Protein AF-A0A7M7SXA9-F1 (afdb_monomer)

Foldseek 3Di:
DDDPVNVVVVVVPDDPDDDDPVVVVVVVVVVVVPDDDDCPPPPVVVVVVVVVVVVVVVVVVPPDPDPDDPPPPPPPLVVLVVVCVVCVVFKFWWFWAAAQVGWTWTHGPPPPDRDTAGAQDLQLAQPDAHRFGFIKTKDAPPPDPDDDDDPDDPPVNRIHIGTPDTNGDPDDQQVAKFKWFADLVDQQWTDGSRSSADIAGEPPWDADPQRWIKAWAWDFPPDPDDPDGDTDTDDIDTAFSVCRFAWIWIWGFDAADNPDSHGYIYTHDTAAFALDLVRVLVNLCSNLVADQDADPQLVVVLCVVAPPPRDDDPVNQVQFAEPAPVWAKAAEAFPLDQQAFWIKTWDQDPPQKIKIKIWGWLVCVRDPPPGSLLVQLLLLQFWFDFLDSDDTSFSHDPCCRNPATHQDAPDKGKTFMWIFIAHQLLDGDPVDDTDTTTYIYHHHYYHYLVRLLCLQPDVPPPDPSCVVCSVRSNSLLSNLLSLLCVQQPLCSLAWDLLPCSSPCLLRVSSVSSVVSVQQVVQQVLQVLLCVLPQQFGKFWAWAFQDPVLLVVLCVVQVLVLVLAPNSVCLSCVPPPPDDDDDDDPDDHGFWFWAWPQLLVLLVVLLPDPPNDLPSLSLSSLSRRDLLRTLSSVLSVVSSVVRTGDIFIDGRRPPQPQSNQHHSVRRHSTGDHQRRVRGGSRNSLSSQSSVCSVVVHDRPDDSVVSRVSRVSSRSSVVSSVLSRLSSVQQVVLSLLLAFKFKFKWFFNFADQFWTWTHQRSNPSADRVQRIDGVLLVPAPDRWDADPVRFKIKGKHFAAEAEQVVPDPPDDQPDPPLDAPTFIKGFDPVLSVQLSVQVVVCVVPVDSVSNSVSSVVRVVVIDRDPDQWDWDPDLRTIIMGMGGGSDIWIFIWHWDSGSSHTGIHTQWTPPTPQDTRGSCCSVPQCQLAADDQSGDQDDDPDPVVNCVNVVRVVSSVQSNVLSSVPPKHKYWQFFKAWDDDPPFTKIKGKAFPVSCVVSVPDFDDDPKDGFWKKKKKQKFDQADDPSVVVVCVVLPPVRNSSDGCSSVRVSRIGIKIFIKDWDILVPDPPSPPPPPDSIDMTMITTSDIRHDDHPPRNDGTGTMMMMIGGGDDPPD

Sequence (1114 aa):
MVTKDSVAVAVSAVDEEDLPYDEWLQELRFQVNEERGVPVHTEVTTLLQKLRMEQEECRYAFRLDYKYDVSLEETNVKELRRKADQTPDKYKICIFRQDMTGRAYAVPQDKKSADEIPIMSKKRRGHALNSDKVLVEVLENKDEQEVEESHDAEREIKISGRVVGIIEHNANPQIHKFVCYLDPRINNVMVPINRSFPKMIILGGGTSKNSAAVVTLFEKKKNKAQTRPERSPRREVEVKYAERHHKLFVVCYREWPPKTPYPLGAVVEELDHGDTEQNGLKILRLVHGIKDQCEPAAIEQMHQAFPEGWSIPDEAVQKREDFRTTKTIFTVDPPESTDLDDAISCVCLPGQRYEVGVHIADASYFIQQDSSMDKDAYERGTTFYHPFGGDAYHMLPKDVILRLLSLLPGQDRLALSVIFTLDHEGQIIIDQPIIYTRSVIKSCKRLTYADAEKLIVDSNSTSNAHMCVAEPIRYLDKLSRHRRLQRLGDIHMVYNTDDDDEGALSYPHAHVMIEELMLMTNNAVAKQVLSRFPECTPLHRQLAPSQEKVETWKRCHDKTLRNSIRLSGLADPNHNDAVLGGQEAGQGGADVLVAAEVWQKVRECCESKNASRSHMEDMANLILQDENHPQHALAQFDLYAIMESAEYVVSTSETTPEKQEHYSLQMRAYTQFTSPIRRYIDLVVHRMLVAGMENSKCPYTAEEMAEITHHYNNQHTKSKRFGIATKELKLALKLKEAPLQVTTFVEGITESSMKLLIPYRRYIQSRRREIPFSVLQPFEKPVVNKGFTDVQVTWKCSMYDYSRKCQAESPASTRVTNSDVPFTIPEDKWQEILQSIKSMYRDGNVEKVRTAIGTALIHAQPSDNPFTEEEGSRGNFQRSYKLGDPCRVQMHAQMMEGMLTPKVQLFNMTPHLDICADHRSQPIQCFSRIATNIPGREENIKEYKSKWLQILSMISCHNAVSNDDTIIIQNVPITWRKTSSEFTGHFQLEKNFLKVNHIQIWETRKVIKYYLCIHLANLDVETKALLQIKEYDNREHRHHVGPFNAKDWEKQTCVLHCSILKDEDCQDCRTFQNSKSLPVHFVVHQKSVPLPEGSNDHHVASTVEIISKPEPIR

Mean predicted aligned error: 13.88 Å

Structure (mmCIF, N/CA/C/O backbone):
data_AF-A0A7M7SXA9-F1
#
_entry.id   AF-A0A7M7SXA9-F1
#
loop_
_atom_site.group_PDB
_atom_site.id
_atom_site.type_symbol
_atom_site.label_atom_id
_atom_site.label_alt_id
_atom_site.label_comp_id
_atom_site.label_asym_id
_atom_site.label_entity_id
_atom_site.label_seq_id
_atom_site.pdbx_PDB_ins_code
_atom_site.Cartn_x
_atom_site.Cartn_y
_atom_site.Cartn_z
_atom_site.occupancy
_atom_site.B_iso_or_equiv
_atom_site.auth_seq_id
_atom_site.auth_comp_id
_atom_site.auth_asym_id
_atom_site.auth_atom_id
_atom_site.pdbx_PDB_model_num
ATOM 1 N N . MET A 1 1 ? 45.638 -18.250 -33.712 1.00 27.12 1 MET A N 1
ATOM 2 C CA . MET A 1 1 ? 46.921 -17.789 -33.142 1.00 27.12 1 MET A CA 1
ATOM 3 C C . MET A 1 1 ? 46.634 -16.460 -32.478 1.00 27.12 1 MET A C 1
ATOM 5 O O . MET A 1 1 ? 46.449 -15.483 -33.185 1.00 27.12 1 MET A O 1
ATOM 9 N N . VAL A 1 2 ? 46.460 -16.459 -31.158 1.00 27.47 2 VAL A N 1
ATOM 10 C CA . VAL A 1 2 ? 46.158 -15.247 -30.385 1.00 27.47 2 VAL A CA 1
ATOM 11 C C . VAL A 1 2 ? 47.496 -14.624 -29.994 1.00 27.47 2 VAL A C 1
ATOM 13 O O . VAL A 1 2 ? 48.349 -15.313 -29.438 1.00 27.47 2 VAL A O 1
ATOM 16 N N . THR A 1 3 ? 47.737 -13.371 -30.373 1.00 32.56 3 THR A N 1
ATOM 17 C CA . THR A 1 3 ? 48.970 -12.660 -30.015 1.00 32.56 3 THR A CA 1
ATOM 18 C C . THR A 1 3 ? 48.893 -12.155 -28.575 1.00 32.56 3 THR A C 1
ATOM 20 O O . THR A 1 3 ? 47.818 -11.886 -28.041 1.00 32.56 3 THR A O 1
ATOM 23 N N . LYS A 1 4 ? 50.064 -12.030 -27.942 1.00 27.89 4 LYS A N 1
ATOM 24 C CA . LYS A 1 4 ? 50.259 -11.657 -26.528 1.00 27.89 4 LYS A CA 1
ATOM 25 C C . LYS A 1 4 ? 49.559 -10.344 -26.131 1.00 27.89 4 LYS A C 1
ATOM 27 O O . LYS A 1 4 ? 49.140 -10.202 -24.987 1.00 27.89 4 LYS A O 1
ATOM 32 N N . ASP A 1 5 ? 49.357 -9.440 -27.087 1.00 30.55 5 ASP A N 1
ATOM 33 C CA . ASP A 1 5 ? 48.706 -8.144 -26.861 1.00 30.55 5 ASP A CA 1
ATOM 34 C C . ASP A 1 5 ? 47.173 -8.248 -26.751 1.00 30.55 5 ASP A C 1
ATOM 36 O O . ASP A 1 5 ? 46.546 -7.414 -26.106 1.00 30.55 5 ASP A O 1
ATOM 40 N N . SER A 1 6 ? 46.554 -9.307 -27.291 1.00 31.59 6 SER A N 1
ATOM 41 C CA . SER A 1 6 ? 45.115 -9.578 -27.120 1.00 31.59 6 SER A CA 1
ATOM 42 C C . SER A 1 6 ? 44.776 -10.087 -25.715 1.00 31.59 6 SER A C 1
ATOM 44 O O . SER A 1 6 ? 43.646 -9.943 -25.260 1.00 31.59 6 SER A O 1
ATOM 46 N N . VAL A 1 7 ? 45.760 -10.665 -25.021 1.00 32.28 7 VAL A N 1
ATOM 47 C CA . VAL A 1 7 ? 45.626 -11.151 -23.640 1.00 32.28 7 VAL A CA 1
ATOM 48 C C . VAL A 1 7 ? 45.806 -10.001 -22.644 1.00 32.28 7 VAL A C 1
ATOM 50 O O . VAL A 1 7 ? 45.131 -9.969 -21.623 1.00 32.28 7 VAL A O 1
ATOM 53 N N . ALA A 1 8 ? 46.634 -9.000 -22.963 1.00 27.61 8 ALA A N 1
ATOM 54 C CA . ALA A 1 8 ? 46.848 -7.841 -22.093 1.00 27.61 8 ALA A CA 1
ATOM 55 C C . ALA A 1 8 ? 45.595 -6.951 -21.941 1.00 27.61 8 ALA A C 1
ATOM 57 O O . ALA A 1 8 ? 45.370 -6.403 -20.867 1.00 27.61 8 ALA A O 1
ATOM 58 N N . VAL A 1 9 ? 44.743 -6.865 -22.972 1.00 29.69 9 VAL A N 1
ATOM 59 C CA . VAL A 1 9 ? 43.472 -6.110 -22.916 1.00 29.69 9 VAL A CA 1
ATOM 60 C C . VAL A 1 9 ? 42.375 -6.879 -22.162 1.00 29.69 9 VAL A C 1
ATOM 62 O O . VAL A 1 9 ? 41.527 -6.265 -21.524 1.00 29.69 9 VAL A O 1
ATOM 65 N N . ALA A 1 10 ? 42.418 -8.217 -22.159 1.00 30.77 10 ALA A N 1
ATOM 66 C CA . ALA A 1 10 ? 41.511 -9.040 -21.351 1.00 30.77 10 ALA A CA 1
ATOM 67 C C . ALA A 1 10 ? 41.823 -8.961 -19.843 1.00 30.77 10 ALA A C 1
ATOM 69 O O . ALA A 1 10 ? 40.935 -9.163 -19.022 1.00 30.77 10 ALA A O 1
ATOM 70 N N . VAL A 1 11 ? 43.069 -8.639 -19.480 1.00 29.03 11 VAL A N 1
ATOM 71 C CA . VAL A 1 11 ? 43.517 -8.519 -18.082 1.00 29.03 11 VAL A CA 1
ATOM 72 C C . VAL A 1 11 ? 43.236 -7.128 -17.494 1.00 29.03 11 VAL A C 1
ATOM 74 O O . VAL A 1 11 ? 43.119 -7.012 -16.282 1.00 29.03 11 VAL A O 1
ATOM 77 N N . SER A 1 12 ? 43.069 -6.076 -18.308 1.00 26.22 12 SER A N 1
ATOM 78 C CA . SER A 1 12 ? 42.812 -4.712 -17.804 1.00 26.22 12 SER A CA 1
ATOM 79 C C . SER A 1 12 ? 41.332 -4.303 -17.749 1.00 26.22 12 SER A C 1
ATOM 81 O O . SER A 1 12 ? 41.047 -3.163 -17.398 1.00 26.22 12 SER A O 1
ATOM 83 N N . ALA A 1 13 ? 40.401 -5.178 -18.147 1.00 27.33 13 ALA A N 1
ATOM 84 C CA . ALA A 1 13 ? 38.950 -4.921 -18.147 1.00 27.33 13 ALA A CA 1
ATOM 85 C C . ALA A 1 13 ? 38.192 -5.722 -17.068 1.00 27.33 13 ALA A C 1
ATOM 87 O O . ALA A 1 13 ? 36.965 -5.806 -17.094 1.00 27.33 13 ALA A O 1
ATOM 88 N N . VAL A 1 14 ? 38.929 -6.333 -16.143 1.00 29.23 14 VAL A N 1
ATOM 89 C CA . VAL A 1 14 ? 38.404 -7.050 -14.985 1.00 29.23 14 VAL A CA 1
ATOM 90 C C . VAL A 1 14 ? 38.719 -6.164 -13.787 1.00 29.23 14 VAL A C 1
ATOM 92 O O . VAL A 1 14 ? 39.867 -6.129 -13.348 1.00 29.23 14 VAL A O 1
ATOM 95 N N . ASP A 1 15 ? 37.731 -5.407 -13.310 1.00 26.16 15 ASP A N 1
ATOM 96 C CA . ASP A 1 15 ? 37.817 -4.828 -11.970 1.00 26.16 15 ASP A CA 1
ATOM 97 C C . ASP A 1 15 ? 38.054 -5.977 -10.979 1.00 26.16 15 ASP A C 1
ATOM 99 O O . ASP A 1 15 ? 37.426 -7.040 -11.059 1.00 26.16 15 ASP A O 1
ATOM 103 N N . GLU A 1 16 ? 39.036 -5.779 -10.104 1.00 32.28 16 GLU A N 1
ATOM 104 C CA . GLU A 1 16 ? 39.361 -6.660 -8.991 1.00 32.28 16 GLU A CA 1
ATOM 105 C C . GLU A 1 16 ? 38.133 -6.789 -8.085 1.00 32.28 16 GLU A C 1
ATOM 107 O O . GLU A 1 16 ? 37.876 -5.909 -7.283 1.00 32.28 16 GLU A O 1
ATOM 112 N N . GLU A 1 17 ? 37.347 -7.851 -8.267 1.00 35.94 17 GLU A N 1
ATOM 113 C CA . GLU A 1 17 ? 36.724 -8.678 -7.224 1.00 35.94 17 GLU A CA 1
ATOM 114 C C . GLU A 1 17 ? 35.781 -9.714 -7.882 1.00 35.94 17 GLU A C 1
ATOM 116 O O . GLU A 1 17 ? 34.888 -9.394 -8.664 1.00 35.94 17 GLU A O 1
ATOM 121 N N . ASP A 1 18 ? 35.992 -10.993 -7.551 1.00 41.31 18 ASP A N 1
ATOM 122 C CA . ASP A 1 18 ? 35.092 -12.132 -7.810 1.00 41.31 18 ASP A CA 1
ATOM 123 C C . ASP A 1 18 ? 34.874 -12.650 -9.258 1.00 41.31 18 ASP A C 1
ATOM 125 O O . ASP A 1 18 ? 33.746 -12.715 -9.761 1.00 41.31 18 ASP A O 1
ATOM 129 N N . LEU A 1 19 ? 35.919 -13.236 -9.869 1.00 31.56 19 LEU A N 1
ATOM 130 C CA . LEU A 1 19 ? 35.784 -14.248 -10.942 1.00 31.56 19 LEU A CA 1
ATOM 131 C C . LEU A 1 19 ? 36.006 -15.696 -10.429 1.00 31.56 19 LEU A C 1
ATOM 133 O O . LEU A 1 19 ? 36.757 -15.924 -9.478 1.00 31.56 19 LEU A O 1
ATOM 137 N N . PRO A 1 20 ? 35.347 -16.707 -11.038 1.00 36.88 20 PRO A N 1
ATOM 138 C CA . PRO A 1 20 ? 35.271 -18.079 -10.542 1.00 36.88 20 PRO A CA 1
ATOM 139 C C . PRO A 1 20 ? 36.577 -18.879 -10.697 1.00 36.88 20 PRO A C 1
ATOM 141 O O . PRO A 1 20 ? 37.146 -19.016 -11.778 1.00 36.88 20 PRO A O 1
ATOM 144 N N . TYR A 1 21 ? 36.956 -19.536 -9.598 1.00 37.09 21 TYR A N 1
ATOM 145 C CA . TYR A 1 21 ? 38.053 -20.503 -9.427 1.00 37.09 21 TYR A CA 1
ATOM 146 C C . TYR A 1 21 ? 38.187 -21.570 -10.544 1.00 37.09 21 TYR A C 1
ATOM 148 O O . TYR A 1 21 ? 39.290 -22.045 -10.822 1.00 37.09 21 TYR A O 1
ATOM 156 N N . ASP A 1 22 ? 37.089 -21.930 -11.220 1.00 35.31 22 ASP A N 1
ATOM 157 C CA . ASP A 1 22 ? 37.061 -22.970 -12.259 1.00 35.31 22 ASP A CA 1
ATOM 158 C C . ASP A 1 22 ? 37.555 -22.501 -13.644 1.00 35.31 22 ASP A C 1
ATOM 160 O O . ASP A 1 22 ? 38.076 -23.324 -14.401 1.00 35.31 22 ASP A O 1
ATOM 164 N N . GLU A 1 23 ? 37.456 -21.207 -13.979 1.00 40.19 23 GLU A N 1
ATOM 165 C CA . GLU A 1 23 ? 37.988 -20.664 -15.246 1.00 40.19 23 GLU A CA 1
ATOM 166 C C . GLU A 1 23 ? 39.512 -20.483 -15.174 1.00 40.19 23 GLU A C 1
ATOM 168 O O . GLU A 1 23 ? 40.228 -20.867 -16.100 1.00 40.19 23 GLU A O 1
ATOM 173 N N . TRP A 1 24 ? 40.031 -20.056 -14.017 1.00 38.06 24 TRP A N 1
ATOM 174 C CA . TRP A 1 24 ? 41.473 -19.988 -13.749 1.00 38.06 24 TRP A CA 1
ATOM 175 C C . TRP A 1 24 ? 42.138 -21.379 -13.775 1.00 38.06 24 TRP A C 1
ATOM 177 O O . TRP A 1 24 ? 43.231 -21.551 -14.317 1.00 38.06 24 TRP A O 1
ATOM 187 N N . LEU A 1 25 ? 41.450 -22.414 -13.269 1.00 34.50 25 LEU A N 1
ATOM 188 C CA . LEU A 1 25 ? 41.902 -23.813 -13.310 1.00 34.50 25 LEU A CA 1
ATOM 189 C C . LEU A 1 25 ? 41.919 -24.421 -14.720 1.00 34.50 25 LEU A C 1
ATOM 191 O O . LEU A 1 25 ? 42.725 -25.322 -14.979 1.00 34.50 25 LEU A O 1
ATOM 195 N N . GLN A 1 26 ? 41.034 -23.983 -15.621 1.00 40.28 26 GLN A N 1
ATOM 196 C CA . GLN A 1 26 ? 41.048 -24.432 -17.016 1.00 40.28 26 GLN A CA 1
ATOM 197 C C . GLN A 1 26 ? 42.186 -23.779 -17.802 1.00 40.28 26 GLN A C 1
ATOM 199 O O . GLN A 1 26 ? 42.874 -24.490 -18.535 1.00 40.28 26 GLN A O 1
ATOM 204 N N . GLU A 1 27 ? 42.459 -22.495 -17.564 1.00 38.78 27 GLU A N 1
ATOM 205 C CA . GLU A 1 27 ? 43.571 -21.771 -18.190 1.00 38.78 27 GLU A CA 1
ATOM 206 C C . GLU A 1 27 ? 44.937 -22.324 -17.734 1.00 38.78 27 GLU A C 1
ATOM 208 O O . GLU A 1 27 ? 45.812 -22.594 -18.557 1.00 38.78 27 GLU A O 1
ATOM 213 N N . LEU A 1 28 ? 45.097 -22.649 -16.444 1.00 34.97 28 LEU A N 1
ATOM 214 C CA . LEU A 1 28 ? 46.313 -23.296 -15.922 1.00 34.97 28 LEU A CA 1
ATOM 215 C C . LEU A 1 28 ? 46.517 -24.723 -16.454 1.00 34.97 28 LEU A C 1
ATOM 217 O O . LEU A 1 28 ? 47.645 -25.133 -16.724 1.00 34.97 28 LEU A O 1
ATOM 221 N N . ARG A 1 29 ? 45.439 -25.496 -16.645 1.00 37.34 29 ARG A N 1
ATOM 222 C CA . ARG A 1 29 ? 45.511 -26.828 -17.280 1.00 37.34 29 ARG A CA 1
ATOM 223 C C . ARG A 1 29 ? 45.828 -26.753 -18.771 1.00 37.34 29 ARG A C 1
ATOM 225 O O . ARG A 1 29 ? 46.386 -27.710 -19.311 1.00 37.34 29 ARG A O 1
ATOM 232 N N . PHE A 1 30 ? 45.450 -25.657 -19.425 1.00 37.72 30 PHE A N 1
ATOM 233 C CA . PHE A 1 30 ? 45.730 -25.420 -20.834 1.00 37.72 30 PHE A CA 1
ATOM 234 C C . PHE A 1 30 ? 47.187 -24.977 -21.037 1.00 37.72 30 PHE A C 1
ATOM 236 O O . PHE A 1 30 ? 47.894 -25.585 -21.837 1.00 37.72 30 PHE A O 1
ATOM 243 N N . GLN A 1 31 ? 47.687 -24.038 -20.223 1.00 36.59 31 GLN A N 1
ATOM 244 C CA . GLN A 1 31 ? 49.072 -23.552 -20.305 1.00 36.59 31 GLN A CA 1
ATOM 245 C C . GLN A 1 31 ? 50.122 -24.608 -19.910 1.00 36.59 31 GLN A C 1
ATOM 247 O O . GLN A 1 31 ? 51.178 -24.687 -20.533 1.00 36.59 31 GLN A O 1
ATOM 252 N N . VAL A 1 32 ? 49.826 -25.495 -18.950 1.00 36.97 32 VAL A N 1
ATOM 253 C CA . VAL A 1 32 ? 50.752 -26.577 -18.543 1.00 36.97 32 VAL A CA 1
ATOM 254 C C . VAL A 1 32 ? 50.890 -27.684 -19.606 1.00 36.97 32 VAL A C 1
ATOM 256 O O . VAL A 1 32 ? 51.864 -28.434 -19.587 1.00 36.97 32 VAL A O 1
ATOM 259 N N . ASN A 1 33 ? 49.960 -27.787 -20.563 1.00 38.41 33 ASN A N 1
ATOM 260 C CA . ASN A 1 33 ? 50.016 -28.801 -21.623 1.00 38.41 33 ASN A CA 1
ATOM 261 C C . ASN A 1 33 ? 50.733 -28.343 -22.908 1.00 38.41 33 ASN A C 1
ATOM 263 O O . ASN A 1 33 ? 51.046 -29.202 -23.736 1.00 38.41 33 ASN A O 1
ATOM 267 N N . GLU A 1 34 ? 51.019 -27.046 -23.088 1.00 39.06 34 GLU A N 1
ATOM 268 C CA . GLU A 1 34 ? 51.695 -26.545 -24.300 1.00 39.06 34 GLU A CA 1
ATOM 269 C C . GLU A 1 34 ? 53.209 -26.306 -24.154 1.00 39.06 34 GLU A C 1
ATOM 271 O O . GLU A 1 34 ? 53.917 -26.363 -25.162 1.00 39.06 34 GLU A O 1
ATOM 276 N N . GLU A 1 35 ? 53.762 -26.160 -22.945 1.00 35.06 35 GLU A N 1
ATOM 277 C CA . GLU A 1 35 ? 55.216 -26.014 -22.770 1.00 35.06 35 GLU A CA 1
ATOM 278 C C . GLU A 1 35 ? 55.895 -27.320 -22.330 1.00 35.06 35 GLU A C 1
ATOM 280 O O . GLU A 1 35 ? 55.788 -27.808 -21.206 1.00 35.06 35 GLU A O 1
ATOM 285 N N . ARG A 1 36 ? 56.641 -27.909 -23.268 1.00 39.75 36 ARG A N 1
ATOM 286 C CA . ARG A 1 36 ? 57.493 -29.079 -23.049 1.00 39.75 36 ARG A CA 1
ATOM 287 C C . ARG A 1 36 ? 58.536 -28.816 -21.949 1.00 39.75 36 ARG A C 1
ATOM 289 O O . ARG A 1 36 ? 59.469 -28.052 -22.160 1.00 39.75 36 ARG A O 1
ATOM 296 N N . GLY A 1 37 ? 58.483 -29.616 -20.881 1.00 40.41 37 GLY A N 1
ATOM 297 C CA . GLY A 1 37 ? 59.687 -30.177 -20.253 1.00 40.41 37 GLY A CA 1
ATOM 298 C C . GLY A 1 37 ? 60.297 -29.459 -19.045 1.00 40.41 37 GLY A C 1
ATOM 299 O O . GLY A 1 37 ? 61.507 -29.255 -19.039 1.00 40.41 37 GLY A O 1
ATOM 300 N N . VAL A 1 38 ? 59.529 -29.192 -17.980 1.00 33.78 38 VAL A N 1
ATOM 301 C CA . VAL A 1 38 ? 60.089 -28.937 -16.633 1.00 33.78 38 VAL A CA 1
ATOM 302 C C . VAL A 1 38 ? 59.273 -29.696 -15.571 1.00 33.78 38 VAL A C 1
ATOM 304 O O . VAL A 1 38 ? 58.045 -29.610 -15.580 1.00 33.78 38 VAL A O 1
ATOM 307 N N . PRO A 1 39 ? 59.893 -30.459 -14.647 1.00 36.69 39 PRO A N 1
ATOM 308 C CA . PRO A 1 39 ? 59.161 -31.220 -13.640 1.00 36.69 39 PRO A CA 1
ATOM 309 C C . PRO A 1 39 ? 58.766 -30.324 -12.455 1.00 36.69 39 PRO A C 1
ATOM 311 O O . PRO A 1 39 ? 59.466 -30.263 -11.449 1.00 36.69 39 PRO A O 1
ATOM 314 N N . VAL A 1 40 ? 57.609 -29.663 -12.534 1.00 38.41 40 VAL A N 1
ATOM 315 C CA . VAL A 1 40 ? 56.959 -29.007 -11.379 1.00 38.41 40 VAL A CA 1
ATOM 316 C C . VAL A 1 40 ? 56.062 -30.030 -10.673 1.00 38.41 40 VAL A C 1
ATOM 318 O O . VAL A 1 40 ? 54.840 -29.923 -10.665 1.00 38.41 40 VAL A O 1
ATOM 321 N N . HIS A 1 41 ? 56.653 -31.109 -10.154 1.00 41.72 41 HIS A N 1
ATOM 322 C CA . HIS A 1 41 ? 55.872 -32.268 -9.697 1.00 41.72 41 HIS A CA 1
ATOM 323 C C . HIS A 1 41 ? 55.607 -32.312 -8.181 1.00 41.72 41 HIS A C 1
ATOM 325 O O . HIS A 1 41 ? 54.879 -33.195 -7.720 1.00 41.72 41 HIS A O 1
ATOM 331 N N . THR A 1 42 ? 56.126 -31.360 -7.398 1.00 36.84 42 THR A N 1
ATOM 332 C CA . THR A 1 42 ? 56.028 -31.417 -5.925 1.00 36.84 42 THR A CA 1
ATOM 333 C C . THR A 1 42 ? 55.116 -30.340 -5.335 1.00 36.84 42 THR A C 1
ATOM 335 O O . THR A 1 42 ? 54.250 -30.671 -4.532 1.00 36.84 42 THR A O 1
ATOM 338 N N . GLU A 1 43 ? 55.205 -29.077 -5.759 1.00 38.03 43 GLU A N 1
ATOM 339 C CA . GLU A 1 43 ? 54.406 -27.992 -5.154 1.00 38.03 43 GLU A CA 1
ATOM 340 C C . GLU A 1 43 ? 52.956 -27.949 -5.653 1.00 38.03 43 GLU A C 1
ATOM 342 O O . GLU A 1 43 ? 52.040 -27.873 -4.837 1.00 38.03 43 GLU A O 1
ATOM 347 N N . VAL A 1 44 ? 52.715 -28.120 -6.958 1.00 39.00 44 VAL A N 1
ATOM 348 C CA . VAL A 1 44 ? 51.354 -28.156 -7.536 1.00 39.00 44 VAL A CA 1
ATOM 349 C C . VAL A 1 44 ? 50.580 -29.389 -7.061 1.00 39.00 44 VAL A C 1
ATOM 351 O O . VAL A 1 44 ? 49.393 -29.302 -6.760 1.00 39.00 44 VAL A O 1
ATOM 354 N N . THR A 1 45 ? 51.255 -30.529 -6.901 1.00 37.47 45 THR A N 1
ATOM 355 C CA . THR A 1 45 ? 50.653 -31.758 -6.360 1.00 37.47 45 THR A CA 1
ATOM 356 C C . THR A 1 45 ? 50.290 -31.607 -4.881 1.00 37.47 45 THR A C 1
ATOM 358 O O . THR A 1 45 ? 49.233 -32.073 -4.463 1.00 37.47 45 THR A O 1
ATOM 361 N N . THR A 1 46 ? 51.114 -30.891 -4.106 1.00 37.72 46 THR A N 1
ATOM 362 C CA . THR A 1 46 ? 50.847 -30.590 -2.688 1.00 37.72 46 THR A CA 1
ATOM 363 C C . THR A 1 46 ? 49.715 -29.568 -2.533 1.00 37.72 46 THR A C 1
ATOM 365 O O . THR A 1 46 ? 48.879 -29.708 -1.640 1.00 37.72 46 THR A O 1
ATOM 368 N N . LEU A 1 47 ? 49.623 -28.584 -3.436 1.00 36.53 47 LEU A N 1
ATOM 369 C CA . LEU A 1 47 ? 48.536 -27.603 -3.474 1.00 36.53 47 LEU A CA 1
ATOM 370 C C . LEU A 1 47 ? 47.206 -28.256 -3.887 1.00 36.53 47 LEU A C 1
ATOM 372 O O . LEU A 1 47 ? 46.194 -28.056 -3.226 1.00 36.53 47 LEU A O 1
ATOM 376 N N . LEU A 1 48 ? 47.216 -29.116 -4.912 1.00 35.66 48 LEU A N 1
ATOM 377 C CA . LEU A 1 48 ? 46.052 -29.901 -5.343 1.00 35.66 48 LEU A CA 1
ATOM 378 C C . LEU A 1 48 ? 45.611 -30.927 -4.290 1.00 35.66 48 LEU A C 1
ATOM 380 O O . LEU A 1 48 ? 44.421 -31.219 -4.201 1.00 35.66 48 LEU A O 1
ATOM 384 N N . GLN A 1 49 ? 46.533 -31.462 -3.479 1.00 36.62 49 GLN A N 1
ATOM 385 C CA . GLN A 1 49 ? 46.196 -32.294 -2.318 1.00 36.62 49 GLN A CA 1
ATOM 386 C C . GLN A 1 49 ? 45.587 -31.475 -1.177 1.00 36.62 49 GLN A C 1
ATOM 388 O O . GLN A 1 49 ? 44.583 -31.911 -0.626 1.00 36.62 49 GLN A O 1
ATOM 393 N N . LYS A 1 50 ? 46.112 -30.281 -0.867 1.00 34.72 50 LYS A N 1
ATOM 394 C CA . LYS A 1 50 ? 45.490 -29.357 0.101 1.00 34.72 50 LYS A CA 1
ATOM 395 C C . LYS A 1 50 ? 44.092 -28.906 -0.340 1.00 34.72 50 LYS A C 1
ATOM 397 O O . LYS A 1 50 ? 43.171 -28.946 0.461 1.00 34.72 50 LYS A O 1
ATOM 402 N N . LEU A 1 51 ? 43.908 -28.591 -1.621 1.00 34.88 51 LEU A N 1
ATOM 403 C CA . LEU A 1 51 ? 42.624 -28.166 -2.195 1.00 34.88 51 LEU A CA 1
ATOM 404 C C . LEU A 1 51 ? 41.624 -29.327 -2.342 1.00 34.88 51 LEU A C 1
ATOM 406 O O . LEU A 1 51 ? 40.421 -29.136 -2.173 1.00 34.88 51 LEU A O 1
ATOM 410 N N . ARG A 1 52 ? 42.103 -30.561 -2.579 1.00 32.88 52 ARG A N 1
ATOM 411 C CA . ARG A 1 52 ? 41.276 -31.770 -2.413 1.00 32.88 52 ARG A CA 1
ATOM 412 C C . ARG A 1 52 ? 40.868 -31.973 -0.966 1.00 32.88 52 ARG A C 1
ATOM 414 O O . ARG A 1 52 ? 39.730 -32.364 -0.756 1.00 32.88 52 ARG A O 1
ATOM 421 N N . MET A 1 53 ? 41.752 -31.703 -0.004 1.00 31.48 53 MET A N 1
ATOM 422 C CA . MET A 1 53 ? 41.396 -31.765 1.410 1.00 31.48 53 MET A CA 1
ATOM 423 C C . MET A 1 53 ? 40.388 -30.679 1.794 1.00 31.48 53 MET A C 1
ATOM 425 O O . MET A 1 53 ? 39.506 -30.990 2.569 1.00 31.48 53 MET A O 1
ATOM 429 N N . GLU A 1 54 ? 40.406 -29.479 1.205 1.00 33.38 54 GLU A N 1
ATOM 430 C CA . GLU A 1 54 ? 39.384 -28.438 1.448 1.00 33.38 54 GLU A CA 1
ATOM 431 C C . GLU A 1 54 ? 38.022 -28.767 0.794 1.00 33.38 54 GLU A C 1
ATOM 433 O O . GLU A 1 54 ? 36.970 -28.602 1.415 1.00 33.38 54 GLU A O 1
ATOM 438 N N . GLN A 1 55 ? 38.005 -29.336 -0.422 1.00 31.64 55 GLN A N 1
ATOM 439 C CA . GLN A 1 55 ? 36.777 -29.889 -1.025 1.00 31.64 55 GLN A CA 1
ATOM 440 C C . GLN A 1 55 ? 36.262 -31.135 -0.287 1.00 31.64 55 GLN A C 1
ATOM 442 O O . GLN A 1 55 ? 35.048 -31.355 -0.201 1.00 31.64 55 GLN A O 1
ATOM 447 N N . GLU A 1 56 ? 37.167 -31.964 0.237 1.00 33.84 56 GLU A N 1
ATOM 448 C CA . GLU A 1 56 ? 36.822 -33.081 1.107 1.00 33.84 56 GLU A CA 1
ATOM 449 C C . GLU A 1 56 ? 36.386 -32.594 2.484 1.00 33.84 56 GLU A C 1
ATOM 451 O O . GLU A 1 56 ? 35.443 -33.181 2.977 1.00 33.84 56 GLU A O 1
ATOM 456 N N . GLU A 1 57 ? 36.908 -31.501 3.049 1.00 33.03 57 GLU A N 1
ATOM 457 C CA . GLU A 1 57 ? 36.461 -30.873 4.306 1.00 33.03 57 GLU A CA 1
ATOM 458 C C . GLU A 1 57 ? 35.051 -30.277 4.176 1.00 33.03 57 GLU A C 1
ATOM 460 O O . GLU A 1 57 ? 34.210 -30.493 5.054 1.00 33.03 57 GLU A O 1
ATOM 465 N N . CYS A 1 58 ? 34.712 -29.668 3.032 1.00 32.94 58 CYS A N 1
ATOM 466 C CA . CYS A 1 58 ? 33.331 -29.276 2.716 1.00 32.94 58 CYS A CA 1
ATOM 467 C C . CYS A 1 58 ? 32.383 -30.479 2.529 1.00 32.94 58 CYS A C 1
ATOM 469 O O . CYS A 1 58 ? 31.180 -30.357 2.770 1.00 32.94 58 CYS A O 1
ATOM 471 N N . ARG A 1 59 ? 32.900 -31.656 2.145 1.00 31.41 59 ARG A N 1
ATOM 472 C CA . ARG A 1 59 ? 32.155 -32.934 2.141 1.00 31.41 59 ARG A CA 1
ATOM 473 C C . ARG A 1 59 ? 32.209 -33.678 3.489 1.00 31.41 59 ARG A C 1
ATOM 475 O O . ARG A 1 59 ? 31.306 -34.464 3.772 1.00 31.41 59 ARG A O 1
ATOM 482 N N . TYR A 1 60 ? 33.212 -33.425 4.328 1.00 32.69 60 TYR A N 1
ATOM 483 C CA . TYR A 1 60 ? 33.457 -34.067 5.626 1.00 32.69 60 TYR A CA 1
ATOM 484 C C . TYR A 1 60 ? 32.674 -33.407 6.757 1.00 32.69 60 TYR A C 1
ATOM 486 O O . TYR A 1 60 ? 32.400 -34.066 7.760 1.00 32.69 60 TYR A O 1
ATOM 494 N N . ALA A 1 61 ? 32.203 -32.172 6.563 1.00 32.22 61 ALA A N 1
ATOM 495 C CA . ALA A 1 61 ? 31.255 -31.523 7.467 1.00 32.22 61 ALA A CA 1
ATOM 496 C C . ALA A 1 61 ? 29.932 -32.310 7.650 1.00 32.22 61 ALA A C 1
ATOM 498 O O . ALA A 1 61 ? 29.166 -32.007 8.558 1.00 32.22 61 ALA A O 1
ATOM 499 N N . PHE A 1 62 ? 29.675 -33.342 6.832 1.00 32.66 62 PHE A N 1
ATOM 500 C CA . PHE A 1 62 ? 28.454 -34.158 6.845 1.00 32.66 62 PHE A CA 1
ATOM 501 C C . PHE A 1 62 ? 28.642 -35.640 7.239 1.00 32.66 62 PHE A C 1
ATOM 503 O O . PHE A 1 62 ? 27.745 -36.450 7.004 1.00 32.66 62 PHE A O 1
ATOM 510 N N . ARG A 1 63 ? 29.772 -36.036 7.848 1.00 29.94 63 ARG A N 1
ATOM 511 C CA . ARG A 1 63 ? 30.002 -37.436 8.289 1.00 29.94 63 ARG A CA 1
ATOM 512 C C . ARG A 1 63 ? 30.435 -37.610 9.744 1.00 29.94 63 ARG A C 1
ATOM 514 O O . ARG A 1 63 ? 31.147 -38.557 10.070 1.00 29.94 63 ARG A O 1
ATOM 521 N N . LEU A 1 64 ? 29.976 -36.745 10.637 1.00 28.05 64 LEU A N 1
ATOM 522 C CA . LEU A 1 64 ? 30.137 -36.979 12.067 1.00 28.05 64 LEU A CA 1
ATOM 523 C C . LEU A 1 64 ? 28.763 -37.048 12.734 1.00 28.05 64 LEU A C 1
ATOM 525 O O . LEU A 1 64 ? 28.128 -36.029 12.988 1.00 28.05 64 LEU A O 1
ATOM 529 N N . ASP A 1 65 ? 28.330 -38.279 13.016 1.00 31.59 65 ASP A N 1
ATOM 530 C CA . ASP A 1 65 ? 27.347 -38.585 14.057 1.00 31.59 65 ASP A CA 1
ATOM 531 C C . ASP A 1 65 ? 27.909 -38.082 15.397 1.00 31.59 65 ASP A C 1
ATOM 533 O O . ASP A 1 65 ? 28.588 -38.809 16.123 1.00 31.59 65 ASP A O 1
ATOM 537 N N . TYR A 1 66 ? 27.659 -36.818 15.735 1.00 28.47 66 TYR A N 1
ATOM 538 C CA . TYR A 1 66 ? 27.853 -36.326 17.093 1.00 28.47 66 TYR A CA 1
ATOM 539 C C . TYR A 1 66 ? 26.509 -36.324 17.811 1.00 28.47 66 TYR A C 1
ATOM 541 O O . TYR A 1 66 ? 25.636 -35.497 17.557 1.00 28.47 66 TYR A O 1
ATOM 549 N N . LYS A 1 67 ? 26.366 -37.249 18.766 1.00 26.94 67 LYS A N 1
ATOM 550 C CA . LYS A 1 67 ? 25.448 -37.063 19.892 1.00 26.94 67 LYS A CA 1
ATOM 551 C C . LYS A 1 67 ? 25.842 -35.761 20.587 1.00 26.94 67 LYS A C 1
ATOM 553 O O . LYS A 1 67 ? 26.898 -35.701 21.211 1.00 26.94 67 LYS A O 1
ATOM 558 N N . TYR A 1 68 ? 25.014 -34.736 20.436 1.00 28.55 68 TYR A N 1
ATOM 559 C CA . TYR A 1 68 ? 25.184 -33.459 21.112 1.00 28.55 68 TYR A CA 1
ATOM 560 C C . TYR A 1 68 ? 24.454 -33.487 22.456 1.00 28.55 68 TYR A C 1
ATOM 562 O O . TYR A 1 68 ? 23.299 -33.912 22.536 1.00 28.55 68 TYR A O 1
ATOM 570 N N . ASP A 1 69 ? 25.165 -33.064 23.496 1.00 24.88 69 ASP A N 1
ATOM 571 C CA . ASP A 1 69 ? 24.664 -32.894 24.854 1.00 24.88 69 ASP A CA 1
ATOM 572 C C . ASP A 1 69 ? 23.975 -31.522 24.963 1.00 24.88 69 ASP A C 1
ATOM 574 O O . ASP A 1 69 ? 24.505 -30.508 24.513 1.00 24.88 69 ASP A O 1
ATOM 578 N N . VAL A 1 70 ? 22.761 -31.495 25.508 1.00 28.72 70 VAL A N 1
ATOM 579 C CA . VAL A 1 70 ? 21.797 -30.373 25.434 1.00 28.72 70 VAL A CA 1
ATOM 580 C C . VAL A 1 70 ? 22.057 -29.320 26.535 1.00 28.72 70 VAL A C 1
ATOM 582 O O . VAL A 1 70 ? 21.210 -28.498 26.855 1.00 28.72 70 VAL A O 1
ATOM 585 N N . SER A 1 71 ? 23.239 -29.320 27.150 1.00 28.70 71 SER A N 1
ATOM 586 C CA . SER A 1 71 ? 23.477 -28.683 28.454 1.00 28.70 71 SER A CA 1
ATOM 587 C C . SER A 1 71 ? 24.088 -27.268 28.430 1.00 28.70 71 SER A C 1
ATOM 589 O O . SER A 1 71 ? 24.469 -26.767 29.486 1.00 28.70 71 SER A O 1
ATOM 591 N N . LEU A 1 72 ? 24.174 -26.587 27.277 1.00 33.25 72 LEU A N 1
ATOM 592 C CA . LEU A 1 72 ? 24.922 -25.316 27.150 1.00 33.25 72 LEU A CA 1
ATOM 593 C C . LEU A 1 72 ? 24.103 -24.027 26.921 1.00 33.25 72 LEU A C 1
ATOM 595 O O . LEU A 1 72 ? 24.708 -22.958 26.874 1.00 33.25 72 LEU A O 1
ATOM 599 N N . GLU A 1 73 ? 22.769 -24.064 26.832 1.00 43.94 73 GLU A N 1
ATOM 600 C CA . GLU A 1 73 ? 21.973 -22.838 26.582 1.00 43.94 73 GLU A CA 1
ATOM 601 C C . GLU A 1 73 ? 21.372 -22.178 27.841 1.00 43.94 73 GLU A C 1
ATOM 603 O O . GLU A 1 73 ? 21.182 -20.963 27.857 1.00 43.94 73 GLU A O 1
ATOM 608 N N . GLU A 1 74 ? 21.164 -22.897 28.949 1.00 39.44 74 GLU A N 1
ATOM 609 C CA . GLU A 1 74 ? 20.502 -22.317 30.137 1.00 39.44 74 GLU A CA 1
ATOM 610 C C . GLU A 1 74 ? 21.446 -21.553 31.092 1.00 39.44 74 GLU A C 1
ATOM 612 O O . GLU A 1 74 ? 20.997 -20.756 31.920 1.00 39.44 74 GLU A O 1
ATOM 617 N N . THR A 1 75 ? 22.767 -21.712 30.964 1.00 42.25 75 THR A N 1
ATOM 618 C CA . THR A 1 75 ? 23.758 -21.126 31.889 1.00 42.25 75 THR A CA 1
ATOM 619 C C . THR A 1 75 ? 24.211 -19.698 31.542 1.00 42.25 75 THR A C 1
ATOM 621 O O . THR A 1 75 ? 24.910 -19.086 32.346 1.00 42.25 75 THR A O 1
ATOM 624 N N . ASN A 1 76 ? 23.803 -19.116 30.404 1.00 67.12 76 ASN A N 1
ATOM 625 C CA . ASN A 1 76 ? 24.411 -17.881 29.868 1.00 67.12 76 ASN A CA 1
ATOM 626 C C . ASN A 1 76 ? 23.551 -16.602 30.039 1.00 67.12 76 ASN A C 1
ATOM 628 O O . ASN A 1 76 ? 24.085 -15.503 30.171 1.00 67.12 76 ASN A O 1
ATOM 632 N N . VAL A 1 77 ? 22.216 -16.695 30.127 1.00 78.12 77 VAL A N 1
ATOM 633 C CA . VAL A 1 77 ? 21.333 -15.500 30.126 1.00 78.12 77 VAL A CA 1
ATOM 634 C C . VAL A 1 77 ? 21.535 -14.597 31.352 1.00 78.12 77 VAL A C 1
ATOM 636 O O . VAL A 1 77 ? 21.551 -13.370 31.229 1.00 78.12 77 VAL A O 1
ATOM 639 N N . LYS A 1 78 ? 21.733 -15.183 32.542 1.00 78.00 78 LYS A N 1
ATOM 640 C CA . LYS A 1 78 ? 22.026 -14.416 33.769 1.00 78.00 78 LYS A CA 1
ATOM 641 C C . LYS A 1 78 ? 23.375 -13.700 33.686 1.00 78.00 78 LYS A C 1
ATOM 643 O O . LYS A 1 78 ? 23.496 -12.582 34.177 1.00 78.00 78 LYS A O 1
ATOM 648 N N . GLU A 1 79 ? 24.373 -14.311 33.047 1.00 82.62 79 GLU A N 1
ATOM 649 C CA . GLU A 1 79 ? 25.679 -13.685 32.838 1.00 82.62 79 GLU A CA 1
ATOM 650 C C . GLU A 1 79 ? 25.600 -12.543 31.818 1.00 82.62 79 GLU A C 1
ATOM 652 O O . GLU A 1 79 ? 26.185 -11.487 32.052 1.00 82.62 79 GLU A O 1
ATOM 657 N N . LEU A 1 80 ? 24.835 -12.715 30.734 1.00 84.19 80 LEU A N 1
ATOM 658 C CA . LEU A 1 80 ? 24.585 -11.660 29.748 1.00 84.19 80 LEU A CA 1
ATOM 659 C C . LEU A 1 80 ? 23.911 -10.438 30.388 1.00 84.19 80 LEU A C 1
ATOM 661 O O . LEU A 1 80 ? 24.367 -9.315 30.187 1.00 84.19 80 LEU A O 1
ATOM 665 N N . ARG A 1 81 ? 22.876 -10.652 31.213 1.00 82.88 81 ARG A N 1
ATOM 666 C CA . ARG A 1 81 ? 22.219 -9.566 31.964 1.00 82.88 81 ARG A CA 1
ATOM 667 C C . ARG A 1 81 ? 23.185 -8.893 32.939 1.00 82.88 81 ARG A C 1
ATOM 669 O O . ARG A 1 81 ? 23.309 -7.677 32.920 1.00 82.88 81 ARG A O 1
ATOM 676 N N . ARG A 1 82 ? 23.980 -9.675 33.680 1.00 84.81 82 ARG A N 1
ATOM 677 C CA . ARG A 1 82 ? 25.023 -9.142 34.571 1.00 84.81 82 ARG A CA 1
ATOM 678 C C . ARG A 1 82 ? 26.057 -8.288 33.824 1.00 84.81 82 ARG A C 1
ATOM 680 O O . ARG A 1 82 ? 26.493 -7.279 34.364 1.00 84.81 82 ARG A O 1
ATOM 687 N N . LYS A 1 83 ? 26.469 -8.668 32.607 1.00 84.00 83 LYS A N 1
ATOM 688 C CA . LYS A 1 83 ? 27.405 -7.874 31.782 1.00 84.00 83 LYS A CA 1
ATOM 689 C C . LYS A 1 83 ? 26.809 -6.530 31.360 1.00 84.00 83 LYS A C 1
ATOM 691 O O . LYS A 1 83 ? 27.532 -5.534 31.378 1.00 84.00 83 LYS A O 1
ATOM 696 N N . ALA A 1 84 ? 25.516 -6.509 31.026 1.00 83.62 84 ALA A N 1
ATOM 697 C CA . ALA A 1 84 ? 24.787 -5.271 30.756 1.00 83.62 84 ALA A CA 1
ATOM 698 C C . ALA A 1 84 ? 24.758 -4.366 31.998 1.00 83.62 84 ALA A C 1
ATOM 700 O O . ALA A 1 84 ? 25.123 -3.199 31.912 1.00 83.62 84 ALA A O 1
ATOM 701 N N . ASP A 1 85 ? 24.424 -4.927 33.164 1.00 83.38 85 ASP A N 1
ATOM 702 C CA . ASP A 1 85 ? 24.317 -4.165 34.415 1.00 83.38 85 ASP A CA 1
ATOM 703 C C . ASP A 1 85 ? 25.677 -3.623 34.898 1.00 83.38 85 ASP A C 1
ATOM 70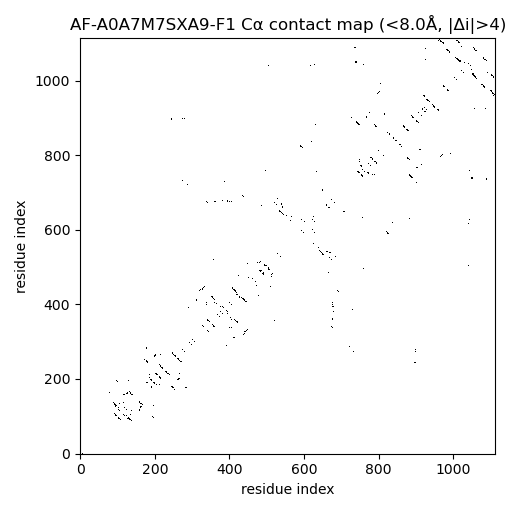5 O O . ASP A 1 85 ? 25.756 -2.538 35.468 1.00 83.38 85 ASP A O 1
ATOM 709 N N . GLN A 1 86 ? 26.764 -4.374 34.682 1.00 86.69 86 GLN A N 1
ATOM 710 C CA . GLN A 1 86 ? 28.114 -3.993 35.121 1.00 86.69 86 GLN A CA 1
ATOM 711 C C . GLN A 1 86 ? 28.783 -2.945 34.226 1.00 86.69 86 GLN A C 1
ATOM 713 O O . GLN A 1 86 ? 29.630 -2.192 34.704 1.00 86.69 86 GLN A O 1
ATOM 718 N N . THR A 1 87 ? 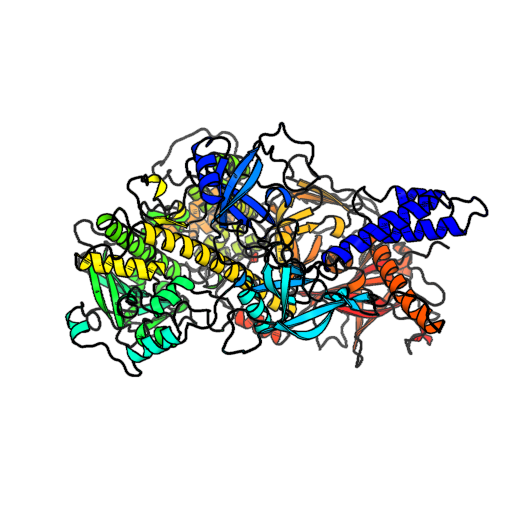28.446 -2.920 32.937 1.00 84.62 87 THR A N 1
ATOM 719 C CA . THR A 1 87 ? 29.111 -2.081 31.926 1.00 84.62 87 THR A CA 1
ATOM 720 C C . THR A 1 87 ? 28.093 -1.562 30.901 1.00 84.62 87 THR A C 1
ATOM 722 O O . THR A 1 87 ? 28.167 -1.935 29.728 1.00 84.62 87 THR A O 1
ATOM 725 N N . PRO A 1 88 ? 27.145 -0.702 31.324 1.00 79.81 88 PRO A N 1
ATOM 726 C CA . PRO A 1 88 ? 26.017 -0.269 30.491 1.00 79.81 88 PRO A CA 1
ATOM 727 C C . PRO A 1 88 ? 26.430 0.579 29.278 1.00 79.81 88 PRO A C 1
ATOM 729 O O . PRO A 1 88 ? 25.755 0.552 28.251 1.00 79.81 88 PRO A O 1
ATOM 732 N N . ASP A 1 89 ? 27.565 1.283 29.353 1.00 78.31 89 ASP A N 1
ATOM 733 C CA . ASP A 1 89 ? 28.078 2.085 28.232 1.00 78.31 89 ASP A CA 1
ATOM 734 C C . ASP A 1 89 ? 28.625 1.210 27.092 1.00 78.31 89 ASP A C 1
ATOM 736 O O . ASP A 1 89 ? 28.541 1.579 25.923 1.00 78.31 89 ASP A O 1
ATOM 740 N N . LYS A 1 90 ? 29.153 0.023 27.427 1.00 84.38 90 LYS A N 1
ATOM 741 C CA . LYS A 1 90 ? 29.762 -0.908 26.468 1.00 84.38 90 LYS A CA 1
ATOM 742 C C . LYS A 1 90 ? 28.803 -2.007 26.012 1.00 84.38 90 LYS A C 1
ATOM 744 O O . LYS A 1 90 ? 28.850 -2.411 24.852 1.00 84.38 90 LYS A O 1
ATOM 749 N N . TYR A 1 91 ? 27.963 -2.521 26.907 1.00 88.38 91 TYR A N 1
ATOM 750 C CA . TYR A 1 91 ? 27.027 -3.601 26.610 1.00 88.38 91 TYR A CA 1
ATOM 751 C C . TYR A 1 91 ? 25.596 -3.137 26.816 1.00 88.38 91 TYR A C 1
ATOM 753 O O . TYR A 1 91 ? 25.182 -2.843 27.935 1.00 88.38 91 TYR A O 1
ATOM 761 N N . LYS A 1 92 ? 24.820 -3.152 25.734 1.00 87.25 92 LYS A N 1
ATOM 762 C CA . LYS A 1 92 ? 23.417 -2.750 25.746 1.00 87.25 92 LYS A CA 1
ATOM 763 C C . LYS A 1 92 ? 22.516 -3.939 25.462 1.00 87.25 92 LYS A C 1
ATOM 765 O O . LYS A 1 92 ? 22.802 -4.767 24.595 1.00 87.25 92 LYS A O 1
ATOM 770 N N . ILE A 1 93 ? 21.416 -4.028 26.204 1.00 86.88 93 ILE A N 1
ATOM 771 C CA . ILE A 1 93 ? 20.329 -4.946 25.868 1.00 86.88 93 ILE A CA 1
ATOM 772 C C . ILE A 1 93 ? 19.525 -4.289 24.759 1.00 86.88 93 ILE A C 1
ATOM 774 O O . ILE A 1 93 ? 18.976 -3.201 24.934 1.00 86.88 93 ILE A O 1
ATOM 778 N N . CYS A 1 94 ? 19.456 -4.964 23.623 1.00 86.00 94 CYS A N 1
ATOM 779 C CA . CYS A 1 94 ? 18.832 -4.444 22.426 1.00 86.00 94 CYS A CA 1
ATOM 780 C C . CYS A 1 94 ? 17.815 -5.433 21.863 1.00 86.00 94 CYS A C 1
ATOM 782 O O . CYS A 1 94 ? 17.887 -6.641 22.095 1.00 86.00 94 CYS A O 1
ATOM 784 N N . ILE A 1 95 ? 16.899 -4.916 21.055 1.00 83.88 95 ILE A N 1
ATOM 785 C CA . ILE A 1 95 ? 16.124 -5.725 20.119 1.00 83.88 95 ILE A CA 1
ATOM 786 C C . ILE A 1 95 ? 16.876 -5.737 18.792 1.00 83.88 95 ILE A C 1
ATOM 788 O O . ILE A 1 95 ? 17.117 -4.680 18.203 1.00 83.88 95 ILE A O 1
ATOM 792 N N . PHE A 1 96 ? 17.259 -6.924 18.324 1.00 86.75 96 PHE A N 1
ATOM 793 C CA . PHE A 1 96 ? 17.879 -7.081 17.015 1.00 86.75 96 PHE A CA 1
ATOM 794 C C . PHE A 1 96 ? 16.829 -6.864 15.926 1.00 86.75 96 PHE A C 1
ATOM 796 O O . PHE A 1 96 ? 15.740 -7.434 15.968 1.00 86.75 96 PHE A O 1
ATOM 803 N N . ARG A 1 97 ? 17.142 -6.050 14.926 1.00 82.38 97 ARG A N 1
ATOM 804 C CA . ARG A 1 97 ? 16.276 -5.776 13.784 1.00 82.38 97 ARG A CA 1
ATOM 805 C C . ARG A 1 97 ? 17.035 -6.092 12.507 1.00 82.38 97 ARG A C 1
ATOM 807 O O . ARG A 1 97 ? 18.167 -5.660 12.309 1.00 82.38 97 ARG A O 1
ATOM 814 N N . GLN A 1 98 ? 16.386 -6.848 11.634 1.00 82.62 98 GLN A N 1
ATOM 815 C CA . GLN A 1 98 ? 16.842 -7.054 10.271 1.00 82.62 98 GLN A CA 1
ATOM 816 C C . GLN A 1 98 ? 15.677 -6.796 9.328 1.00 82.62 98 GLN A C 1
ATOM 818 O O . GLN A 1 98 ? 14.620 -7.426 9.438 1.00 82.62 98 GLN A O 1
ATOM 823 N N . ASP A 1 99 ? 15.858 -5.852 8.414 1.00 68.12 99 ASP A N 1
ATOM 824 C CA . ASP A 1 99 ? 14.840 -5.548 7.419 1.00 68.12 99 ASP A CA 1
ATOM 825 C C . ASP A 1 99 ? 14.929 -6.484 6.196 1.00 68.12 99 ASP A C 1
ATOM 827 O O . ASP A 1 99 ? 15.802 -7.347 6.087 1.00 68.12 99 ASP A O 1
ATOM 831 N N . MET A 1 100 ? 13.988 -6.334 5.259 1.00 65.94 100 MET A N 1
ATOM 832 C CA . MET A 1 100 ? 13.956 -7.136 4.026 1.00 65.94 100 MET A CA 1
ATOM 833 C C . MET A 1 100 ? 15.020 -6.708 3.004 1.00 65.94 100 MET A C 1
ATOM 835 O O . MET A 1 100 ? 15.257 -7.429 2.034 1.00 65.94 100 MET A O 1
ATOM 839 N N . THR A 1 101 ? 15.667 -5.554 3.193 1.00 62.22 101 THR A N 1
ATOM 840 C CA . THR A 1 101 ? 16.784 -5.123 2.339 1.00 62.22 101 THR A CA 1
ATOM 841 C C . THR A 1 101 ? 18.068 -5.865 2.702 1.00 62.22 101 THR A C 1
ATOM 843 O O . THR A 1 101 ? 18.916 -6.072 1.831 1.00 62.22 101 THR A O 1
ATOM 846 N N . GLY A 1 102 ? 18.143 -6.351 3.948 1.00 68.12 102 GLY A N 1
ATOM 847 C CA . GLY A 1 102 ? 19.269 -7.064 4.536 1.00 68.12 102 GLY A CA 1
ATOM 848 C C . GLY A 1 102 ? 19.989 -6.257 5.617 1.00 68.12 102 GLY A C 1
ATOM 849 O O . GLY A 1 102 ? 20.850 -6.827 6.290 1.00 68.12 102 GLY A O 1
ATOM 850 N N . ARG A 1 103 ? 19.619 -4.981 5.818 1.00 79.31 103 ARG A N 1
ATOM 851 C CA . ARG A 1 103 ? 20.204 -4.091 6.826 1.00 79.31 103 ARG A CA 1
ATOM 852 C C . ARG A 1 103 ? 19.922 -4.643 8.219 1.00 79.31 103 ARG A C 1
ATOM 854 O O . ARG A 1 103 ? 18.769 -4.879 8.585 1.00 79.31 103 ARG A O 1
ATOM 861 N N . ALA A 1 104 ? 20.988 -4.849 8.985 1.00 85.31 104 ALA A N 1
ATOM 862 C CA . ALA A 1 104 ? 20.945 -5.373 10.341 1.00 85.31 104 ALA A CA 1
ATOM 863 C C . ALA A 1 104 ? 21.395 -4.298 11.332 1.00 85.31 104 ALA A C 1
ATOM 865 O O . ALA A 1 104 ? 22.439 -3.670 11.160 1.00 85.31 104 ALA A O 1
ATOM 866 N N . TYR A 1 105 ? 20.606 -4.088 12.375 1.00 88.38 105 TYR A N 1
ATOM 867 C CA . TYR A 1 105 ? 20.876 -3.104 13.414 1.00 88.38 105 TYR A CA 1
ATOM 868 C C . TYR A 1 105 ? 20.253 -3.554 14.733 1.00 88.38 105 TYR A C 1
ATOM 870 O O . TYR A 1 105 ? 19.417 -4.456 14.777 1.00 88.38 105 TYR A O 1
ATOM 878 N N . ALA A 1 106 ? 20.680 -2.951 15.830 1.00 87.44 106 ALA A N 1
ATOM 879 C CA . ALA A 1 106 ? 20.167 -3.236 17.154 1.00 87.44 106 ALA A CA 1
ATOM 880 C C . ALA A 1 106 ? 19.642 -1.953 17.794 1.00 87.44 106 ALA A C 1
ATOM 882 O O . ALA A 1 106 ? 20.289 -0.911 17.722 1.00 87.44 106 ALA A O 1
ATOM 883 N N . VAL A 1 107 ? 18.464 -2.037 18.409 1.00 83.62 107 VAL A N 1
ATOM 884 C CA . VAL A 1 107 ? 17.812 -0.898 19.067 1.00 83.62 107 VAL A CA 1
ATOM 885 C C . VAL A 1 107 ? 17.894 -1.093 20.582 1.00 83.62 107 VAL A C 1
ATOM 887 O O . VAL A 1 107 ? 17.325 -2.077 21.068 1.00 83.62 107 VAL A O 1
ATOM 890 N N . PRO A 1 108 ? 18.597 -0.223 21.331 1.00 82.94 108 PRO A N 1
ATOM 891 C CA . PRO A 1 108 ? 18.675 -0.300 22.790 1.00 82.94 108 PRO A CA 1
ATOM 892 C C . PRO A 1 108 ? 17.298 -0.236 23.467 1.00 82.94 108 PRO A C 1
ATOM 894 O O . PRO A 1 108 ? 16.395 0.467 23.014 1.00 82.94 108 PRO A O 1
ATOM 897 N N . GLN A 1 109 ? 17.114 -1.001 24.546 1.00 72.31 109 GLN A N 1
ATOM 898 C CA . GLN A 1 109 ? 15.845 -1.053 25.284 1.00 72.31 109 GLN A CA 1
ATOM 899 C C . GLN A 1 109 ? 15.632 0.194 26.170 1.00 72.31 109 GLN A C 1
ATOM 901 O O . GLN A 1 109 ? 14.496 0.584 26.449 1.00 72.31 109 GLN A O 1
ATOM 906 N N . ASP A 1 110 ? 16.714 0.846 26.588 1.00 64.00 110 ASP A N 1
ATOM 907 C CA . ASP A 1 110 ? 16.748 2.104 27.326 1.00 64.00 110 ASP A CA 1
ATOM 908 C C . ASP A 1 110 ? 16.480 3.289 26.379 1.00 64.00 110 ASP A C 1
ATOM 910 O O . ASP A 1 110 ? 17.393 3.949 25.900 1.00 64.00 110 ASP A O 1
ATOM 914 N N . LYS A 1 111 ? 15.196 3.552 26.088 1.00 55.97 111 LYS A N 1
ATOM 915 C CA . LYS A 1 111 ? 14.665 4.593 25.172 1.00 55.97 111 LYS A CA 1
ATOM 916 C C . LYS A 1 111 ? 15.019 6.061 25.544 1.00 55.97 111 LYS A C 1
ATOM 918 O O . LYS A 1 111 ? 14.125 6.908 25.633 1.00 55.97 111 LYS A O 1
ATOM 923 N N . LYS A 1 112 ? 16.292 6.399 25.778 1.00 44.88 112 LYS A N 1
ATOM 924 C CA . LYS A 1 112 ? 16.779 7.783 25.947 1.00 44.88 112 LYS A CA 1
ATOM 925 C C . LYS A 1 112 ? 17.392 8.376 24.674 1.00 44.88 112 LYS A C 1
ATOM 927 O O . LYS A 1 112 ? 17.461 9.597 24.587 1.00 44.88 112 LYS A O 1
ATOM 932 N N . SER A 1 113 ? 17.731 7.566 23.672 1.00 42.12 113 SER A N 1
ATOM 933 C CA . SER A 1 113 ? 18.090 8.045 22.333 1.00 42.12 113 SER A CA 1
ATOM 934 C C . SER A 1 113 ? 17.535 7.126 21.242 1.00 42.12 113 SER A C 1
ATOM 936 O O . SER A 1 113 ? 17.291 5.941 21.471 1.00 42.12 113 SER A O 1
ATOM 938 N N . ALA A 1 114 ? 17.301 7.686 20.055 1.00 49.00 114 ALA A N 1
ATOM 939 C CA . ALA A 1 114 ? 16.885 6.965 18.851 1.00 49.00 114 ALA A CA 1
ATOM 940 C C . ALA A 1 114 ? 18.078 6.282 18.145 1.00 49.00 114 ALA A C 1
ATOM 942 O O . ALA A 1 114 ? 18.053 6.083 16.931 1.00 49.00 114 ALA A O 1
ATOM 943 N N . ASP A 1 115 ? 19.141 5.962 18.890 1.00 64.38 115 ASP A N 1
ATOM 944 C CA . ASP A 1 115 ? 20.409 5.537 18.310 1.00 64.38 115 ASP A CA 1
ATOM 945 C C . ASP A 1 115 ? 20.341 4.058 17.917 1.00 64.38 115 ASP A C 1
ATOM 947 O O . ASP A 1 115 ? 20.391 3.147 18.747 1.00 64.38 115 ASP A O 1
ATOM 951 N N . GLU A 1 116 ? 20.210 3.821 16.616 1.00 81.56 116 GLU A N 1
ATOM 952 C CA . GLU A 1 116 ? 20.373 2.507 16.009 1.00 81.56 116 GLU A CA 1
ATOM 953 C C . GLU A 1 116 ? 21.855 2.122 16.027 1.00 81.56 116 GLU A C 1
ATOM 955 O O . GLU A 1 116 ? 22.702 2.868 15.538 1.00 81.56 116 GLU A O 1
ATOM 960 N N . ILE A 1 117 ? 22.179 0.933 16.537 1.00 86.81 117 ILE A N 1
ATOM 961 C CA . ILE A 1 117 ? 23.543 0.399 16.492 1.00 86.81 117 ILE A CA 1
ATOM 962 C C . ILE A 1 117 ? 23.658 -0.514 15.262 1.00 86.81 117 ILE A C 1
ATOM 964 O O . ILE A 1 117 ? 23.096 -1.616 15.278 1.00 86.81 117 ILE A O 1
ATOM 968 N N . PRO A 1 118 ? 24.352 -0.110 14.185 1.00 87.44 118 PRO A N 1
ATOM 969 C CA . PRO A 1 118 ? 24.467 -0.921 12.979 1.00 87.44 118 PRO A CA 1
ATOM 970 C C . PRO A 1 118 ? 25.325 -2.172 13.217 1.00 87.44 118 PRO A C 1
ATOM 972 O O . PRO A 1 118 ? 26.384 -2.122 13.848 1.00 87.44 118 PRO A O 1
ATOM 975 N N . ILE A 1 119 ? 24.874 -3.311 12.685 1.00 86.75 119 ILE A N 1
ATOM 976 C CA . ILE A 1 119 ? 25.584 -4.594 12.737 1.00 86.75 119 ILE A CA 1
ATOM 977 C C . ILE A 1 119 ? 26.130 -4.899 11.339 1.00 86.75 119 ILE A C 1
ATOM 979 O O . ILE A 1 119 ? 25.418 -5.406 10.475 1.00 86.75 119 ILE A O 1
ATOM 983 N N . MET A 1 120 ? 27.412 -4.598 11.130 1.00 82.81 120 MET A N 1
ATOM 984 C CA . MET A 1 120 ? 28.012 -4.510 9.789 1.00 82.81 120 MET A CA 1
ATOM 985 C C . MET A 1 120 ? 28.276 -5.855 9.098 1.00 82.81 120 MET A C 1
ATOM 987 O O . MET A 1 120 ? 28.471 -5.891 7.890 1.00 82.81 120 MET A O 1
ATOM 991 N N . SER A 1 121 ? 28.303 -6.982 9.822 1.00 78.56 121 SER A N 1
ATOM 992 C CA . SER A 1 121 ? 28.641 -8.274 9.206 1.00 78.56 121 SER A CA 1
ATOM 993 C C . SER A 1 121 ? 27.875 -9.466 9.772 1.00 78.56 121 SER A C 1
ATOM 995 O O . SER A 1 121 ? 27.441 -9.485 10.927 1.00 78.56 121 SER A O 1
ATOM 997 N N . LYS A 1 122 ? 27.768 -10.530 8.960 1.00 76.44 122 LYS A N 1
ATOM 998 C CA . LYS A 1 122 ? 27.147 -11.813 9.348 1.00 76.44 122 LYS A CA 1
ATOM 999 C C . LYS A 1 122 ? 27.829 -12.438 10.570 1.00 76.44 122 LYS A C 1
ATOM 1001 O O . LYS A 1 122 ? 27.155 -13.034 11.405 1.00 76.44 122 LYS A O 1
ATOM 1006 N N . LYS A 1 123 ? 29.151 -12.261 10.691 1.00 78.12 123 LYS A N 1
ATOM 1007 C CA . LYS A 1 123 ? 29.960 -12.708 11.835 1.00 78.12 123 LYS A CA 1
ATOM 1008 C C . LYS A 1 123 ? 29.608 -11.921 13.101 1.00 78.12 123 LYS A C 1
ATOM 1010 O O . LYS A 1 123 ? 29.426 -12.530 14.148 1.00 78.12 123 LYS A O 1
ATOM 1015 N N . ARG A 1 124 ? 29.444 -10.593 12.998 1.00 84.69 124 ARG A N 1
ATOM 1016 C CA . ARG A 1 124 ? 29.040 -9.723 14.123 1.00 84.69 124 ARG A CA 1
ATOM 1017 C C . ARG A 1 124 ? 27.589 -9.942 14.559 1.00 84.69 124 ARG A C 1
ATOM 1019 O O . ARG A 1 124 ? 27.281 -9.749 15.729 1.00 84.69 124 ARG A O 1
ATOM 1026 N N . ARG A 1 125 ? 26.708 -10.370 13.651 1.00 84.25 125 ARG A N 1
ATOM 1027 C CA . ARG A 1 125 ? 25.329 -10.775 13.972 1.00 84.25 125 ARG A CA 1
ATOM 1028 C C . ARG A 1 125 ? 25.264 -12.077 14.779 1.00 84.25 125 ARG A C 1
ATOM 1030 O O . ARG A 1 125 ? 24.376 -12.239 15.612 1.00 84.25 125 ARG A O 1
ATOM 1037 N N . GLY A 1 126 ? 26.147 -13.032 14.488 1.00 83.06 126 GLY A N 1
ATOM 1038 C CA . GLY A 1 126 ? 26.043 -14.386 15.027 1.00 83.06 126 GLY A CA 1
ATOM 1039 C C . GLY A 1 126 ? 24.727 -15.064 14.617 1.00 83.06 126 GLY A C 1
ATOM 1040 O O . GLY A 1 126 ? 24.313 -14.986 13.454 1.00 83.06 126 GLY A O 1
ATOM 1041 N N . HIS A 1 127 ? 24.079 -15.722 15.581 1.00 85.31 127 HIS A N 1
ATOM 1042 C CA . HIS A 1 127 ? 22.834 -16.482 15.398 1.00 85.31 127 HIS A CA 1
ATOM 1043 C C . HIS A 1 127 ? 21.557 -15.675 15.686 1.00 85.31 127 HIS A C 1
ATOM 1045 O O . HIS A 1 127 ? 20.472 -16.249 15.726 1.00 85.31 127 HIS A O 1
ATOM 1051 N N . ALA A 1 128 ? 21.665 -14.359 15.899 1.00 85.06 128 ALA A N 1
ATOM 1052 C CA . ALA A 1 128 ? 20.501 -13.523 16.176 1.00 85.06 128 ALA A CA 1
ATOM 1053 C C . ALA A 1 128 ? 19.522 -13.511 14.996 1.00 85.06 128 ALA A C 1
ATOM 1055 O O . ALA A 1 128 ? 19.914 -13.318 13.837 1.00 85.06 128 ALA A O 1
ATOM 1056 N N . LEU A 1 129 ? 18.243 -13.689 15.310 1.00 84.31 129 LEU A N 1
ATOM 1057 C CA . LEU A 1 129 ? 17.131 -13.584 14.380 1.00 84.31 129 LEU A CA 1
ATOM 1058 C C . LEU A 1 129 ? 16.366 -12.285 14.604 1.00 84.31 129 LEU A C 1
ATOM 1060 O O . LEU A 1 129 ? 16.428 -11.662 15.663 1.00 84.31 129 LEU A O 1
ATOM 1064 N N . ASN A 1 130 ? 15.644 -11.851 13.572 1.00 83.31 130 ASN A N 1
ATOM 1065 C CA . ASN A 1 130 ? 14.892 -10.607 13.630 1.00 83.31 130 ASN A CA 1
ATOM 1066 C C . ASN A 1 130 ? 13.915 -10.585 14.820 1.00 83.31 130 ASN A C 1
ATOM 1068 O O . ASN A 1 130 ? 13.073 -11.468 14.966 1.00 83.31 130 ASN A O 1
ATOM 1072 N N . SER A 1 131 ? 13.965 -9.490 15.574 1.00 78.25 131 SER A N 1
ATOM 1073 C CA . SER A 1 131 ? 13.234 -9.211 16.815 1.00 78.25 131 SER A CA 1
ATOM 1074 C C . SER A 1 131 ? 13.703 -9.979 18.054 1.00 78.25 131 SER A C 1
ATOM 1076 O O . SER A 1 131 ? 13.108 -9.793 19.109 1.00 78.25 131 SER A O 1
ATOM 1078 N N . ASP A 1 132 ? 14.780 -10.766 17.979 1.00 83.38 132 ASP A N 1
ATOM 1079 C CA . ASP A 1 132 ? 15.373 -11.375 19.171 1.00 83.38 132 ASP A CA 1
ATOM 1080 C C . ASP A 1 132 ? 15.872 -10.310 20.151 1.00 83.38 132 ASP A C 1
ATOM 1082 O O . ASP A 1 132 ? 16.430 -9.274 19.766 1.00 83.38 132 ASP A O 1
ATOM 1086 N N . LYS A 1 133 ? 15.725 -10.606 21.440 1.00 85.50 133 LYS A N 1
ATOM 1087 C CA . LYS A 1 133 ? 16.344 -9.826 22.501 1.00 85.50 133 LYS A CA 1
ATOM 1088 C C . LYS A 1 133 ? 17.787 -10.272 22.640 1.00 85.50 133 LYS A C 1
ATOM 1090 O O . LYS A 1 133 ? 18.066 -11.425 22.973 1.00 85.50 133 LYS A O 1
ATOM 1095 N N . VAL A 1 134 ? 18.713 -9.357 22.406 1.00 88.94 134 VAL A N 1
ATOM 1096 C CA . VAL A 1 134 ? 20.144 -9.646 22.330 1.00 88.94 134 VAL A CA 1
ATOM 1097 C C . VAL A 1 134 ? 20.942 -8.723 23.236 1.00 88.94 134 VAL A C 1
ATOM 1099 O O . VAL A 1 134 ? 20.539 -7.596 23.518 1.00 88.94 134 VAL A O 1
ATOM 1102 N N . LEU A 1 135 ? 22.101 -9.197 23.680 1.00 90.69 135 LEU A N 1
ATOM 1103 C CA . LEU A 1 135 ? 23.130 -8.340 24.253 1.00 90.69 135 LEU A CA 1
ATOM 1104 C C . LEU A 1 135 ? 24.075 -7.900 23.134 1.00 90.69 135 LEU A C 1
ATOM 1106 O O . LEU A 1 135 ? 24.652 -8.752 22.452 1.00 90.69 135 LEU A O 1
ATOM 1110 N N . VAL A 1 136 ? 24.249 -6.594 22.958 1.00 89.62 136 VAL A N 1
ATOM 1111 C CA . VAL A 1 136 ? 25.132 -6.009 21.943 1.00 89.62 136 VAL A CA 1
ATOM 1112 C C . VAL A 1 136 ? 26.291 -5.297 22.617 1.00 89.62 136 VAL A C 1
ATOM 1114 O O . VAL A 1 136 ? 26.093 -4.494 23.523 1.00 89.62 136 VAL A O 1
ATOM 1117 N N . GLU A 1 137 ? 27.502 -5.600 22.167 1.00 90.50 137 GLU A N 1
ATOM 1118 C CA . GLU A 1 137 ? 28.707 -4.836 22.471 1.00 90.50 137 GLU A CA 1
ATOM 1119 C C . GLU A 1 137 ? 28.830 -3.680 21.479 1.00 90.50 137 GLU A C 1
ATOM 1121 O O . GLU A 1 137 ? 28.808 -3.903 20.265 1.00 90.50 137 GLU A O 1
ATOM 1126 N N . VAL A 1 138 ? 28.954 -2.467 22.004 1.00 88.44 138 VAL A N 1
ATOM 1127 C CA . VAL A 1 138 ? 29.175 -1.236 21.246 1.00 88.44 138 VAL A CA 1
ATOM 1128 C C . VAL A 1 138 ? 30.674 -1.089 20.965 1.00 88.44 138 VAL A C 1
ATOM 1130 O O . VAL A 1 138 ? 31.491 -1.190 21.880 1.00 88.44 138 VAL A O 1
ATOM 1133 N N . LEU A 1 139 ? 31.029 -0.888 19.697 1.00 85.88 139 LEU A N 1
ATOM 1134 C CA . LEU A 1 139 ? 32.394 -0.768 19.181 1.00 85.88 139 LEU A CA 1
ATOM 1135 C C . LEU A 1 139 ? 32.620 0.652 18.637 1.00 85.88 139 LEU A C 1
ATOM 1137 O O . LEU A 1 139 ? 31.757 1.192 17.940 1.00 85.88 139 LEU A O 1
ATOM 1141 N N . GLU A 1 140 ? 33.790 1.228 18.917 1.00 77.81 140 GLU A N 1
ATOM 1142 C CA . GLU A 1 140 ? 34.242 2.529 18.395 1.00 77.81 140 GLU A CA 1
ATOM 1143 C C . GLU A 1 140 ? 35.295 2.324 17.283 1.00 77.81 140 GLU A C 1
ATOM 1145 O O . GLU A 1 140 ? 36.061 1.362 17.336 1.00 77.81 140 GLU A O 1
ATOM 1150 N N . ASN A 1 141 ? 35.375 3.236 16.300 1.00 58.81 141 ASN A N 1
ATOM 1151 C CA . ASN A 1 141 ? 36.162 3.133 15.043 1.00 58.81 141 ASN A CA 1
ATOM 1152 C C . ASN A 1 141 ? 37.681 2.855 15.152 1.00 58.81 141 ASN A C 1
ATOM 1154 O O . ASN A 1 141 ? 38.372 2.827 14.139 1.00 58.81 141 ASN A O 1
ATOM 1158 N N . LYS A 1 142 ? 38.251 2.657 16.345 1.00 51.25 142 LYS A N 1
ATOM 1159 C CA . LYS A 1 142 ? 39.685 2.355 16.512 1.00 51.25 142 LYS A CA 1
ATOM 1160 C C . LYS A 1 142 ? 40.047 0.880 16.290 1.00 51.25 142 LYS A C 1
ATOM 1162 O O . LYS A 1 142 ? 41.233 0.580 16.192 1.00 51.25 142 LYS A O 1
ATOM 1167 N N . ASP A 1 143 ? 39.061 -0.009 16.180 1.00 50.38 143 ASP A N 1
ATOM 1168 C CA . ASP A 1 143 ? 39.260 -1.466 16.107 1.00 50.38 143 ASP A CA 1
ATOM 1169 C C . ASP A 1 143 ? 39.206 -2.051 14.668 1.00 50.38 143 ASP A C 1
ATOM 1171 O O . ASP A 1 143 ? 39.062 -3.264 14.498 1.00 50.38 143 ASP A O 1
ATOM 1175 N N . GLU A 1 144 ? 39.301 -1.235 13.609 1.00 47.88 144 GLU A N 1
ATOM 1176 C CA . GLU A 1 144 ? 39.030 -1.676 12.227 1.00 47.88 144 GLU A CA 1
ATOM 1177 C C . GLU A 1 144 ? 40.284 -2.075 11.416 1.00 47.88 144 GLU A C 1
ATOM 1179 O O . GLU A 1 144 ? 41.071 -1.236 10.983 1.00 47.88 144 GLU A O 1
ATOM 1184 N N . GLN A 1 145 ? 40.431 -3.384 11.161 1.00 42.31 145 GLN A N 1
ATOM 1185 C CA . GLN A 1 145 ? 41.250 -3.972 10.078 1.00 42.31 145 GLN A CA 1
ATOM 1186 C C . GLN A 1 145 ? 40.419 -4.819 9.088 1.00 42.31 145 GLN A C 1
ATOM 1188 O O . GLN A 1 145 ? 40.975 -5.400 8.164 1.00 42.31 145 GLN A O 1
ATOM 1193 N N . GLU A 1 146 ? 39.097 -4.910 9.256 1.00 45.12 146 GLU A N 1
ATOM 1194 C CA . GLU A 1 146 ? 38.226 -5.775 8.443 1.00 45.12 146 GLU A CA 1
ATOM 1195 C C . GLU A 1 146 ? 36.967 -5.001 8.008 1.00 45.12 146 GLU A C 1
ATOM 1197 O O . GLU A 1 146 ? 35.917 -5.113 8.650 1.00 45.12 146 GLU A O 1
ATOM 1202 N N . VAL A 1 147 ? 37.064 -4.209 6.937 1.00 40.88 147 VAL A N 1
ATOM 1203 C CA . VAL A 1 147 ? 35.901 -3.679 6.203 1.00 40.88 147 VAL A CA 1
ATOM 1204 C C . VAL A 1 147 ? 36.124 -3.972 4.717 1.00 40.88 147 VAL A C 1
ATOM 1206 O O . VAL A 1 147 ? 36.948 -3.328 4.082 1.00 40.88 147 VAL A O 1
ATOM 1209 N N . GLU A 1 148 ? 35.430 -4.989 4.200 1.00 37.97 148 GLU A N 1
ATOM 1210 C CA . GLU A 1 148 ? 35.215 -5.186 2.758 1.00 37.97 148 GLU A CA 1
ATOM 1211 C C . GLU A 1 148 ? 34.130 -4.209 2.283 1.00 37.97 148 GLU A C 1
ATOM 1213 O O . GLU A 1 148 ? 33.167 -3.929 3.010 1.00 37.97 148 GLU A O 1
ATOM 1218 N N . GLU A 1 149 ? 34.317 -3.683 1.076 1.00 36.03 149 GLU A N 1
ATOM 1219 C CA . GLU A 1 149 ? 33.527 -2.626 0.454 1.00 36.03 149 GLU A CA 1
ATOM 1220 C C . GLU A 1 149 ? 32.037 -3.001 0.348 1.00 36.03 149 GLU A C 1
ATOM 1222 O O . GLU A 1 149 ? 31.643 -4.024 -0.210 1.00 36.03 149 GLU A O 1
ATOM 1227 N N . SER A 1 150 ? 31.163 -2.147 0.890 1.00 32.62 150 SER A N 1
ATOM 1228 C CA . SER A 1 150 ? 29.725 -2.211 0.620 1.00 32.62 150 SER A CA 1
ATOM 1229 C C . SER A 1 150 ? 29.222 -0.824 0.226 1.00 32.62 150 SER A C 1
ATOM 1231 O O . SER A 1 150 ? 29.331 0.130 0.991 1.00 32.62 150 SER A O 1
ATOM 1233 N N . HIS A 1 151 ? 28.700 -0.729 -0.997 1.00 38.31 151 HIS A N 1
ATOM 1234 C CA . HIS A 1 151 ? 28.367 0.501 -1.728 1.00 38.31 151 HIS A CA 1
ATOM 1235 C C . HIS A 1 151 ? 27.083 1.230 -1.284 1.00 38.31 151 HIS A C 1
ATOM 1237 O O . HIS A 1 151 ? 26.412 1.836 -2.113 1.00 38.31 151 HIS A O 1
ATOM 1243 N N . ASP A 1 152 ? 26.723 1.227 -0.002 1.00 31.44 152 ASP A N 1
ATOM 1244 C CA . ASP A 1 152 ? 25.560 1.993 0.464 1.00 31.44 152 ASP A CA 1
ATOM 1245 C C . ASP A 1 152 ? 25.919 2.879 1.666 1.00 31.44 152 ASP A C 1
ATOM 1247 O O . ASP A 1 152 ? 25.980 2.432 2.808 1.00 31.44 152 ASP A O 1
ATOM 1251 N N . ALA A 1 153 ? 26.079 4.172 1.363 1.00 36.81 153 ALA A N 1
ATOM 1252 C CA . ALA A 1 153 ? 26.225 5.314 2.264 1.00 36.81 153 ALA A CA 1
ATOM 1253 C C . ALA A 1 153 ? 27.491 5.343 3.144 1.00 36.81 153 ALA A C 1
ATOM 1255 O O . ALA A 1 153 ? 27.516 4.822 4.259 1.00 36.81 153 ALA A O 1
ATOM 1256 N N . GLU A 1 154 ? 28.471 6.143 2.712 1.00 39.19 154 GLU A N 1
ATOM 1257 C CA . GLU A 1 154 ? 29.421 6.831 3.595 1.00 39.19 154 GLU A CA 1
ATOM 1258 C C . GLU A 1 154 ? 28.659 7.791 4.532 1.00 39.19 154 GLU A C 1
ATOM 1260 O O . GLU A 1 154 ? 28.667 9.013 4.401 1.00 39.19 154 GLU A O 1
ATOM 1265 N N . ARG A 1 155 ? 27.942 7.239 5.508 1.00 43.41 155 ARG A N 1
ATOM 1266 C CA . ARG A 1 155 ? 27.822 7.909 6.798 1.00 43.41 155 ARG A CA 1
ATOM 1267 C C . ARG A 1 155 ? 29.104 7.549 7.528 1.00 43.41 155 ARG A C 1
ATOM 1269 O O . ARG A 1 155 ? 29.435 6.371 7.596 1.00 43.41 155 ARG A O 1
ATOM 1276 N N . GLU A 1 156 ? 29.816 8.523 8.086 1.00 43.56 156 GLU A N 1
ATOM 1277 C CA . GLU A 1 156 ? 30.812 8.247 9.123 1.00 43.56 156 GLU A CA 1
ATOM 1278 C C . GLU A 1 156 ? 30.087 7.541 10.282 1.00 43.56 156 GLU A C 1
ATOM 1280 O O . GLU A 1 156 ? 29.558 8.177 11.198 1.00 43.56 156 GLU A O 1
ATOM 1285 N N . ILE A 1 157 ? 29.974 6.214 10.217 1.00 51.94 157 ILE A N 1
ATOM 1286 C CA . ILE A 1 157 ? 29.397 5.410 11.283 1.00 51.94 157 ILE A CA 1
ATOM 1287 C C . ILE A 1 157 ? 30.412 5.489 12.417 1.00 51.94 157 ILE A C 1
ATOM 1289 O O . ILE A 1 157 ? 31.426 4.807 12.401 1.00 51.94 157 ILE A O 1
ATOM 1293 N N . LYS A 1 158 ? 30.177 6.381 13.383 1.00 59.44 158 LYS A N 1
ATOM 1294 C CA . LYS A 1 158 ? 31.052 6.554 14.555 1.00 59.44 158 LYS A CA 1
ATOM 1295 C C . LYS A 1 158 ? 30.984 5.368 15.525 1.00 59.44 158 LYS A C 1
ATOM 1297 O O . LYS A 1 158 ? 31.860 5.235 16.375 1.00 59.44 158 LYS A O 1
ATOM 1302 N N . ILE A 1 159 ? 29.923 4.558 15.437 1.00 76.88 159 ILE A N 1
ATOM 1303 C CA . ILE A 1 159 ? 29.571 3.514 16.403 1.00 76.88 159 ILE A CA 1
ATOM 1304 C C . ILE A 1 159 ? 28.992 2.302 15.661 1.00 76.88 159 ILE A C 1
ATOM 1306 O O . ILE A 1 159 ? 28.005 2.437 14.941 1.00 76.88 159 ILE A O 1
ATOM 1310 N N . SER A 1 160 ? 29.558 1.110 15.868 1.00 86.12 160 SER A N 1
ATOM 1311 C CA . SER A 1 160 ? 29.029 -0.157 15.333 1.00 86.12 160 SER A CA 1
ATOM 1312 C C . SER A 1 160 ? 28.816 -1.189 16.442 1.00 86.12 160 SER A C 1
ATOM 1314 O O . SER A 1 160 ? 29.269 -1.002 17.566 1.00 86.12 160 SER A O 1
ATOM 1316 N N . GLY A 1 161 ? 28.085 -2.272 16.164 1.00 88.44 161 GLY A N 1
ATOM 1317 C CA . GLY A 1 161 ? 27.750 -3.278 17.175 1.00 88.44 161 GLY A CA 1
ATOM 1318 C C . GLY A 1 161 ? 28.152 -4.706 16.821 1.00 88.44 161 GLY A C 1
ATOM 1319 O O . GLY A 1 161 ? 28.250 -5.092 15.651 1.00 88.44 161 GLY A O 1
ATOM 1320 N N . ARG A 1 162 ? 28.313 -5.525 17.864 1.00 89.19 162 ARG A N 1
ATOM 1321 C CA . ARG A 1 162 ? 28.438 -6.986 17.782 1.00 89.19 162 ARG A CA 1
ATOM 1322 C C . ARG A 1 162 ? 27.474 -7.661 18.751 1.00 89.19 162 ARG A C 1
ATOM 1324 O O . ARG A 1 162 ? 27.464 -7.345 19.935 1.00 89.19 162 ARG A O 1
ATOM 1331 N N . VAL A 1 163 ? 26.707 -8.637 18.271 1.00 88.62 163 VAL A N 1
ATOM 1332 C CA . VAL A 1 163 ? 25.861 -9.470 19.131 1.00 88.62 163 VAL A CA 1
ATOM 1333 C C . VAL A 1 163 ? 26.742 -10.433 19.924 1.00 88.62 163 VAL A C 1
ATOM 1335 O O . VAL A 1 163 ? 27.474 -11.242 19.357 1.00 88.62 163 VAL A O 1
ATOM 1338 N N . VAL A 1 164 ? 26.656 -10.342 21.247 1.00 88.12 164 VAL A N 1
ATOM 1339 C CA . VAL A 1 164 ? 27.412 -11.166 22.201 1.00 88.12 164 VAL A CA 1
ATOM 1340 C C . VAL A 1 164 ? 26.648 -12.441 22.544 1.00 88.12 164 VAL A C 1
ATOM 1342 O O . VAL A 1 164 ? 27.244 -13.497 22.738 1.00 88.12 164 VAL A O 1
ATOM 1345 N N . GLY A 1 165 ? 25.322 -12.347 22.620 1.00 85.56 165 GLY A N 1
ATOM 1346 C CA . GLY A 1 165 ? 24.458 -13.470 22.949 1.00 85.56 165 GLY A CA 1
ATOM 1347 C C . GLY A 1 165 ? 22.983 -13.108 22.851 1.00 85.56 165 GLY A C 1
ATOM 1348 O O . GLY A 1 165 ? 22.612 -11.932 22.841 1.00 85.56 165 GLY A O 1
ATOM 1349 N N . ILE A 1 166 ? 22.150 -14.140 22.777 1.00 87.12 166 ILE A N 1
ATOM 1350 C CA . ILE A 1 166 ? 20.696 -14.023 22.694 1.00 87.12 166 ILE A CA 1
ATOM 1351 C C . ILE A 1 166 ? 20.147 -14.224 24.106 1.00 87.12 166 ILE A C 1
ATOM 1353 O O . ILE A 1 166 ? 20.445 -15.216 24.766 1.00 87.12 166 ILE A O 1
ATOM 1357 N N . ILE A 1 167 ? 19.406 -13.234 24.593 1.00 84.19 167 ILE A N 1
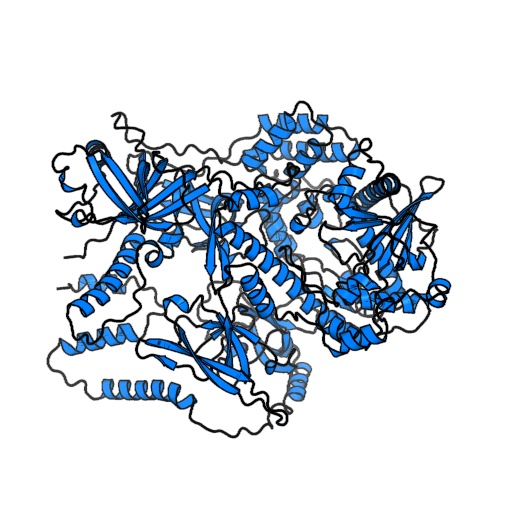ATOM 1358 C CA . ILE A 1 167 ? 18.745 -13.258 25.901 1.00 84.19 167 ILE A CA 1
ATOM 1359 C C . ILE A 1 167 ? 17.421 -14.007 25.786 1.00 84.19 167 ILE A C 1
ATOM 1361 O O . ILE A 1 167 ? 17.066 -14.763 26.685 1.00 84.19 167 ILE A O 1
ATOM 1365 N N . GLU A 1 168 ? 16.693 -13.762 24.698 1.00 81.88 168 GLU A N 1
ATOM 1366 C CA . GLU A 1 168 ? 15.365 -14.312 24.458 1.00 81.88 168 GLU A CA 1
ATOM 1367 C C . GLU A 1 168 ? 15.080 -14.321 22.953 1.00 81.88 168 GLU A C 1
ATOM 1369 O O . GLU A 1 168 ? 15.261 -13.307 22.273 1.00 81.88 168 GLU A O 1
ATOM 1374 N N . HIS A 1 169 ? 14.645 -15.469 22.433 1.00 78.56 169 HIS A N 1
ATOM 1375 C CA . HIS A 1 169 ? 14.163 -15.567 21.060 1.00 78.56 169 HIS A CA 1
ATOM 1376 C C . HIS A 1 169 ? 12.720 -15.079 20.972 1.00 78.56 169 HIS A C 1
ATOM 1378 O O . HIS A 1 169 ? 11.876 -15.513 21.750 1.00 78.56 169 HIS A O 1
ATOM 1384 N N . ASN A 1 170 ? 12.414 -14.244 19.979 1.00 67.06 170 ASN A N 1
ATOM 1385 C CA . ASN A 1 170 ? 11.061 -13.700 19.804 1.00 67.06 170 ASN A CA 1
ATOM 1386 C C . ASN A 1 170 ? 10.040 -14.752 19.335 1.00 67.06 170 ASN A C 1
ATOM 1388 O O . ASN A 1 170 ? 8.850 -14.652 19.614 1.00 67.06 170 ASN A O 1
ATOM 1392 N N . ALA A 1 171 ? 10.486 -15.760 18.588 1.00 62.28 171 ALA A N 1
ATOM 1393 C CA . ALA A 1 171 ? 9.633 -16.853 18.140 1.00 62.28 171 ALA A CA 1
ATOM 1394 C C . ALA A 1 171 ? 10.453 -18.129 17.962 1.00 62.28 171 ALA A C 1
ATOM 1396 O O . ALA A 1 171 ? 11.624 -18.066 17.591 1.00 62.28 171 ALA A O 1
ATOM 1397 N N . ASN A 1 172 ? 9.836 -19.295 18.184 1.00 64.75 172 ASN A N 1
ATOM 1398 C CA . ASN A 1 172 ? 10.502 -20.580 17.979 1.00 64.75 172 ASN A CA 1
ATOM 1399 C C . ASN A 1 172 ? 10.770 -20.811 16.474 1.00 64.75 172 ASN A C 1
ATOM 1401 O O . ASN A 1 172 ? 9.824 -21.104 15.729 1.00 64.75 172 ASN A O 1
ATOM 1405 N N . PRO A 1 173 ? 12.037 -20.775 16.012 1.00 62.94 173 PRO A N 1
ATOM 1406 C CA . PRO A 1 173 ? 12.374 -20.870 14.591 1.00 62.94 173 PRO A CA 1
ATOM 1407 C C . PRO A 1 173 ? 11.906 -22.185 13.954 1.00 62.94 173 PRO A C 1
ATOM 1409 O O . PRO A 1 173 ? 11.593 -22.221 12.767 1.00 62.94 173 PRO A O 1
ATOM 1412 N N . GLN A 1 174 ? 11.788 -23.262 14.740 1.00 60.00 174 GLN A N 1
ATOM 1413 C CA . GLN A 1 174 ? 11.405 -24.599 14.267 1.00 60.00 174 GLN A CA 1
ATOM 1414 C C . GLN A 1 174 ? 9.962 -24.691 13.754 1.00 60.00 174 GLN A C 1
ATOM 1416 O O . GLN A 1 174 ? 9.615 -25.639 13.043 1.00 60.00 174 GLN A O 1
ATOM 1421 N N . ILE A 1 175 ? 9.115 -23.725 14.111 1.00 61.69 175 ILE A N 1
ATOM 1422 C CA . ILE A 1 175 ? 7.714 -23.667 13.678 1.00 61.69 175 ILE A CA 1
ATOM 1423 C C . ILE A 1 175 ? 7.595 -22.920 12.337 1.00 61.69 175 ILE A C 1
ATOM 1425 O O . ILE A 1 175 ? 6.612 -23.091 11.611 1.00 61.69 175 ILE A O 1
ATOM 1429 N N . HIS A 1 176 ? 8.618 -22.152 11.950 1.00 71.00 176 HIS A N 1
ATOM 1430 C CA . HIS A 1 176 ? 8.567 -21.308 10.766 1.00 71.00 176 HIS A CA 1
ATOM 1431 C C . HIS A 1 176 ? 8.839 -22.068 9.463 1.00 71.00 176 HIS A C 1
ATOM 1433 O O . HIS A 1 176 ? 9.703 -22.944 9.347 1.00 71.00 176 HIS A O 1
ATOM 1439 N N . LYS A 1 177 ? 8.061 -21.683 8.453 1.00 86.00 177 LYS A N 1
ATOM 1440 C CA . LYS A 1 177 ? 8.228 -22.059 7.053 1.00 86.00 177 LYS A CA 1
ATOM 1441 C C . LYS A 1 177 ? 8.695 -20.825 6.295 1.00 86.00 177 LYS A C 1
ATOM 1443 O O . LYS A 1 177 ? 8.152 -19.744 6.497 1.00 86.00 177 LYS A O 1
ATOM 1448 N N . PHE A 1 178 ? 9.660 -21.007 5.410 1.00 90.38 178 PHE A N 1
ATOM 1449 C CA . PHE A 1 178 ? 10.235 -19.943 4.602 1.00 90.38 178 PHE A CA 1
ATOM 1450 C C . PHE A 1 178 ? 10.026 -20.271 3.135 1.00 90.38 178 PHE A C 1
ATOM 1452 O O . PHE A 1 178 ? 10.280 -21.399 2.721 1.00 90.38 178 PHE A O 1
ATOM 1459 N N . VAL A 1 179 ? 9.577 -19.295 2.351 1.00 93.88 179 VAL A N 1
ATOM 1460 C CA . VAL A 1 179 ? 9.595 -19.421 0.893 1.00 93.88 179 VAL A CA 1
ATOM 1461 C C . VAL A 1 179 ? 10.982 -19.034 0.405 1.00 93.88 179 VAL A C 1
ATOM 1463 O O . VAL A 1 179 ? 11.474 -17.949 0.728 1.00 93.88 179 VAL A O 1
ATOM 1466 N N . CYS A 1 180 ? 11.620 -19.927 -0.340 1.00 94.19 180 CYS A N 1
ATOM 1467 C CA . CYS A 1 180 ? 12.981 -19.771 -0.822 1.00 94.19 180 CYS A CA 1
ATOM 1468 C C . CYS A 1 180 ? 13.098 -20.142 -2.300 1.00 94.19 180 CYS A C 1
ATOM 1470 O O . CYS A 1 180 ? 12.349 -20.981 -2.794 1.00 94.19 180 CYS A O 1
ATOM 1472 N N . TYR A 1 181 ? 14.094 -19.572 -2.966 1.00 93.50 181 TYR A N 1
ATOM 1473 C CA . TYR A 1 181 ? 14.610 -20.056 -4.245 1.00 93.50 181 TYR A CA 1
ATOM 1474 C C . TYR A 1 181 ? 16.030 -20.601 -4.056 1.00 93.50 181 TYR A C 1
ATOM 1476 O O . TYR A 1 181 ? 16.637 -20.424 -2.994 1.00 93.50 181 TYR A O 1
ATOM 1484 N N . LEU A 1 182 ? 16.563 -21.292 -5.062 1.00 90.88 182 LEU A N 1
ATOM 1485 C CA . LEU A 1 182 ? 17.902 -21.867 -4.976 1.00 90.88 182 LEU A CA 1
ATOM 1486 C C . LEU A 1 182 ? 18.969 -20.806 -5.259 1.00 90.88 182 LEU A C 1
ATOM 1488 O O . LEU A 1 182 ? 18.836 -20.026 -6.200 1.00 90.88 182 LEU A O 1
ATOM 1492 N N . ASP A 1 183 ? 20.055 -20.805 -4.486 1.00 88.88 183 ASP A N 1
ATOM 1493 C CA . ASP A 1 183 ? 21.171 -19.903 -4.737 1.00 88.88 183 ASP A CA 1
ATOM 1494 C C . ASP A 1 183 ? 21.692 -20.073 -6.184 1.00 88.88 183 ASP A C 1
ATOM 1496 O O . ASP A 1 183 ? 21.893 -21.201 -6.659 1.00 88.88 183 ASP A O 1
ATOM 1500 N N . PRO A 1 184 ? 21.910 -18.967 -6.917 1.00 81.56 184 PRO A N 1
ATOM 1501 C CA . PRO A 1 184 ? 22.326 -19.024 -8.317 1.00 81.56 184 PRO A CA 1
ATOM 1502 C C . PRO A 1 184 ? 23.634 -19.782 -8.526 1.00 81.56 184 PRO A C 1
ATOM 1504 O O . PRO A 1 184 ? 23.804 -20.466 -9.537 1.00 81.56 184 PRO A O 1
ATOM 1507 N N . ARG A 1 185 ? 24.545 -19.680 -7.553 1.00 79.94 185 ARG A N 1
ATOM 1508 C CA . ARG A 1 185 ? 25.908 -20.204 -7.627 1.00 79.94 185 ARG A CA 1
ATOM 1509 C C . ARG A 1 185 ? 26.042 -21.531 -6.873 1.00 79.94 185 ARG A C 1
ATOM 1511 O O . ARG A 1 185 ? 26.805 -22.390 -7.302 1.00 79.94 185 ARG A O 1
ATOM 1518 N N . ILE A 1 186 ? 25.273 -21.745 -5.798 1.00 82.25 186 ILE A N 1
ATOM 1519 C CA . ILE A 1 186 ? 25.459 -22.885 -4.880 1.00 82.25 186 ILE A CA 1
ATOM 1520 C C . ILE A 1 186 ? 24.252 -23.847 -4.875 1.00 82.25 186 ILE A C 1
ATOM 1522 O O . ILE A 1 186 ? 23.130 -23.471 -4.554 1.00 82.25 186 ILE A O 1
ATOM 1526 N N . ASN A 1 187 ? 24.487 -25.137 -5.157 1.00 82.69 187 ASN A N 1
ATOM 1527 C CA . ASN A 1 187 ? 23.427 -26.140 -5.396 1.00 82.69 187 ASN A CA 1
ATOM 1528 C C . ASN A 1 187 ? 22.608 -26.566 -4.164 1.00 82.69 187 ASN A C 1
ATOM 1530 O O . ASN A 1 187 ? 21.544 -27.158 -4.326 1.00 82.69 187 ASN A O 1
ATOM 1534 N N . ASN A 1 188 ? 23.103 -26.341 -2.948 1.00 83.69 188 ASN A N 1
ATOM 1535 C CA . ASN A 1 188 ? 22.473 -26.787 -1.699 1.00 83.69 188 ASN A CA 1
ATOM 1536 C C . ASN A 1 188 ? 22.168 -25.630 -0.737 1.00 83.69 188 ASN A C 1
ATOM 1538 O O . ASN A 1 188 ? 21.929 -25.869 0.448 1.00 83.69 188 ASN A O 1
ATOM 1542 N N . VAL A 1 189 ? 22.181 -24.391 -1.232 1.00 89.56 189 VAL A N 1
ATOM 1543 C CA . VAL A 1 189 ? 21.840 -23.202 -0.451 1.00 89.56 189 VAL A CA 1
ATOM 1544 C C . VAL A 1 189 ? 20.525 -22.637 -0.966 1.00 89.56 189 VAL A C 1
ATOM 1546 O O . VAL A 1 189 ? 20.372 -22.366 -2.150 1.00 89.56 189 VAL A O 1
ATOM 1549 N N . MET A 1 190 ? 19.573 -22.459 -0.061 1.00 91.50 190 MET A N 1
ATOM 1550 C CA . MET A 1 190 ? 18.292 -21.813 -0.311 1.00 91.50 190 MET A CA 1
ATOM 1551 C C . MET A 1 190 ? 18.334 -20.372 0.185 1.00 91.50 190 MET A C 1
ATOM 1553 O O . MET A 1 190 ? 18.789 -20.093 1.299 1.00 91.50 190 MET A O 1
ATOM 1557 N N . VAL A 1 191 ? 17.831 -19.458 -0.637 1.00 92.06 191 VAL A N 1
ATOM 1558 C CA . VAL A 1 191 ? 17.743 -18.027 -0.351 1.00 92.06 191 VAL A CA 1
ATOM 1559 C C . VAL A 1 191 ? 16.283 -17.681 -0.056 1.00 92.06 191 VAL A C 1
ATOM 1561 O O . VAL A 1 191 ? 15.445 -17.806 -0.950 1.00 92.06 191 VAL A O 1
ATOM 1564 N N . PRO A 1 192 ? 15.937 -17.276 1.179 1.00 91.31 192 PRO A N 1
ATOM 1565 C CA . PRO A 1 192 ? 14.596 -16.798 1.494 1.00 91.31 192 PRO A CA 1
ATOM 1566 C C . PRO A 1 192 ? 14.213 -15.560 0.681 1.00 91.31 192 PRO A C 1
ATOM 1568 O O . PRO A 1 192 ? 15.019 -14.640 0.552 1.00 91.31 192 PRO A O 1
ATOM 1571 N N . ILE A 1 193 ? 12.961 -15.504 0.212 1.00 88.56 193 ILE A N 1
ATOM 1572 C CA . ILE A 1 193 ? 12.384 -14.278 -0.370 1.00 88.56 193 ILE A CA 1
ATOM 1573 C C . ILE A 1 193 ? 12.382 -13.169 0.692 1.00 88.56 193 ILE A C 1
ATOM 1575 O O . ILE A 1 193 ? 12.831 -12.051 0.448 1.00 88.56 193 ILE A O 1
ATOM 1579 N N . ASN A 1 194 ? 11.936 -13.493 1.911 1.00 83.44 194 ASN A N 1
ATOM 1580 C CA . ASN A 1 194 ? 12.063 -12.590 3.047 1.00 83.44 194 ASN A CA 1
ATOM 1581 C C . ASN A 1 194 ? 13.498 -12.626 3.601 1.00 83.44 194 ASN A C 1
ATOM 1583 O O . ASN A 1 194 ? 13.849 -13.503 4.393 1.00 83.44 194 ASN A O 1
ATOM 1587 N N . ARG A 1 195 ? 14.306 -11.631 3.221 1.00 82.38 195 ARG A N 1
ATOM 1588 C CA . ARG A 1 195 ? 15.717 -11.514 3.626 1.00 82.38 195 ARG A CA 1
ATOM 1589 C C . ARG A 1 195 ? 15.933 -11.120 5.093 1.00 82.38 195 ARG A C 1
ATOM 1591 O O . ARG A 1 195 ? 17.082 -11.042 5.520 1.00 82.38 195 ARG A O 1
ATOM 1598 N N . SER A 1 196 ? 14.867 -10.953 5.886 1.00 79.25 196 SER A N 1
ATOM 1599 C CA . SER A 1 196 ? 14.980 -10.848 7.350 1.00 79.25 196 SER A CA 1
ATOM 1600 C C . SER A 1 196 ? 15.438 -12.159 8.005 1.00 79.25 196 SER A C 1
ATOM 1602 O O . SER A 1 196 ? 15.642 -12.201 9.217 1.00 79.25 196 SER A O 1
ATOM 1604 N N . PHE A 1 197 ? 15.528 -13.247 7.233 1.00 84.50 197 PHE A N 1
ATOM 1605 C CA . PHE A 1 197 ? 16.075 -14.531 7.653 1.00 84.50 197 PHE A CA 1
ATOM 1606 C C . PHE A 1 197 ? 17.308 -14.885 6.800 1.00 84.50 197 PHE A C 1
ATOM 1608 O O . PHE A 1 197 ? 17.315 -14.617 5.595 1.00 84.50 197 PHE A O 1
ATOM 1615 N N . PRO A 1 198 ? 18.373 -15.475 7.381 1.00 85.56 198 PRO A N 1
ATOM 1616 C CA . PRO A 1 198 ? 19.561 -15.866 6.621 1.00 85.56 198 PRO A CA 1
ATOM 1617 C C . PRO A 1 198 ? 19.286 -16.950 5.570 1.00 85.56 198 PRO A C 1
ATOM 1619 O O . PRO A 1 198 ? 18.326 -17.713 5.669 1.00 85.56 198 PRO A O 1
ATOM 1622 N N . LYS A 1 199 ? 20.204 -17.074 4.600 1.00 90.19 199 LYS A N 1
ATOM 1623 C CA . LYS A 1 199 ? 20.260 -18.231 3.691 1.00 90.19 199 LYS A CA 1
ATOM 1624 C C . LYS A 1 199 ? 20.343 -19.536 4.493 1.00 90.19 199 LYS A C 1
ATOM 1626 O O . LYS A 1 199 ? 20.908 -19.544 5.583 1.00 90.19 199 LYS A O 1
ATOM 1631 N N . MET A 1 200 ? 19.815 -20.628 3.947 1.00 89.25 200 MET A N 1
ATOM 1632 C CA . MET A 1 200 ? 19.783 -21.945 4.595 1.00 89.25 200 MET A CA 1
ATOM 1633 C C . MET A 1 200 ? 20.500 -22.994 3.760 1.00 89.25 200 MET A C 1
ATOM 1635 O O . MET A 1 200 ? 20.329 -23.038 2.546 1.00 89.25 200 MET A O 1
ATOM 1639 N N . ILE A 1 201 ? 21.233 -23.892 4.411 1.00 89.38 201 ILE A N 1
ATOM 1640 C CA . ILE A 1 201 ? 21.754 -25.102 3.769 1.00 89.38 201 ILE A CA 1
ATOM 1641 C C . ILE A 1 201 ? 20.664 -26.172 3.831 1.00 89.38 201 ILE A C 1
ATOM 1643 O O . ILE A 1 201 ? 20.090 -26.398 4.895 1.00 89.38 201 ILE A O 1
ATOM 1647 N N . ILE A 1 202 ? 20.355 -26.834 2.716 1.00 86.81 202 ILE A N 1
ATOM 1648 C CA . ILE A 1 202 ? 19.297 -27.854 2.672 1.00 86.81 202 ILE A CA 1
ATOM 1649 C C . ILE A 1 202 ? 19.815 -29.284 2.828 1.00 86.81 202 ILE A C 1
ATOM 1651 O O . ILE A 1 202 ? 20.848 -29.667 2.277 1.00 86.81 202 ILE A O 1
ATOM 1655 N N . LEU A 1 203 ? 19.039 -30.101 3.542 1.00 82.19 203 LEU A N 1
ATOM 1656 C CA . LEU A 1 203 ? 19.243 -31.546 3.637 1.00 82.19 203 LEU A CA 1
ATOM 1657 C C . LEU A 1 203 ? 18.999 -32.248 2.293 1.00 82.19 203 LEU A C 1
ATOM 1659 O O . LEU A 1 203 ? 18.042 -31.936 1.588 1.00 82.19 203 LEU A O 1
ATOM 1663 N N . GLY A 1 204 ? 19.832 -33.244 1.970 1.00 69.00 204 GLY A N 1
ATOM 1664 C CA . GLY A 1 204 ? 19.653 -34.084 0.779 1.00 69.00 204 GLY A CA 1
ATOM 1665 C C . GLY A 1 204 ? 19.852 -33.351 -0.553 1.00 69.00 204 GLY A C 1
ATOM 1666 O O . GLY A 1 204 ? 19.315 -33.791 -1.565 1.00 69.00 204 GLY A O 1
ATOM 1667 N N . GLY A 1 205 ? 20.571 -32.224 -0.556 1.00 65.75 205 GLY A N 1
ATOM 1668 C CA . GLY A 1 205 ? 20.966 -31.531 -1.782 1.00 65.75 205 GLY A CA 1
ATOM 1669 C C . GLY A 1 205 ? 22.072 -32.281 -2.530 1.00 65.75 205 GLY A C 1
ATOM 1670 O O . GLY A 1 205 ? 22.993 -32.819 -1.912 1.00 65.75 205 GLY A O 1
ATOM 1671 N N . GLY A 1 206 ? 21.995 -32.304 -3.859 1.00 69.69 206 GLY A N 1
ATOM 1672 C CA . GLY A 1 206 ? 22.982 -32.964 -4.714 1.00 69.69 206 GLY A CA 1
ATOM 1673 C C . GLY A 1 206 ? 23.105 -32.320 -6.092 1.00 69.69 206 GLY A C 1
ATOM 1674 O O . GLY A 1 206 ? 22.469 -31.308 -6.389 1.00 69.69 206 GLY A O 1
ATOM 1675 N N . THR A 1 207 ? 23.922 -32.929 -6.946 1.00 70.31 207 THR A N 1
ATOM 1676 C CA . THR A 1 207 ? 24.081 -32.529 -8.348 1.00 70.31 207 THR A CA 1
ATOM 1677 C C . THR A 1 207 ? 23.740 -33.721 -9.236 1.00 70.31 207 THR A C 1
ATOM 1679 O O . THR A 1 207 ? 24.235 -34.825 -9.002 1.00 70.31 207 THR A O 1
ATOM 1682 N N . SER A 1 208 ? 22.883 -33.513 -10.237 1.00 70.31 208 SER A N 1
ATOM 1683 C CA . SER A 1 208 ? 22.496 -34.551 -11.195 1.00 70.31 208 SER A CA 1
ATOM 1684 C C . SER A 1 208 ? 23.633 -34.845 -12.183 1.00 70.31 208 SER A C 1
ATOM 1686 O O . SER A 1 208 ? 24.615 -34.104 -12.274 1.00 70.31 208 SER A O 1
ATOM 1688 N N . LYS A 1 209 ? 23.488 -35.912 -12.983 1.00 59.50 209 LYS A N 1
ATOM 1689 C CA . LYS A 1 209 ? 24.436 -36.241 -14.067 1.00 59.50 209 LYS A CA 1
ATOM 1690 C C . LYS A 1 209 ? 24.560 -35.130 -15.123 1.00 59.50 209 LYS A C 1
ATOM 1692 O O . LYS A 1 209 ? 25.568 -35.086 -15.817 1.00 59.50 209 LYS A O 1
ATOM 1697 N N . ASN A 1 210 ? 23.571 -34.237 -15.213 1.00 59.44 210 ASN A N 1
ATOM 1698 C CA . ASN A 1 210 ? 23.526 -33.116 -16.155 1.00 59.44 210 ASN A CA 1
ATOM 1699 C C . ASN A 1 210 ? 23.942 -31.780 -15.507 1.00 59.44 210 ASN A C 1
ATOM 1701 O O . ASN A 1 210 ? 23.585 -30.719 -16.013 1.00 59.44 210 ASN A O 1
ATOM 1705 N N . SER A 1 211 ? 24.644 -31.808 -14.368 1.00 65.88 211 SER A N 1
ATOM 1706 C CA . SER A 1 211 ? 25.059 -30.613 -13.610 1.00 65.88 211 SER A CA 1
ATOM 1707 C C . SER A 1 211 ? 23.907 -29.750 -13.065 1.00 65.88 211 SER A C 1
ATOM 1709 O O . SER A 1 211 ? 24.134 -28.635 -12.590 1.00 65.88 211 SER A O 1
ATOM 1711 N N . ALA A 1 212 ? 22.668 -30.250 -13.081 1.00 74.25 212 ALA A N 1
ATOM 1712 C CA . ALA A 1 212 ? 21.536 -29.576 -12.455 1.00 74.25 212 ALA A CA 1
ATOM 1713 C C . ALA A 1 212 ? 21.545 -29.798 -10.937 1.00 74.25 212 ALA A C 1
ATOM 1715 O O . ALA A 1 212 ? 22.046 -30.812 -10.444 1.00 74.25 212 ALA A O 1
ATOM 1716 N N . ALA A 1 213 ? 20.981 -28.855 -10.186 1.00 82.06 213 ALA A N 1
ATOM 1717 C CA . ALA A 1 213 ? 20.836 -29.029 -8.747 1.00 82.06 213 ALA A CA 1
ATOM 1718 C C . ALA A 1 213 ? 19.677 -29.988 -8.457 1.00 82.06 213 ALA A C 1
ATOM 1720 O O . ALA A 1 213 ? 18.634 -29.920 -9.105 1.00 82.06 213 ALA A O 1
ATOM 1721 N N . VAL A 1 214 ? 19.858 -30.875 -7.483 1.00 85.56 214 VAL A N 1
ATOM 1722 C CA . VAL A 1 214 ? 18.828 -31.814 -7.031 1.00 85.56 214 VAL A CA 1
ATOM 1723 C C . VAL A 1 214 ? 18.381 -31.410 -5.636 1.00 85.56 214 VAL A C 1
ATOM 1725 O O . VAL A 1 214 ? 19.194 -31.342 -4.713 1.00 85.56 214 VAL A O 1
ATOM 1728 N N . VAL A 1 215 ? 17.085 -31.144 -5.496 1.00 87.88 215 VAL A N 1
ATOM 1729 C CA . VAL A 1 215 ? 16.443 -30.737 -4.246 1.00 87.88 215 VAL A CA 1
ATOM 1730 C C . VAL A 1 215 ? 15.553 -31.873 -3.744 1.00 87.88 215 VAL A C 1
ATOM 1732 O O . VAL A 1 215 ? 14.619 -32.286 -4.429 1.00 87.88 215 VAL A O 1
ATOM 1735 N N . THR A 1 216 ? 15.820 -32.370 -2.536 1.00 86.88 216 THR A N 1
ATOM 1736 C CA . THR A 1 216 ? 15.032 -33.447 -1.914 1.00 86.88 216 THR A CA 1
ATOM 1737 C C . THR A 1 216 ? 13.868 -32.881 -1.101 1.00 86.88 216 THR A C 1
ATOM 1739 O O . THR A 1 216 ? 14.082 -32.121 -0.156 1.00 86.88 216 THR A O 1
ATOM 1742 N N . LEU A 1 217 ? 12.633 -33.283 -1.424 1.00 87.25 217 LEU A N 1
ATOM 1743 C CA . LEU A 1 217 ? 11.429 -32.912 -0.672 1.00 87.25 217 LEU A CA 1
ATOM 1744 C C . LEU A 1 217 ? 11.136 -33.933 0.435 1.00 87.25 217 LEU A C 1
ATOM 1746 O O . LEU A 1 217 ? 11.056 -35.139 0.188 1.00 87.25 217 LEU A O 1
ATOM 1750 N N . PHE A 1 218 ? 10.910 -33.436 1.649 1.00 82.88 218 PHE A N 1
ATOM 1751 C CA . PHE A 1 218 ? 10.663 -34.219 2.858 1.00 82.88 218 PHE A CA 1
ATOM 1752 C C . PHE A 1 218 ? 9.206 -34.112 3.324 1.00 82.88 218 PHE A C 1
ATOM 1754 O O . PHE A 1 218 ? 8.681 -33.013 3.495 1.00 82.88 218 PHE A O 1
ATOM 1761 N N . GLU A 1 219 ? 8.580 -35.243 3.654 1.00 75.44 219 GLU A N 1
ATOM 1762 C CA . GLU A 1 219 ? 7.227 -35.276 4.229 1.00 75.44 219 GLU A CA 1
ATOM 1763 C C . GLU A 1 219 ? 7.216 -35.493 5.741 1.00 75.44 219 GLU A C 1
ATOM 1765 O O . GLU A 1 219 ? 8.078 -36.164 6.305 1.00 75.44 219 GLU A O 1
ATOM 1770 N N . LYS A 1 220 ? 6.185 -34.974 6.416 1.00 61.25 220 LYS A N 1
ATOM 1771 C CA . LYS A 1 220 ? 5.883 -35.322 7.811 1.00 61.25 220 LYS A CA 1
ATOM 1772 C C . LYS A 1 220 ? 5.245 -36.720 7.836 1.00 61.25 220 LYS A C 1
ATOM 1774 O O . LYS A 1 220 ? 4.124 -36.874 7.354 1.00 61.25 220 LYS A O 1
ATOM 1779 N N . LYS A 1 221 ? 5.893 -37.726 8.442 1.00 54.03 221 LYS A N 1
ATOM 1780 C CA . LYS A 1 221 ? 5.205 -38.991 8.761 1.00 54.03 221 LYS A CA 1
ATOM 1781 C C . LYS A 1 221 ? 4.051 -38.696 9.729 1.00 54.03 221 LYS A C 1
ATOM 1783 O O . LYS A 1 221 ? 4.271 -38.127 10.799 1.00 54.03 221 LYS A O 1
ATOM 1788 N N . LYS A 1 222 ? 2.825 -39.109 9.393 1.00 42.38 222 LYS A N 1
ATOM 1789 C CA . LYS A 1 222 ? 1.688 -39.133 10.331 1.00 42.38 222 LYS A CA 1
ATOM 1790 C C . LYS A 1 222 ? 1.855 -40.302 11.320 1.00 42.38 222 LYS A C 1
ATOM 1792 O O . LYS A 1 222 ? 1.111 -41.270 11.238 1.00 42.38 222 LYS A O 1
ATOM 1797 N N . ASN A 1 223 ? 2.819 -40.244 12.240 1.00 41.34 223 ASN A N 1
ATOM 1798 C CA . ASN A 1 223 ? 2.921 -41.236 13.320 1.00 41.34 223 ASN A CA 1
ATOM 1799 C C . ASN A 1 223 ? 2.352 -40.677 14.629 1.00 41.34 223 ASN A C 1
ATOM 1801 O O . ASN A 1 223 ? 2.842 -39.688 15.162 1.00 41.34 223 ASN A O 1
ATOM 1805 N N . LYS A 1 224 ? 1.312 -41.342 15.148 1.00 40.41 224 LYS A N 1
ATOM 1806 C CA . LYS A 1 224 ? 0.513 -40.955 16.326 1.00 40.41 224 LYS A CA 1
ATOM 1807 C C . LYS A 1 224 ? 1.209 -41.118 17.696 1.00 40.41 224 LYS A C 1
ATOM 1809 O O . LYS A 1 224 ? 0.518 -41.032 18.702 1.00 40.41 224 LYS A O 1
ATOM 1814 N N . ALA A 1 225 ? 2.522 -41.359 17.791 1.00 42.03 225 ALA A N 1
ATOM 1815 C CA . ALA A 1 225 ? 3.114 -41.731 19.088 1.00 42.03 225 ALA A CA 1
ATOM 1816 C C . ALA A 1 225 ? 4.614 -41.431 19.310 1.00 42.03 225 ALA A C 1
ATOM 1818 O O . ALA A 1 225 ? 5.230 -42.102 20.131 1.00 42.03 225 ALA A O 1
ATOM 1819 N N . GLN A 1 226 ? 5.234 -40.450 18.640 1.00 37.03 226 GLN A N 1
ATOM 1820 C CA . GLN A 1 226 ? 6.620 -40.059 18.963 1.00 37.03 226 GLN A CA 1
ATOM 1821 C C . GLN A 1 226 ? 6.837 -38.542 18.925 1.00 37.03 226 GLN A C 1
ATOM 1823 O O . GLN A 1 226 ? 6.410 -37.851 18.005 1.00 37.03 226 GLN A O 1
ATOM 1828 N N . THR A 1 227 ? 7.558 -38.046 19.930 1.00 36.28 227 THR A N 1
ATOM 1829 C CA . THR A 1 227 ? 7.870 -36.637 20.228 1.00 36.28 227 THR A CA 1
ATOM 1830 C C . THR A 1 227 ? 8.905 -35.994 19.291 1.00 36.28 227 THR A C 1
ATOM 1832 O O . THR A 1 227 ? 9.335 -34.868 19.532 1.00 36.28 227 THR A O 1
ATOM 1835 N N . ARG A 1 228 ? 9.280 -36.647 18.180 1.00 39.31 228 ARG A N 1
ATOM 1836 C CA . ARG A 1 228 ? 10.080 -36.043 17.099 1.00 39.31 228 ARG A CA 1
ATOM 1837 C C . ARG A 1 228 ? 9.522 -36.436 15.722 1.00 39.31 228 ARG A C 1
ATOM 1839 O O . ARG A 1 228 ? 9.408 -37.627 15.442 1.00 39.31 228 ARG A O 1
ATOM 1846 N N . PRO A 1 229 ? 9.193 -35.475 14.835 1.00 42.88 229 PRO A N 1
ATOM 1847 C CA . PRO A 1 229 ? 8.723 -35.781 13.490 1.00 42.88 229 PRO A CA 1
ATOM 1848 C C . PRO A 1 229 ? 9.885 -36.292 12.627 1.00 42.88 229 PRO A C 1
ATOM 1850 O O . PRO A 1 229 ? 10.670 -35.514 12.079 1.00 42.88 229 PRO A O 1
ATOM 1853 N N . GLU A 1 230 ? 9.982 -37.611 12.496 1.00 43.41 230 GLU A N 1
ATOM 1854 C CA . GLU A 1 230 ? 10.825 -38.269 11.501 1.00 43.41 230 GLU A CA 1
ATOM 1855 C C . GLU A 1 230 ? 10.270 -37.951 10.098 1.00 43.41 230 GLU A C 1
ATOM 1857 O O . GLU A 1 230 ? 9.099 -38.221 9.809 1.00 43.41 230 GLU A O 1
ATOM 1862 N N . ARG A 1 231 ? 11.078 -37.321 9.234 1.00 55.22 231 ARG A N 1
ATOM 1863 C CA . ARG A 1 231 ? 10.680 -36.969 7.863 1.00 55.22 231 ARG A CA 1
ATOM 1864 C C . ARG A 1 231 ? 11.397 -37.877 6.868 1.00 55.22 231 ARG A C 1
ATOM 1866 O O . ARG A 1 231 ? 12.623 -37.910 6.875 1.00 55.22 231 ARG A O 1
ATOM 1873 N N . SER A 1 232 ? 10.657 -38.599 6.029 1.00 56.03 232 SER A N 1
ATOM 1874 C CA . SER A 1 232 ? 11.217 -39.427 4.949 1.00 56.03 232 SER A CA 1
ATOM 1875 C C . SER A 1 232 ? 11.269 -38.649 3.625 1.00 56.03 232 SER A C 1
ATOM 1877 O O . SER A 1 232 ? 10.381 -37.822 3.386 1.00 56.03 232 SER A O 1
ATOM 1879 N N . PRO A 1 233 ? 12.278 -38.887 2.765 1.00 61.16 233 PRO A N 1
ATOM 1880 C CA . PRO A 1 233 ? 12.337 -38.287 1.434 1.00 61.16 233 PRO A CA 1
ATOM 1881 C C . PRO A 1 233 ? 11.181 -38.812 0.570 1.00 61.16 233 PRO A C 1
ATOM 1883 O O . PRO A 1 233 ? 10.946 -40.018 0.510 1.00 61.16 233 PRO A O 1
ATOM 1886 N N . ARG A 1 234 ? 10.436 -37.901 -0.066 1.00 67.25 234 ARG A N 1
ATOM 1887 C CA . ARG A 1 234 ? 9.269 -38.212 -0.913 1.00 67.25 234 ARG A CA 1
ATOM 1888 C C . ARG A 1 234 ? 9.638 -38.246 -2.392 1.00 67.25 234 ARG A C 1
ATOM 1890 O O . ARG A 1 234 ? 9.198 -39.130 -3.120 1.00 67.25 234 ARG A O 1
ATOM 1897 N N . ARG A 1 235 ? 10.376 -37.231 -2.845 1.00 83.25 235 ARG A N 1
ATOM 1898 C CA . ARG A 1 235 ? 10.671 -36.979 -4.259 1.00 83.25 235 ARG A CA 1
ATOM 1899 C C . ARG A 1 235 ? 11.874 -36.050 -4.386 1.00 83.25 235 ARG A C 1
ATOM 1901 O O . ARG A 1 235 ? 12.025 -35.127 -3.589 1.00 83.25 235 ARG A O 1
ATOM 1908 N N . GLU A 1 236 ? 12.680 -36.276 -5.413 1.00 85.94 236 GLU A N 1
ATOM 1909 C CA . GLU A 1 236 ? 13.738 -35.365 -5.842 1.00 85.94 236 GLU A CA 1
ATOM 1910 C C . GLU A 1 236 ? 13.228 -34.470 -6.976 1.00 85.94 236 GLU A C 1
ATOM 1912 O O . GLU A 1 236 ? 12.521 -34.923 -7.882 1.00 85.94 236 GLU A O 1
ATOM 1917 N N . VAL A 1 237 ? 13.571 -33.187 -6.909 1.00 87.38 237 VAL A N 1
ATOM 1918 C CA . VAL A 1 237 ? 13.254 -32.187 -7.927 1.00 87.38 237 VAL A CA 1
ATOM 1919 C C . VAL A 1 237 ? 14.559 -31.701 -8.535 1.00 87.38 237 VAL A C 1
ATOM 1921 O O . VAL A 1 237 ? 15.420 -31.165 -7.839 1.00 87.38 237 VAL A O 1
ATOM 1924 N N . GLU A 1 238 ? 14.702 -31.890 -9.844 1.00 87.06 238 GLU A N 1
ATOM 1925 C CA . GLU A 1 238 ? 15.814 -31.333 -10.609 1.00 87.06 238 GLU A CA 1
ATOM 1926 C C . GLU A 1 238 ? 15.522 -29.857 -10.927 1.00 87.06 238 GLU A C 1
ATOM 1928 O O . GLU A 1 238 ? 14.414 -29.503 -11.345 1.00 87.06 238 GLU A O 1
ATOM 1933 N N . VAL A 1 239 ? 16.508 -28.994 -10.684 1.00 85.06 239 VAL A N 1
ATOM 1934 C CA . VAL A 1 239 ? 16.440 -27.546 -10.904 1.00 85.06 239 VAL A CA 1
ATOM 1935 C C . VAL A 1 239 ? 17.554 -27.151 -11.863 1.00 85.06 239 VAL A C 1
ATOM 1937 O O . VAL A 1 239 ? 18.747 -27.210 -11.531 1.00 85.06 239 VAL A O 1
ATOM 1940 N N . LYS A 1 240 ? 17.166 -26.749 -13.075 1.00 82.88 240 LYS A N 1
ATOM 1941 C CA . LYS A 1 240 ? 18.114 -26.286 -14.094 1.00 82.88 240 LYS A CA 1
ATOM 1942 C C . LYS A 1 240 ? 18.655 -24.909 -13.728 1.00 82.88 240 LYS A C 1
ATOM 1944 O O . LYS A 1 240 ? 18.022 -24.155 -12.997 1.00 82.88 240 LYS A O 1
ATOM 1949 N N . TYR A 1 241 ? 19.806 -24.543 -14.292 1.00 74.69 241 TYR A N 1
ATOM 1950 C CA . TYR A 1 241 ? 20.436 -23.243 -14.033 1.00 74.69 241 TYR A CA 1
ATOM 1951 C C . TYR A 1 241 ? 19.495 -22.052 -14.309 1.00 74.69 241 TYR A C 1
ATOM 1953 O O . TYR A 1 241 ? 19.361 -21.166 -13.469 1.00 74.69 241 TYR A O 1
ATOM 1961 N N . ALA A 1 242 ? 18.761 -22.088 -15.428 1.00 73.19 242 ALA A N 1
ATOM 1962 C CA . ALA A 1 242 ? 17.789 -21.054 -15.802 1.00 73.19 242 ALA A CA 1
ATOM 1963 C C . ALA A 1 242 ? 16.596 -20.929 -14.829 1.00 73.19 242 ALA A C 1
ATOM 1965 O O . ALA A 1 242 ? 15.948 -19.890 -14.781 1.00 73.19 242 ALA A O 1
ATOM 1966 N N . GLU A 1 243 ? 16.308 -21.971 -14.045 1.00 80.94 243 GLU A N 1
ATOM 1967 C CA . GLU A 1 243 ? 15.153 -22.028 -13.141 1.00 80.94 243 GLU A CA 1
ATOM 1968 C C . GLU A 1 243 ? 15.509 -21.597 -11.710 1.00 80.94 243 GLU A C 1
ATOM 1970 O O . GLU A 1 243 ? 14.611 -21.298 -10.928 1.00 80.94 243 GLU A O 1
ATOM 1975 N N . ARG A 1 244 ? 16.803 -21.531 -11.347 1.00 85.00 244 ARG A N 1
ATOM 1976 C CA . ARG A 1 244 ? 17.259 -21.331 -9.953 1.00 85.00 244 ARG A CA 1
ATOM 1977 C C . ARG A 1 244 ? 16.685 -20.085 -9.283 1.00 85.00 244 ARG A C 1
ATOM 1979 O O . ARG A 1 244 ? 16.347 -20.136 -8.108 1.00 85.00 244 ARG A O 1
ATOM 1986 N N . HIS A 1 245 ? 16.547 -19.000 -10.043 1.00 80.19 245 HIS A N 1
ATOM 1987 C CA . HIS A 1 245 ? 16.079 -17.701 -9.553 1.00 80.19 245 HIS A CA 1
ATOM 1988 C C . HIS A 1 245 ? 14.553 -17.570 -9.478 1.00 80.19 245 HIS A C 1
ATOM 1990 O O . HIS A 1 245 ? 14.060 -16.598 -8.910 1.00 80.19 245 HIS A O 1
ATOM 1996 N N . HIS A 1 246 ? 13.798 -18.492 -10.081 1.00 84.50 246 HIS A N 1
ATOM 1997 C CA . HIS A 1 246 ? 12.340 -18.365 -10.204 1.00 84.50 246 HIS A CA 1
ATOM 1998 C C . HIS A 1 246 ? 11.581 -19.548 -9.611 1.00 84.50 246 HIS A C 1
ATOM 2000 O O . HIS A 1 246 ? 10.429 -19.399 -9.217 1.00 84.50 246 HIS A O 1
ATOM 2006 N N . LYS A 1 247 ? 12.227 -20.708 -9.493 1.00 91.44 247 LYS A N 1
ATOM 2007 C CA . LYS A 1 247 ? 11.622 -21.896 -8.911 1.00 91.44 247 LYS A CA 1
ATOM 2008 C C . LYS A 1 247 ? 11.605 -21.798 -7.389 1.00 91.44 247 LYS A C 1
ATOM 2010 O O . LYS A 1 247 ? 12.651 -21.620 -6.762 1.00 91.44 247 LYS A O 1
ATOM 2015 N N . LEU A 1 248 ? 10.413 -21.922 -6.812 1.00 95.31 248 LEU A N 1
ATOM 2016 C CA . LEU A 1 248 ? 10.167 -21.668 -5.398 1.00 95.31 248 LEU A CA 1
ATOM 2017 C C . LEU A 1 248 ? 9.945 -22.947 -4.599 1.00 95.31 248 LEU A C 1
ATOM 2019 O O . LEU A 1 248 ? 9.357 -23.923 -5.063 1.00 95.31 248 LEU A O 1
ATOM 2023 N N . PHE A 1 249 ? 10.386 -22.902 -3.348 1.00 94.62 249 PHE A N 1
ATOM 2024 C CA . PHE A 1 249 ? 10.302 -23.995 -2.397 1.00 94.62 249 PHE A CA 1
ATOM 2025 C C . PHE A 1 249 ? 9.904 -23.481 -1.019 1.00 94.62 249 PHE A C 1
ATOM 2027 O O . PHE A 1 249 ? 10.301 -22.393 -0.607 1.00 94.62 249 PHE A O 1
ATOM 2034 N N . VAL A 1 250 ? 9.177 -24.297 -0.261 1.00 93.69 250 VAL A N 1
ATOM 2035 C CA . VAL A 1 250 ? 8.967 -24.071 1.170 1.00 93.69 250 VAL A CA 1
ATOM 2036 C C . VAL A 1 250 ? 10.020 -24.845 1.951 1.00 93.69 250 VAL A C 1
ATOM 2038 O O . VAL A 1 250 ? 10.121 -26.068 1.837 1.00 93.69 250 VAL A O 1
ATOM 2041 N N . VAL A 1 251 ? 10.780 -24.139 2.782 1.00 91.69 251 VAL A N 1
ATOM 2042 C CA . VAL A 1 251 ? 11.846 -24.682 3.626 1.00 91.69 251 VAL A CA 1
ATOM 2043 C C . VAL A 1 251 ? 11.445 -24.542 5.091 1.00 91.69 251 VAL A C 1
ATOM 2045 O O . VAL A 1 251 ? 11.094 -23.459 5.551 1.00 91.69 251 VAL A O 1
ATOM 2048 N N . CYS A 1 252 ? 11.484 -25.638 5.847 1.00 89.19 252 CYS A N 1
ATOM 2049 C CA . CYS A 1 252 ? 11.377 -25.581 7.304 1.00 89.19 252 CYS A CA 1
ATOM 2050 C C . CYS A 1 252 ? 12.767 -25.475 7.920 1.00 89.19 252 CYS A C 1
ATOM 2052 O O . CYS A 1 252 ? 13.634 -26.291 7.595 1.00 89.19 252 CYS A O 1
ATOM 2054 N N . TYR A 1 253 ? 12.936 -24.563 8.872 1.00 86.88 253 TYR A N 1
ATOM 2055 C CA . TYR A 1 253 ? 14.119 -24.534 9.726 1.00 86.88 253 TYR A CA 1
ATOM 2056 C C . TYR A 1 253 ? 14.237 -25.830 10.545 1.00 86.88 253 TYR A C 1
ATOM 2058 O O . TYR A 1 253 ? 13.232 -26.422 10.955 1.00 86.88 253 TYR A O 1
ATOM 2066 N N . ARG A 1 254 ? 15.473 -26.284 10.774 1.00 82.94 254 ARG A N 1
ATOM 2067 C CA . ARG A 1 254 ? 15.788 -27.436 11.627 1.00 82.94 254 ARG A CA 1
ATOM 2068 C C . ARG A 1 254 ? 16.595 -27.002 12.841 1.00 82.94 254 ARG A C 1
ATOM 2070 O O . ARG A 1 254 ? 16.103 -27.092 13.961 1.00 82.94 254 ARG A O 1
ATOM 2077 N N . GLU A 1 255 ? 17.806 -26.532 12.597 1.00 83.31 255 GLU A N 1
ATOM 2078 C CA . GLU A 1 255 ? 18.769 -26.138 13.620 1.00 83.31 255 GLU A CA 1
ATOM 2079 C C . GLU A 1 255 ? 19.792 -25.169 13.028 1.00 83.31 255 GLU A C 1
ATOM 2081 O O . GLU A 1 255 ? 19.952 -25.100 11.807 1.00 83.31 255 GLU A O 1
ATOM 2086 N N . TRP A 1 256 ? 20.504 -24.446 13.889 1.00 83.94 256 TRP A N 1
ATOM 2087 C CA . TRP A 1 256 ? 21.616 -23.595 13.490 1.00 83.94 256 TRP A CA 1
ATOM 2088 C C . TRP A 1 256 ? 22.878 -24.005 14.253 1.00 83.94 256 TRP A C 1
ATOM 2090 O O . TRP A 1 256 ? 23.073 -23.593 15.397 1.00 83.94 256 TRP A O 1
ATOM 2100 N N . PRO A 1 257 ? 23.743 -24.836 13.644 1.00 81.75 257 PRO A N 1
ATOM 2101 C CA . PRO A 1 257 ? 24.944 -25.320 14.312 1.00 81.75 257 PRO A CA 1
ATOM 2102 C C . PRO A 1 257 ? 25.912 -24.175 14.697 1.00 81.75 257 PRO A C 1
ATOM 2104 O O . PRO A 1 257 ? 26.182 -23.322 13.847 1.00 81.75 257 PRO A O 1
ATOM 2107 N N . PRO A 1 258 ? 26.515 -24.173 15.910 1.00 69.94 258 PRO A N 1
ATOM 2108 C CA . PRO A 1 258 ? 27.309 -23.060 16.480 1.00 69.94 258 PRO A CA 1
ATOM 2109 C C . PRO A 1 258 ? 28.489 -22.522 15.654 1.00 69.94 258 PRO A C 1
ATOM 2111 O O . PRO A 1 258 ? 29.000 -21.445 15.941 1.00 69.94 258 PRO A O 1
ATOM 2114 N N . LYS A 1 259 ? 28.972 -23.282 14.663 1.00 72.94 259 LYS A N 1
ATOM 2115 C CA . LYS A 1 259 ? 30.135 -22.932 13.824 1.00 72.94 259 LYS A CA 1
ATOM 2116 C C . LYS A 1 259 ? 29.778 -22.716 12.354 1.00 72.94 259 LYS A C 1
ATOM 2118 O O . LYS A 1 259 ? 30.669 -22.640 11.514 1.00 72.94 259 LYS A O 1
ATOM 2123 N N . THR A 1 260 ? 28.489 -22.665 12.028 1.00 72.00 260 THR A N 1
ATOM 2124 C CA . THR A 1 260 ? 28.028 -22.570 10.639 1.00 72.00 260 THR A CA 1
ATOM 2125 C C . THR A 1 260 ? 27.451 -21.187 10.344 1.00 72.00 260 THR A C 1
ATOM 2127 O O . THR A 1 260 ? 26.704 -20.642 11.156 1.00 72.00 260 THR A O 1
ATOM 2130 N N . PRO A 1 261 ? 27.755 -20.600 9.173 1.00 74.06 261 PRO A N 1
ATOM 2131 C CA . PRO A 1 261 ? 27.245 -19.276 8.817 1.00 74.06 261 PRO A CA 1
ATOM 2132 C C . PRO A 1 261 ? 25.742 -19.282 8.499 1.00 74.06 261 PRO A C 1
ATOM 2134 O O . PRO A 1 261 ? 25.101 -18.229 8.532 1.00 74.06 261 PRO A O 1
ATOM 2137 N N . TYR A 1 262 ? 25.186 -20.456 8.182 1.00 84.38 262 TYR A N 1
ATOM 2138 C CA . TYR A 1 262 ? 23.816 -20.634 7.721 1.00 84.38 262 TYR A CA 1
ATOM 2139 C C . TYR A 1 262 ? 23.124 -21.772 8.478 1.00 84.38 262 TYR A C 1
ATOM 2141 O O . TYR A 1 262 ? 23.731 -22.831 8.647 1.00 84.38 262 TYR A O 1
ATOM 2149 N N . PRO A 1 263 ? 21.855 -21.593 8.882 1.00 87.75 263 PRO A N 1
ATOM 2150 C CA . PRO A 1 263 ? 21.076 -22.663 9.479 1.00 87.75 263 PRO A CA 1
ATOM 2151 C C . PRO A 1 263 ? 20.763 -23.790 8.495 1.00 87.75 263 PRO A C 1
ATOM 2153 O O . PRO A 1 263 ? 20.740 -23.614 7.273 1.00 87.75 263 PRO A O 1
ATOM 2156 N N . LEU A 1 264 ? 20.468 -24.957 9.060 1.00 87.75 264 LEU A N 1
ATOM 2157 C CA . LEU A 1 264 ? 20.036 -26.138 8.337 1.00 87.75 264 LEU A CA 1
ATOM 2158 C C . LEU A 1 264 ? 18.520 -26.101 8.105 1.00 87.75 264 LEU A C 1
ATOM 2160 O O . LEU A 1 264 ? 17.727 -25.893 9.028 1.00 87.75 264 LEU A O 1
ATOM 2164 N N . GLY A 1 265 ? 18.116 -26.358 6.865 1.00 88.38 265 GLY A N 1
ATOM 2165 C CA . GLY A 1 265 ? 16.730 -26.400 6.421 1.00 88.38 265 GLY A CA 1
ATOM 2166 C C . GLY A 1 265 ? 16.344 -27.739 5.792 1.00 88.38 265 GLY A C 1
ATOM 2167 O O . GLY A 1 265 ? 17.172 -28.484 5.267 1.00 88.38 265 GLY A O 1
ATOM 2168 N N . ALA A 1 266 ? 15.050 -28.049 5.822 1.00 88.31 266 ALA A N 1
ATOM 2169 C CA . ALA A 1 266 ? 14.461 -29.175 5.104 1.00 88.31 266 ALA A CA 1
ATOM 2170 C C . ALA A 1 266 ? 13.360 -28.674 4.168 1.00 88.31 266 ALA A C 1
ATOM 2172 O O . ALA A 1 266 ? 12.388 -28.068 4.628 1.00 88.31 266 ALA A O 1
ATOM 2173 N N . VAL A 1 267 ? 13.500 -28.950 2.872 1.00 90.19 267 VAL A N 1
ATOM 2174 C CA . VAL A 1 267 ? 12.499 -28.591 1.860 1.00 90.19 267 VAL A CA 1
ATOM 2175 C C . VAL A 1 267 ? 11.277 -29.494 2.007 1.00 90.19 267 VAL A C 1
ATOM 2177 O O . VAL A 1 267 ? 11.424 -30.705 2.150 1.00 90.19 267 VAL A O 1
ATOM 2180 N N . VAL A 1 268 ? 10.074 -28.920 2.009 1.00 90.19 268 VAL A N 1
ATOM 2181 C CA . VAL A 1 268 ? 8.816 -29.664 2.227 1.00 90.19 268 VAL A CA 1
ATOM 2182 C C . VAL A 1 268 ? 7.826 -29.568 1.076 1.00 90.19 268 VAL A C 1
ATOM 2184 O O . VAL A 1 268 ? 6.985 -30.450 0.931 1.00 90.19 268 VAL A O 1
ATOM 2187 N N . GLU A 1 269 ? 7.908 -28.516 0.269 1.00 91.44 269 GLU A N 1
ATOM 2188 C CA . GLU A 1 269 ? 6.950 -28.239 -0.800 1.00 91.44 269 GLU A CA 1
ATOM 2189 C C . GLU A 1 269 ? 7.661 -27.498 -1.937 1.00 91.44 269 GLU A C 1
ATOM 2191 O O . GLU A 1 269 ? 8.519 -26.653 -1.683 1.00 91.44 269 GLU A O 1
ATOM 2196 N N . GLU A 1 270 ? 7.312 -27.834 -3.176 1.00 93.75 270 GLU A N 1
ATOM 2197 C CA . GLU A 1 270 ? 7.618 -27.065 -4.387 1.00 93.75 270 GLU A CA 1
ATOM 2198 C C . GLU A 1 270 ? 6.408 -26.170 -4.674 1.00 93.75 270 GLU A C 1
ATOM 2200 O O . GLU A 1 270 ? 5.268 -26.630 -4.575 1.00 93.75 270 GLU A O 1
ATOM 2205 N N . LEU A 1 271 ? 6.648 -24.897 -4.977 1.00 94.19 271 LEU A N 1
ATOM 2206 C CA . LEU A 1 271 ? 5.603 -23.924 -5.277 1.00 94.19 271 LEU A CA 1
ATOM 2207 C C . LEU A 1 271 ? 5.641 -23.550 -6.758 1.00 94.19 271 LEU A C 1
ATOM 2209 O O . LEU A 1 271 ? 6.714 -23.383 -7.339 1.00 94.19 271 LEU A O 1
ATOM 2213 N N . ASP A 1 272 ? 4.455 -23.367 -7.334 1.00 94.31 272 ASP A N 1
ATOM 2214 C CA . ASP A 1 272 ? 4.299 -22.752 -8.648 1.00 94.31 272 ASP A CA 1
ATOM 2215 C C . ASP A 1 272 ? 4.704 -21.274 -8.614 1.00 94.31 272 ASP A C 1
ATOM 2217 O O . ASP A 1 272 ? 4.784 -20.655 -7.551 1.00 94.31 272 ASP A O 1
ATOM 2221 N N . HIS A 1 273 ? 4.946 -20.697 -9.790 1.00 93.00 273 HIS A N 1
ATOM 2222 C CA . HIS A 1 273 ? 5.272 -19.282 -9.921 1.00 93.00 273 HIS A CA 1
ATOM 2223 C C . HIS A 1 273 ? 4.070 -18.399 -9.556 1.00 93.00 273 HIS A C 1
ATOM 2225 O O . HIS A 1 273 ? 2.915 -18.741 -9.816 1.00 93.00 273 HIS A O 1
ATOM 2231 N N . GLY A 1 274 ? 4.348 -17.223 -9.000 1.00 93.25 274 GLY A N 1
ATOM 2232 C CA . GLY A 1 274 ? 3.360 -16.186 -8.710 1.00 93.25 274 GLY A CA 1
ATOM 2233 C C . GLY A 1 274 ? 2.963 -15.394 -9.952 1.00 93.25 274 GLY A C 1
ATOM 2234 O O . GLY A 1 274 ? 3.091 -14.174 -9.957 1.00 93.25 274 GLY A O 1
ATOM 2235 N N . ASP A 1 275 ? 2.538 -16.077 -11.016 1.00 91.81 275 ASP A N 1
ATOM 2236 C CA . ASP A 1 275 ? 2.124 -15.488 -12.298 1.00 91.81 275 ASP A CA 1
ATOM 2237 C C . ASP A 1 275 ? 0.598 -15.446 -12.497 1.00 91.81 275 ASP A C 1
ATOM 2239 O O . ASP A 1 275 ? 0.117 -15.023 -13.555 1.00 91.81 275 ASP A O 1
ATOM 2243 N N . THR A 1 276 ? -0.142 -15.882 -11.476 1.00 93.56 276 THR A N 1
ATOM 2244 C CA . THR A 1 276 ? -1.599 -15.820 -11.343 1.00 93.56 276 THR A CA 1
ATOM 2245 C C . THR A 1 276 ? -1.968 -15.274 -9.964 1.00 93.56 276 THR A C 1
ATOM 2247 O O . THR A 1 276 ? -1.166 -15.335 -9.028 1.00 93.56 276 THR A O 1
ATOM 2250 N N . GLU A 1 277 ? -3.196 -14.773 -9.818 1.00 92.38 277 GLU A N 1
ATOM 2251 C CA . GLU A 1 277 ? -3.730 -14.291 -8.538 1.00 92.38 277 GLU A CA 1
ATOM 2252 C C . GLU A 1 277 ? -3.624 -15.352 -7.429 1.00 92.38 277 GLU A C 1
ATOM 2254 O O . GLU A 1 277 ? -3.060 -15.087 -6.369 1.00 92.38 277 GLU A O 1
ATOM 2259 N N . GLN A 1 278 ? -4.097 -16.576 -7.691 1.00 93.06 278 GLN A N 1
ATOM 2260 C CA . GLN A 1 278 ? -4.134 -17.657 -6.701 1.00 93.06 278 GLN A CA 1
ATOM 2261 C C . GLN A 1 278 ? -2.731 -18.060 -6.227 1.00 93.06 278 GLN A C 1
ATOM 2263 O O . GLN A 1 278 ? -2.484 -18.153 -5.021 1.00 93.06 278 GLN A O 1
ATOM 2268 N N . ASN A 1 279 ? -1.794 -18.266 -7.160 1.00 94.50 279 ASN A N 1
ATOM 2269 C CA . ASN A 1 279 ? -0.429 -18.660 -6.811 1.00 94.50 279 ASN A CA 1
ATOM 2270 C C . ASN A 1 279 ? 0.319 -17.522 -6.115 1.00 94.50 279 ASN A C 1
ATOM 2272 O O . ASN A 1 279 ? 0.967 -17.749 -5.092 1.00 94.50 279 ASN A O 1
ATOM 2276 N N . GLY A 1 280 ? 0.193 -16.292 -6.623 1.00 94.69 280 GLY A N 1
ATOM 2277 C CA . GLY A 1 280 ? 0.830 -15.123 -6.027 1.00 94.69 280 GLY A CA 1
ATOM 2278 C C . GLY A 1 280 ? 0.333 -14.857 -4.603 1.00 94.69 280 GLY A C 1
ATOM 2279 O O . GLY A 1 280 ? 1.148 -14.667 -3.700 1.00 94.69 280 GLY A O 1
ATOM 2280 N N . LEU A 1 281 ? -0.980 -14.950 -4.357 1.00 94.19 281 LEU A N 1
ATOM 2281 C CA . LEU A 1 281 ? -1.550 -14.849 -3.009 1.00 94.19 281 LEU A CA 1
ATOM 2282 C C . LEU A 1 281 ? -1.071 -15.976 -2.092 1.00 94.19 281 LEU A C 1
ATOM 2284 O O . LEU A 1 281 ? -0.702 -15.703 -0.950 1.00 94.19 281 LEU A O 1
ATOM 2288 N N . LYS A 1 282 ? -1.007 -17.224 -2.578 1.00 93.56 282 LYS A N 1
ATOM 2289 C CA . LYS A 1 282 ? -0.467 -18.356 -1.806 1.00 93.56 282 LYS A CA 1
ATOM 2290 C C . LYS A 1 282 ? 0.983 -18.101 -1.379 1.00 93.56 282 LYS A C 1
ATOM 2292 O O . LYS A 1 282 ? 1.318 -18.335 -0.216 1.00 93.56 282 LYS A O 1
ATOM 2297 N N . ILE A 1 283 ? 1.832 -17.619 -2.290 1.00 94.25 283 ILE A N 1
ATOM 2298 C CA . ILE A 1 283 ? 3.239 -17.310 -2.003 1.00 94.25 283 ILE A CA 1
ATOM 2299 C C . ILE A 1 283 ? 3.337 -16.180 -0.981 1.00 94.25 283 ILE A C 1
ATOM 2301 O O . ILE A 1 283 ? 3.986 -16.359 0.049 1.00 94.25 283 ILE A O 1
ATOM 2305 N N . LEU A 1 284 ? 2.662 -15.050 -1.212 1.00 93.50 284 LEU A N 1
ATOM 2306 C CA . LEU A 1 284 ? 2.695 -13.906 -0.297 1.00 93.50 284 LEU A CA 1
ATOM 2307 C C . LEU A 1 284 ? 2.173 -14.287 1.095 1.00 93.50 284 LEU A C 1
ATOM 2309 O O . LEU A 1 284 ? 2.794 -13.952 2.103 1.00 93.50 284 LEU A O 1
ATOM 2313 N N . ARG A 1 285 ? 1.104 -15.084 1.175 1.00 92.50 285 ARG A N 1
ATOM 2314 C CA . ARG A 1 285 ? 0.587 -15.627 2.438 1.00 92.50 285 ARG A CA 1
ATOM 2315 C C . ARG A 1 285 ? 1.656 -16.399 3.213 1.00 92.50 285 ARG A C 1
ATOM 2317 O O . ARG A 1 285 ? 1.810 -16.198 4.417 1.00 92.50 285 ARG A O 1
ATOM 2324 N N . LEU A 1 286 ? 2.418 -17.255 2.529 1.00 91.44 286 LEU A N 1
ATOM 2325 C CA . LEU A 1 286 ? 3.512 -18.022 3.130 1.00 91.44 286 LEU A CA 1
ATOM 2326 C C . LEU A 1 286 ? 4.706 -17.134 3.515 1.00 91.44 286 LEU A C 1
ATOM 2328 O O . LEU A 1 286 ? 5.251 -17.309 4.602 1.00 91.44 286 LEU A O 1
ATOM 2332 N N . VAL A 1 287 ? 5.086 -16.166 2.672 1.00 89.81 287 VAL A N 1
ATOM 2333 C CA . VAL A 1 287 ? 6.179 -15.205 2.931 1.00 89.81 287 VAL A CA 1
ATOM 2334 C C . VAL A 1 287 ? 5.905 -14.369 4.184 1.00 89.81 287 VAL A C 1
ATOM 2336 O O . VAL A 1 287 ? 6.813 -14.138 4.984 1.00 89.81 287 VAL A O 1
ATOM 2339 N N . HIS A 1 288 ? 4.653 -13.949 4.377 1.00 88.25 288 HIS A N 1
ATOM 2340 C CA . HIS A 1 288 ? 4.229 -13.142 5.523 1.00 88.25 288 HIS A CA 1
ATOM 2341 C C . HIS A 1 288 ? 3.782 -13.977 6.738 1.00 88.25 288 HIS A C 1
ATOM 2343 O O . HIS A 1 288 ? 3.537 -13.411 7.805 1.00 88.25 288 HIS A O 1
ATOM 2349 N N . GLY A 1 289 ? 3.724 -15.310 6.615 1.00 86.69 289 GLY A N 1
ATOM 2350 C CA . GLY A 1 289 ? 3.349 -16.220 7.702 1.00 86.69 289 GLY A CA 1
ATOM 2351 C C . GLY A 1 289 ? 1.886 -16.098 8.140 1.00 86.69 289 GLY A C 1
ATOM 2352 O O . GLY A 1 289 ? 1.593 -16.260 9.322 1.00 86.69 289 GLY A O 1
ATOM 2353 N N . ILE A 1 290 ? 0.984 -15.784 7.209 1.00 89.56 290 ILE A N 1
ATOM 2354 C CA . ILE A 1 290 ? -0.440 -15.551 7.479 1.00 89.56 290 ILE A CA 1
ATOM 2355 C C . ILE A 1 290 ? -1.164 -16.894 7.651 1.00 89.56 290 ILE A C 1
ATOM 2357 O O . ILE A 1 290 ? -1.047 -17.787 6.806 1.00 89.56 290 ILE A O 1
ATOM 2361 N N . LYS A 1 291 ? -1.936 -17.029 8.737 1.00 85.00 291 LYS A N 1
ATOM 2362 C CA . LYS A 1 291 ? -2.804 -18.187 8.992 1.00 85.00 291 LYS A CA 1
ATOM 2363 C C . LYS A 1 291 ? -4.135 -18.024 8.254 1.00 85.00 291 LYS A C 1
ATOM 2365 O O . LYS A 1 291 ? -4.831 -17.030 8.436 1.00 85.00 291 LYS A O 1
ATOM 2370 N N . ASP A 1 292 ? -4.523 -19.018 7.465 1.00 77.81 292 ASP A N 1
ATOM 2371 C CA . ASP A 1 292 ? -5.756 -19.001 6.667 1.00 77.81 292 ASP A CA 1
ATOM 2372 C C . ASP A 1 292 ? -6.989 -19.535 7.406 1.00 77.81 292 ASP A C 1
ATOM 2374 O O . ASP A 1 292 ? -8.097 -19.107 7.110 1.00 77.81 292 ASP A O 1
ATOM 2378 N N . GLN A 1 293 ? -6.815 -20.434 8.376 1.00 82.81 293 GLN A N 1
ATOM 2379 C CA . GLN A 1 293 ? -7.923 -21.082 9.090 1.00 82.81 293 GLN A CA 1
ATOM 2380 C C . GLN A 1 293 ? -7.806 -20.890 10.598 1.00 82.81 293 GLN A C 1
ATOM 2382 O O . GLN A 1 293 ? -6.715 -21.039 11.152 1.00 82.81 293 GLN A O 1
ATOM 2387 N N . CYS A 1 294 ? -8.908 -20.516 11.249 1.00 85.81 294 CYS A N 1
ATOM 2388 C CA . CYS A 1 294 ? -8.982 -20.451 12.708 1.00 85.81 294 CYS A CA 1
ATOM 2389 C C . CYS A 1 294 ? -8.825 -21.847 13.312 1.00 85.81 294 CYS A C 1
ATOM 2391 O O . CYS A 1 294 ? -9.195 -22.848 12.691 1.00 85.81 294 CYS A O 1
ATOM 2393 N N . GLU A 1 295 ? -8.304 -21.908 14.534 1.00 87.31 295 GLU A N 1
ATOM 2394 C CA . GLU A 1 295 ? -8.194 -23.167 15.264 1.00 87.31 295 GLU A CA 1
ATOM 2395 C C . GLU A 1 295 ? -9.570 -23.864 15.380 1.00 87.31 295 GLU A C 1
ATOM 2397 O O . GLU A 1 295 ? -10.544 -23.235 15.811 1.00 87.31 295 GLU A O 1
ATOM 2402 N N . PRO A 1 296 ? -9.692 -25.165 15.040 1.00 88.62 296 PRO A N 1
ATOM 2403 C CA . PRO A 1 296 ? -10.979 -25.867 15.062 1.00 88.62 296 PRO A CA 1
ATOM 2404 C C . PRO A 1 296 ? -11.699 -25.796 16.414 1.00 88.62 296 PRO A C 1
ATOM 2406 O O . PRO A 1 296 ? -12.919 -25.652 16.455 1.00 88.62 296 PRO A O 1
ATOM 2409 N N . ALA A 1 297 ? -10.941 -25.824 17.516 1.00 87.94 297 ALA A N 1
ATOM 2410 C CA . ALA A 1 297 ? -11.479 -25.688 18.868 1.00 87.94 297 ALA A CA 1
ATOM 2411 C C . ALA A 1 297 ? -12.143 -24.319 19.110 1.00 87.94 297 ALA A C 1
ATOM 2413 O O . ALA A 1 297 ? -13.147 -24.239 19.815 1.00 87.94 297 ALA A O 1
ATOM 2414 N N . ALA A 1 298 ? -11.619 -23.246 18.505 1.00 89.06 298 ALA A N 1
ATOM 2415 C CA . ALA A 1 298 ? -12.208 -21.914 18.599 1.00 89.06 298 ALA A CA 1
ATOM 2416 C C . ALA A 1 298 ? -13.551 -21.838 17.862 1.00 89.06 298 ALA A C 1
ATOM 2418 O O . ALA A 1 298 ? -14.515 -21.288 18.396 1.00 89.06 298 ALA A O 1
ATOM 2419 N N . ILE A 1 299 ? -13.635 -22.433 16.668 1.00 90.38 299 ILE A N 1
ATOM 2420 C CA . ILE A 1 299 ? -14.877 -22.498 15.883 1.00 90.38 299 ILE A CA 1
ATOM 2421 C C . ILE A 1 299 ? -15.930 -23.334 16.620 1.00 90.38 299 ILE A C 1
ATOM 2423 O O . ILE A 1 299 ? -17.071 -22.901 16.766 1.00 90.38 299 ILE A O 1
ATOM 2427 N N . GLU A 1 300 ? -15.546 -24.507 17.130 1.00 89.88 300 GLU A N 1
ATOM 2428 C CA . GLU A 1 300 ? -16.454 -25.394 17.861 1.00 89.88 300 GLU A CA 1
ATOM 2429 C C . GLU A 1 300 ? -17.010 -24.725 19.125 1.00 89.88 300 GLU A C 1
ATOM 2431 O O . GLU A 1 300 ? -18.223 -24.727 19.333 1.00 89.88 300 GLU A O 1
ATOM 2436 N N . GLN A 1 301 ? -16.153 -24.077 19.924 1.00 90.25 301 GLN A N 1
ATOM 2437 C CA . GLN A 1 301 ? -16.585 -23.326 21.105 1.00 90.25 301 GLN A CA 1
ATOM 2438 C C . GLN A 1 301 ? -17.573 -22.209 20.735 1.00 90.25 301 GLN A C 1
ATOM 2440 O O . GLN A 1 301 ? -18.571 -22.011 21.428 1.00 90.25 301 GLN A O 1
ATOM 2445 N N . MET A 1 302 ? -17.321 -21.497 19.633 1.00 90.25 302 MET A N 1
ATOM 2446 C CA . MET A 1 302 ? -18.197 -20.423 19.169 1.00 90.25 302 MET A CA 1
ATOM 2447 C C . MET A 1 302 ? -19.560 -20.954 18.706 1.00 90.25 302 MET A C 1
ATOM 2449 O O . MET A 1 302 ? -20.585 -20.371 19.045 1.00 90.25 302 MET A O 1
ATOM 2453 N N . HIS A 1 303 ? -19.599 -22.084 17.994 1.00 90.25 303 HIS A N 1
ATOM 2454 C CA . HIS A 1 303 ? -20.852 -22.726 17.581 1.00 90.25 303 HIS A CA 1
ATOM 2455 C C . HIS A 1 303 ? -21.647 -23.293 18.766 1.00 90.25 303 HIS A C 1
ATOM 2457 O O . HIS A 1 303 ? -22.875 -23.287 18.732 1.00 90.25 303 HIS A O 1
ATOM 2463 N N . GLN A 1 304 ? -20.971 -23.764 19.819 1.00 91.44 304 GLN A N 1
ATOM 2464 C CA . GLN A 1 304 ? -21.628 -24.217 21.049 1.00 91.44 304 GLN A CA 1
ATOM 2465 C C . GLN A 1 304 ? -22.235 -23.050 21.837 1.00 91.44 304 GLN A C 1
ATOM 2467 O O . GLN A 1 304 ? -23.354 -23.164 22.333 1.00 91.44 304 GLN A O 1
ATOM 2472 N N . ALA A 1 305 ? -21.514 -21.931 21.947 1.00 91.81 305 ALA A N 1
ATOM 2473 C CA . ALA A 1 305 ? -21.991 -20.743 22.655 1.00 91.81 305 ALA A CA 1
ATOM 2474 C C . ALA A 1 305 ? -23.084 -19.989 21.875 1.00 91.81 305 ALA A C 1
ATOM 2476 O O . ALA A 1 305 ? -24.040 -19.491 22.469 1.00 91.81 305 ALA A O 1
ATOM 2477 N N . PHE A 1 306 ? -22.956 -19.932 20.547 1.00 93.31 306 PHE A N 1
ATOM 2478 C CA . PHE A 1 306 ? -23.836 -19.188 19.647 1.00 93.31 306 PHE A CA 1
ATOM 2479 C C . PHE A 1 306 ? -24.238 -20.068 18.451 1.00 93.31 306 PHE A C 1
ATOM 2481 O O . PHE A 1 306 ? -23.686 -19.911 17.352 1.00 93.31 306 PHE A O 1
ATOM 2488 N N . PRO A 1 307 ? -25.190 -21.001 18.643 1.00 91.88 307 PRO A N 1
ATOM 2489 C CA . PRO A 1 307 ? -25.625 -21.923 17.597 1.00 91.88 307 PRO A CA 1
ATOM 2490 C C . PRO A 1 307 ? -26.313 -21.212 16.423 1.00 91.88 307 PRO A C 1
ATOM 2492 O O . PRO A 1 307 ? -26.647 -20.024 16.474 1.00 91.88 307 PRO A O 1
ATOM 2495 N N . GLU A 1 308 ? -26.530 -21.948 15.335 1.00 88.00 308 GLU A N 1
ATOM 2496 C CA . GLU A 1 308 ? -27.292 -21.453 14.189 1.00 88.00 308 GLU A CA 1
ATOM 2497 C C . GLU A 1 308 ? -28.715 -21.055 14.623 1.00 88.00 308 GLU A C 1
ATOM 2499 O O . GLU A 1 308 ? -29.370 -21.768 15.382 1.00 88.00 308 GLU A O 1
ATOM 2504 N N . GLY A 1 309 ? -29.175 -19.880 14.188 1.00 85.94 309 GLY A N 1
ATOM 2505 C CA . GLY A 1 309 ? -30.447 -19.303 14.636 1.00 85.94 309 GLY A CA 1
ATOM 2506 C C . GLY A 1 309 ? -30.401 -18.590 15.994 1.00 85.94 309 GLY A C 1
ATOM 2507 O O . GLY A 1 309 ? -31.451 -18.164 16.470 1.00 85.94 309 GLY A O 1
ATOM 2508 N N . TRP A 1 310 ? -29.222 -18.427 16.613 1.00 93.00 310 TRP A N 1
ATOM 2509 C CA . TRP A 1 310 ? -29.077 -17.607 17.819 1.00 93.00 310 TRP A CA 1
ATOM 2510 C C . TRP A 1 310 ? -29.639 -16.195 17.605 1.00 93.00 310 TRP A C 1
ATOM 2512 O O . TRP A 1 310 ? -29.341 -15.530 16.611 1.00 93.00 310 TRP A O 1
ATOM 2522 N N . SER A 1 311 ? -30.427 -15.735 18.574 1.00 92.50 311 SER A N 1
ATOM 2523 C CA . SER A 1 311 ? -30.984 -14.388 18.636 1.00 92.50 311 SER A CA 1
ATOM 2524 C C . SER A 1 311 ? -30.564 -13.706 19.930 1.00 92.50 311 SER A C 1
ATOM 2526 O O . SER A 1 311 ? -30.317 -14.366 20.940 1.00 92.50 311 SER A O 1
ATOM 2528 N N . ILE A 1 312 ? -30.539 -12.375 19.915 1.00 94.38 312 ILE A N 1
ATOM 2529 C CA . ILE A 1 312 ? -30.182 -11.568 21.084 1.00 94.38 312 ILE A CA 1
ATOM 2530 C C . ILE A 1 312 ? -31.168 -11.870 22.232 1.00 94.38 312 ILE A C 1
ATOM 2532 O O . ILE A 1 312 ? -32.369 -11.679 22.041 1.00 94.38 312 ILE A O 1
ATOM 2536 N N . PRO A 1 313 ? -30.697 -12.324 23.410 1.00 94.25 313 PRO A N 1
ATOM 2537 C CA . PRO A 1 313 ? -31.566 -12.593 24.553 1.00 94.25 313 PRO A CA 1
ATOM 2538 C C . PRO A 1 313 ? -32.216 -11.316 25.096 1.00 94.25 313 PRO A C 1
ATOM 2540 O O . PRO A 1 313 ? -31.557 -10.276 25.169 1.00 94.25 313 PRO A O 1
ATOM 2543 N N . ASP A 1 314 ? -33.456 -11.404 25.584 1.00 92.81 314 ASP A N 1
ATOM 2544 C CA . ASP A 1 314 ? -34.180 -10.259 26.166 1.00 92.81 314 ASP A CA 1
ATOM 2545 C C . ASP A 1 314 ? -33.415 -9.608 27.327 1.00 92.81 314 ASP A C 1
ATOM 2547 O O . ASP A 1 314 ? -33.378 -8.388 27.459 1.00 92.81 314 ASP A O 1
ATOM 2551 N N . GLU A 1 315 ? -32.726 -10.412 28.137 1.00 92.25 315 GLU A N 1
ATOM 2552 C CA . GLU A 1 315 ? -31.869 -9.942 29.231 1.00 92.25 315 GLU A CA 1
ATOM 2553 C C . GLU A 1 315 ? -30.714 -9.059 28.734 1.00 92.25 315 GLU A C 1
ATOM 2555 O O . GLU A 1 315 ? -30.314 -8.109 29.408 1.00 92.25 315 GLU A O 1
ATOM 2560 N N . ALA A 1 316 ? -30.164 -9.364 27.553 1.00 90.50 316 ALA A N 1
ATOM 2561 C CA . ALA A 1 316 ? -29.113 -8.566 26.932 1.00 90.50 316 ALA A CA 1
ATOM 2562 C C . ALA A 1 316 ? -29.674 -7.261 26.353 1.00 90.50 316 ALA A C 1
ATOM 2564 O O . ALA A 1 316 ? -28.983 -6.246 26.408 1.00 90.50 316 ALA A O 1
ATOM 2565 N N . VAL A 1 317 ? -30.914 -7.274 25.850 1.00 93.00 317 VAL A N 1
ATOM 2566 C CA . VAL A 1 317 ? -31.623 -6.063 25.406 1.00 93.00 317 VAL A CA 1
ATOM 2567 C C . VAL A 1 317 ? -31.930 -5.153 26.596 1.00 93.00 317 VAL A C 1
ATOM 2569 O O . VAL A 1 317 ? -31.648 -3.966 26.535 1.00 93.00 317 VAL A O 1
ATOM 2572 N N . GLN A 1 318 ? -32.427 -5.697 27.710 1.00 92.56 318 GLN A N 1
ATOM 2573 C CA . GLN A 1 318 ? -32.797 -4.920 28.904 1.00 92.56 318 GLN A CA 1
ATOM 2574 C C . GLN A 1 318 ? -31.614 -4.215 29.583 1.00 92.56 318 GLN A C 1
ATOM 2576 O O . GLN A 1 318 ? -31.801 -3.197 30.243 1.00 92.56 318 GLN A O 1
ATOM 2581 N N . LYS A 1 319 ? -30.395 -4.748 29.441 1.00 93.00 319 LYS A N 1
ATOM 2582 C CA . LYS A 1 319 ? -29.162 -4.146 29.980 1.00 93.00 319 LYS A CA 1
ATOM 2583 C C . LYS A 1 319 ? -28.542 -3.094 29.054 1.00 93.00 319 LYS A C 1
ATOM 2585 O O . LYS A 1 319 ? -27.443 -2.618 29.337 1.00 93.00 319 LYS A O 1
ATOM 2590 N N . ARG A 1 320 ? -29.184 -2.789 27.926 1.00 96.25 320 ARG A N 1
ATOM 2591 C CA . ARG A 1 320 ? -28.652 -1.941 26.861 1.00 96.25 320 ARG A CA 1
ATOM 2592 C C . ARG A 1 320 ? -29.650 -0.866 26.475 1.00 96.25 320 ARG A C 1
ATOM 2594 O O . ARG A 1 320 ? -30.857 -1.060 26.557 1.00 96.25 320 ARG A O 1
ATOM 2601 N N . GLU A 1 321 ? -29.126 0.245 25.983 1.00 97.06 321 GLU A N 1
ATOM 2602 C CA . GLU A 1 321 ? -29.953 1.276 25.365 1.00 97.06 321 GLU A CA 1
ATOM 2603 C C . GLU A 1 321 ? -30.493 0.786 24.017 1.00 97.06 321 GLU A C 1
ATOM 2605 O O . GLU A 1 321 ? -29.737 0.307 23.166 1.00 97.06 321 GLU A O 1
ATOM 2610 N N . ASP A 1 322 ? -31.803 0.897 23.807 1.00 97.19 322 ASP A N 1
ATOM 2611 C CA . ASP A 1 322 ? -32.449 0.439 22.578 1.00 97.19 322 ASP A CA 1
ATOM 2612 C C . ASP A 1 322 ? -32.584 1.582 21.563 1.00 97.19 322 ASP A C 1
ATOM 2614 O O . ASP A 1 322 ? -33.426 2.478 21.685 1.00 97.19 322 ASP A O 1
ATOM 2618 N N . PHE A 1 323 ? -31.749 1.538 20.524 1.00 97.38 323 PHE A N 1
ATOM 2619 C CA . PHE A 1 323 ? -31.759 2.513 19.437 1.00 97.38 323 PHE A CA 1
ATOM 2620 C C . PHE A 1 323 ? -32.417 2.004 18.155 1.00 97.38 323 PHE A C 1
ATOM 2622 O O . PHE A 1 323 ? -32.450 2.733 17.164 1.00 97.38 323 PHE A O 1
ATOM 2629 N N . ARG A 1 324 ? -32.987 0.790 18.155 1.00 96.06 324 ARG A N 1
ATOM 2630 C CA . ARG A 1 324 ? -33.561 0.163 16.951 1.00 96.06 324 ARG A CA 1
ATOM 2631 C C . ARG A 1 324 ? -34.682 0.983 16.311 1.00 96.06 324 ARG A C 1
ATOM 2633 O O . ARG A 1 324 ? -34.852 0.925 15.097 1.00 96.06 324 ARG A O 1
ATOM 2640 N N . THR A 1 325 ? -35.453 1.720 17.113 1.00 92.94 325 THR A N 1
ATOM 2641 C CA . THR A 1 325 ? -36.599 2.524 16.647 1.00 92.94 325 THR A CA 1
ATOM 2642 C C . THR A 1 325 ? -36.461 4.018 16.922 1.00 92.94 325 THR A C 1
ATOM 2644 O O . THR A 1 325 ? -37.247 4.803 16.402 1.00 92.94 325 THR A O 1
ATOM 2647 N N . THR A 1 326 ? -35.505 4.426 17.759 1.00 92.12 326 THR A N 1
ATOM 2648 C CA . THR A 1 326 ? -35.354 5.823 18.198 1.00 92.12 326 THR A CA 1
ATOM 2649 C C . THR A 1 326 ? -34.363 6.610 17.346 1.00 92.12 326 THR A C 1
ATOM 2651 O O . THR A 1 326 ? -34.387 7.840 17.378 1.00 92.12 326 THR A O 1
ATOM 2654 N N . LYS A 1 327 ? -33.506 5.931 16.569 1.00 93.62 327 LYS A N 1
ATOM 2655 C CA . LYS A 1 327 ? -32.491 6.560 15.716 1.00 93.62 327 LYS A CA 1
ATOM 2656 C C . LYS A 1 327 ? -32.513 5.989 14.302 1.00 93.62 327 LYS A C 1
ATOM 2658 O O . LYS A 1 327 ? -32.717 4.795 14.103 1.00 93.62 327 LYS A O 1
ATOM 2663 N N . THR A 1 328 ? -32.233 6.844 13.321 1.00 95.06 328 THR A N 1
ATOM 2664 C CA . THR A 1 328 ? -31.957 6.408 11.946 1.00 95.06 328 THR A CA 1
ATOM 2665 C C . THR A 1 328 ? -30.473 6.086 11.836 1.00 95.06 328 THR A C 1
ATOM 2667 O O . THR A 1 328 ? -29.645 6.994 11.817 1.00 95.06 328 THR A O 1
ATOM 2670 N N . ILE A 1 329 ? -30.148 4.793 11.817 1.00 97.62 329 ILE A N 1
ATOM 2671 C CA . ILE A 1 329 ? -28.774 4.278 11.824 1.00 97.62 329 ILE A CA 1
ATOM 2672 C C . ILE A 1 329 ? -28.449 3.685 10.453 1.00 97.62 329 ILE A C 1
ATOM 2674 O O . ILE A 1 329 ? -29.265 2.951 9.898 1.00 97.62 329 ILE A O 1
ATOM 2678 N N . PHE A 1 330 ? -27.275 3.974 9.905 1.00 97.19 330 PHE A N 1
ATOM 2679 C CA . PHE A 1 330 ? -26.806 3.441 8.621 1.00 97.19 330 PHE A CA 1
ATOM 2680 C C . PHE A 1 330 ? -25.286 3.247 8.633 1.00 97.19 330 PHE A C 1
ATOM 2682 O O . PHE A 1 330 ? -24.607 3.783 9.506 1.00 97.19 330 PHE A O 1
ATOM 2689 N N . THR A 1 331 ? -24.754 2.488 7.677 1.00 97.12 331 THR A N 1
ATOM 2690 C CA . THR A 1 331 ? -23.301 2.301 7.491 1.00 97.12 331 THR A CA 1
ATOM 2691 C C . THR A 1 331 ? -22.845 2.911 6.165 1.00 97.12 331 THR A C 1
ATOM 2693 O O . THR A 1 331 ? -23.659 3.060 5.244 1.00 97.12 331 THR A O 1
ATOM 2696 N N . VAL A 1 332 ? -21.564 3.274 6.066 1.00 95.12 332 VAL A N 1
ATOM 2697 C CA . VAL A 1 332 ? -20.926 3.765 4.835 1.00 95.12 332 VAL A CA 1
ATOM 2698 C C . VAL A 1 332 ? -19.587 3.057 4.680 1.00 95.12 332 VAL A C 1
ATOM 2700 O O . VAL A 1 332 ? -18.665 3.310 5.445 1.00 95.12 332 VAL A O 1
ATOM 2703 N N . ASP A 1 333 ? -19.481 2.191 3.677 1.00 92.06 333 ASP A N 1
ATOM 2704 C CA . ASP A 1 333 ? -18.363 1.255 3.541 1.00 92.06 333 ASP A CA 1
ATOM 2705 C C . ASP A 1 333 ? -17.958 1.072 2.067 1.00 92.06 333 ASP A C 1
ATOM 2707 O O . ASP A 1 333 ? -18.697 1.455 1.152 1.00 92.06 333 ASP A O 1
ATOM 2711 N N . PRO A 1 334 ? -16.819 0.424 1.774 1.00 86.38 334 PRO A N 1
ATOM 2712 C CA . PRO A 1 334 ? -16.527 -0.044 0.424 1.00 86.38 334 PRO A CA 1
ATOM 2713 C C . PRO A 1 334 ? -17.610 -1.008 -0.129 1.00 86.38 334 PRO A C 1
ATOM 2715 O O . PRO A 1 334 ? -18.271 -1.736 0.625 1.00 86.38 334 PRO A O 1
ATOM 2718 N N . PRO A 1 335 ? -17.804 -1.056 -1.464 1.00 80.69 335 PRO A N 1
ATOM 2719 C CA . PRO A 1 335 ? -18.884 -1.821 -2.103 1.00 80.69 335 PRO A CA 1
ATOM 2720 C C . PRO A 1 335 ? -18.829 -3.334 -1.844 1.00 80.69 335 PRO A C 1
ATOM 2722 O O . PRO A 1 335 ? -19.876 -3.971 -1.738 1.00 80.69 335 PRO A O 1
ATOM 2725 N N . GLU A 1 336 ? -17.641 -3.903 -1.647 1.00 79.00 336 GLU A N 1
ATOM 2726 C CA . GLU A 1 336 ? -17.454 -5.343 -1.405 1.00 79.00 336 GLU A CA 1
ATOM 2727 C C . GLU A 1 336 ? -17.393 -5.715 0.090 1.00 79.00 336 GLU A C 1
ATOM 2729 O O . GLU A 1 336 ? -17.340 -6.894 0.433 1.00 79.00 336 GLU A O 1
ATOM 2734 N N . SER A 1 337 ? -17.419 -4.736 1.004 1.00 83.88 337 SER A N 1
ATOM 2735 C CA . SER A 1 337 ? -17.248 -4.993 2.440 1.00 83.88 337 SER A CA 1
ATOM 2736 C C . SER A 1 337 ? -18.413 -5.773 3.042 1.00 83.88 337 SER A C 1
ATOM 2738 O O . SER A 1 337 ? -19.581 -5.443 2.855 1.00 83.88 337 SER A O 1
ATOM 2740 N N . THR A 1 338 ? -18.112 -6.808 3.818 1.00 83.94 338 THR A N 1
ATOM 2741 C CA . THR A 1 338 ? -19.147 -7.599 4.511 1.00 83.94 338 THR A CA 1
ATOM 2742 C C . THR A 1 338 ? -18.943 -7.649 6.022 1.00 83.94 338 THR A C 1
ATOM 2744 O O . THR A 1 338 ? -19.813 -8.107 6.751 1.00 83.94 338 THR A O 1
ATOM 2747 N N . ASP A 1 339 ? -17.825 -7.117 6.491 1.00 90.31 339 ASP A N 1
ATOM 2748 C CA . ASP A 1 339 ? -17.370 -6.990 7.866 1.00 90.31 339 ASP A CA 1
ATOM 2749 C C . ASP A 1 339 ? -17.562 -5.552 8.376 1.00 90.31 339 ASP A C 1
ATOM 2751 O O . ASP A 1 339 ? -16.623 -4.899 8.806 1.00 90.31 339 ASP A O 1
ATOM 2755 N N . LEU A 1 340 ? -18.803 -5.057 8.302 1.00 94.94 340 LEU A N 1
ATOM 2756 C CA . LEU A 1 340 ? -19.164 -3.691 8.717 1.00 94.94 340 LEU A CA 1
ATOM 2757 C C . LEU A 1 340 ? -18.995 -3.515 10.238 1.00 94.94 340 LEU A C 1
ATOM 2759 O O . LEU A 1 340 ? -19.772 -4.094 11.007 1.00 94.94 340 LEU A O 1
ATOM 2763 N N . ASP A 1 341 ? -17.988 -2.746 10.651 1.00 96.75 341 ASP A N 1
ATOM 2764 C CA . ASP A 1 341 ? -17.643 -2.484 12.053 1.00 96.75 341 ASP A CA 1
ATOM 2765 C C . ASP A 1 341 ? -18.458 -1.336 12.660 1.00 96.75 341 ASP A C 1
ATOM 2767 O O . ASP A 1 341 ? -18.880 -1.423 13.817 1.00 96.75 341 ASP A O 1
ATOM 2771 N N . ASP A 1 342 ? -18.657 -0.264 11.894 1.00 97.06 342 ASP A N 1
ATOM 2772 C CA . ASP A 1 342 ? -19.239 0.989 12.355 1.00 97.06 342 ASP A CA 1
ATOM 2773 C C . ASP A 1 342 ? -20.560 1.335 11.656 1.00 97.06 342 ASP A C 1
ATOM 2775 O O . ASP A 1 342 ? -20.810 1.046 10.487 1.00 97.06 342 ASP A O 1
ATOM 2779 N N . ALA A 1 343 ? -21.450 1.950 12.427 1.00 98.12 343 ALA A N 1
ATOM 2780 C CA . ALA A 1 343 ? -22.692 2.536 11.964 1.00 98.12 343 ALA A CA 1
ATOM 2781 C C . ALA A 1 343 ? -22.870 3.909 12.608 1.00 98.12 343 ALA A C 1
ATOM 2783 O O . ALA A 1 343 ? -22.409 4.160 13.724 1.00 98.12 343 ALA A O 1
ATOM 2784 N N . ILE A 1 344 ? -23.561 4.808 11.918 1.00 98.06 344 ILE A N 1
ATOM 2785 C CA . ILE A 1 344 ? -23.663 6.212 12.305 1.00 98.06 344 ILE A CA 1
ATOM 2786 C C . ILE A 1 344 ? -25.130 6.636 12.343 1.00 98.06 344 ILE A C 1
ATOM 2788 O O . ILE A 1 344 ? -25.960 6.152 11.571 1.00 98.06 344 ILE A O 1
ATOM 2792 N N . SER A 1 345 ? -25.450 7.556 13.251 1.00 97.62 345 SER A N 1
ATOM 2793 C CA . SER A 1 345 ? -26.711 8.295 13.273 1.00 97.62 345 SER A CA 1
ATOM 2794 C C . SER A 1 345 ? -26.471 9.786 13.496 1.00 97.62 345 SER A C 1
ATOM 2796 O O . SER A 1 345 ? -25.502 10.188 14.140 1.00 97.62 345 SER A O 1
ATOM 2798 N N . CYS A 1 346 ? -27.361 10.622 12.959 1.00 96.88 346 CYS A N 1
ATOM 2799 C CA . CYS A 1 346 ? -27.342 12.060 13.198 1.00 96.88 346 CYS A CA 1
ATOM 2800 C C . CYS A 1 346 ? -28.762 12.617 13.254 1.00 96.88 346 CYS A C 1
ATOM 2802 O O . CYS A 1 346 ? -29.586 12.308 12.392 1.00 96.88 346 CYS A O 1
ATOM 2804 N N . VAL A 1 347 ? -29.033 13.452 14.257 1.00 94.88 347 VAL A N 1
ATOM 2805 C CA . VAL A 1 347 ? -30.298 14.177 14.412 1.00 94.88 347 VAL A CA 1
ATOM 2806 C C . VAL A 1 347 ? -30.004 15.646 14.704 1.00 94.88 347 VAL A C 1
ATOM 2808 O O . VAL A 1 347 ? -29.219 15.965 15.595 1.00 94.88 347 VAL A O 1
ATOM 2811 N N . CYS A 1 348 ? -30.659 16.555 13.978 1.00 93.38 348 CYS A N 1
ATOM 2812 C CA . CYS A 1 348 ? -30.625 17.979 14.302 1.00 93.38 348 CYS A CA 1
ATOM 2813 C C . CYS A 1 348 ? -31.551 18.261 15.495 1.00 93.38 348 CYS A C 1
ATOM 2815 O O . CYS A 1 348 ? -32.756 18.019 15.447 1.00 93.38 348 CYS A O 1
ATOM 2817 N N . LEU A 1 349 ? -30.985 18.806 16.563 1.00 93.44 349 LEU A N 1
ATOM 2818 C CA . LEU A 1 349 ? -31.673 19.263 17.762 1.00 93.44 349 LEU A CA 1
ATOM 2819 C C . LEU A 1 349 ? -32.039 20.759 17.650 1.00 93.44 349 LEU A C 1
ATOM 2821 O O . LEU A 1 349 ? -31.461 21.494 16.839 1.00 93.44 349 LEU A O 1
ATOM 2825 N N . PRO A 1 350 ? -32.953 21.266 18.502 1.00 90.31 350 PRO A N 1
ATOM 2826 C CA . PRO A 1 350 ? -33.236 22.696 18.582 1.00 90.31 350 PRO A CA 1
ATOM 2827 C C . PRO A 1 350 ? -31.974 23.527 18.863 1.00 90.31 350 PRO A C 1
ATOM 2829 O O . PRO A 1 350 ? -31.151 23.160 19.711 1.00 90.31 350 PRO A O 1
ATOM 2832 N N . GLY A 1 351 ? -31.857 24.671 18.178 1.00 86.38 351 GLY A N 1
ATOM 2833 C CA . GLY A 1 351 ? -30.737 25.608 18.327 1.00 86.38 351 GLY A CA 1
ATOM 2834 C C . GLY A 1 351 ? -29.502 25.287 17.478 1.00 86.38 351 GLY A C 1
ATOM 2835 O O . GLY A 1 351 ? -28.406 25.647 17.885 1.00 86.38 351 GLY A O 1
ATOM 2836 N N . GLN A 1 352 ? -29.664 24.604 16.335 1.00 87.00 352 GLN A N 1
ATOM 2837 C CA . GLN A 1 352 ? -28.560 24.161 15.458 1.00 87.00 352 GLN A CA 1
ATOM 2838 C C . GLN A 1 352 ? -27.505 23.308 16.179 1.00 87.00 352 GLN A C 1
ATOM 2840 O O . GLN A 1 352 ? -26.312 23.385 15.891 1.00 87.00 352 GLN A O 1
ATOM 2845 N N . ARG A 1 353 ? -27.960 22.489 17.128 1.00 94.19 353 ARG A N 1
ATOM 2846 C CA . ARG A 1 353 ? -27.141 21.456 17.763 1.00 94.19 353 ARG A CA 1
ATOM 2847 C C . ARG A 1 353 ? -27.418 20.127 17.083 1.00 94.19 353 ARG A C 1
ATOM 2849 O O . ARG A 1 353 ? -28.505 19.935 16.549 1.00 94.19 353 ARG A O 1
ATOM 2856 N N . TYR A 1 354 ? -26.472 19.210 17.129 1.00 96.62 354 TYR A N 1
ATOM 2857 C CA . TYR A 1 354 ? -26.576 17.919 16.466 1.00 96.62 354 TYR A CA 1
ATOM 2858 C C . TYR A 1 354 ? -26.249 16.819 17.458 1.00 96.62 354 TYR A C 1
ATOM 2860 O O . TYR A 1 354 ? -25.205 16.848 18.102 1.00 96.62 354 TYR A O 1
ATOM 2868 N N . GLU A 1 355 ? -27.137 15.845 17.577 1.00 97.44 355 GLU A N 1
ATOM 2869 C CA . GLU A 1 355 ? -26.811 14.594 18.243 1.00 97.44 355 GLU A CA 1
ATOM 2870 C C . GLU A 1 355 ? -26.202 13.658 17.202 1.00 97.44 355 GLU A C 1
ATOM 2872 O O . GLU A 1 355 ? -26.844 13.350 16.196 1.00 97.44 355 GLU A O 1
ATOM 2877 N N . VAL A 1 356 ? -24.960 13.235 17.419 1.00 98.25 356 VAL A N 1
ATOM 2878 C CA . VAL A 1 356 ? -24.234 12.325 16.529 1.00 98.25 356 VAL A CA 1
ATOM 2879 C C . VAL A 1 356 ? -23.907 11.053 17.292 1.00 98.25 356 VAL A C 1
ATOM 2881 O O . VAL A 1 356 ? -23.247 11.102 18.328 1.00 98.25 356 VAL A O 1
ATOM 2884 N N . GLY A 1 357 ? -24.368 9.914 16.786 1.00 98.19 357 GLY A N 1
ATOM 2885 C CA . GLY A 1 357 ? -24.073 8.601 17.344 1.00 98.19 357 GLY A CA 1
ATOM 2886 C C . GLY A 1 357 ? -23.098 7.836 16.464 1.00 98.19 357 GLY A C 1
ATOM 2887 O O . GLY A 1 357 ? -23.345 7.680 15.271 1.00 98.19 357 GLY A O 1
ATOM 2888 N N . VAL A 1 358 ? -22.021 7.330 17.063 1.00 98.62 358 VAL A N 1
ATOM 2889 C CA . VAL A 1 358 ? -21.122 6.349 16.443 1.00 98.62 358 VAL A CA 1
ATOM 2890 C C . VAL A 1 358 ? -21.302 5.021 17.166 1.00 98.62 358 VAL A C 1
ATOM 2892 O O . VAL A 1 358 ? -21.101 4.926 18.378 1.00 98.62 358 VAL A O 1
ATOM 2895 N N . HIS A 1 359 ? -21.734 4.005 16.429 1.00 98.62 359 HIS A N 1
ATOM 2896 C CA . HIS A 1 359 ? -22.151 2.707 16.940 1.00 98.62 359 HIS A CA 1
ATOM 2897 C C . HIS A 1 359 ? -21.219 1.632 16.384 1.00 98.62 359 HIS A C 1
ATOM 2899 O O . HIS A 1 359 ? -21.235 1.370 15.188 1.00 98.62 359 HIS A O 1
ATOM 2905 N N . ILE A 1 360 ? -20.410 1.015 17.241 1.00 98.69 360 ILE A N 1
ATOM 2906 C CA . ILE A 1 360 ? -19.408 0.021 16.842 1.00 98.69 360 ILE A CA 1
ATOM 2907 C C . ILE A 1 360 ? -19.873 -1.372 17.256 1.00 98.69 360 ILE A C 1
ATOM 2909 O O . ILE A 1 360 ? -20.373 -1.534 18.369 1.00 98.69 360 ILE A O 1
ATOM 2913 N N . ALA A 1 361 ? -19.697 -2.377 16.398 1.00 98.31 361 ALA A N 1
ATOM 2914 C CA . ALA A 1 361 ? -20.040 -3.770 16.689 1.00 98.31 361 ALA A CA 1
ATOM 2915 C C . ALA A 1 361 ? -19.465 -4.235 18.043 1.00 98.31 361 ALA A C 1
ATOM 2917 O O . ALA A 1 361 ? -18.264 -4.129 18.288 1.00 98.31 361 ALA A O 1
ATOM 2918 N N . ASP A 1 362 ? -20.303 -4.765 18.942 1.00 97.56 362 ASP A N 1
ATOM 2919 C CA . ASP A 1 362 ? -19.861 -5.200 20.277 1.00 97.56 362 ASP A CA 1
ATOM 2920 C C . ASP A 1 362 ? -19.252 -6.609 20.237 1.00 97.56 362 ASP A C 1
ATOM 2922 O O . ASP A 1 362 ? -19.846 -7.591 20.693 1.00 97.56 362 ASP A O 1
ATOM 2926 N N . ALA A 1 363 ? -18.035 -6.712 19.701 1.00 96.62 363 ALA A N 1
ATOM 2927 C CA . ALA A 1 363 ? -17.294 -7.971 19.659 1.00 96.62 363 ALA A CA 1
ATOM 2928 C C . ALA A 1 363 ? -16.936 -8.503 21.059 1.00 96.62 363 ALA A C 1
ATOM 2930 O O . ALA A 1 363 ? -16.825 -9.717 21.244 1.00 96.62 363 ALA A O 1
ATOM 2931 N N . SER A 1 364 ? -16.825 -7.621 22.060 1.00 96.19 364 SER A N 1
ATOM 2932 C CA . SER A 1 364 ? -16.503 -7.995 23.445 1.00 96.19 364 SER A CA 1
ATOM 2933 C C . SER A 1 364 ? -17.585 -8.845 24.117 1.00 96.19 364 SER A C 1
ATOM 2935 O O . SER A 1 364 ? -17.293 -9.608 25.036 1.00 96.19 364 SER A O 1
ATOM 2937 N N . TYR A 1 365 ? -18.834 -8.758 23.645 1.00 95.94 365 TYR A N 1
ATOM 2938 C CA . TYR A 1 365 ? -19.918 -9.621 24.111 1.00 95.94 365 TYR A CA 1
ATOM 2939 C C . TYR A 1 365 ? -19.735 -11.078 23.660 1.00 95.94 365 TYR A C 1
ATOM 2941 O O . TYR A 1 365 ? -19.946 -12.002 24.446 1.00 95.94 365 TYR A O 1
ATOM 2949 N N . PHE A 1 366 ? -19.314 -11.290 22.411 1.00 95.75 366 PHE A N 1
ATOM 2950 C CA . PHE A 1 366 ? -19.207 -12.625 21.814 1.00 95.75 366 PHE A CA 1
ATOM 2951 C C . PHE A 1 366 ? -17.855 -13.291 22.084 1.00 95.75 366 PHE A C 1
ATOM 2953 O O . PHE A 1 366 ? -17.780 -14.509 22.233 1.00 95.75 366 PHE A O 1
ATOM 2960 N N . ILE A 1 367 ? -16.785 -12.500 22.172 1.00 96.19 367 ILE A N 1
ATOM 2961 C CA . ILE A 1 367 ? -15.420 -12.993 22.351 1.00 96.19 367 ILE A CA 1
ATOM 2962 C C . ILE A 1 367 ? -14.960 -12.626 23.758 1.00 96.19 367 ILE A C 1
ATOM 2964 O O . ILE A 1 367 ? -14.440 -11.535 24.006 1.00 96.19 367 ILE A O 1
ATOM 2968 N N . GLN A 1 368 ? -15.159 -13.560 24.685 1.00 94.62 368 GLN A N 1
ATOM 2969 C CA . GLN A 1 368 ? -14.717 -13.416 26.070 1.00 94.62 368 GLN A CA 1
ATOM 2970 C C . GLN A 1 368 ? -13.196 -13.553 26.174 1.00 94.62 368 GLN A C 1
ATOM 2972 O O . GLN A 1 368 ? -12.599 -14.360 25.455 1.00 94.62 368 GLN A O 1
ATOM 2977 N N . GLN A 1 369 ? -12.590 -12.772 27.071 1.00 94.75 369 GLN A N 1
ATOM 2978 C CA . GLN A 1 369 ? -11.155 -12.830 27.358 1.00 94.75 369 GLN A CA 1
ATOM 2979 C C . GLN A 1 369 ? -10.733 -14.263 27.719 1.00 94.75 369 GLN A C 1
ATOM 2981 O O . GLN A 1 369 ? -11.488 -14.992 28.364 1.00 94.75 369 GLN A O 1
ATOM 2986 N N . ASP A 1 370 ? -9.560 -14.677 27.242 1.00 93.38 370 ASP A N 1
ATOM 2987 C CA . ASP A 1 370 ? -8.951 -16.000 27.446 1.00 93.38 370 ASP A CA 1
ATOM 2988 C C . ASP A 1 370 ? -9.695 -17.196 26.820 1.00 93.38 370 ASP A C 1
ATOM 2990 O O . ASP A 1 370 ? -9.244 -18.345 26.941 1.00 93.38 370 ASP A O 1
ATOM 2994 N N . SER A 1 371 ? -10.797 -16.955 26.101 1.00 94.62 371 SER A N 1
ATOM 2995 C CA . SER A 1 371 ? -11.469 -17.985 25.300 1.00 94.62 371 SER A CA 1
ATOM 2996 C C . SER A 1 371 ? -10.578 -18.492 24.157 1.00 94.62 371 SER A C 1
ATOM 2998 O O . SER A 1 371 ? -9.599 -17.854 23.767 1.00 94.62 371 SER A O 1
ATOM 3000 N N . SER A 1 372 ? -10.918 -19.642 23.567 1.00 94.38 372 SER A N 1
ATOM 3001 C CA . SER A 1 372 ? -10.141 -20.178 22.437 1.00 94.38 372 SER A CA 1
ATOM 3002 C C . SER A 1 372 ? -10.178 -19.237 21.228 1.00 94.38 372 SER A C 1
ATOM 3004 O O . SER A 1 372 ? -9.178 -19.103 20.529 1.00 94.38 372 SER A O 1
ATOM 3006 N N . MET A 1 373 ? -11.308 -18.550 21.013 1.00 95.19 373 MET A N 1
ATOM 3007 C CA . MET A 1 373 ? -11.436 -17.533 19.965 1.00 95.19 373 MET A CA 1
ATOM 3008 C C . MET A 1 373 ? -10.588 -16.296 20.257 1.00 95.19 373 MET A C 1
ATOM 3010 O O . MET A 1 373 ? -9.979 -15.754 19.345 1.00 95.19 373 MET A O 1
ATOM 3014 N N . ASP A 1 374 ? -10.516 -15.865 21.518 1.00 96.31 374 ASP A N 1
ATOM 3015 C CA . ASP A 1 374 ? -9.674 -14.737 21.922 1.00 96.31 374 ASP A CA 1
ATOM 3016 C C . ASP A 1 374 ? -8.193 -15.011 21.655 1.00 96.31 374 ASP A C 1
ATOM 3018 O O . ASP A 1 374 ? -7.498 -14.171 21.096 1.00 96.31 374 ASP A O 1
ATOM 3022 N N . LYS A 1 375 ? -7.726 -16.224 21.971 1.00 95.00 375 LYS A N 1
ATOM 3023 C CA . LYS A 1 375 ? -6.344 -16.649 21.707 1.00 95.00 375 LYS A CA 1
ATOM 3024 C C . LYS A 1 375 ? -6.032 -16.707 20.211 1.00 95.00 375 LYS A C 1
ATOM 3026 O O . LYS A 1 375 ? -4.980 -16.227 19.801 1.00 95.00 375 LYS A O 1
ATOM 3031 N N . ASP A 1 376 ? -6.945 -17.235 19.391 1.00 94.56 376 ASP A N 1
ATOM 3032 C CA . ASP A 1 376 ? -6.790 -17.241 17.925 1.00 94.56 376 ASP A CA 1
ATOM 3033 C C . ASP A 1 376 ? -6.774 -15.807 17.358 1.00 94.56 376 ASP A C 1
ATOM 3035 O O . ASP A 1 376 ? -5.899 -15.462 16.558 1.00 94.56 376 ASP A O 1
ATOM 3039 N N . ALA A 1 377 ? -7.671 -14.938 17.840 1.00 95.69 377 ALA A N 1
ATOM 3040 C CA . ALA A 1 377 ? -7.730 -13.529 17.455 1.00 95.69 377 ALA A CA 1
ATOM 3041 C C . ALA A 1 377 ? -6.472 -12.754 17.885 1.00 95.69 377 ALA A C 1
ATOM 3043 O O . ALA A 1 377 ? -5.938 -11.983 17.086 1.00 95.69 377 ALA A O 1
ATOM 3044 N N . TYR A 1 378 ? -5.954 -12.998 19.095 1.00 95.44 378 TYR A N 1
ATOM 3045 C CA . TYR A 1 378 ? -4.680 -12.461 19.575 1.00 95.44 378 TYR A CA 1
ATOM 3046 C C . TYR A 1 378 ? -3.541 -12.884 18.652 1.00 95.44 378 TYR A C 1
ATOM 3048 O O . TYR A 1 378 ? -2.830 -12.030 18.128 1.00 95.44 378 TYR A O 1
ATOM 3056 N N . GLU A 1 379 ? -3.389 -14.185 18.378 1.00 91.88 379 GLU A N 1
ATOM 3057 C CA . GLU A 1 379 ? -2.314 -14.704 17.528 1.00 91.88 379 GLU A CA 1
ATOM 3058 C C . GLU A 1 379 ? -2.320 -14.085 16.121 1.00 91.88 379 GLU A C 1
ATOM 3060 O O . GLU A 1 379 ? -1.252 -13.758 15.589 1.00 91.88 379 GLU A O 1
ATOM 3065 N N . ARG A 1 380 ? -3.509 -13.888 15.536 1.00 92.50 380 ARG A N 1
ATOM 3066 C CA . ARG A 1 380 ? -3.705 -13.226 14.234 1.00 92.50 380 ARG A CA 1
ATOM 3067 C C . ARG A 1 380 ? -3.448 -11.722 14.296 1.00 92.50 380 ARG A C 1
ATOM 3069 O O . ARG A 1 380 ? -2.828 -11.167 13.390 1.00 92.50 380 ARG A O 1
ATOM 3076 N N . GLY A 1 381 ? -3.913 -11.065 15.353 1.00 94.69 381 GLY A N 1
ATOM 3077 C CA . GLY A 1 381 ? -3.774 -9.636 15.625 1.00 94.69 381 GLY A CA 1
ATOM 3078 C C . GLY A 1 381 ? -4.635 -8.727 14.741 1.00 94.69 381 GLY A C 1
ATOM 3079 O O . GLY A 1 381 ? -5.271 -7.812 15.255 1.00 94.69 381 GLY A O 1
ATOM 3080 N N . THR A 1 382 ? -4.662 -8.945 13.423 1.00 95.31 382 THR A N 1
ATOM 3081 C CA . THR A 1 382 ? -5.384 -8.099 12.459 1.00 95.31 382 THR A CA 1
ATOM 3082 C C . THR A 1 382 ? -5.843 -8.884 11.225 1.00 95.31 382 THR A C 1
ATOM 3084 O O . THR A 1 382 ? -5.333 -9.970 10.947 1.00 95.31 382 THR A O 1
ATOM 3087 N N . THR A 1 383 ? -6.797 -8.336 10.471 1.00 94.25 383 THR A N 1
ATOM 3088 C CA . THR A 1 383 ? -7.209 -8.855 9.156 1.00 94.25 383 THR A CA 1
ATOM 3089 C C . THR A 1 383 ? -6.229 -8.414 8.068 1.00 94.25 383 THR A C 1
ATOM 3091 O O . THR A 1 383 ? -5.778 -7.267 8.038 1.00 94.25 383 THR A O 1
ATOM 3094 N N . PHE A 1 384 ? -5.896 -9.322 7.148 1.00 93.81 384 PHE A N 1
ATOM 3095 C CA . PHE A 1 384 ? -5.009 -9.039 6.018 1.00 93.81 384 PHE A CA 1
ATOM 3096 C C . PHE A 1 384 ? -5.837 -8.896 4.741 1.00 93.81 384 PHE A C 1
ATOM 3098 O O . PHE A 1 384 ? -6.258 -9.890 4.142 1.00 93.81 384 PHE A O 1
ATOM 3105 N N . TYR A 1 385 ? -6.057 -7.648 4.332 1.00 89.12 385 TYR A N 1
ATOM 3106 C CA . TYR A 1 385 ? -6.767 -7.310 3.102 1.00 89.12 385 TYR A CA 1
ATOM 3107 C C . TYR A 1 385 ? -5.846 -7.403 1.886 1.00 89.12 385 TYR A C 1
ATOM 3109 O O . TYR A 1 385 ? -4.644 -7.138 1.963 1.00 89.12 385 TYR A O 1
ATOM 3117 N N . HIS A 1 386 ? -6.433 -7.751 0.745 1.00 89.94 386 HIS A N 1
ATOM 3118 C CA . HIS A 1 386 ? -5.777 -7.714 -0.553 1.00 89.94 386 HIS A CA 1
ATOM 3119 C C . HIS A 1 386 ? -6.735 -7.146 -1.606 1.00 89.94 386 HIS A C 1
ATOM 3121 O O . HIS A 1 386 ? -7.945 -7.319 -1.490 1.00 89.94 386 HIS A O 1
ATOM 3127 N N . PRO A 1 387 ? -6.226 -6.516 -2.674 1.00 83.31 387 PRO A N 1
ATOM 3128 C CA . PRO A 1 387 ? -7.058 -5.818 -3.650 1.00 83.31 387 PRO A CA 1
ATOM 3129 C C . PRO A 1 387 ? -7.731 -6.748 -4.676 1.00 83.31 387 PRO A C 1
ATOM 3131 O O . PRO A 1 387 ? -8.353 -6.262 -5.622 1.00 83.31 387 PRO A O 1
ATOM 3134 N N . PHE A 1 388 ? -7.567 -8.064 -4.558 1.00 83.25 388 PHE A N 1
ATOM 3135 C CA . PHE A 1 388 ? -8.274 -9.044 -5.382 1.00 83.25 388 PHE A CA 1
ATOM 3136 C C . PHE A 1 388 ? -9.684 -9.273 -4.828 1.00 83.25 388 PHE A C 1
ATOM 3138 O O . PHE A 1 388 ? -9.844 -9.286 -3.613 1.00 83.25 388 PHE A O 1
ATOM 3145 N N . GLY A 1 389 ? -10.692 -9.454 -5.688 1.00 70.31 389 GLY A N 1
ATOM 3146 C CA . GLY A 1 389 ? -12.116 -9.552 -5.307 1.00 70.31 389 GLY A CA 1
ATOM 3147 C C . GLY A 1 389 ? -12.521 -10.817 -4.529 1.00 70.31 389 GLY A C 1
ATOM 3148 O O . GLY A 1 389 ? -13.688 -11.193 -4.554 1.00 70.31 389 GLY A O 1
ATOM 3149 N N . GLY A 1 390 ? -11.563 -11.505 -3.902 1.00 72.81 390 GLY A N 1
ATOM 3150 C CA . GLY A 1 390 ? -11.784 -12.640 -3.007 1.00 72.81 390 GLY A CA 1
ATOM 3151 C C . GLY A 1 390 ? -11.818 -12.234 -1.530 1.00 72.81 390 GLY A C 1
ATOM 3152 O O . GLY A 1 390 ? -11.576 -11.080 -1.181 1.00 72.81 390 GLY A O 1
ATOM 3153 N N . ASP A 1 391 ? -12.088 -13.209 -0.662 1.00 79.88 391 ASP A N 1
ATOM 3154 C CA . ASP A 1 391 ? -12.161 -12.999 0.788 1.00 79.88 391 ASP A CA 1
ATOM 3155 C C . ASP A 1 391 ? -10.804 -12.622 1.392 1.00 79.88 391 ASP A C 1
ATOM 3157 O O . ASP A 1 391 ? -9.782 -13.249 1.106 1.00 79.88 391 ASP A O 1
ATOM 3161 N N . ALA A 1 392 ? -10.811 -11.636 2.292 1.00 88.06 392 ALA A N 1
ATOM 3162 C CA . ALA A 1 392 ? -9.643 -11.281 3.086 1.00 88.06 392 ALA A CA 1
ATOM 3163 C C . ALA A 1 392 ? -9.245 -12.424 4.039 1.00 88.06 392 ALA A C 1
ATOM 3165 O O . ALA A 1 392 ? -10.053 -13.280 4.411 1.00 88.06 392 ALA A O 1
ATOM 3166 N N . TYR A 1 393 ? -7.999 -12.408 4.518 1.00 92.50 393 TYR A N 1
ATOM 3167 C CA . TYR A 1 393 ? -7.602 -13.301 5.609 1.00 92.50 393 TYR A CA 1
ATOM 3168 C C . TYR A 1 393 ? -8.041 -12.686 6.937 1.00 92.50 393 TYR A C 1
ATOM 3170 O O . TYR A 1 393 ? -7.300 -11.924 7.565 1.00 92.50 393 TYR A O 1
ATOM 3178 N N . HIS A 1 394 ? -9.282 -12.982 7.317 1.00 92.81 394 HIS A N 1
ATOM 3179 C CA . HIS A 1 394 ? -9.937 -12.393 8.478 1.00 92.81 394 HIS A CA 1
ATOM 3180 C C . HIS A 1 394 ? -9.272 -12.775 9.810 1.00 92.81 394 HIS A C 1
ATOM 3182 O O . HIS A 1 394 ? -8.750 -13.882 9.999 1.00 92.81 394 HIS A O 1
ATOM 3188 N N . MET A 1 395 ? -9.326 -11.831 10.754 1.00 94.75 395 MET A N 1
ATOM 3189 C CA . MET A 1 395 ? -8.970 -12.057 12.156 1.00 94.75 395 MET A CA 1
ATOM 3190 C C . MET A 1 395 ? -9.955 -13.018 12.835 1.00 94.75 395 MET A C 1
ATOM 3192 O O . MET A 1 395 ? -9.549 -13.821 13.667 1.00 94.75 395 MET A O 1
ATOM 3196 N N . LEU A 1 396 ? -11.236 -12.940 12.466 1.00 93.81 396 LEU A N 1
ATOM 3197 C CA . LEU A 1 396 ? -12.319 -13.763 12.998 1.00 93.81 396 LEU A CA 1
ATOM 3198 C C . LEU A 1 396 ? -12.940 -14.623 11.885 1.00 93.81 396 LEU A C 1
ATOM 3200 O O . LEU A 1 396 ? -12.900 -14.226 10.719 1.00 93.81 396 LEU A O 1
ATOM 3204 N N . PRO A 1 397 ? -13.553 -15.779 12.199 1.00 92.62 397 PRO A N 1
ATOM 3205 C CA . PRO A 1 397 ? -14.210 -16.593 11.183 1.00 92.62 397 PRO A CA 1
ATOM 3206 C C . PRO A 1 397 ? -15.337 -15.831 10.478 1.00 92.62 397 PRO A C 1
ATOM 3208 O O . PRO A 1 397 ? -16.161 -15.187 11.126 1.00 92.62 397 PRO A O 1
ATOM 3211 N N . LYS A 1 398 ? -15.437 -15.975 9.152 1.00 91.06 398 LYS A N 1
ATOM 3212 C CA . LYS A 1 398 ? -16.433 -15.260 8.335 1.00 91.06 398 LYS A CA 1
ATOM 3213 C C . LYS A 1 398 ? -17.885 -15.508 8.772 1.00 91.06 398 LYS A C 1
ATOM 3215 O O . LYS A 1 398 ? -18.685 -14.581 8.751 1.00 91.06 398 LYS A O 1
ATOM 3220 N N . ASP A 1 399 ? -18.222 -16.719 9.222 1.00 90.50 399 ASP A N 1
ATOM 3221 C CA . ASP A 1 399 ? -19.552 -17.010 9.790 1.00 90.50 399 ASP A CA 1
ATOM 3222 C C . ASP A 1 399 ? -19.855 -16.138 11.022 1.00 90.50 399 ASP A C 1
ATOM 3224 O O . ASP A 1 399 ? -20.902 -15.499 11.090 1.00 90.50 399 ASP A O 1
ATOM 3228 N N . VAL A 1 400 ? -18.905 -16.043 11.956 1.00 91.69 400 VAL A N 1
ATOM 3229 C CA . VAL A 1 400 ? -19.026 -15.236 13.182 1.00 91.69 400 VAL A CA 1
ATOM 3230 C C . VAL A 1 400 ? -19.216 -13.763 12.835 1.00 91.69 400 VAL A C 1
ATOM 3232 O O . VAL A 1 400 ? -20.080 -13.095 13.404 1.00 91.69 400 VAL A O 1
ATOM 3235 N N . ILE A 1 401 ? -18.450 -13.275 11.858 1.00 94.12 401 ILE A N 1
ATOM 3236 C CA . ILE A 1 401 ? -18.558 -11.910 11.347 1.00 94.12 401 ILE A CA 1
ATOM 3237 C C . ILE A 1 401 ? -19.973 -11.641 10.833 1.00 94.12 401 ILE A C 1
ATOM 3239 O O . ILE A 1 401 ? -20.645 -10.746 11.339 1.00 94.12 401 ILE A O 1
ATOM 3243 N N . LEU A 1 402 ? -20.446 -12.412 9.854 1.00 93.50 402 LEU A N 1
ATOM 3244 C CA . LEU A 1 402 ? -21.708 -12.128 9.164 1.00 93.50 402 LEU A CA 1
ATOM 3245 C C . LEU A 1 402 ? -22.929 -12.323 10.069 1.00 93.50 402 LEU A C 1
ATOM 3247 O O . LEU A 1 402 ? -23.875 -11.532 10.027 1.00 93.50 402 LEU A O 1
ATOM 3251 N N . ARG A 1 403 ? -22.912 -13.380 10.886 1.00 92.69 403 ARG A N 1
ATOM 3252 C CA . ARG A 1 403 ? -24.061 -13.804 11.688 1.00 92.69 403 ARG A CA 1
ATOM 3253 C C . ARG A 1 403 ? -24.210 -13.011 12.981 1.00 92.69 403 ARG A C 1
ATOM 3255 O O . ARG A 1 403 ? -25.341 -12.729 13.371 1.00 92.69 403 ARG A O 1
ATOM 3262 N N . LEU A 1 404 ? -23.102 -12.665 13.642 1.00 93.94 404 LEU A N 1
ATOM 3263 C CA . LEU A 1 404 ? -23.129 -12.112 15.003 1.00 93.94 404 LEU A CA 1
ATOM 3264 C C . LEU A 1 404 ? -22.680 -10.650 15.078 1.00 93.94 404 LEU A C 1
ATOM 3266 O O . LEU A 1 404 ? -23.264 -9.881 15.841 1.00 93.94 404 LEU A O 1
ATOM 3270 N N . LEU A 1 405 ? -21.657 -10.263 14.310 1.00 95.88 405 LEU A N 1
ATOM 3271 C CA . LEU A 1 405 ? -20.941 -9.003 14.538 1.00 95.88 405 LEU A CA 1
ATOM 3272 C C . LEU A 1 405 ? -21.311 -7.900 13.549 1.00 95.88 405 LEU A C 1
ATOM 3274 O O . LEU A 1 405 ? -21.682 -6.808 13.967 1.00 95.88 405 LEU A O 1
ATOM 3278 N N . SER A 1 406 ? -21.214 -8.180 12.250 1.00 96.88 406 SER A N 1
ATOM 3279 C CA . SER A 1 406 ? -21.309 -7.161 11.211 1.00 96.88 406 SER A CA 1
ATOM 3280 C C . SER A 1 406 ? -22.645 -6.426 11.254 1.00 96.88 406 SER A C 1
ATOM 3282 O O . SER A 1 406 ? -23.707 -7.056 11.321 1.00 96.88 406 SER A O 1
ATOM 3284 N N . LEU A 1 407 ? -22.594 -5.096 11.164 1.00 97.44 407 LEU A N 1
ATOM 3285 C CA . LEU A 1 407 ? -23.738 -4.185 11.267 1.00 97.44 407 LEU A CA 1
ATOM 3286 C C . LEU A 1 407 ? -24.612 -4.138 9.998 1.00 97.44 407 LEU A C 1
ATOM 3288 O O . LEU A 1 407 ? -25.016 -3.075 9.524 1.00 97.44 407 LEU A O 1
ATOM 3292 N N . LEU A 1 408 ? -24.919 -5.315 9.446 1.00 95.69 408 LEU A N 1
ATOM 3293 C CA . LEU A 1 408 ? -25.724 -5.497 8.241 1.00 95.69 408 LEU A CA 1
ATOM 3294 C C . LEU A 1 408 ? -27.128 -4.873 8.377 1.00 95.69 408 LEU A C 1
ATOM 3296 O O . LEU A 1 408 ? -27.738 -4.910 9.452 1.00 95.69 408 LEU A O 1
ATOM 3300 N N . PRO A 1 409 ? -27.690 -4.335 7.278 1.00 94.75 409 PRO A N 1
ATOM 3301 C CA . PRO A 1 409 ? -28.973 -3.651 7.313 1.00 94.75 409 PRO A CA 1
ATOM 3302 C C . PRO A 1 409 ? -30.133 -4.613 7.599 1.00 94.75 409 PRO A C 1
ATOM 3304 O O . PRO A 1 409 ? -30.145 -5.765 7.166 1.00 94.75 409 PRO A O 1
ATOM 3307 N N . GLY A 1 410 ? -31.146 -4.115 8.305 1.00 94.44 410 GLY A N 1
ATOM 3308 C CA . GLY A 1 410 ? -32.374 -4.834 8.632 1.00 94.44 410 GLY A CA 1
ATOM 3309 C C . GLY A 1 410 ? -32.247 -5.842 9.776 1.00 94.44 410 GLY A C 1
ATOM 3310 O O . GLY A 1 410 ? -33.253 -6.462 10.122 1.00 94.44 410 GLY A O 1
ATOM 3311 N N . GLN A 1 411 ? -31.068 -5.982 10.386 1.00 94.62 411 GLN A N 1
ATOM 3312 C CA . GLN A 1 411 ? -30.810 -6.946 11.454 1.00 94.62 411 GLN A CA 1
ATOM 3313 C C . GLN A 1 411 ? -30.532 -6.246 12.785 1.00 94.62 411 GLN A C 1
ATOM 3315 O O . GLN A 1 411 ? -29.869 -5.210 12.828 1.00 94.62 411 GLN A O 1
ATOM 3320 N N . ASP A 1 412 ? -31.032 -6.831 13.871 1.00 96.62 412 ASP A N 1
ATOM 3321 C CA . ASP A 1 412 ? -30.740 -6.363 15.221 1.00 96.62 412 ASP A CA 1
ATOM 3322 C C . ASP A 1 412 ? -29.293 -6.744 15.575 1.00 96.62 412 ASP A C 1
ATOM 3324 O O . ASP A 1 412 ? -28.855 -7.881 15.348 1.00 96.62 412 ASP A O 1
ATOM 3328 N N . ARG A 1 413 ? -28.534 -5.779 16.101 1.00 97.06 413 ARG A N 1
ATOM 3329 C CA . ARG A 1 413 ? -27.113 -5.937 16.425 1.00 97.06 413 ARG A CA 1
ATOM 3330 C C . ARG A 1 413 ? -26.760 -5.298 17.755 1.00 97.06 413 ARG A C 1
ATOM 3332 O O . ARG A 1 413 ? -27.282 -4.245 18.114 1.00 97.06 413 ARG A O 1
ATOM 3339 N N . LEU A 1 414 ? -25.854 -5.952 18.477 1.00 98.19 414 LEU A N 1
ATOM 3340 C CA . LEU A 1 414 ? -25.267 -5.418 19.699 1.00 98.19 414 LEU A CA 1
ATOM 3341 C C . LEU A 1 414 ? -24.129 -4.467 19.335 1.00 98.19 414 LEU A C 1
ATOM 3343 O O . LEU A 1 414 ? -23.250 -4.828 18.553 1.00 98.19 414 LEU A O 1
ATOM 3347 N N . ALA A 1 415 ? -24.133 -3.278 19.927 1.00 98.38 415 ALA A N 1
ATOM 3348 C CA . ALA A 1 415 ? -23.113 -2.270 19.686 1.00 98.38 415 ALA A CA 1
ATOM 3349 C C . ALA A 1 415 ? -22.608 -1.640 20.989 1.00 98.38 415 ALA A C 1
ATOM 3351 O O . ALA A 1 415 ? -23.290 -1.631 22.018 1.00 98.38 415 ALA A O 1
ATOM 3352 N N . LEU A 1 416 ? -21.397 -1.096 20.933 1.00 98.56 416 LEU A N 1
ATOM 3353 C CA . LEU A 1 416 ? -20.918 -0.067 21.844 1.00 98.56 416 LEU A CA 1
ATOM 3354 C C . LEU A 1 416 ? -21.109 1.278 21.147 1.00 98.56 416 LEU A C 1
ATOM 3356 O O . LEU A 1 416 ? -20.605 1.498 20.049 1.00 98.56 416 LEU A O 1
ATOM 3360 N N . SER A 1 417 ? -21.897 2.158 21.754 1.00 98.50 417 SER A N 1
ATOM 3361 C CA . SER A 1 417 ? -22.253 3.454 21.184 1.00 98.50 417 SER A CA 1
ATOM 3362 C C . SER A 1 417 ? -21.604 4.593 21.944 1.00 98.50 417 SER A C 1
ATOM 3364 O O . SER A 1 417 ? -21.629 4.624 23.175 1.00 98.50 417 SER A O 1
ATOM 3366 N N . VAL A 1 418 ? -21.083 5.549 21.183 1.00 98.56 418 VAL A N 1
ATOM 3367 C CA . VAL A 1 418 ? -20.597 6.830 21.682 1.00 98.56 418 VAL A CA 1
ATOM 3368 C C . VAL A 1 418 ? -21.474 7.920 21.080 1.00 98.56 418 VAL A C 1
ATOM 3370 O O . VAL A 1 418 ? -21.527 8.073 19.859 1.00 98.56 418 VAL A O 1
ATOM 3373 N N . ILE A 1 419 ? -22.210 8.631 21.933 1.00 98.25 419 ILE A N 1
ATOM 3374 C CA . ILE A 1 419 ? -23.136 9.687 21.520 1.00 98.25 419 ILE A CA 1
ATOM 3375 C C . ILE A 1 419 ? -22.550 11.044 21.900 1.00 98.25 419 ILE A C 1
ATOM 3377 O O . ILE A 1 419 ? -22.208 11.293 23.059 1.00 98.25 419 ILE A O 1
ATOM 3381 N N . PHE A 1 420 ? -22.462 11.919 20.906 1.00 97.94 420 PHE A N 1
ATOM 3382 C CA . PHE A 1 420 ? -21.944 13.273 21.008 1.00 97.94 420 PHE A CA 1
ATOM 3383 C C . PHE A 1 420 ? -23.071 14.282 20.820 1.00 97.94 420 PHE A C 1
ATOM 3385 O O . PHE A 1 420 ? -23.934 14.102 19.962 1.00 97.94 420 PHE A O 1
ATOM 3392 N N . THR A 1 421 ? -23.010 15.386 21.564 1.00 97.31 421 THR A N 1
ATOM 3393 C CA . THR A 1 421 ? -23.765 16.597 21.226 1.00 97.31 421 THR A CA 1
ATOM 3394 C C . THR A 1 421 ? -22.795 17.614 20.645 1.00 97.31 421 THR A C 1
ATOM 3396 O O . THR A 1 421 ? -21.888 18.076 21.342 1.00 97.31 421 THR A O 1
ATOM 3399 N N . LEU A 1 422 ? -22.979 17.937 19.369 1.00 96.81 422 LEU A N 1
ATOM 3400 C CA . LEU A 1 422 ? -22.149 18.867 18.618 1.00 96.81 422 LEU A CA 1
ATOM 3401 C C . LEU A 1 422 ? -22.887 20.184 18.366 1.00 96.81 422 LEU A C 1
ATOM 3403 O O . LEU A 1 422 ? -24.114 20.209 18.244 1.00 96.81 422 LEU A O 1
ATOM 3407 N N . ASP A 1 423 ? -22.150 21.281 18.268 1.00 94.69 423 ASP A N 1
ATOM 3408 C CA . ASP A 1 423 ? -22.677 22.538 17.740 1.00 94.69 423 ASP A CA 1
ATOM 3409 C C . ASP A 1 423 ? -22.652 22.574 16.198 1.00 94.69 423 ASP A C 1
ATOM 3411 O O . ASP A 1 423 ? -22.294 21.605 15.526 1.00 94.69 423 ASP A O 1
ATOM 3415 N N . HIS A 1 424 ? -23.056 23.706 15.623 1.00 91.75 424 HIS A N 1
ATOM 3416 C CA . HIS A 1 424 ? -23.095 23.924 14.177 1.00 91.75 424 HIS A CA 1
ATOM 3417 C C . HIS A 1 424 ? -21.727 23.948 13.469 1.00 91.75 424 HIS A C 1
ATOM 3419 O O . HIS A 1 424 ? -21.694 23.853 12.238 1.00 91.75 424 HIS A O 1
ATOM 3425 N N . GLU A 1 425 ? -20.631 24.040 14.225 1.00 90.44 425 GLU A N 1
ATOM 3426 C CA . GLU A 1 425 ? -19.242 23.976 13.756 1.00 90.44 425 GLU A CA 1
ATOM 3427 C C . GLU A 1 425 ? -18.644 22.577 13.979 1.00 90.44 425 GLU A C 1
ATOM 3429 O O . GLU A 1 425 ? -17.469 22.336 13.706 1.00 90.44 425 GLU A O 1
ATOM 3434 N N . GLY A 1 426 ? -19.447 21.627 14.466 1.00 92.38 426 GLY A N 1
ATOM 3435 C CA . GLY A 1 426 ? -19.009 20.267 14.735 1.00 92.38 426 GLY A CA 1
ATOM 3436 C C . GLY A 1 426 ? -18.196 20.125 16.014 1.00 92.38 426 GLY A C 1
ATOM 3437 O O . GLY A 1 426 ? -17.599 19.068 16.204 1.00 92.38 426 GLY A O 1
ATOM 3438 N N . GLN A 1 427 ? -18.153 21.121 16.900 1.00 93.06 427 GLN A N 1
ATOM 3439 C CA . GLN A 1 427 ? -17.439 21.030 18.174 1.00 93.06 427 GLN A CA 1
ATOM 3440 C C . GLN A 1 427 ? -18.272 20.345 19.253 1.00 93.06 427 GLN A C 1
ATOM 3442 O O . GLN A 1 427 ? -19.491 20.489 19.301 1.00 93.06 427 GLN A O 1
ATOM 3447 N N . ILE A 1 428 ? -17.604 19.582 20.124 1.00 93.62 428 ILE A N 1
ATOM 3448 C CA . ILE A 1 428 ? -18.264 18.907 21.247 1.00 93.62 428 ILE A CA 1
ATOM 3449 C C . ILE A 1 428 ? -18.656 19.971 22.272 1.00 93.62 428 ILE A C 1
ATOM 3451 O O . ILE A 1 428 ? -17.798 20.698 22.774 1.00 93.62 428 ILE A O 1
ATOM 3455 N N . ILE A 1 429 ? -19.944 20.047 22.599 1.00 92.69 429 ILE A N 1
ATOM 3456 C CA . ILE A 1 429 ? -20.456 21.020 23.567 1.00 92.69 429 ILE A CA 1
ATOM 3457 C C . ILE A 1 429 ? -19.970 20.638 24.969 1.00 92.69 429 ILE A C 1
ATOM 3459 O O . ILE A 1 429 ? -20.355 19.600 25.495 1.00 92.69 429 ILE A O 1
ATOM 3463 N N . ILE A 1 430 ? -19.150 21.497 25.582 1.00 86.06 430 ILE A N 1
ATOM 3464 C CA . ILE A 1 430 ? -18.444 21.225 26.850 1.00 86.06 430 ILE A CA 1
ATOM 3465 C C . ILE A 1 430 ? -19.408 20.907 28.005 1.00 86.06 430 ILE A C 1
ATOM 3467 O O . ILE A 1 430 ? -19.140 20.010 28.802 1.00 86.06 430 ILE A O 1
ATOM 3471 N N . ASP A 1 431 ? -20.546 21.601 28.073 1.00 86.75 431 ASP A N 1
ATOM 3472 C CA . ASP A 1 431 ? -21.536 21.433 29.146 1.00 86.75 431 ASP A CA 1
ATOM 3473 C C . ASP A 1 431 ? -22.439 20.197 28.964 1.00 86.75 431 ASP A C 1
ATOM 3475 O O . ASP A 1 431 ? -23.341 19.961 29.769 1.00 86.75 431 ASP A O 1
ATOM 3479 N N . GLN A 1 432 ? -22.245 19.417 27.895 1.00 88.38 432 GLN A N 1
ATOM 3480 C CA . GLN A 1 432 ? -22.983 18.182 27.635 1.00 88.38 432 GLN A CA 1
ATOM 3481 C C . GLN A 1 432 ? -22.037 16.977 27.726 1.00 88.38 432 GLN A C 1
ATOM 3483 O O . GLN A 1 432 ? -21.009 16.949 27.048 1.00 88.38 432 GLN A O 1
ATOM 3488 N N . PRO A 1 433 ? -22.357 15.955 28.540 1.00 92.31 433 PRO A N 1
ATOM 3489 C CA . PRO A 1 433 ? -21.504 14.783 28.651 1.00 92.31 433 PRO A CA 1
ATOM 3490 C C . PRO A 1 433 ? -21.521 13.968 27.352 1.00 92.31 433 PRO A C 1
ATOM 3492 O O . PRO A 1 433 ? -22.568 13.771 26.736 1.00 92.31 433 PRO A O 1
ATOM 3495 N N . ILE A 1 434 ? -20.359 13.431 26.974 1.00 97.00 434 ILE A N 1
ATOM 3496 C CA . ILE A 1 434 ? -20.279 12.360 25.973 1.00 97.00 434 ILE A CA 1
ATOM 3497 C C . ILE A 1 434 ? -20.860 11.098 26.611 1.00 97.00 434 ILE A C 1
ATOM 3499 O O . ILE A 1 434 ? -20.436 10.699 27.698 1.00 97.00 434 ILE A O 1
ATOM 3503 N N . ILE A 1 435 ? -21.824 10.466 25.943 1.00 97.50 435 ILE A N 1
ATOM 3504 C CA . ILE A 1 435 ? -22.485 9.267 26.464 1.00 97.50 435 ILE A CA 1
ATOM 3505 C C . ILE A 1 435 ? -21.802 8.039 25.869 1.00 97.50 435 ILE A C 1
ATOM 3507 O O . ILE A 1 435 ? -21.864 7.813 24.662 1.00 97.50 435 ILE A O 1
ATOM 3511 N N . TYR A 1 436 ? -21.192 7.229 26.730 1.00 97.62 436 TYR A N 1
ATOM 3512 C CA . TYR A 1 436 ? -20.686 5.899 26.394 1.00 97.62 436 TYR A CA 1
ATOM 3513 C C . TYR A 1 436 ? -21.697 4.873 26.897 1.00 97.62 436 TYR A C 1
ATOM 3515 O O . TYR A 1 436 ? -22.015 4.863 28.086 1.00 97.62 436 TYR A O 1
ATOM 3523 N N . THR A 1 437 ? -22.235 4.036 26.011 1.00 97.31 437 THR A N 1
ATOM 3524 C CA . THR A 1 437 ? -23.237 3.039 26.403 1.00 97.31 437 THR A CA 1
ATOM 3525 C C . THR A 1 437 ? -23.161 1.768 25.568 1.00 97.31 437 THR A C 1
ATOM 3527 O O . THR A 1 437 ? -22.738 1.776 24.410 1.00 97.31 437 THR A O 1
ATOM 3530 N N . ARG A 1 438 ? -23.609 0.656 26.150 1.00 98.19 438 ARG A N 1
ATOM 3531 C CA . ARG A 1 438 ? -23.894 -0.579 25.417 1.00 98.19 438 ARG A CA 1
ATOM 3532 C C . ARG A 1 438 ? -25.304 -0.460 24.845 1.00 98.19 438 ARG A C 1
ATOM 3534 O O . ARG A 1 438 ? -26.235 -0.147 25.579 1.00 98.19 438 ARG A O 1
ATOM 3541 N N . SER A 1 439 ? -25.478 -0.734 23.559 1.00 98.12 439 SER A N 1
ATOM 3542 C CA . SER A 1 439 ? -26.755 -0.536 22.872 1.00 98.12 439 SER A CA 1
ATOM 3543 C C . SER A 1 439 ? -27.162 -1.726 22.009 1.00 98.12 439 SER A C 1
ATOM 3545 O O . SER A 1 439 ? -26.357 -2.621 21.716 1.00 98.12 439 SER A O 1
ATOM 3547 N N . VAL A 1 440 ? -28.436 -1.731 21.621 1.00 98.31 440 VAL A N 1
ATOM 3548 C CA . VAL A 1 440 ? -28.977 -2.557 20.541 1.00 98.31 440 VAL A CA 1
ATOM 3549 C C . VAL A 1 440 ? -29.394 -1.628 19.409 1.00 98.31 440 VAL A C 1
ATOM 3551 O O . VAL A 1 440 ? -30.148 -0.677 19.616 1.00 98.31 440 VAL A O 1
ATOM 3554 N N . ILE A 1 441 ? -28.892 -1.892 18.209 1.00 98.19 441 ILE A N 1
ATOM 3555 C CA . ILE A 1 441 ? -29.124 -1.069 17.023 1.00 98.19 441 ILE A CA 1
ATOM 3556 C C . ILE A 1 441 ? -29.732 -1.897 15.898 1.00 98.19 441 ILE A C 1
ATOM 3558 O O . ILE A 1 441 ? -29.662 -3.127 15.897 1.00 98.19 441 ILE A O 1
ATOM 3562 N N . LYS A 1 442 ? -30.311 -1.206 14.918 1.00 97.56 442 LYS A N 1
ATOM 3563 C CA . LYS A 1 442 ? -30.771 -1.802 13.668 1.00 97.56 442 LYS A CA 1
ATOM 3564 C C . LYS A 1 442 ? -30.429 -0.865 12.523 1.00 97.56 442 LYS A C 1
ATOM 3566 O O . LYS A 1 442 ? -31.089 0.156 12.339 1.00 97.56 442 LYS A O 1
ATOM 3571 N N . SER A 1 443 ? -29.383 -1.200 11.771 1.00 96.38 443 SER A N 1
ATOM 3572 C CA . SER A 1 443 ? -29.017 -0.421 10.589 1.00 96.38 443 SER A CA 1
ATOM 3573 C C . SER A 1 443 ? -30.158 -0.486 9.573 1.00 96.38 443 SER A C 1
ATOM 3575 O O . SER A 1 443 ? -30.657 -1.563 9.251 1.00 96.38 443 SER A O 1
ATOM 3577 N N . CYS A 1 444 ? -30.613 0.659 9.076 1.00 94.50 444 CYS A N 1
ATOM 3578 C CA . CYS A 1 444 ? -31.660 0.726 8.061 1.00 94.50 444 CYS A CA 1
ATOM 3579 C C . CYS A 1 444 ? -31.097 0.574 6.642 1.00 94.50 444 CYS A C 1
ATOM 3581 O O . CYS A 1 444 ? -31.825 0.182 5.727 1.00 94.50 444 CYS A O 1
ATOM 3583 N N . LYS A 1 445 ? -29.803 0.867 6.449 1.00 92.94 445 LYS A N 1
ATOM 3584 C CA . LYS A 1 445 ? -29.164 0.894 5.135 1.00 92.94 445 LYS A CA 1
ATOM 3585 C C . LYS A 1 445 ? -27.653 0.687 5.238 1.00 92.94 445 LYS A C 1
ATOM 3587 O O . LYS A 1 445 ? -27.009 1.234 6.127 1.00 92.94 445 LYS A O 1
ATOM 3592 N N . ARG A 1 446 ? -27.108 -0.042 4.264 1.00 93.69 446 ARG A N 1
ATOM 3593 C CA . ARG A 1 446 ? -25.681 -0.066 3.931 1.00 93.69 446 ARG A CA 1
ATOM 3594 C C . ARG A 1 446 ? -25.468 0.808 2.699 1.00 93.69 446 ARG A C 1
ATOM 3596 O O . ARG A 1 446 ? -26.117 0.565 1.679 1.00 93.69 446 ARG A O 1
ATOM 3603 N N . LEU A 1 447 ? -24.622 1.823 2.807 1.00 93.31 447 LEU A N 1
ATOM 3604 C CA . LEU A 1 447 ? -24.272 2.730 1.716 1.00 93.31 447 LEU A CA 1
ATOM 3605 C C . LEU A 1 447 ? -22.838 2.477 1.274 1.00 93.31 447 LEU A C 1
ATOM 3607 O O . LEU A 1 447 ? -21.990 2.116 2.087 1.00 93.31 447 LEU A O 1
ATOM 3611 N N . THR A 1 448 ? -22.563 2.707 -0.005 1.00 92.06 448 THR A N 1
ATOM 3612 C CA . THR A 1 448 ? -21.182 2.829 -0.470 1.00 92.06 448 THR A CA 1
ATOM 3613 C C . THR A 1 448 ? -20.682 4.263 -0.309 1.00 92.06 448 THR A C 1
ATOM 3615 O O . THR A 1 448 ? -21.487 5.198 -0.268 1.00 92.06 448 THR A O 1
ATOM 3618 N N . TYR A 1 449 ? -19.361 4.472 -0.293 1.00 89.56 449 TYR A N 1
ATOM 3619 C CA . TYR A 1 449 ? -18.795 5.828 -0.388 1.00 89.56 449 TYR A CA 1
ATOM 3620 C C . TYR A 1 449 ? -19.331 6.596 -1.602 1.00 89.56 449 TYR A C 1
ATOM 3622 O O . TYR A 1 449 ? -19.638 7.776 -1.489 1.00 89.56 449 TYR A O 1
ATOM 3630 N N . ALA A 1 450 ? -19.529 5.917 -2.736 1.00 86.81 450 ALA A N 1
ATOM 3631 C CA . ALA A 1 450 ? -20.108 6.521 -3.932 1.00 86.81 450 ALA A CA 1
ATOM 3632 C C . ALA A 1 450 ? -21.570 6.960 -3.726 1.00 86.81 450 ALA A C 1
ATOM 3634 O O . ALA A 1 450 ? -21.972 8.006 -4.233 1.00 86.81 450 ALA A O 1
ATOM 3635 N N . ASP A 1 451 ? -22.369 6.183 -2.989 1.00 89.75 451 ASP A N 1
ATOM 3636 C CA . ASP A 1 451 ? -23.752 6.553 -2.664 1.00 89.75 451 ASP A CA 1
ATOM 3637 C C . ASP A 1 451 ? -23.791 7.757 -1.719 1.00 89.75 451 ASP A C 1
ATOM 3639 O O . ASP A 1 451 ? -24.565 8.687 -1.937 1.00 89.75 451 ASP A O 1
ATOM 3643 N N . ALA A 1 452 ? -22.940 7.758 -0.689 1.00 91.25 452 ALA A N 1
ATOM 3644 C CA . ALA A 1 452 ? -22.830 8.868 0.250 1.00 91.25 452 ALA A CA 1
ATOM 3645 C C . ALA A 1 452 ? -22.362 10.155 -0.452 1.00 91.25 452 ALA A C 1
ATOM 3647 O O . ALA A 1 452 ? -22.983 11.198 -0.266 1.00 91.25 452 ALA A O 1
ATOM 3648 N N . GLU A 1 453 ? -21.351 10.072 -1.322 1.00 88.75 453 GLU A N 1
ATOM 3649 C CA . GLU A 1 453 ? -20.846 11.207 -2.105 1.00 88.75 453 GLU A CA 1
ATOM 3650 C C . GLU A 1 453 ? -21.955 11.832 -2.960 1.00 88.75 453 GLU A C 1
ATOM 3652 O O . GLU A 1 453 ? -22.162 13.044 -2.938 1.00 88.75 453 GLU A O 1
ATOM 3657 N N . LYS A 1 454 ? -22.741 10.999 -3.657 1.00 86.81 454 LYS A N 1
ATOM 3658 C CA . LYS A 1 454 ? -23.881 11.465 -4.462 1.00 86.81 454 LYS A CA 1
ATOM 3659 C C . LYS A 1 454 ? -24.909 12.218 -3.618 1.00 86.81 454 LYS A C 1
ATOM 3661 O O . LYS A 1 454 ? -25.404 13.250 -4.057 1.00 86.81 454 LYS A O 1
ATOM 3666 N N . LEU A 1 455 ? -25.210 11.737 -2.409 1.00 88.31 455 LEU A N 1
ATOM 3667 C CA . LEU A 1 455 ? -26.162 12.390 -1.499 1.00 88.31 455 LEU A CA 1
ATOM 3668 C C . LEU A 1 455 ? -25.646 13.726 -0.938 1.00 88.31 455 LEU A C 1
ATOM 3670 O O . LEU A 1 455 ? -26.462 14.596 -0.604 1.00 88.31 455 LEU A O 1
ATOM 3674 N N . ILE A 1 456 ? -24.322 13.879 -0.831 1.00 87.62 456 ILE A N 1
ATOM 3675 C CA . ILE A 1 456 ? -23.650 15.116 -0.410 1.00 87.62 456 ILE A CA 1
ATOM 3676 C C . ILE A 1 456 ? -23.666 16.145 -1.547 1.00 87.62 456 ILE A C 1
ATOM 3678 O O . ILE A 1 456 ? -24.059 17.291 -1.323 1.00 87.62 456 ILE A O 1
ATOM 3682 N N . VAL A 1 457 ? -23.270 15.738 -2.758 1.00 81.38 457 VAL A N 1
ATOM 3683 C CA . VAL A 1 457 ? -23.061 16.643 -3.900 1.00 81.38 457 VAL A CA 1
ATOM 3684 C C . VAL A 1 457 ? -24.372 17.043 -4.582 1.00 81.38 457 VAL A C 1
ATOM 3686 O O . VAL A 1 457 ? -24.536 18.205 -4.957 1.00 81.38 457 VAL A O 1
ATOM 3689 N N . ASP A 1 458 ? -25.324 16.118 -4.737 1.00 73.94 458 ASP A N 1
ATOM 3690 C CA . ASP A 1 458 ? -26.575 16.373 -5.451 1.00 73.94 458 ASP A CA 1
ATOM 3691 C C . ASP A 1 458 ? -27.773 16.424 -4.494 1.00 73.94 458 ASP A C 1
ATOM 3693 O O . ASP A 1 458 ? -28.287 15.417 -3.996 1.00 73.94 458 ASP A O 1
ATOM 3697 N N . SER A 1 459 ? -28.250 17.645 -4.238 1.00 65.19 459 SER A N 1
ATOM 3698 C CA . SER A 1 459 ? -29.409 17.866 -3.378 1.00 65.19 459 SER A CA 1
ATOM 3699 C C . SER A 1 459 ? -30.733 17.410 -4.007 1.00 65.19 459 SER A C 1
ATOM 3701 O O . SER A 1 459 ? -31.675 17.102 -3.269 1.00 65.19 459 SER A O 1
ATOM 3703 N N . ASN A 1 460 ? -30.788 17.309 -5.341 1.00 60.84 460 ASN A N 1
ATOM 3704 C CA . ASN A 1 460 ? -31.999 17.105 -6.135 1.00 60.84 460 ASN A CA 1
ATOM 3705 C C . ASN A 1 460 ? -32.169 15.665 -6.655 1.00 60.84 460 ASN A C 1
ATOM 3707 O O . ASN A 1 460 ? -33.303 15.264 -6.912 1.00 60.84 460 ASN A O 1
ATOM 3711 N N . SER A 1 461 ? -31.107 14.855 -6.769 1.00 54.88 461 SER A N 1
ATOM 3712 C CA . SER A 1 461 ? -31.196 13.446 -7.222 1.00 54.88 461 SER A CA 1
ATOM 3713 C C . SER A 1 461 ? -31.427 12.423 -6.107 1.00 54.88 461 SER A C 1
ATOM 3715 O O . SER A 1 461 ? -31.059 11.249 -6.218 1.00 54.88 461 SER A O 1
ATOM 3717 N N . THR A 1 462 ? -32.098 12.830 -5.028 1.00 58.62 462 THR A N 1
ATOM 3718 C CA . THR A 1 462 ? -32.432 11.902 -3.943 1.00 58.62 462 THR A CA 1
ATOM 3719 C C . THR A 1 462 ? -33.451 10.881 -4.455 1.00 58.62 462 THR A C 1
ATOM 3721 O O . THR A 1 462 ? -34.648 11.153 -4.506 1.00 58.62 462 THR A O 1
ATOM 3724 N N . SER A 1 463 ? -32.997 9.692 -4.861 1.00 59.56 463 SER A N 1
ATOM 3725 C CA . SER A 1 463 ? -33.923 8.597 -5.158 1.00 59.56 463 SER A CA 1
ATOM 3726 C C . SER A 1 463 ? -34.755 8.279 -3.905 1.00 59.56 463 SER A C 1
ATOM 3728 O O . SER A 1 463 ? -34.252 8.359 -2.779 1.00 59.56 463 SER A O 1
ATOM 3730 N N . ASN A 1 464 ? -36.013 7.855 -4.082 1.00 60.84 464 ASN A N 1
ATOM 3731 C CA . ASN A 1 464 ? -36.900 7.490 -2.965 1.00 60.84 464 ASN A CA 1
ATOM 3732 C C . ASN A 1 464 ? -36.269 6.461 -1.997 1.00 60.84 464 ASN A C 1
ATOM 3734 O O . ASN A 1 464 ? -36.647 6.400 -0.831 1.00 60.84 464 ASN A O 1
ATOM 3738 N N . ALA A 1 465 ? -35.285 5.674 -2.454 1.00 60.41 465 ALA A N 1
ATOM 3739 C CA . ALA A 1 465 ? -34.619 4.625 -1.684 1.00 60.41 465 ALA A CA 1
ATOM 3740 C C . ALA A 1 465 ? -33.619 5.120 -0.613 1.00 60.41 465 ALA A C 1
ATOM 3742 O O . ALA A 1 465 ? -33.184 4.302 0.203 1.00 60.41 465 ALA A O 1
ATOM 3743 N N . HIS A 1 466 ? -33.241 6.407 -0.616 1.00 72.38 466 HIS A N 1
ATOM 3744 C CA . HIS A 1 466 ? -32.242 6.986 0.302 1.00 72.38 466 HIS A CA 1
ATOM 3745 C C . HIS A 1 466 ? -32.748 8.206 1.094 1.00 72.38 466 HIS A C 1
ATOM 3747 O O . HIS A 1 466 ? -31.980 8.827 1.827 1.00 72.38 466 HIS A O 1
ATOM 3753 N N . MET A 1 467 ? -34.038 8.545 0.997 1.00 74.88 467 MET A N 1
ATOM 3754 C CA . MET A 1 467 ? -34.582 9.762 1.616 1.00 74.88 467 MET A CA 1
ATOM 3755 C C . MET A 1 467 ? -34.370 9.842 3.134 1.00 74.88 467 MET A C 1
ATOM 3757 O O . MET A 1 467 ? -34.073 10.918 3.639 1.00 74.88 467 MET A O 1
ATOM 3761 N N . CYS A 1 468 ? -34.475 8.725 3.863 1.00 81.25 468 CYS A N 1
ATOM 3762 C CA . CYS A 1 468 ? -34.339 8.725 5.325 1.00 81.25 468 CYS A CA 1
ATOM 3763 C C . CYS A 1 468 ? -32.913 9.019 5.824 1.00 81.25 468 CYS A C 1
ATOM 3765 O O . CYS A 1 468 ? -32.753 9.432 6.967 1.00 81.25 468 CYS A O 1
ATOM 3767 N N . VAL A 1 469 ? -31.887 8.820 4.988 1.00 90.06 469 VAL A N 1
ATOM 3768 C CA . VAL A 1 469 ? -30.469 8.999 5.358 1.00 90.06 469 VAL A CA 1
ATOM 3769 C C . VAL A 1 469 ? -29.832 10.239 4.727 1.00 90.06 469 VAL A C 1
ATOM 3771 O O . VAL A 1 469 ? -28.761 10.657 5.156 1.00 90.06 469 VAL A O 1
ATOM 3774 N N . ALA A 1 470 ? -30.493 10.864 3.747 1.00 90.12 470 ALA A N 1
ATOM 3775 C CA . ALA A 1 470 ? -29.949 11.997 3.002 1.00 90.12 470 ALA A CA 1
ATOM 3776 C C . ALA A 1 470 ? -29.662 13.225 3.887 1.00 90.12 470 ALA A C 1
ATOM 3778 O O . ALA A 1 470 ? -28.573 13.792 3.817 1.00 90.12 470 ALA A O 1
ATOM 3779 N N . GLU A 1 471 ? -30.609 13.630 4.740 1.00 90.38 471 GLU A N 1
ATOM 3780 C CA . GLU A 1 471 ? -30.407 14.755 5.668 1.00 90.38 471 GLU A CA 1
ATOM 3781 C C . GLU A 1 471 ? -29.310 14.474 6.710 1.00 90.38 471 GLU A C 1
ATOM 3783 O O . GLU A 1 471 ? -28.385 15.287 6.798 1.00 90.38 471 GLU A O 1
ATOM 3788 N N . PRO A 1 472 ? -29.325 13.332 7.436 1.00 93.94 472 PRO A N 1
ATOM 3789 C CA . PRO A 1 472 ? -28.231 12.951 8.326 1.00 93.94 472 PRO A CA 1
ATOM 3790 C C . PRO A 1 472 ? -26.847 13.025 7.672 1.00 93.94 472 PRO A C 1
ATOM 3792 O O . PRO A 1 472 ? -25.933 13.598 8.257 1.00 93.94 472 PRO A O 1
ATOM 3795 N N . ILE A 1 473 ? -26.691 12.508 6.450 1.00 94.81 473 ILE A N 1
ATOM 3796 C CA . ILE A 1 473 ? -25.411 12.528 5.722 1.00 94.81 473 ILE A CA 1
ATOM 3797 C C . ILE A 1 473 ? -24.954 13.957 5.431 1.00 94.81 473 ILE A C 1
ATOM 3799 O O . ILE A 1 473 ? -23.791 14.286 5.645 1.00 94.81 473 ILE A O 1
ATOM 3803 N N . ARG A 1 474 ? -25.863 14.839 5.005 1.00 92.44 474 ARG A N 1
ATOM 3804 C CA . ARG A 1 474 ? -25.527 16.245 4.730 1.00 92.44 474 ARG A CA 1
ATOM 3805 C C . ARG A 1 474 ? -25.129 17.003 5.996 1.00 92.44 474 ARG A C 1
ATOM 3807 O O . ARG A 1 474 ? -24.229 17.842 5.947 1.00 92.44 474 ARG A O 1
ATOM 3814 N N . TYR A 1 475 ? -25.772 16.716 7.129 1.00 94.56 475 TYR A N 1
ATOM 3815 C CA . TYR A 1 475 ? -25.354 17.272 8.416 1.00 94.56 475 TYR A CA 1
ATOM 3816 C C . TYR A 1 475 ? -23.962 16.775 8.802 1.00 94.56 475 TYR A C 1
ATOM 3818 O O . TYR A 1 475 ? -23.098 17.588 9.123 1.00 94.56 475 TYR A O 1
ATOM 3826 N N . LEU A 1 476 ? -23.719 15.468 8.711 1.00 96.56 476 LEU A N 1
ATOM 3827 C CA . LEU A 1 476 ? -22.434 14.864 9.058 1.00 96.56 476 LEU A CA 1
ATOM 3828 C C . LEU A 1 476 ? -21.290 15.360 8.169 1.00 96.56 476 LEU A C 1
ATOM 3830 O O . LEU A 1 476 ? -20.236 15.690 8.707 1.00 96.56 476 LEU A O 1
ATOM 3834 N N . ASP A 1 477 ? -21.487 15.489 6.854 1.00 94.31 477 ASP A N 1
ATOM 3835 C CA . ASP A 1 477 ? -20.505 16.102 5.947 1.00 94.31 477 ASP A CA 1
ATOM 3836 C C . ASP A 1 477 ? -20.173 17.535 6.386 1.00 94.31 477 ASP A C 1
ATOM 3838 O O . ASP A 1 477 ? -19.003 17.888 6.558 1.00 94.31 477 ASP A O 1
ATOM 3842 N N . LYS A 1 478 ? -21.199 18.357 6.654 1.00 92.75 478 LYS A N 1
ATOM 3843 C CA . LYS A 1 478 ? -20.990 19.735 7.111 1.00 92.75 478 LYS A CA 1
ATOM 3844 C C . LYS A 1 478 ? -20.176 19.777 8.399 1.00 92.75 478 LYS A C 1
ATOM 3846 O O . LYS A 1 478 ? -19.201 20.524 8.456 1.00 92.75 478 LYS A O 1
ATOM 3851 N N . LEU A 1 479 ? -20.558 19.005 9.411 1.00 95.62 479 LEU A N 1
ATOM 3852 C CA . LEU A 1 479 ? -19.866 18.972 10.702 1.00 95.62 479 LEU A CA 1
ATOM 3853 C C . LEU A 1 479 ? -18.420 18.490 10.528 1.00 95.62 479 LEU A C 1
ATOM 3855 O O . LEU A 1 479 ? -17.492 19.125 11.022 1.00 95.62 479 LEU A O 1
ATOM 3859 N N . SER A 1 480 ? -18.215 17.425 9.754 1.00 95.25 480 SER A N 1
ATOM 3860 C CA . SER A 1 480 ? -16.895 16.829 9.525 1.00 95.25 480 SER A CA 1
ATOM 3861 C C . SER A 1 480 ? -15.949 17.778 8.793 1.00 95.25 480 SER A C 1
ATOM 3863 O O . SER A 1 480 ? -14.789 17.893 9.177 1.00 95.25 480 SER A O 1
ATOM 3865 N N . ARG A 1 481 ? -16.431 18.549 7.809 1.00 90.38 481 ARG A N 1
ATOM 3866 C CA . ARG A 1 481 ? -15.615 19.574 7.137 1.00 90.38 481 ARG A CA 1
ATOM 3867 C C . ARG A 1 481 ? -15.147 20.681 8.083 1.00 90.38 481 ARG A C 1
ATOM 3869 O O . ARG A 1 481 ? -13.986 21.074 8.003 1.00 90.38 481 ARG A O 1
ATOM 3876 N N . HIS A 1 482 ? -16.008 21.159 8.987 1.00 92.00 482 HIS A N 1
ATOM 3877 C CA . HIS A 1 482 ? -15.606 22.165 9.982 1.00 92.00 482 HIS A CA 1
ATOM 3878 C C . HIS A 1 482 ? -14.586 21.592 10.972 1.00 92.00 482 HIS A C 1
ATOM 3880 O O . HIS A 1 482 ? -13.566 22.229 11.231 1.00 92.00 482 HIS A O 1
ATOM 3886 N N . ARG A 1 483 ? -14.798 20.355 11.443 1.00 92.19 483 ARG A N 1
ATOM 3887 C CA . ARG A 1 483 ? -13.836 19.659 12.310 1.00 92.19 483 ARG A CA 1
ATOM 3888 C C . ARG A 1 483 ? -12.480 19.473 11.633 1.00 92.19 483 ARG A C 1
ATOM 3890 O O . ARG A 1 483 ? -11.454 19.788 12.234 1.00 92.19 483 ARG A O 1
ATOM 3897 N N . ARG A 1 484 ? -12.470 19.028 10.372 1.00 90.12 484 ARG A N 1
ATOM 3898 C CA . ARG A 1 484 ? -11.245 18.878 9.577 1.00 90.12 484 ARG A CA 1
ATOM 3899 C C . ARG A 1 484 ? -10.525 20.215 9.412 1.00 90.12 484 ARG A C 1
ATOM 3901 O O . ARG A 1 484 ? -9.319 20.267 9.621 1.00 90.12 484 ARG A O 1
ATOM 3908 N N . LEU A 1 485 ? -11.251 21.291 9.092 1.00 89.12 485 LEU A N 1
ATOM 3909 C CA . LEU A 1 485 ? -10.707 22.652 8.996 1.00 89.12 485 LEU A CA 1
ATOM 3910 C C . LEU A 1 485 ? -10.057 23.104 10.309 1.00 89.12 485 LEU A C 1
ATOM 3912 O O . LEU A 1 485 ? -8.935 23.594 10.295 1.00 89.12 485 LEU A O 1
ATOM 3916 N N . GLN A 1 486 ? -10.723 22.913 11.446 1.00 87.69 486 GLN A N 1
ATOM 3917 C CA . GLN A 1 486 ? -10.185 23.306 12.752 1.00 87.69 486 GLN A CA 1
ATOM 3918 C C . GLN A 1 486 ? -8.953 22.482 13.149 1.00 87.69 486 GLN A C 1
ATOM 3920 O O . GLN A 1 486 ? -8.043 23.006 13.784 1.00 87.69 486 GLN A O 1
ATOM 3925 N N . ARG A 1 487 ? -8.915 21.198 12.772 1.00 86.56 487 ARG A N 1
ATOM 3926 C CA . ARG A 1 487 ? -7.798 20.292 13.070 1.00 86.56 487 ARG A CA 1
ATOM 3927 C C . ARG A 1 487 ? -6.584 20.520 12.172 1.00 86.56 487 ARG A C 1
ATOM 3929 O O . ARG A 1 487 ? -5.462 20.356 12.627 1.00 86.56 487 ARG A O 1
ATOM 3936 N N . LEU A 1 488 ? -6.802 20.825 10.895 1.00 84.62 488 LEU A N 1
ATOM 3937 C CA . LEU A 1 488 ? -5.752 20.829 9.873 1.00 84.62 488 LEU A CA 1
ATOM 3938 C C . LEU A 1 488 ? -5.442 22.217 9.294 1.00 84.62 488 LEU A C 1
ATOM 3940 O O . LEU A 1 488 ? -4.515 22.342 8.492 1.00 84.62 488 LEU A O 1
ATOM 3944 N N . GLY A 1 489 ? -6.204 23.254 9.648 1.00 86.56 489 GLY A N 1
ATOM 3945 C CA . GLY A 1 489 ? -6.081 24.576 9.036 1.00 86.56 489 GLY A CA 1
ATOM 3946 C C . GLY A 1 489 ? -6.236 24.491 7.517 1.00 86.56 489 GLY A C 1
ATOM 3947 O O . GLY A 1 489 ? -7.087 23.762 7.006 1.00 86.56 489 GLY A O 1
ATOM 3948 N N . ASP A 1 490 ? -5.377 25.176 6.764 1.00 84.31 490 ASP A N 1
ATOM 3949 C CA . ASP A 1 490 ? -5.405 25.147 5.295 1.00 84.31 490 ASP A CA 1
ATOM 3950 C C . ASP A 1 490 ? -5.169 23.741 4.700 1.00 84.31 490 ASP A C 1
ATOM 3952 O O . ASP A 1 490 ? -5.647 23.462 3.601 1.00 84.31 490 ASP A O 1
ATOM 3956 N N . ILE A 1 491 ? -4.516 22.817 5.423 1.00 86.00 491 ILE A N 1
ATOM 3957 C CA . ILE A 1 491 ? -4.271 21.440 4.945 1.00 86.00 491 ILE A CA 1
ATOM 3958 C C . ILE A 1 491 ? -5.588 20.666 4.756 1.00 86.00 491 ILE A C 1
ATOM 3960 O O . ILE A 1 491 ? -5.616 19.680 4.022 1.00 86.00 491 ILE A O 1
ATOM 3964 N N . HIS A 1 492 ? -6.704 21.111 5.351 1.00 85.75 492 HIS A N 1
ATOM 3965 C CA . HIS A 1 492 ? -8.004 20.439 5.224 1.00 85.75 492 HIS A CA 1
ATOM 3966 C C . HIS A 1 492 ? -8.463 20.230 3.771 1.00 85.75 492 HIS A C 1
ATOM 3968 O O . HIS A 1 492 ? -9.200 19.277 3.519 1.00 85.75 492 HIS A O 1
ATOM 3974 N N . MET A 1 493 ? -8.015 21.086 2.842 1.00 84.06 493 MET A N 1
ATOM 3975 C CA . MET A 1 493 ? -8.332 21.025 1.408 1.00 84.06 493 MET A CA 1
ATOM 3976 C C . MET A 1 493 ? -7.586 19.903 0.672 1.00 84.06 493 MET A C 1
ATOM 3978 O O . MET A 1 493 ? -7.896 19.621 -0.482 1.00 84.06 493 MET A O 1
ATOM 3982 N N . VAL A 1 494 ? -6.579 19.289 1.305 1.00 82.56 494 VAL A N 1
ATOM 3983 C CA . VAL A 1 494 ? -5.748 18.244 0.702 1.00 82.56 494 VAL A CA 1
ATOM 3984 C C . VAL A 1 494 ? -6.170 16.874 1.230 1.00 82.56 494 VAL A C 1
ATOM 3986 O O . VAL A 1 494 ? -6.262 16.635 2.441 1.00 82.56 494 VAL A O 1
ATOM 3989 N N . TYR A 1 495 ? -6.425 15.954 0.303 1.00 78.06 495 TYR A N 1
ATOM 3990 C CA . TYR A 1 495 ? -6.841 14.581 0.594 1.00 78.06 495 TYR A CA 1
ATOM 3991 C C . TYR A 1 495 ? -5.651 13.627 0.523 1.00 78.06 495 TYR A C 1
ATOM 3993 O O . TYR A 1 495 ? -4.730 13.835 -0.269 1.00 78.06 495 TYR A O 1
ATOM 4001 N N . ASN A 1 496 ? -5.652 12.583 1.354 1.00 68.88 496 ASN A N 1
ATOM 4002 C CA . ASN A 1 496 ? -4.561 11.617 1.365 1.00 68.88 496 ASN A CA 1
ATOM 4003 C C . ASN A 1 496 ? -4.632 10.677 0.148 1.00 68.88 496 ASN A C 1
ATOM 4005 O O . ASN A 1 496 ? -5.708 10.212 -0.218 1.00 68.88 496 ASN A O 1
ATOM 4009 N N . THR A 1 497 ? -3.481 10.389 -0.459 1.00 64.25 497 THR A N 1
ATOM 4010 C CA . THR A 1 497 ? -3.353 9.612 -1.706 1.00 64.25 497 THR A CA 1
ATOM 4011 C C . THR A 1 497 ? -2.979 8.146 -1.463 1.00 64.25 497 THR A C 1
ATOM 4013 O O . THR A 1 497 ? -3.198 7.309 -2.335 1.00 64.25 497 THR A O 1
ATOM 4016 N N . ASP A 1 498 ? -2.448 7.815 -0.278 1.00 55.56 498 ASP A N 1
ATOM 4017 C CA . ASP A 1 498 ? -1.954 6.470 0.069 1.00 55.56 498 ASP A CA 1
ATOM 4018 C C . ASP A 1 498 ? -3.051 5.381 0.096 1.00 55.56 498 ASP A C 1
ATOM 4020 O O . ASP A 1 498 ? -2.755 4.190 -0.067 1.00 55.56 498 ASP A O 1
ATOM 4024 N N . ASP A 1 499 ? -4.318 5.795 0.217 1.00 51.09 499 ASP A N 1
ATOM 4025 C CA . ASP A 1 499 ? -5.495 4.930 0.370 1.00 51.09 499 ASP A CA 1
ATOM 4026 C C . ASP A 1 499 ? -6.388 4.860 -0.897 1.00 51.09 499 ASP A C 1
ATOM 4028 O O . ASP A 1 499 ? -7.520 4.379 -0.839 1.00 51.09 499 ASP A O 1
ATOM 4032 N N . ASP A 1 500 ? -5.914 5.294 -2.079 1.00 52.75 500 ASP A N 1
ATOM 4033 C CA . ASP A 1 500 ? -6.753 5.410 -3.301 1.00 52.75 500 ASP A CA 1
ATOM 4034 C C . ASP A 1 500 ? -7.268 4.070 -3.898 1.00 52.75 500 ASP A C 1
ATOM 4036 O O . ASP A 1 500 ? -8.023 4.061 -4.877 1.00 52.75 500 ASP A O 1
ATOM 4040 N N . ASP A 1 501 ? -6.950 2.923 -3.287 1.00 49.75 501 ASP A N 1
ATOM 4041 C CA . ASP A 1 501 ? -7.635 1.659 -3.606 1.00 49.75 501 ASP A CA 1
ATOM 4042 C C . ASP A 1 501 ? -9.100 1.662 -3.129 1.00 49.75 501 ASP A C 1
ATOM 4044 O O . ASP A 1 501 ? -9.965 1.088 -3.797 1.00 49.75 501 ASP A O 1
ATOM 4048 N N . GLU A 1 502 ? -9.408 2.365 -2.032 1.00 50.78 502 GLU A N 1
ATOM 4049 C CA . GLU A 1 502 ? -10.779 2.544 -1.519 1.00 50.78 502 GLU A CA 1
ATOM 4050 C C . GLU A 1 502 ? -11.499 3.727 -2.197 1.00 50.78 502 GLU A C 1
ATOM 4052 O O . GLU A 1 502 ? -12.723 3.856 -2.144 1.00 50.78 502 GLU A O 1
ATOM 4057 N N . GLY A 1 503 ? -10.758 4.524 -2.977 1.00 59.34 503 GLY A N 1
ATOM 4058 C CA . GLY A 1 503 ? -11.285 5.643 -3.750 1.00 59.34 503 GLY A CA 1
ATOM 4059 C C . GLY A 1 503 ? -11.441 6.927 -2.945 1.00 59.34 503 GLY A C 1
ATOM 4060 O O . GLY A 1 503 ? -12.329 7.711 -3.271 1.00 59.34 503 GLY A O 1
ATOM 4061 N N . ALA A 1 504 ? -10.590 7.170 -1.944 1.00 61.94 504 ALA A N 1
ATOM 4062 C CA . ALA A 1 504 ? -10.584 8.407 -1.157 1.00 61.94 504 ALA A CA 1
ATOM 4063 C C . ALA A 1 504 ? -10.498 9.676 -2.022 1.00 61.94 504 ALA A C 1
ATOM 4065 O O . ALA A 1 504 ? -11.171 10.660 -1.739 1.00 61.94 504 ALA A O 1
ATOM 4066 N N . LEU A 1 505 ? -9.746 9.636 -3.129 1.00 67.12 505 LEU A N 1
ATOM 4067 C CA . LEU A 1 505 ? -9.698 10.742 -4.094 1.00 67.12 505 LEU A CA 1
ATOM 4068 C C . LEU A 1 505 ? -10.913 10.783 -5.028 1.00 67.12 505 LEU A C 1
ATOM 4070 O O . LEU A 1 505 ? -11.199 11.814 -5.625 1.00 67.12 505 LEU A O 1
ATOM 4074 N N . SER A 1 506 ? -11.600 9.651 -5.197 1.00 71.81 506 SER A N 1
ATOM 4075 C CA . SER A 1 506 ? -12.815 9.560 -6.016 1.00 71.81 506 SER A CA 1
ATOM 4076 C C . SER A 1 506 ? -14.061 10.030 -5.254 1.00 71.81 506 SER A C 1
ATOM 4078 O O . SER A 1 506 ? -15.002 10.493 -5.887 1.00 71.81 506 SER A O 1
ATOM 4080 N N . TYR A 1 507 ? -14.075 9.883 -3.924 1.00 80.44 507 TYR A N 1
ATOM 4081 C CA . TYR A 1 507 ? -15.204 10.203 -3.039 1.00 80.44 507 TYR A CA 1
ATOM 4082 C C . TYR A 1 507 ? -14.722 10.965 -1.783 1.00 80.44 507 TYR A C 1
ATOM 4084 O O . TYR A 1 507 ? -14.792 10.426 -0.668 1.00 80.44 507 TYR A O 1
ATOM 4092 N N . PRO A 1 508 ? -14.132 12.166 -1.951 1.00 81.31 508 PRO A N 1
ATOM 4093 C CA . PRO A 1 508 ? -13.443 12.880 -0.878 1.00 81.31 508 PRO A CA 1
ATOM 4094 C C . PRO A 1 508 ? -14.356 13.293 0.280 1.00 81.31 508 PRO A C 1
ATOM 4096 O O . PRO A 1 508 ? -13.940 13.203 1.439 1.00 81.31 508 PRO A O 1
ATOM 4099 N N . HIS A 1 509 ? -15.594 13.718 0.010 1.00 86.69 509 HIS A N 1
ATOM 4100 C CA . HIS A 1 509 ? -16.490 14.200 1.062 1.00 86.69 509 HIS A CA 1
ATOM 4101 C C . HIS A 1 509 ? -16.956 13.064 1.973 1.00 86.69 509 HIS A C 1
ATOM 4103 O O . HIS A 1 509 ? -16.890 13.175 3.199 1.00 86.69 509 HIS A O 1
ATOM 4109 N N . ALA A 1 510 ? -17.362 11.938 1.387 1.00 90.69 510 ALA A N 1
ATOM 4110 C CA . ALA A 1 510 ? -17.790 10.761 2.124 1.00 90.69 510 ALA A CA 1
ATOM 4111 C C . ALA A 1 510 ? -16.642 10.153 2.948 1.00 90.69 510 ALA A C 1
ATOM 4113 O O . ALA A 1 510 ? -16.859 9.775 4.100 1.00 90.69 510 ALA A O 1
ATOM 4114 N N . HIS A 1 511 ? -15.418 10.105 2.407 1.00 89.06 511 HIS A N 1
ATOM 4115 C CA . HIS A 1 511 ? -14.256 9.627 3.166 1.00 89.06 511 HIS A CA 1
ATOM 4116 C C . HIS A 1 511 ? -13.925 10.547 4.342 1.00 89.06 511 HIS A C 1
ATOM 4118 O O . HIS A 1 511 ? -13.776 10.051 5.456 1.00 89.06 511 HIS A O 1
ATOM 4124 N N . VAL A 1 512 ? -13.877 11.870 4.135 1.00 90.06 512 VAL A N 1
ATOM 4125 C CA . VAL A 1 512 ? -13.637 12.832 5.226 1.00 90.06 512 VAL A CA 1
ATOM 4126 C C . VAL A 1 512 ? -14.715 12.747 6.300 1.00 90.06 512 VAL A C 1
ATOM 4128 O O . VAL A 1 512 ? -14.396 12.809 7.487 1.00 90.06 512 VAL A O 1
ATOM 4131 N N . MET A 1 513 ? -15.980 12.582 5.903 1.00 94.75 513 MET A N 1
ATOM 4132 C CA . MET A 1 513 ? -17.089 12.419 6.838 1.00 94.75 513 MET A CA 1
ATOM 4133 C C . MET A 1 513 ? -16.855 11.234 7.782 1.00 94.75 513 MET A C 1
ATOM 4135 O O . MET A 1 513 ? -16.940 11.393 8.996 1.00 94.75 513 MET A O 1
ATOM 4139 N N . ILE A 1 514 ? -16.527 10.057 7.247 1.00 95.12 514 ILE A N 1
ATOM 4140 C CA . ILE A 1 514 ? -16.270 8.872 8.074 1.00 95.12 514 ILE A CA 1
ATOM 4141 C C . ILE A 1 514 ? -14.964 9.021 8.865 1.00 95.12 514 ILE A C 1
ATOM 4143 O O . ILE A 1 514 ? -14.950 8.763 10.068 1.00 95.12 514 ILE A O 1
ATOM 4147 N N . GLU A 1 515 ? -13.888 9.504 8.236 1.00 92.94 515 GLU A N 1
ATOM 4148 C CA . GLU A 1 515 ? -12.577 9.703 8.867 1.00 92.94 515 GLU A CA 1
ATOM 4149 C C . GLU A 1 515 ? -12.683 10.574 10.130 1.00 92.94 515 GLU A C 1
ATOM 4151 O O . GLU A 1 515 ? -12.258 10.152 11.207 1.00 92.94 515 GLU A O 1
ATOM 4156 N N . GLU A 1 516 ? -13.294 11.761 10.045 1.00 94.50 516 GLU A N 1
ATOM 4157 C CA . GLU A 1 516 ? -13.386 12.692 11.180 1.00 94.50 516 GLU A CA 1
ATOM 4158 C C . GLU A 1 516 ? -14.260 12.158 12.320 1.00 94.50 516 GLU A C 1
ATOM 4160 O O . GLU A 1 516 ? -13.951 12.382 13.496 1.00 94.50 516 GLU A O 1
ATOM 4165 N N . LEU A 1 517 ? -15.328 11.421 12.002 1.00 96.88 517 LEU A N 1
ATOM 4166 C CA . LEU A 1 517 ? -16.187 10.788 13.005 1.00 96.88 517 LEU A CA 1
ATOM 4167 C C . LEU A 1 517 ? -15.453 9.665 13.743 1.00 96.88 517 LEU A C 1
ATOM 4169 O O . LEU A 1 517 ? -15.526 9.582 14.975 1.00 96.88 517 LEU A O 1
ATOM 4173 N N . MET A 1 518 ? -14.700 8.835 13.016 1.00 96.44 518 MET A N 1
ATOM 4174 C CA . MET A 1 518 ? -13.882 7.781 13.614 1.00 96.44 518 MET A CA 1
ATOM 4175 C C . MET A 1 518 ? -12.745 8.370 14.453 1.00 96.44 518 MET A C 1
ATOM 4177 O O . MET A 1 518 ? -12.524 7.920 15.577 1.00 96.44 518 MET A O 1
ATOM 4181 N N . LEU A 1 519 ? -12.067 9.416 13.966 1.00 95.44 519 LEU A N 1
ATOM 4182 C CA . LEU A 1 519 ? -11.021 10.134 14.702 1.00 95.44 519 LEU A CA 1
ATOM 4183 C C . LEU A 1 519 ? -11.553 10.753 16.002 1.00 95.44 519 LEU A C 1
ATOM 4185 O O . LEU A 1 519 ? -10.942 10.585 17.061 1.00 95.44 519 LEU A O 1
ATOM 4189 N N . MET A 1 520 ? -12.708 11.425 15.946 1.00 95.88 520 MET A N 1
ATOM 4190 C CA . MET A 1 520 ? -13.375 11.993 17.122 1.00 95.88 520 MET A CA 1
ATOM 4191 C C . MET A 1 520 ? -13.721 10.908 18.148 1.00 95.88 520 MET A C 1
ATOM 4193 O O . MET A 1 520 ? -13.441 11.069 19.338 1.00 95.88 520 MET A O 1
ATOM 4197 N N . THR A 1 521 ? -14.276 9.787 17.685 1.00 97.88 521 THR A N 1
ATOM 4198 C CA . THR A 1 521 ? -14.677 8.663 18.541 1.00 97.88 521 THR A CA 1
ATOM 4199 C C . THR A 1 521 ? -13.477 8.010 19.213 1.00 97.88 521 THR A C 1
ATOM 4201 O O . THR A 1 521 ? -13.451 7.858 20.434 1.00 97.88 521 THR A O 1
ATOM 4204 N N . ASN A 1 522 ? -12.442 7.701 18.436 1.00 97.69 522 ASN A N 1
ATOM 4205 C CA . ASN A 1 522 ? -11.191 7.130 18.921 1.00 97.69 522 ASN A CA 1
ATOM 4206 C C . ASN A 1 522 ? -10.493 8.041 19.947 1.00 97.69 522 ASN A C 1
ATOM 4208 O O . ASN A 1 522 ? -10.017 7.557 20.974 1.00 97.69 522 ASN A O 1
ATOM 4212 N N . ASN A 1 523 ? -10.474 9.363 19.726 1.00 95.69 523 ASN A N 1
ATOM 4213 C CA . ASN A 1 523 ? -9.927 10.325 20.689 1.00 95.69 523 ASN A CA 1
ATOM 4214 C C . ASN A 1 523 ? -10.732 10.372 21.997 1.00 95.69 523 ASN A C 1
ATOM 4216 O O . ASN A 1 523 ? -10.143 10.397 23.080 1.00 95.69 523 ASN A O 1
ATOM 4220 N N . ALA A 1 524 ? -12.065 10.383 21.909 1.00 96.50 524 ALA A N 1
ATOM 4221 C CA . ALA A 1 524 ? -12.944 10.408 23.075 1.00 96.50 524 ALA A CA 1
ATOM 4222 C C . ALA A 1 524 ? -12.784 9.138 23.927 1.00 96.50 524 ALA A C 1
ATOM 4224 O O . ALA A 1 524 ? -12.557 9.227 25.134 1.00 96.50 524 ALA A O 1
ATOM 4225 N N . VAL A 1 525 ? -12.790 7.963 23.288 1.00 97.69 525 VAL A N 1
ATOM 4226 C CA . VAL A 1 525 ? -12.570 6.676 23.963 1.00 97.69 525 VAL A CA 1
ATOM 4227 C C . VAL A 1 525 ? -11.167 6.595 24.563 1.00 97.69 525 VAL A C 1
ATOM 4229 O O . VAL A 1 525 ? -11.035 6.179 25.713 1.00 97.69 525 VAL A O 1
ATOM 4232 N N . ALA A 1 526 ? -10.129 7.054 23.853 1.00 95.88 526 ALA A N 1
ATOM 4233 C CA . ALA A 1 526 ? -8.770 7.101 24.394 1.00 95.88 526 ALA A CA 1
ATOM 4234 C C . ALA A 1 526 ? -8.712 7.907 25.700 1.00 95.88 526 ALA A C 1
ATOM 4236 O O . ALA A 1 526 ? -8.179 7.421 26.692 1.00 95.88 526 ALA A O 1
ATOM 4237 N N . LYS A 1 527 ? -9.309 9.107 25.729 1.00 94.31 527 LYS A N 1
ATOM 4238 C CA . LYS A 1 527 ? -9.374 9.949 26.936 1.00 94.31 527 LYS A CA 1
ATOM 4239 C C . LYS A 1 527 ? -10.153 9.277 28.067 1.00 94.31 527 LYS A C 1
ATOM 4241 O O . LYS A 1 527 ? -9.702 9.309 29.211 1.00 94.31 527 LYS A O 1
ATOM 4246 N N . GLN A 1 528 ? -11.290 8.658 27.753 1.00 95.50 528 GLN A N 1
ATOM 4247 C CA . GLN A 1 528 ? -12.139 7.991 28.739 1.00 95.50 528 GLN A CA 1
ATOM 4248 C C . GLN A 1 528 ? -11.426 6.804 29.398 1.00 95.50 528 GLN A C 1
ATOM 4250 O O . GLN A 1 528 ? -11.405 6.688 30.624 1.00 95.50 528 GLN A O 1
ATOM 4255 N N . VAL A 1 529 ? -10.817 5.935 28.589 1.00 95.19 529 VAL A N 1
ATOM 4256 C CA . VAL A 1 529 ? -10.101 4.751 29.076 1.00 95.19 529 VAL A CA 1
ATOM 4257 C C . VAL A 1 529 ? -8.829 5.163 29.817 1.00 95.19 529 VAL A C 1
ATOM 4259 O O . VAL A 1 529 ? -8.614 4.689 30.929 1.00 95.19 529 VAL A O 1
ATOM 4262 N N . LEU A 1 530 ? -8.057 6.121 29.290 1.00 93.38 530 LEU A N 1
ATOM 4263 C CA . LEU A 1 530 ? -6.848 6.640 29.940 1.00 93.38 530 LEU A CA 1
ATOM 4264 C C . LEU A 1 530 ? -7.144 7.264 31.308 1.00 93.38 530 LEU A C 1
ATOM 4266 O O . LEU A 1 530 ? -6.420 7.014 32.268 1.00 93.38 530 LEU A O 1
ATOM 4270 N N . SER A 1 531 ? -8.231 8.034 31.425 1.00 92.50 531 SER A N 1
ATOM 4271 C CA . SER A 1 531 ? -8.645 8.619 32.705 1.00 92.50 531 SER A CA 1
ATOM 4272 C C . SER A 1 531 ? -9.032 7.558 33.733 1.00 92.50 531 SER A C 1
ATOM 4274 O O . SER A 1 531 ? -8.860 7.780 34.932 1.00 92.50 531 SER A O 1
ATOM 4276 N N . ARG A 1 532 ? -9.598 6.431 33.292 1.00 94.12 532 ARG A N 1
ATOM 4277 C CA . ARG A 1 532 ? -10.021 5.348 34.183 1.00 94.12 532 ARG A CA 1
ATOM 4278 C C . ARG A 1 532 ? -8.865 4.415 34.548 1.00 94.12 532 ARG A C 1
ATOM 4280 O O . ARG A 1 532 ? -8.832 3.900 35.665 1.00 94.12 532 ARG A O 1
ATOM 4287 N N . PHE A 1 533 ? -7.942 4.208 33.615 1.00 93.88 533 PHE A N 1
ATOM 4288 C CA . PHE A 1 533 ? -6.911 3.176 33.639 1.00 93.88 533 PHE A CA 1
ATOM 4289 C C . PHE A 1 533 ? -5.538 3.725 33.189 1.00 93.88 533 PHE A C 1
ATOM 4291 O O . PHE A 1 533 ? -4.990 3.289 32.171 1.00 93.88 533 PHE A O 1
ATOM 4298 N N . PRO A 1 534 ? -4.942 4.672 33.938 1.00 90.19 534 PRO A N 1
ATOM 4299 C CA . PRO A 1 534 ? -3.775 5.440 33.489 1.00 90.19 534 PRO A CA 1
ATOM 4300 C C . PRO A 1 534 ? -2.489 4.620 33.298 1.00 90.19 534 PRO A C 1
ATOM 4302 O O . PRO A 1 534 ? -1.607 5.050 32.562 1.00 90.19 534 PRO A O 1
ATOM 4305 N N . GLU A 1 535 ? -2.376 3.439 33.909 1.00 87.44 535 GLU A N 1
ATOM 4306 C CA . GLU A 1 535 ? -1.174 2.585 33.843 1.00 87.44 535 GLU A CA 1
ATOM 4307 C C . GLU A 1 535 ? -1.345 1.323 32.973 1.00 87.44 535 GLU A C 1
ATOM 4309 O O . GLU A 1 535 ? -0.434 0.505 32.885 1.00 87.44 535 GLU A O 1
ATOM 4314 N N . CYS A 1 536 ? -2.514 1.127 32.348 1.00 88.88 536 CYS A N 1
ATOM 4315 C CA . CYS A 1 536 ? -2.802 -0.050 31.510 1.00 88.88 536 CYS A CA 1
ATOM 4316 C C . CYS A 1 536 ? -3.477 0.302 30.169 1.00 88.88 536 CYS A C 1
ATOM 4318 O O . CYS A 1 536 ? -4.018 -0.587 29.520 1.00 88.88 536 CYS A O 1
ATOM 4320 N N . THR A 1 537 ? -3.476 1.567 29.724 1.00 92.44 537 THR A N 1
ATOM 4321 C CA . THR A 1 537 ? -4.174 1.973 28.488 1.00 92.44 537 THR A CA 1
ATOM 4322 C C . THR A 1 537 ? -3.288 1.818 27.251 1.00 92.44 537 THR A C 1
ATOM 4324 O O . THR A 1 537 ? -2.209 2.411 27.206 1.00 92.44 537 THR A O 1
ATOM 4327 N N . PRO A 1 538 ? -3.729 1.090 26.207 1.00 94.06 538 PRO A N 1
ATOM 4328 C CA . PRO A 1 538 ? -3.029 1.060 24.932 1.00 94.06 538 PRO A CA 1
ATOM 4329 C C . PRO A 1 538 ? -3.279 2.363 24.164 1.00 94.06 538 PRO A C 1
ATOM 4331 O O . PRO A 1 538 ? -4.401 2.650 23.737 1.00 94.06 538 PRO A O 1
ATOM 4334 N N . LEU A 1 539 ? -2.223 3.143 23.959 1.00 93.38 539 LEU A N 1
ATOM 4335 C CA . LEU A 1 539 ? -2.233 4.358 23.150 1.00 93.38 539 LEU A CA 1
ATOM 4336 C C . LEU A 1 539 ? -1.564 4.082 21.806 1.00 93.38 539 LEU A C 1
ATOM 4338 O O . LEU A 1 539 ? -0.506 3.462 21.744 1.00 93.38 539 LEU A O 1
ATOM 4342 N N . HIS A 1 540 ? -2.173 4.564 20.729 1.00 93.25 540 HIS A N 1
ATOM 4343 C CA . HIS A 1 540 ? -1.591 4.571 19.395 1.00 93.25 540 HIS A CA 1
ATOM 4344 C C . HIS A 1 540 ? -0.956 5.937 19.160 1.00 93.25 540 HIS A C 1
ATOM 4346 O O . HIS A 1 540 ? -1.652 6.924 18.914 1.00 93.25 540 HIS A O 1
ATOM 4352 N N . ARG A 1 541 ? 0.368 5.990 19.271 1.00 88.12 541 ARG A N 1
ATOM 4353 C CA . ARG A 1 541 ? 1.143 7.227 19.196 1.00 88.12 541 ARG A CA 1
ATOM 4354 C C . ARG A 1 541 ? 1.920 7.311 17.894 1.00 88.12 541 ARG A C 1
ATOM 4356 O O . ARG A 1 541 ? 2.226 6.295 17.273 1.00 88.12 541 ARG A O 1
ATOM 4363 N N . GLN A 1 542 ? 2.324 8.521 17.542 1.00 87.75 542 GLN A N 1
ATOM 4364 C CA . GLN A 1 542 ? 3.280 8.769 16.472 1.00 87.75 542 GLN A CA 1
ATOM 4365 C C . GLN A 1 542 ? 4.189 9.902 16.919 1.00 87.75 542 GLN A C 1
ATOM 4367 O O . GLN A 1 542 ? 3.714 11.012 17.140 1.00 87.75 542 GLN A O 1
ATOM 4372 N N . LEU A 1 543 ? 5.480 9.617 17.060 1.00 84.31 543 LEU A N 1
ATOM 4373 C CA . LEU A 1 543 ? 6.450 10.632 17.448 1.00 84.31 543 LEU A CA 1
ATOM 4374 C C . LEU A 1 543 ? 6.679 11.639 16.316 1.00 84.31 543 LEU A C 1
ATOM 4376 O O . LEU A 1 543 ? 6.512 11.322 15.138 1.00 84.31 543 LEU A O 1
ATOM 4380 N N . ALA A 1 544 ? 7.079 12.852 16.688 1.00 82.12 544 ALA A N 1
ATOM 4381 C CA . ALA A 1 544 ? 7.598 13.808 15.724 1.00 82.12 544 ALA A CA 1
ATOM 4382 C C . ALA A 1 544 ? 8.915 13.283 15.120 1.00 82.12 544 ALA A C 1
ATOM 4384 O O . ALA A 1 544 ? 9.694 12.640 15.836 1.00 82.12 544 ALA A O 1
ATOM 4385 N N . PRO A 1 545 ? 9.199 13.569 13.838 1.00 83.38 545 PRO A N 1
ATOM 4386 C CA . PRO A 1 545 ? 10.541 13.386 13.294 1.00 83.38 545 PRO A CA 1
ATOM 4387 C C . PRO A 1 545 ? 11.563 14.184 14.119 1.00 83.38 545 PRO A C 1
ATOM 4389 O O . PRO A 1 545 ? 11.239 15.230 14.686 1.00 83.38 545 PRO A O 1
ATOM 4392 N N . SER A 1 546 ? 12.809 13.706 14.196 1.00 82.31 546 SER A N 1
ATOM 4393 C CA . SER A 1 546 ? 13.847 14.432 14.934 1.00 82.31 546 SER A CA 1
ATOM 4394 C C . SER A 1 546 ? 14.114 15.801 14.304 1.00 82.31 546 SER A C 1
ATOM 4396 O O . SER A 1 546 ? 14.141 15.941 13.079 1.00 82.31 546 SER A O 1
ATOM 4398 N N . GLN A 1 547 ? 14.361 16.803 15.148 1.00 81.50 547 GLN A N 1
ATOM 4399 C CA . GLN A 1 547 ? 14.578 18.182 14.712 1.00 81.50 547 GLN A CA 1
ATOM 4400 C C . GLN A 1 547 ? 15.706 18.295 13.670 1.00 81.50 547 GLN A C 1
ATOM 4402 O O . GLN A 1 547 ? 15.546 18.972 12.664 1.00 81.50 547 GLN A O 1
ATOM 4407 N N . GLU A 1 548 ? 16.797 17.544 13.844 1.00 83.56 548 GLU A N 1
ATOM 4408 C CA . GLU A 1 548 ? 17.916 17.481 12.892 1.00 83.56 548 GLU A CA 1
ATOM 4409 C C . GLU A 1 548 ? 17.493 16.978 11.498 1.00 83.56 548 GLU A C 1
ATOM 4411 O O . GLU A 1 548 ? 17.893 17.544 10.475 1.00 83.56 548 GLU A O 1
ATOM 4416 N N . LYS A 1 549 ? 16.656 15.930 11.436 1.00 84.81 549 LYS A N 1
ATOM 4417 C CA . LYS A 1 549 ? 16.130 15.402 10.167 1.00 84.81 549 LYS A CA 1
ATOM 4418 C C . LYS A 1 549 ? 15.208 16.422 9.502 1.00 84.81 549 LYS A C 1
ATOM 4420 O O . LYS A 1 549 ? 15.295 16.610 8.291 1.00 84.81 549 LYS A O 1
ATOM 4425 N N . VAL A 1 550 ? 14.363 17.098 10.285 1.00 84.81 550 VAL A N 1
ATOM 4426 C CA . VAL A 1 550 ? 13.453 18.142 9.788 1.00 84.81 550 VAL A CA 1
ATOM 4427 C C . VAL A 1 550 ? 14.227 19.344 9.262 1.00 84.81 550 VAL A C 1
ATOM 4429 O O . VAL A 1 550 ? 13.929 19.815 8.173 1.00 84.81 550 VAL A O 1
ATOM 4432 N N . GLU A 1 551 ? 15.235 19.831 9.983 1.00 85.00 551 GLU A N 1
ATOM 4433 C CA . GLU A 1 551 ? 16.076 20.954 9.550 1.00 85.00 551 GLU A CA 1
ATOM 4434 C C . GLU A 1 551 ? 16.873 20.611 8.289 1.00 85.00 551 GLU A C 1
ATOM 4436 O O . GLU A 1 551 ? 16.970 21.426 7.370 1.00 85.00 551 GLU A O 1
ATOM 4441 N N . THR A 1 552 ? 17.380 19.379 8.200 1.00 86.88 552 THR A N 1
ATOM 4442 C CA . THR A 1 552 ? 18.041 18.877 6.989 1.00 86.88 552 THR A CA 1
ATOM 4443 C C . THR A 1 552 ? 17.076 18.851 5.809 1.00 86.88 552 THR A C 1
ATOM 4445 O O . THR A 1 552 ? 17.406 19.374 4.747 1.00 86.88 552 THR A O 1
ATOM 4448 N N . TRP A 1 553 ? 15.874 18.307 6.004 1.00 88.12 553 TRP A N 1
ATOM 4449 C CA . TRP A 1 553 ? 14.836 18.263 4.979 1.00 88.12 553 TRP A CA 1
ATOM 4450 C C . TRP A 1 553 ? 14.383 19.669 4.558 1.00 88.12 553 TRP A C 1
ATOM 4452 O O . TRP A 1 553 ? 14.328 19.953 3.363 1.00 88.12 553 TRP A O 1
ATOM 4462 N N . LYS A 1 554 ? 14.159 20.583 5.516 1.00 86.25 554 LYS A N 1
ATOM 4463 C CA . LYS A 1 554 ? 13.834 21.994 5.255 1.00 86.25 554 LYS A CA 1
ATOM 4464 C C . LYS A 1 554 ? 14.932 22.639 4.420 1.00 86.25 554 LYS A C 1
ATOM 4466 O O . LYS A 1 554 ? 14.633 23.224 3.396 1.00 86.25 554 LYS A O 1
ATOM 4471 N N . ARG A 1 555 ? 16.209 22.460 4.765 1.00 84.81 555 ARG A N 1
ATOM 4472 C CA . ARG A 1 555 ? 17.330 22.997 3.974 1.00 84.81 555 ARG A CA 1
ATOM 4473 C C . ARG A 1 555 ? 17.355 22.473 2.531 1.00 84.81 555 ARG A C 1
ATOM 4475 O O . ARG A 1 555 ? 17.741 23.217 1.635 1.00 84.81 555 ARG A O 1
ATOM 4482 N N . CYS A 1 556 ? 16.960 21.220 2.305 1.00 83.38 556 CYS A N 1
ATOM 4483 C CA . CYS A 1 556 ? 16.882 20.629 0.967 1.00 83.38 556 CYS A CA 1
ATOM 4484 C C . CYS A 1 556 ? 15.674 21.130 0.155 1.00 83.38 556 CYS A C 1
ATOM 4486 O O . CYS A 1 556 ? 15.788 21.271 -1.059 1.00 83.38 556 CYS A O 1
ATOM 4488 N N . HIS A 1 557 ? 14.549 21.434 0.815 1.00 86.75 557 HIS A N 1
ATOM 4489 C CA . HIS A 1 557 ? 13.253 21.696 0.168 1.00 86.75 557 HIS A CA 1
ATOM 4490 C C . HIS A 1 557 ? 12.630 23.067 0.492 1.00 86.75 557 HIS A C 1
ATOM 4492 O O . HIS A 1 557 ? 11.469 23.299 0.163 1.00 86.75 557 HIS A O 1
ATOM 4498 N N . ASP A 1 558 ? 13.370 23.998 1.104 1.00 78.25 558 ASP A N 1
ATOM 4499 C CA . ASP A 1 558 ? 12.854 25.278 1.636 1.00 78.25 558 ASP A CA 1
ATOM 4500 C C . ASP A 1 558 ? 12.088 26.094 0.586 1.00 78.25 558 ASP A C 1
ATOM 4502 O O . ASP A 1 558 ? 10.992 26.603 0.827 1.00 78.25 558 ASP A O 1
ATOM 4506 N N . LYS A 1 559 ? 12.637 26.143 -0.631 1.00 76.62 559 LYS A N 1
ATOM 4507 C CA . LYS A 1 559 ? 12.039 26.857 -1.765 1.00 76.62 559 LYS A CA 1
ATOM 4508 C C . LYS A 1 559 ? 10.725 26.227 -2.231 1.00 76.62 559 LYS A C 1
ATOM 4510 O O . LYS A 1 559 ? 9.842 26.936 -2.697 1.00 76.62 559 LYS A O 1
ATOM 4515 N N . THR A 1 560 ? 10.599 24.910 -2.092 1.00 82.00 560 THR A N 1
ATOM 4516 C CA . THR A 1 560 ? 9.415 24.122 -2.459 1.00 82.00 560 THR A CA 1
ATOM 4517 C C . THR A 1 560 ? 8.326 24.231 -1.393 1.00 82.00 560 THR A C 1
ATOM 4519 O O . THR A 1 560 ? 7.138 24.242 -1.713 1.00 82.00 560 THR A O 1
ATOM 4522 N N . LEU A 1 561 ? 8.722 24.356 -0.121 1.00 81.00 561 LEU A N 1
ATOM 4523 C CA . LEU A 1 561 ? 7.824 24.370 1.032 1.00 81.00 561 LEU A CA 1
ATOM 4524 C C . LEU A 1 561 ? 6.706 25.406 0.875 1.00 81.00 561 LEU A C 1
ATOM 4526 O O . LEU A 1 561 ? 5.530 25.067 1.000 1.00 81.00 561 LEU A O 1
ATOM 4530 N N . ARG A 1 562 ? 7.073 26.648 0.532 1.00 79.19 562 ARG A N 1
ATOM 4531 C CA . ARG A 1 562 ? 6.150 27.790 0.405 1.00 79.19 562 ARG A CA 1
ATOM 4532 C C . ARG A 1 562 ? 5.088 27.590 -0.675 1.00 79.19 562 ARG A C 1
ATOM 4534 O O . ARG A 1 562 ? 4.007 28.169 -0.586 1.00 79.19 562 ARG A O 1
ATOM 4541 N N . ASN A 1 563 ? 5.379 26.757 -1.670 1.00 86.81 563 ASN A N 1
ATOM 4542 C CA . ASN A 1 563 ? 4.514 26.501 -2.817 1.00 86.81 563 ASN A CA 1
ATOM 4543 C C . ASN A 1 563 ? 3.559 25.315 -2.607 1.00 86.81 563 ASN A C 1
ATOM 4545 O O . ASN A 1 563 ? 2.719 25.054 -3.468 1.00 86.81 563 ASN A O 1
ATOM 4549 N N . SER A 1 564 ? 3.616 24.643 -1.453 1.00 88.94 564 SER A N 1
ATOM 4550 C CA . SER A 1 564 ? 2.703 23.557 -1.092 1.00 88.94 564 SER A CA 1
ATOM 4551 C C . SER A 1 564 ? 2.003 23.820 0.239 1.00 88.94 564 SER A C 1
ATOM 4553 O O . SER A 1 564 ? 2.636 24.031 1.275 1.00 88.94 564 SER A O 1
ATOM 4555 N N . ILE A 1 565 ? 0.668 23.730 0.226 1.00 86.50 565 ILE A N 1
ATOM 4556 C CA . ILE A 1 565 ? -0.159 23.852 1.435 1.00 86.50 565 ILE A CA 1
ATOM 4557 C C . ILE A 1 565 ? 0.123 22.702 2.411 1.00 86.50 565 ILE A C 1
ATOM 4559 O O . ILE A 1 565 ? 0.254 22.927 3.615 1.00 86.50 565 ILE A O 1
ATOM 4563 N N . ARG A 1 566 ? 0.230 21.470 1.901 1.00 85.31 566 ARG A N 1
ATOM 4564 C CA . ARG A 1 566 ? 0.404 20.270 2.726 1.00 85.31 566 ARG A CA 1
ATOM 4565 C C . ARG A 1 566 ? 1.806 20.204 3.323 1.00 85.31 566 ARG A C 1
ATOM 4567 O O . ARG A 1 566 ? 1.931 19.966 4.522 1.00 85.31 566 ARG A O 1
ATOM 4574 N N . LEU A 1 567 ? 2.846 20.438 2.520 1.00 85.12 567 LEU A N 1
ATOM 4575 C CA . LEU A 1 567 ? 4.234 20.373 2.989 1.00 85.12 567 LEU A CA 1
ATOM 4576 C C . LEU A 1 567 ? 4.530 21.469 4.012 1.00 85.12 567 LEU A C 1
ATOM 4578 O O . LEU A 1 567 ? 5.110 21.171 5.055 1.00 85.12 567 LEU A O 1
ATOM 4582 N N . SER A 1 568 ? 4.064 22.700 3.760 1.00 78.94 568 SER A N 1
ATOM 4583 C CA . SER A 1 568 ? 4.169 23.803 4.724 1.00 78.94 568 SER A CA 1
ATOM 4584 C C . SER A 1 568 ? 3.569 23.435 6.079 1.00 78.94 568 SER A C 1
ATOM 4586 O O . SER A 1 568 ? 4.216 23.610 7.108 1.00 78.94 568 SER A O 1
ATOM 4588 N N . GLY A 1 569 ? 2.350 22.889 6.090 1.00 73.69 569 GLY A N 1
ATOM 4589 C CA . GLY A 1 569 ? 1.655 22.589 7.338 1.00 73.69 569 GLY A CA 1
ATOM 4590 C C . GLY A 1 569 ? 2.164 21.345 8.080 1.00 73.69 569 GLY A C 1
ATOM 4591 O O . GLY A 1 569 ? 2.049 21.275 9.300 1.00 73.69 569 GLY A O 1
ATOM 4592 N N . LEU A 1 570 ? 2.762 20.372 7.381 1.00 71.44 570 LEU A N 1
ATOM 4593 C CA . LEU A 1 570 ? 3.371 19.196 8.018 1.00 71.44 570 LEU A CA 1
ATOM 4594 C C . LEU A 1 570 ? 4.763 19.480 8.600 1.00 71.44 570 LEU A C 1
ATOM 4596 O O . LEU A 1 570 ? 5.145 18.855 9.586 1.00 71.44 570 LEU A O 1
ATOM 4600 N N . ALA A 1 571 ? 5.523 20.404 8.008 1.00 68.06 571 ALA A N 1
ATOM 4601 C CA . ALA A 1 571 ? 6.868 20.743 8.470 1.00 68.06 571 ALA A CA 1
ATOM 4602 C C . ALA A 1 571 ? 6.884 21.664 9.706 1.00 68.06 571 ALA A C 1
ATOM 4604 O O . ALA A 1 571 ? 7.935 21.816 10.341 1.00 68.06 571 ALA A O 1
ATOM 4605 N N . ASP A 1 572 ? 5.754 22.300 10.034 1.00 63.84 572 ASP A N 1
ATOM 4606 C CA . ASP A 1 572 ? 5.611 23.169 11.207 1.00 63.84 572 ASP A CA 1
ATOM 4607 C C . ASP A 1 572 ? 4.200 23.100 11.839 1.00 63.84 572 ASP A C 1
ATOM 4609 O O . ASP A 1 572 ? 3.370 23.994 11.659 1.00 63.84 572 ASP A O 1
ATOM 4613 N N . PRO A 1 573 ? 3.885 22.026 12.590 1.00 53.53 573 PRO A N 1
ATOM 4614 C CA . PRO A 1 573 ? 2.536 21.796 13.117 1.00 53.53 573 PRO A CA 1
ATOM 4615 C C . PRO A 1 573 ? 2.113 22.770 14.227 1.00 53.53 573 PRO A C 1
ATOM 4617 O O . PRO A 1 573 ? 0.923 22.888 14.510 1.00 53.53 573 PRO A O 1
ATOM 4620 N N . ASN A 1 574 ? 3.067 23.448 14.878 1.00 45.88 574 ASN A N 1
ATOM 4621 C CA . ASN A 1 574 ? 2.814 24.314 16.038 1.00 45.88 574 ASN A CA 1
ATOM 4622 C C . ASN A 1 574 ? 2.480 25.766 15.654 1.00 45.88 574 ASN A C 1
ATOM 4624 O O . ASN A 1 574 ? 2.240 26.593 16.532 1.00 45.88 574 ASN A O 1
ATOM 4628 N N . HIS A 1 575 ? 2.433 26.094 14.361 1.00 44.44 575 HIS A N 1
ATOM 4629 C CA . HIS A 1 575 ? 2.326 27.473 13.883 1.00 44.44 575 HIS A CA 1
ATOM 4630 C C . HIS A 1 575 ? 0.887 27.965 13.613 1.00 44.44 575 HIS A C 1
ATOM 4632 O O . HIS A 1 575 ? 0.687 28.885 12.821 1.00 44.44 575 HIS A O 1
ATOM 4638 N N . ASN A 1 576 ? -0.121 27.429 14.314 1.00 35.06 576 ASN A N 1
ATOM 4639 C CA . ASN A 1 576 ? -1.500 27.950 14.257 1.00 35.06 576 ASN A CA 1
ATOM 4640 C C . ASN A 1 576 ? -1.679 29.337 14.926 1.00 35.06 576 ASN A C 1
ATOM 4642 O O . ASN A 1 576 ? -2.739 29.936 14.775 1.00 35.06 576 ASN A O 1
ATOM 4646 N N . ASP A 1 577 ? -0.649 29.884 15.589 1.00 30.89 577 ASP A N 1
ATOM 4647 C CA . ASP A 1 577 ? -0.685 31.200 16.257 1.00 30.89 577 ASP A CA 1
ATOM 4648 C C . ASP A 1 577 ? 0.067 32.337 15.525 1.00 30.89 577 ASP A C 1
ATOM 4650 O O . ASP A 1 577 ? 0.181 33.440 16.059 1.00 30.89 577 ASP A O 1
ATOM 4654 N N . ALA A 1 578 ? 0.550 32.146 14.289 1.00 26.95 578 ALA A N 1
ATOM 4655 C CA . ALA A 1 578 ? 1.179 33.235 13.523 1.00 26.95 578 ALA A CA 1
ATOM 4656 C C . ALA A 1 578 ? 0.321 33.715 12.352 1.00 26.95 578 ALA A C 1
ATOM 4658 O O . ALA A 1 578 ? 0.635 33.535 11.176 1.00 26.95 578 ALA A O 1
ATOM 4659 N N . VAL A 1 579 ? -0.727 34.457 12.692 1.00 33.44 579 VAL A N 1
ATOM 4660 C CA . VAL A 1 579 ? -1.127 35.585 11.854 1.00 33.44 579 VAL A CA 1
ATOM 4661 C C . VAL A 1 579 ? 0.018 36.608 11.892 1.00 33.44 579 VAL A C 1
ATOM 4663 O O . VAL A 1 579 ? 0.329 37.153 12.944 1.00 33.44 579 VAL A O 1
ATOM 4666 N N . LEU A 1 580 ? 0.621 36.881 10.730 1.00 36.12 580 LEU A N 1
ATOM 4667 C CA . LEU A 1 580 ? 1.404 38.093 10.438 1.00 36.12 580 LEU A CA 1
ATOM 4668 C C . LEU A 1 580 ? 2.614 38.363 11.360 1.00 36.12 580 LEU A C 1
ATOM 4670 O O . LEU A 1 580 ? 2.677 39.379 12.046 1.00 36.12 580 LEU A O 1
ATOM 4674 N N . GLY A 1 581 ? 3.635 37.508 11.299 1.00 24.19 581 GLY A N 1
ATOM 4675 C CA . GLY A 1 581 ? 4.984 37.848 11.757 1.00 24.19 581 GLY A CA 1
ATOM 4676 C C . GLY A 1 581 ? 5.898 38.093 10.563 1.00 24.19 581 GLY A C 1
ATOM 4677 O O . GLY A 1 581 ? 6.405 37.143 9.978 1.00 24.19 581 GLY A O 1
ATOM 4678 N N . GLY A 1 582 ? 6.091 39.356 10.177 1.00 31.55 582 GLY A N 1
ATOM 4679 C CA . GLY A 1 582 ? 7.092 39.733 9.184 1.00 31.55 582 GLY A CA 1
ATOM 4680 C C . GLY A 1 582 ? 8.486 39.300 9.635 1.00 31.55 582 GLY A C 1
ATOM 4681 O O . GLY A 1 582 ? 9.079 39.933 10.503 1.00 31.55 582 GLY A O 1
ATOM 4682 N N . GLN A 1 583 ? 9.012 38.238 9.033 1.00 30.03 583 GLN A N 1
ATOM 4683 C CA . GLN A 1 583 ? 10.445 38.007 8.956 1.00 30.03 583 GLN A CA 1
ATOM 4684 C C . GLN A 1 583 ? 10.866 38.167 7.499 1.00 30.03 583 GLN A C 1
ATOM 4686 O O . GLN A 1 583 ? 10.297 37.574 6.587 1.00 30.03 583 GLN A O 1
ATOM 4691 N N . GLU A 1 584 ? 11.789 39.108 7.352 1.00 32.47 584 GLU A N 1
ATOM 4692 C CA . GLU A 1 584 ? 12.474 39.629 6.179 1.00 32.47 584 GLU A CA 1
ATOM 4693 C C . GLU A 1 584 ? 12.347 38.804 4.891 1.00 32.47 584 GLU A C 1
ATOM 4695 O O . GLU A 1 584 ? 12.729 37.638 4.807 1.00 32.47 584 GLU A O 1
ATOM 4700 N N . ALA A 1 585 ? 11.866 39.487 3.849 1.00 36.81 585 ALA A N 1
ATOM 4701 C CA . ALA A 1 585 ? 12.023 39.108 2.455 1.00 36.81 585 ALA A CA 1
ATOM 4702 C C . ALA A 1 585 ? 13.522 38.993 2.112 1.00 36.81 585 ALA A C 1
ATOM 4704 O O . ALA A 1 585 ? 14.147 39.944 1.646 1.00 36.81 585 ALA A O 1
ATOM 4705 N N . GLY A 1 586 ? 14.104 37.829 2.383 1.00 35.28 586 GLY A N 1
ATOM 4706 C CA . GLY A 1 586 ? 15.464 37.461 2.018 1.00 35.28 586 GLY A CA 1
ATOM 4707 C C . GLY A 1 586 ? 15.450 36.337 0.989 1.00 35.28 586 GLY A C 1
ATOM 4708 O O . GLY A 1 586 ? 15.361 35.180 1.369 1.00 35.28 586 GLY A O 1
ATOM 4709 N N . GLN A 1 587 ? 15.592 36.720 -0.287 1.00 42.94 587 GLN A N 1
ATOM 4710 C CA . GLN A 1 587 ? 15.695 35.894 -1.507 1.00 42.94 587 GLN A CA 1
ATOM 4711 C C . GLN A 1 587 ? 14.402 35.155 -1.915 1.00 42.94 587 GLN A C 1
ATOM 4713 O O . GLN A 1 587 ? 13.903 34.301 -1.195 1.00 42.94 587 GLN A O 1
ATOM 4718 N N . GLY A 1 588 ? 13.854 35.527 -3.082 1.00 49.66 588 GLY A N 1
ATOM 4719 C CA . GLY A 1 588 ? 12.602 34.989 -3.636 1.00 49.66 588 GLY A CA 1
ATOM 4720 C C . GLY A 1 588 ? 12.583 33.460 -3.719 1.00 49.66 588 GLY A C 1
ATOM 4721 O O . GLY A 1 588 ? 13.632 32.829 -3.888 1.00 49.66 588 GLY A O 1
ATOM 4722 N N . GLY A 1 589 ? 11.399 32.871 -3.558 1.00 57.12 589 GLY A N 1
ATOM 4723 C CA . GLY A 1 589 ? 11.198 31.437 -3.705 1.00 57.12 589 GLY A CA 1
ATOM 4724 C C . GLY A 1 589 ? 11.387 30.980 -5.151 1.00 57.12 589 GLY A C 1
ATOM 4725 O O . GLY A 1 589 ? 11.669 31.763 -6.059 1.00 57.12 589 GLY A O 1
ATOM 4726 N N . ALA A 1 590 ? 11.341 29.663 -5.347 1.00 75.06 590 ALA A N 1
ATOM 4727 C CA . ALA A 1 590 ? 11.553 29.071 -6.661 1.00 75.06 590 ALA A CA 1
ATOM 4728 C C . ALA A 1 590 ? 10.252 29.037 -7.464 1.00 75.06 590 ALA A C 1
ATOM 4730 O O . ALA A 1 590 ? 9.174 28.809 -6.910 1.00 75.06 590 ALA A O 1
ATOM 4731 N N . ASP A 1 591 ? 10.389 29.189 -8.777 1.00 85.88 591 ASP A N 1
ATOM 4732 C CA . ASP A 1 591 ? 9.320 28.891 -9.720 1.00 85.88 591 ASP A CA 1
ATOM 4733 C C . ASP A 1 591 ? 8.893 27.422 -9.598 1.00 85.88 591 ASP A C 1
ATOM 4735 O O . ASP A 1 591 ? 9.713 26.535 -9.336 1.00 85.88 591 ASP A O 1
ATOM 4739 N N . VAL A 1 592 ? 7.604 27.167 -9.805 1.00 86.31 592 VAL A N 1
ATOM 4740 C CA . VAL A 1 592 ? 7.015 25.834 -9.668 1.00 86.31 592 VAL A CA 1
ATOM 4741 C C . VAL A 1 592 ? 7.041 25.120 -11.004 1.00 86.31 592 VAL A C 1
ATOM 4743 O O . VAL A 1 592 ? 6.515 25.615 -12.003 1.00 86.31 592 VAL A O 1
ATOM 4746 N N . LEU A 1 593 ? 7.622 23.925 -11.004 1.00 85.31 593 LEU A N 1
ATOM 4747 C CA . LEU A 1 593 ? 7.581 23.031 -12.148 1.00 85.31 593 LEU A CA 1
ATOM 4748 C C . LEU A 1 593 ? 6.254 22.264 -12.160 1.00 85.31 593 LEU A C 1
ATOM 4750 O O . LEU A 1 593 ? 5.905 21.608 -11.182 1.00 85.31 593 LEU A O 1
ATOM 4754 N N . VAL A 1 594 ? 5.531 22.305 -13.275 1.00 84.44 594 VAL A N 1
ATOM 4755 C CA . VAL A 1 594 ? 4.275 21.573 -13.475 1.00 84.44 594 VAL A CA 1
ATOM 4756 C C . VAL A 1 594 ? 4.389 20.747 -14.745 1.00 84.44 594 VAL A C 1
ATOM 4758 O O . VAL A 1 594 ? 4.719 21.263 -15.811 1.00 84.44 594 VAL A O 1
ATOM 4761 N N . ALA A 1 595 ? 4.114 19.447 -14.665 1.00 78.88 595 ALA A N 1
ATOM 4762 C CA . ALA A 1 595 ? 4.158 18.603 -15.854 1.00 78.88 595 ALA A CA 1
ATOM 4763 C C . ALA A 1 595 ? 3.123 19.045 -16.900 1.00 78.88 595 ALA A C 1
ATOM 4765 O O . ALA A 1 595 ? 2.000 19.426 -16.556 1.00 78.88 595 ALA A O 1
ATOM 4766 N N . ALA A 1 596 ? 3.480 18.936 -18.182 1.00 76.38 596 ALA A N 1
ATOM 4767 C CA . ALA A 1 596 ? 2.642 19.381 -19.295 1.00 76.38 596 ALA A CA 1
ATOM 4768 C C . ALA A 1 596 ? 1.225 18.784 -19.261 1.00 76.38 596 ALA A C 1
ATOM 4770 O O . ALA A 1 596 ? 0.241 19.504 -19.417 1.00 76.38 596 ALA A O 1
ATOM 4771 N N . GLU A 1 597 ? 1.121 17.487 -18.974 1.00 76.25 597 GLU A N 1
ATOM 4772 C CA . GLU A 1 597 ? -0.145 16.752 -18.891 1.00 76.25 597 GLU A CA 1
ATOM 4773 C C . GLU A 1 597 ? -1.050 17.286 -17.758 1.00 76.25 597 GLU A C 1
ATOM 4775 O O . GLU A 1 597 ? -2.269 17.374 -17.910 1.00 76.25 597 GLU A O 1
ATOM 4780 N N . VAL A 1 598 ? -0.465 17.670 -16.612 1.00 81.25 598 VAL A N 1
ATOM 4781 C CA . VAL A 1 598 ? -1.209 18.231 -15.466 1.00 81.25 598 VAL A CA 1
ATOM 4782 C C . VAL A 1 598 ? -1.728 19.606 -15.848 1.00 81.25 598 VAL A C 1
ATOM 4784 O O . VAL A 1 598 ? -2.903 19.911 -15.652 1.00 81.25 598 VAL A O 1
ATOM 4787 N N . TRP A 1 599 ? -0.851 20.422 -16.432 1.00 84.12 599 TRP A N 1
ATOM 4788 C CA . TRP A 1 599 ? -1.177 21.782 -16.832 1.00 84.12 599 TRP A CA 1
ATOM 4789 C C . TRP A 1 599 ? -2.258 21.826 -17.917 1.00 84.12 599 TRP A C 1
ATOM 4791 O O . TRP A 1 599 ? -3.147 22.676 -17.874 1.00 84.12 599 TRP A O 1
ATOM 4801 N N . GLN A 1 600 ? -2.238 20.869 -18.849 1.00 80.19 600 GLN A N 1
ATOM 4802 C CA . GLN A 1 600 ? -3.288 20.709 -19.850 1.00 80.19 600 GLN A CA 1
ATOM 4803 C C . GLN A 1 600 ? -4.644 20.399 -19.202 1.00 80.19 600 GLN A C 1
ATOM 4805 O O . GLN A 1 600 ? -5.622 21.073 -19.516 1.00 80.19 600 GLN A O 1
ATOM 4810 N N . LYS A 1 601 ? -4.708 19.459 -18.251 1.00 80.19 601 LYS A N 1
ATOM 4811 C CA . LYS A 1 601 ? -5.957 19.160 -17.529 1.00 80.19 601 LYS A CA 1
ATOM 4812 C C . LYS A 1 601 ? -6.481 20.359 -16.739 1.00 80.19 601 LYS A C 1
ATOM 4814 O O . LYS A 1 601 ? -7.675 20.638 -16.764 1.00 80.19 601 LYS A O 1
ATOM 4819 N N . VAL A 1 602 ? -5.594 21.105 -16.074 1.00 83.25 602 VAL A N 1
ATOM 4820 C CA . VAL A 1 602 ? -5.967 22.348 -15.374 1.00 83.25 602 VAL A CA 1
ATOM 4821 C C . VAL A 1 602 ? -6.594 23.352 -16.351 1.00 83.25 602 VAL A C 1
ATOM 4823 O O . VAL A 1 602 ? -7.610 23.969 -16.030 1.00 83.25 602 VAL A O 1
ATOM 4826 N N . ARG A 1 603 ? -6.046 23.476 -17.567 1.00 81.12 603 ARG A N 1
ATOM 4827 C CA . ARG A 1 603 ? -6.607 24.329 -18.626 1.00 81.12 603 ARG A CA 1
ATOM 4828 C C . ARG A 1 603 ? -7.978 23.844 -19.100 1.00 81.12 603 ARG A C 1
ATOM 4830 O O . ARG A 1 603 ? -8.899 24.651 -19.182 1.00 81.12 603 ARG A O 1
ATOM 4837 N N . GLU A 1 604 ? -8.127 22.548 -19.365 1.00 80.25 604 GLU A N 1
ATOM 4838 C CA . GLU A 1 604 ? -9.395 21.942 -19.794 1.00 80.25 604 GLU A CA 1
ATOM 4839 C C . GLU A 1 604 ? -10.514 22.181 -18.763 1.00 80.25 604 GLU A C 1
ATOM 4841 O O . GLU A 1 604 ? -11.623 22.575 -19.134 1.00 80.25 604 GLU A O 1
ATOM 4846 N N . CYS A 1 605 ? -10.213 22.044 -17.465 1.00 77.69 605 CYS A N 1
ATOM 4847 C CA . CYS A 1 605 ? -11.158 22.361 -16.389 1.00 77.69 605 CYS A CA 1
ATOM 4848 C C . CYS A 1 605 ? -11.561 23.848 -16.378 1.00 77.69 605 CYS A C 1
ATOM 4850 O O . CYS A 1 605 ? -12.733 24.164 -16.165 1.00 77.69 605 CYS A O 1
ATOM 4852 N N . CYS A 1 606 ? -10.621 24.762 -16.642 1.00 76.56 606 CYS A N 1
ATOM 4853 C CA . CYS A 1 606 ? -10.877 26.206 -16.690 1.00 76.56 606 CYS A CA 1
ATOM 4854 C C . CYS A 1 606 ? -11.729 26.650 -17.890 1.00 76.56 606 CYS A C 1
ATOM 4856 O O . CYS A 1 606 ? -12.517 27.590 -17.761 1.00 76.56 606 CYS A O 1
ATOM 4858 N N . GLU A 1 607 ? -11.562 26.010 -19.052 1.00 75.19 607 GLU A N 1
ATOM 4859 C CA . GLU A 1 607 ? -12.215 26.385 -20.318 1.00 75.19 607 GLU A CA 1
ATOM 4860 C C . GLU A 1 607 ? -13.632 25.799 -20.481 1.00 75.19 607 GLU A C 1
ATOM 4862 O O . GLU A 1 607 ? -14.389 26.220 -21.364 1.00 75.19 607 GLU A O 1
ATOM 4867 N N . SER A 1 608 ? -14.026 24.850 -19.624 1.00 73.06 608 SER A N 1
ATOM 4868 C CA . SER A 1 608 ? -15.352 24.228 -19.664 1.00 73.06 608 SER A CA 1
ATOM 4869 C C . SER A 1 608 ? -16.479 25.254 -19.464 1.00 73.06 608 SER A C 1
ATOM 4871 O O . SER A 1 608 ? -16.611 25.892 -18.418 1.00 73.06 608 SER A O 1
ATOM 4873 N N . LYS A 1 609 ? -17.357 25.385 -20.473 1.00 55.28 609 LYS A N 1
ATOM 4874 C CA . LYS A 1 609 ? -18.494 26.333 -20.486 1.00 55.28 609 LYS A CA 1
ATOM 4875 C C . LYS A 1 609 ? -19.574 26.033 -19.432 1.00 55.28 609 LYS A C 1
ATOM 4877 O O . LYS A 1 609 ? -20.396 26.901 -19.159 1.00 55.28 609 LYS A O 1
ATOM 4882 N N . ASN A 1 610 ? -19.549 24.836 -18.838 1.00 53.66 610 ASN A N 1
ATOM 4883 C CA . ASN A 1 610 ? -20.433 24.382 -17.760 1.00 53.66 610 ASN A CA 1
ATOM 4884 C C . ASN A 1 610 ? -19.629 24.101 -16.475 1.00 53.66 610 ASN A C 1
ATOM 4886 O O . ASN A 1 610 ? -19.804 23.052 -15.858 1.00 53.66 610 ASN A O 1
ATOM 4890 N N . ALA A 1 611 ? -18.728 25.009 -16.086 1.00 54.03 611 ALA A N 1
ATOM 4891 C CA . ALA A 1 611 ? -17.946 24.910 -14.851 1.00 54.03 611 ALA A CA 1
ATOM 4892 C C . ALA A 1 611 ? -18.850 24.947 -13.598 1.00 54.03 611 ALA A C 1
ATOM 4894 O O . ALA A 1 611 ? -19.040 25.984 -12.962 1.00 54.03 611 ALA A O 1
ATOM 4895 N N . SER A 1 612 ? -19.450 23.804 -13.259 1.00 62.50 612 SER A N 1
ATOM 4896 C CA . SER A 1 612 ? -20.071 23.546 -11.960 1.00 62.50 612 SER A CA 1
ATOM 4897 C C . SER A 1 612 ? -19.023 23.635 -10.840 1.00 62.50 612 SER A C 1
ATOM 4899 O O . SER A 1 612 ? -17.825 23.514 -11.088 1.00 62.50 612 SER A O 1
ATOM 4901 N N . ARG A 1 613 ? -19.480 23.805 -9.590 1.00 64.50 613 ARG A N 1
ATOM 4902 C CA . ARG A 1 613 ? -18.639 23.830 -8.376 1.00 64.50 613 ARG A CA 1
ATOM 4903 C C . ARG A 1 613 ? -17.661 22.645 -8.302 1.00 64.50 613 ARG A C 1
ATOM 4905 O O . ARG A 1 613 ? -16.465 22.889 -8.275 1.00 64.50 613 ARG A O 1
ATOM 4912 N N . SER A 1 614 ? -18.171 21.417 -8.400 1.00 66.81 614 SER A N 1
ATOM 4913 C CA . SER A 1 614 ? -17.817 20.554 -9.526 1.00 66.81 614 SER A CA 1
ATOM 4914 C C . SER A 1 614 ? -16.359 20.543 -9.980 1.00 66.81 614 SER A C 1
ATOM 4916 O O . SER A 1 614 ? -15.428 20.373 -9.209 1.00 66.81 614 SER A O 1
ATOM 4918 N N . HIS A 1 615 ? -16.214 20.846 -11.268 1.00 70.06 615 HIS A N 1
ATOM 4919 C CA . HIS A 1 615 ? -14.977 21.011 -12.026 1.00 70.06 615 HIS A CA 1
ATOM 4920 C C . HIS A 1 615 ? -13.902 21.876 -11.345 1.00 70.06 615 HIS A C 1
ATOM 4922 O O . HIS A 1 615 ? -12.713 21.728 -11.626 1.00 70.06 615 HIS A O 1
ATOM 4928 N N . MET A 1 616 ? -14.292 22.806 -10.472 1.00 72.88 616 MET A N 1
ATOM 4929 C CA . MET A 1 616 ? -13.347 23.697 -9.796 1.00 72.88 616 MET A CA 1
ATOM 4930 C C . MET A 1 616 ? -12.718 23.032 -8.573 1.00 72.88 616 MET A C 1
ATOM 4932 O O . MET A 1 616 ? -11.551 23.288 -8.278 1.00 72.88 616 MET A O 1
ATOM 4936 N N . GLU A 1 617 ? -13.449 22.144 -7.898 1.00 74.12 617 GLU A N 1
ATOM 4937 C CA . GLU A 1 617 ? -12.894 21.256 -6.875 1.00 74.12 617 GLU A CA 1
ATOM 4938 C C . GLU A 1 617 ? -11.933 20.235 -7.524 1.00 74.12 617 GLU A C 1
ATOM 4940 O O . GLU A 1 617 ? -10.858 19.994 -6.979 1.00 74.12 617 GLU A O 1
ATOM 4945 N N . ASP A 1 618 ? -12.220 19.740 -8.737 1.00 75.88 618 ASP A N 1
ATOM 4946 C CA . ASP A 1 618 ? -11.320 18.878 -9.535 1.00 75.88 618 ASP A CA 1
ATOM 4947 C C . ASP A 1 618 ? -9.991 19.572 -9.807 1.00 75.88 618 ASP A C 1
ATOM 4949 O O . ASP A 1 618 ? -8.915 19.029 -9.570 1.00 75.88 618 ASP A O 1
ATOM 4953 N N . MET A 1 619 ? -10.073 20.803 -10.298 1.00 81.31 619 MET A N 1
ATOM 4954 C CA . MET A 1 619 ? -8.918 21.626 -10.616 1.00 81.31 619 MET A CA 1
ATOM 4955 C C . MET A 1 619 ? -8.122 21.987 -9.357 1.00 81.31 619 MET A C 1
ATOM 4957 O O . MET A 1 619 ? -6.892 21.915 -9.371 1.00 81.31 619 MET A O 1
ATOM 4961 N N . ALA A 1 620 ? -8.801 22.323 -8.255 1.00 83.50 620 ALA A N 1
ATOM 4962 C CA . ALA A 1 620 ? -8.143 22.521 -6.969 1.00 83.50 620 ALA A CA 1
ATOM 4963 C C . ALA A 1 620 ? -7.412 21.244 -6.528 1.00 83.50 620 ALA A C 1
ATOM 4965 O O . ALA A 1 620 ? -6.262 21.332 -6.116 1.00 83.50 620 ALA A O 1
ATOM 4966 N N . ASN A 1 621 ? -8.006 20.060 -6.693 1.00 81.31 621 ASN A N 1
ATOM 4967 C CA . ASN A 1 621 ? -7.342 18.790 -6.395 1.00 81.31 621 ASN A CA 1
ATOM 4968 C C . ASN A 1 621 ? -6.106 18.559 -7.284 1.00 81.31 621 ASN A C 1
ATOM 4970 O O . ASN A 1 621 ? -5.063 18.154 -6.777 1.00 81.31 621 ASN A O 1
ATOM 4974 N N . LEU A 1 622 ? -6.157 18.885 -8.580 1.00 83.81 622 LEU A N 1
ATOM 4975 C CA . LEU A 1 622 ? -4.985 18.794 -9.462 1.00 83.81 622 LEU A CA 1
ATOM 4976 C C . LEU A 1 622 ? -3.823 19.684 -8.988 1.00 83.81 622 LEU A C 1
ATOM 4978 O O . LEU A 1 622 ? -2.670 19.259 -9.034 1.00 83.81 622 LEU A O 1
ATOM 4982 N N . ILE A 1 623 ? -4.128 20.893 -8.512 1.00 88.25 623 ILE A N 1
ATOM 4983 C CA . ILE A 1 623 ? -3.137 21.880 -8.057 1.00 88.25 623 ILE A CA 1
ATOM 4984 C C . ILE A 1 623 ? -2.621 21.563 -6.648 1.00 88.25 623 ILE A C 1
ATOM 4986 O O . ILE A 1 623 ? -1.429 21.692 -6.394 1.00 88.25 623 ILE A O 1
ATOM 4990 N N . LEU A 1 624 ? -3.492 21.149 -5.729 1.00 88.50 624 LEU A N 1
ATOM 4991 C CA . LEU A 1 624 ? -3.154 20.964 -4.317 1.00 88.50 624 LEU A CA 1
ATOM 4992 C C . LEU A 1 624 ? -2.471 19.626 -4.006 1.00 88.50 624 LEU A C 1
ATOM 4994 O O . LEU A 1 624 ? -1.870 19.490 -2.941 1.00 88.50 624 LEU A O 1
ATOM 4998 N N . GLN A 1 625 ? -2.575 18.634 -4.892 1.00 86.69 625 GLN A N 1
ATOM 4999 C CA . GLN A 1 625 ? -1.929 17.337 -4.701 1.00 86.69 625 GLN A CA 1
ATOM 5000 C C . GLN A 1 625 ? -0.450 17.401 -5.092 1.00 86.69 625 GLN A C 1
ATOM 5002 O O . GLN A 1 625 ? -0.111 17.507 -6.269 1.00 86.69 625 GLN A O 1
ATOM 5007 N N . ASP A 1 626 ? 0.430 17.288 -4.095 1.00 88.38 626 ASP A N 1
ATOM 5008 C CA . ASP A 1 626 ? 1.886 17.386 -4.258 1.00 88.38 626 ASP A CA 1
ATOM 5009 C C . ASP A 1 626 ? 2.458 16.363 -5.248 1.00 88.38 626 ASP A C 1
ATOM 5011 O O . ASP A 1 626 ? 3.357 16.695 -6.015 1.00 88.38 626 ASP A O 1
ATOM 5015 N N . GLU A 1 627 ? 1.897 15.150 -5.315 1.00 85.69 627 GLU A N 1
ATOM 5016 C CA . GLU A 1 627 ? 2.329 14.115 -6.268 1.00 85.69 627 GLU A CA 1
ATOM 5017 C C . GLU A 1 627 ? 2.141 14.527 -7.745 1.00 85.69 627 GLU A C 1
ATOM 5019 O O . GLU A 1 627 ? 2.702 13.883 -8.632 1.00 85.69 627 GLU A O 1
ATOM 5024 N N . ASN A 1 628 ? 1.386 15.600 -8.031 1.00 85.50 628 ASN A N 1
ATOM 5025 C CA . ASN A 1 628 ? 1.234 16.137 -9.386 1.00 85.50 628 ASN A CA 1
ATOM 5026 C C . ASN A 1 628 ? 2.362 17.085 -9.818 1.00 85.50 628 ASN A C 1
ATOM 5028 O O . ASN A 1 628 ? 2.486 17.369 -11.012 1.00 85.50 628 ASN A O 1
ATOM 5032 N N . HIS A 1 629 ? 3.179 17.574 -8.885 1.00 86.88 629 HIS A N 1
ATOM 5033 C CA . HIS A 1 629 ? 4.231 18.548 -9.177 1.00 86.88 629 HIS A CA 1
ATOM 5034 C C . HIS A 1 629 ? 5.585 17.928 -8.851 1.00 86.88 629 HIS A C 1
ATOM 5036 O O . HIS A 1 629 ? 5.768 17.466 -7.726 1.00 86.88 629 HIS A O 1
ATOM 5042 N N . PRO A 1 630 ? 6.561 17.907 -9.774 1.00 86.25 630 PRO A N 1
ATOM 5043 C CA . PRO A 1 630 ? 7.755 17.088 -9.597 1.00 86.25 630 PRO A CA 1
ATOM 5044 C C . PRO A 1 630 ? 8.552 17.401 -8.325 1.00 86.25 630 PRO A C 1
ATOM 5046 O O . PRO A 1 630 ? 8.920 16.497 -7.578 1.00 86.25 630 PRO A O 1
ATOM 5049 N N . GLN A 1 631 ? 8.760 18.686 -8.029 1.00 87.31 631 GLN A N 1
ATOM 5050 C CA . GLN A 1 631 ? 9.491 19.117 -6.833 1.00 87.31 631 GLN A CA 1
ATOM 5051 C C . GLN A 1 631 ? 8.713 18.827 -5.543 1.00 87.31 631 GLN A C 1
ATOM 5053 O O . GLN A 1 631 ? 9.308 18.440 -4.538 1.00 87.31 631 GLN A O 1
ATOM 5058 N N . HIS A 1 632 ? 7.386 18.983 -5.563 1.00 90.25 632 HIS A N 1
ATOM 5059 C CA . HIS A 1 632 ? 6.549 18.720 -4.392 1.00 90.25 632 HIS A CA 1
ATOM 5060 C C . HIS A 1 632 ? 6.466 17.216 -4.116 1.00 90.25 632 HIS A C 1
ATOM 5062 O O . HIS A 1 632 ? 6.553 16.806 -2.963 1.00 90.25 632 HIS A O 1
ATOM 5068 N N . ALA A 1 633 ? 6.368 16.392 -5.163 1.00 88.62 633 ALA A N 1
ATOM 5069 C CA . ALA A 1 633 ? 6.344 14.938 -5.066 1.00 88.62 633 ALA A CA 1
ATOM 5070 C C . ALA A 1 633 ? 7.616 14.393 -4.395 1.00 88.62 633 ALA A C 1
ATOM 5072 O O . ALA A 1 633 ? 7.527 13.530 -3.522 1.00 88.62 633 ALA A O 1
ATOM 5073 N N . LEU A 1 634 ? 8.790 14.933 -4.750 1.00 89.25 634 LEU A N 1
ATOM 5074 C CA . LEU A 1 634 ? 10.053 14.597 -4.086 1.00 89.25 634 LEU A CA 1
ATOM 5075 C C . LEU A 1 634 ? 10.088 15.057 -2.632 1.00 89.25 634 LEU A C 1
ATOM 5077 O O . LEU A 1 634 ? 10.394 14.264 -1.745 1.00 89.25 634 LEU A O 1
ATOM 5081 N N . ALA A 1 635 ? 9.727 16.315 -2.374 1.00 90.50 635 ALA A N 1
ATOM 5082 C CA . ALA A 1 635 ? 9.701 16.852 -1.020 1.00 90.50 635 ALA A CA 1
ATOM 5083 C C . ALA A 1 635 ? 8.759 16.040 -0.113 1.00 90.50 635 ALA A C 1
ATOM 5085 O O . ALA A 1 635 ? 9.116 15.711 1.018 1.00 90.50 635 ALA A O 1
ATOM 5086 N N . GLN A 1 636 ? 7.587 15.651 -0.622 1.00 89.06 636 GLN A N 1
ATOM 5087 C CA . GLN A 1 636 ? 6.628 14.790 0.066 1.00 89.06 636 GLN A CA 1
ATOM 5088 C C . GLN A 1 636 ? 7.195 13.390 0.327 1.00 89.06 636 GLN A C 1
ATOM 5090 O O . GLN A 1 636 ? 7.045 12.863 1.430 1.00 89.06 636 GLN A O 1
ATOM 5095 N N . PHE A 1 637 ? 7.849 12.789 -0.668 1.00 86.94 637 PHE A N 1
ATOM 5096 C CA . PHE A 1 637 ? 8.484 11.482 -0.530 1.00 86.94 637 PHE A CA 1
ATOM 5097 C C . PHE A 1 637 ? 9.566 11.490 0.560 1.00 86.94 637 PHE A C 1
ATOM 5099 O O . PHE A 1 637 ? 9.530 10.653 1.466 1.00 86.94 637 PHE A O 1
ATOM 5106 N N . ASP A 1 638 ? 10.460 12.480 0.535 1.00 88.19 638 ASP A N 1
ATOM 5107 C CA . ASP A 1 638 ? 11.519 12.640 1.533 1.00 88.19 638 ASP A CA 1
ATOM 5108 C C . ASP A 1 638 ? 10.955 12.936 2.928 1.00 88.19 638 ASP A C 1
ATOM 5110 O O . ASP A 1 638 ? 11.478 12.446 3.931 1.00 88.19 638 ASP A O 1
ATOM 5114 N N . LEU A 1 639 ? 9.856 13.697 3.008 1.00 87.25 639 LEU A N 1
ATOM 5115 C CA . LEU A 1 639 ? 9.180 13.984 4.271 1.00 87.25 639 LEU A CA 1
ATOM 5116 C C . LEU A 1 639 ? 8.666 12.689 4.905 1.00 87.25 639 LEU A C 1
ATOM 5118 O O . LEU A 1 639 ? 8.916 12.426 6.080 1.00 87.25 639 LEU A O 1
ATOM 5122 N N . TYR A 1 640 ? 8.001 11.834 4.127 1.00 85.25 640 TYR A N 1
ATOM 5123 C CA . TYR A 1 640 ? 7.532 10.540 4.623 1.00 85.25 640 TYR A CA 1
ATOM 5124 C C . TYR A 1 640 ? 8.666 9.603 5.030 1.00 85.25 640 TYR A C 1
ATOM 5126 O O . TYR A 1 640 ? 8.485 8.820 5.962 1.00 85.25 640 TYR A O 1
ATOM 5134 N N . ALA A 1 641 ? 9.833 9.697 4.390 1.00 85.00 641 ALA A N 1
ATOM 5135 C CA . ALA A 1 641 ? 11.001 8.910 4.766 1.00 85.00 641 ALA A CA 1
ATOM 5136 C C . ALA A 1 641 ? 11.582 9.307 6.137 1.00 85.00 641 ALA A C 1
ATOM 5138 O O . ALA A 1 641 ? 12.179 8.462 6.809 1.00 85.00 641 ALA A O 1
ATOM 5139 N N . ILE A 1 642 ? 11.408 10.563 6.572 1.00 84.94 642 ILE A N 1
ATOM 5140 C CA . ILE A 1 642 ? 11.874 11.026 7.891 1.00 84.94 642 ILE A CA 1
ATOM 5141 C C . ILE A 1 642 ? 10.818 10.918 8.996 1.00 84.94 642 ILE A C 1
ATOM 5143 O O . ILE A 1 642 ? 11.184 10.982 10.170 1.00 84.94 642 ILE A O 1
ATOM 5147 N N . MET A 1 643 ? 9.537 10.765 8.648 1.00 84.12 643 MET A N 1
ATOM 5148 C CA . MET A 1 643 ? 8.450 10.627 9.619 1.00 84.12 643 MET A CA 1
ATOM 5149 C C . MET A 1 643 ? 8.550 9.315 10.401 1.00 84.12 643 MET A C 1
ATOM 5151 O O . MET A 1 643 ? 8.758 8.238 9.843 1.00 84.12 643 MET A O 1
ATOM 5155 N N . GLU A 1 644 ? 8.326 9.398 11.712 1.00 82.44 644 GLU A N 1
ATOM 5156 C CA . GLU A 1 644 ? 8.293 8.212 12.561 1.00 82.44 644 GLU A CA 1
ATOM 5157 C C . GLU A 1 644 ? 7.017 7.396 12.306 1.00 82.44 644 GLU A C 1
ATOM 5159 O O . GLU A 1 644 ? 5.919 7.929 12.091 1.00 82.44 644 GLU A O 1
ATOM 5164 N N . SER A 1 645 ? 7.159 6.071 12.340 1.00 83.12 645 SER A N 1
ATOM 5165 C CA . SER A 1 645 ? 6.022 5.161 12.214 1.00 83.12 645 SER A CA 1
ATOM 5166 C C . SER A 1 645 ? 5.152 5.216 13.467 1.00 83.12 645 SER A C 1
ATOM 5168 O O . SER A 1 645 ? 5.657 5.227 14.587 1.00 83.12 645 SER A O 1
ATOM 5170 N N . ALA A 1 646 ? 3.832 5.210 13.280 1.00 87.62 646 ALA A N 1
ATOM 5171 C CA . ALA A 1 646 ? 2.910 5.091 14.401 1.00 87.62 646 ALA A CA 1
ATOM 5172 C C . ALA A 1 646 ? 2.989 3.688 15.028 1.00 87.62 646 ALA A C 1
ATOM 5174 O O . ALA A 1 646 ? 3.068 2.684 14.312 1.00 87.62 646 ALA A O 1
ATOM 5175 N N . GLU A 1 647 ? 2.953 3.626 16.357 1.00 86.88 647 GLU A N 1
ATOM 5176 C CA . GLU A 1 647 ? 3.034 2.389 17.131 1.00 86.88 647 GLU A CA 1
ATOM 5177 C C . GLU A 1 647 ? 2.101 2.420 18.344 1.00 86.88 647 GLU A C 1
ATOM 5179 O O . GLU A 1 647 ? 1.791 3.476 18.902 1.00 86.88 647 GLU A O 1
ATOM 5184 N N . TYR A 1 648 ? 1.682 1.236 18.783 1.00 89.62 648 TYR A N 1
ATOM 5185 C CA . TYR A 1 648 ? 1.019 1.060 20.066 1.00 89.62 648 TYR A CA 1
ATOM 5186 C C . TYR A 1 648 ? 2.023 1.017 21.206 1.00 89.62 648 TYR A C 1
ATOM 5188 O O . TYR A 1 648 ? 3.016 0.289 21.140 1.00 89.62 648 TYR A O 1
ATOM 5196 N N . VAL A 1 649 ? 1.720 1.750 22.271 1.00 87.62 649 VAL A N 1
ATOM 5197 C CA . VAL A 1 649 ? 2.442 1.724 23.542 1.00 87.62 649 VAL A CA 1
ATOM 5198 C C . VAL A 1 649 ? 1.465 1.652 24.706 1.00 87.62 649 VAL A C 1
ATOM 5200 O O . VAL A 1 649 ? 0.310 2.056 24.589 1.00 87.62 649 VAL A O 1
ATOM 5203 N N . VAL A 1 650 ? 1.938 1.158 25.845 1.00 87.94 650 VAL A N 1
ATOM 5204 C CA . VAL A 1 650 ? 1.179 1.186 27.099 1.00 87.94 650 VAL A CA 1
ATOM 5205 C C . VAL A 1 650 ? 1.378 2.536 27.775 1.00 87.94 650 VAL A C 1
ATOM 5207 O O . VAL A 1 650 ? 2.500 3.041 27.826 1.00 87.94 650 VAL A O 1
ATOM 5210 N N . SER A 1 651 ? 0.306 3.116 28.307 1.00 85.69 651 SER A N 1
ATOM 5211 C CA . SER A 1 651 ? 0.394 4.285 29.172 1.00 85.69 651 SER A CA 1
ATOM 5212 C C . SER A 1 651 ? 1.082 3.910 30.489 1.00 85.69 651 SER A C 1
ATOM 5214 O O . SER A 1 651 ? 0.672 2.975 31.170 1.00 85.69 651 SER A O 1
ATOM 5216 N N . THR A 1 652 ? 2.136 4.633 30.863 1.00 76.06 652 THR A N 1
ATOM 5217 C CA . THR A 1 652 ? 2.823 4.468 32.155 1.00 76.06 652 THR A CA 1
ATOM 5218 C C . THR A 1 652 ? 2.992 5.817 32.842 1.00 76.06 652 THR A C 1
ATOM 5220 O O . THR A 1 652 ? 2.984 6.859 32.183 1.00 76.06 652 THR A O 1
ATOM 5223 N N . SER A 1 653 ? 3.210 5.809 34.158 1.00 60.50 653 SER A N 1
ATOM 5224 C CA . SER A 1 653 ? 3.512 7.011 34.950 1.00 60.50 653 SER A CA 1
ATOM 5225 C C . SER A 1 653 ? 4.777 7.757 34.487 1.00 60.50 653 SER A C 1
ATOM 5227 O O . SER A 1 653 ? 4.903 8.956 34.722 1.00 60.50 653 SER A O 1
ATOM 5229 N N . GLU A 1 654 ? 5.682 7.084 33.767 1.00 55.28 654 GLU A N 1
ATOM 5230 C CA . GLU A 1 654 ? 6.888 7.667 33.156 1.00 55.28 654 GLU A CA 1
ATOM 5231 C C . GLU A 1 654 ? 6.666 8.213 31.733 1.00 55.28 654 GLU A C 1
ATOM 5233 O O . GLU A 1 654 ? 7.562 8.830 31.144 1.00 55.28 654 GLU A O 1
ATOM 5238 N N . THR A 1 655 ? 5.495 7.974 31.135 1.00 62.53 655 THR A N 1
ATOM 5239 C CA . THR A 1 655 ? 5.208 8.433 29.775 1.00 62.53 655 THR A CA 1
ATOM 5240 C C . THR A 1 655 ? 4.840 9.915 29.817 1.00 62.53 655 THR A C 1
ATOM 5242 O O . THR A 1 655 ? 3.705 10.264 30.135 1.00 62.53 655 THR A O 1
ATOM 5245 N N . THR A 1 656 ? 5.796 10.793 29.496 1.00 61.56 656 THR A N 1
ATOM 5246 C CA . THR A 1 656 ? 5.546 12.241 29.407 1.00 61.56 656 THR A CA 1
ATOM 5247 C C . THR A 1 656 ? 4.491 12.552 28.339 1.00 61.56 656 THR A C 1
ATOM 5249 O O . THR A 1 656 ? 4.361 11.775 27.388 1.00 61.56 656 THR A O 1
ATOM 5252 N N . PRO A 1 657 ? 3.743 13.668 28.451 1.00 62.81 657 PRO A N 1
ATOM 5253 C CA . PRO A 1 657 ? 2.743 14.055 27.459 1.00 62.81 657 PRO A CA 1
ATOM 5254 C C . PRO A 1 657 ? 3.281 14.021 26.026 1.00 62.81 657 PRO A C 1
ATOM 5256 O O . PRO A 1 657 ? 2.637 13.421 25.175 1.00 62.81 657 PRO A O 1
ATOM 5259 N N . GLU A 1 658 ? 4.508 14.507 25.781 1.00 62.22 658 GLU A N 1
ATOM 5260 C CA . GLU A 1 658 ? 5.115 14.507 24.437 1.00 62.22 658 GLU A CA 1
ATOM 5261 C C . GLU A 1 658 ? 5.328 13.092 23.868 1.00 62.22 658 GLU A C 1
ATOM 5263 O O . GLU A 1 658 ? 5.388 12.896 22.657 1.00 62.22 658 GLU A O 1
ATOM 5268 N N . LYS A 1 659 ? 5.441 12.076 24.732 1.00 68.69 659 LYS A N 1
ATOM 5269 C CA . LYS A 1 659 ? 5.610 10.673 24.329 1.00 68.69 659 LYS A CA 1
ATOM 5270 C C . LYS A 1 659 ? 4.286 9.958 24.064 1.00 68.69 659 LYS A C 1
ATOM 5272 O O . LYS A 1 659 ? 4.341 8.837 23.552 1.00 68.69 659 LYS A O 1
ATOM 5277 N N . GLN A 1 660 ? 3.150 10.570 24.409 1.00 72.50 660 GLN A N 1
ATOM 5278 C CA . GLN A 1 660 ? 1.795 10.037 24.213 1.00 72.50 660 GLN A CA 1
ATOM 5279 C C . GLN A 1 660 ? 1.123 10.574 22.944 1.00 72.50 660 GLN A C 1
ATOM 5281 O O . GLN A 1 660 ? 0.188 9.948 22.442 1.00 72.50 660 GLN A O 1
ATOM 5286 N N . GLU A 1 661 ? 1.587 11.714 22.428 1.00 79.62 661 GLU A N 1
ATOM 5287 C CA . GLU A 1 661 ? 0.913 12.402 21.331 1.00 79.62 661 GLU A CA 1
ATOM 5288 C C . GLU A 1 661 ? 1.020 11.643 20.002 1.00 79.62 661 GLU A C 1
ATOM 5290 O O . GLU A 1 661 ? 1.969 10.905 19.716 1.00 79.62 661 GLU A O 1
ATOM 5295 N N . HIS A 1 662 ? 0.012 11.847 19.161 1.00 85.38 662 HIS A N 1
ATOM 5296 C CA . HIS A 1 662 ? 0.022 11.424 17.775 1.00 85.38 662 HIS A CA 1
ATOM 5297 C C . HIS A 1 662 ? 0.301 12.632 16.883 1.00 85.38 662 HIS A C 1
ATOM 5299 O O . HIS A 1 662 ? -0.618 13.373 16.530 1.00 85.38 662 HIS A O 1
ATOM 5305 N N . TYR A 1 663 ? 1.563 12.784 16.480 1.00 82.69 663 TYR A N 1
ATOM 5306 C CA . TYR A 1 663 ? 2.089 13.936 15.747 1.00 82.69 663 TYR A CA 1
ATOM 5307 C C . TYR A 1 663 ? 1.215 14.357 14.555 1.00 82.69 663 TYR A C 1
ATOM 5309 O O . TYR A 1 663 ? 0.660 15.451 14.558 1.00 82.69 663 TYR A O 1
ATOM 5317 N N . SER A 1 664 ? 0.982 13.466 13.584 1.00 80.31 664 SER A N 1
ATOM 5318 C CA . SER A 1 664 ? 0.248 13.838 12.356 1.00 80.31 664 SER A CA 1
ATOM 5319 C C . SER A 1 664 ? -1.249 14.085 12.559 1.00 80.31 664 SER A C 1
ATOM 5321 O O . SER A 1 664 ? -1.889 14.711 11.720 1.00 80.31 664 SER A O 1
ATOM 5323 N N . LEU A 1 665 ? -1.829 13.566 13.646 1.00 83.06 665 LEU A N 1
ATOM 5324 C CA . LEU A 1 665 ? -3.245 13.774 13.965 1.00 83.06 665 LEU A CA 1
ATOM 5325 C C . LEU A 1 665 ? -3.453 14.992 14.870 1.00 83.06 665 LEU A C 1
ATOM 5327 O O . LEU A 1 665 ? -4.599 15.400 15.047 1.00 83.06 665 LEU A O 1
ATOM 5331 N N . GLN A 1 666 ? -2.374 15.554 15.431 1.00 78.69 666 GLN A N 1
ATOM 5332 C CA . GLN A 1 666 ? -2.396 16.626 16.428 1.00 78.69 666 GLN A CA 1
ATOM 5333 C C . GLN A 1 666 ? -3.276 16.281 17.644 1.00 78.69 666 GLN A C 1
ATOM 5335 O O . GLN A 1 666 ? -4.051 17.093 18.149 1.00 78.69 666 GLN A O 1
ATOM 5340 N N . MET A 1 667 ? -3.185 15.034 18.117 1.00 84.62 667 MET A N 1
ATOM 5341 C CA . MET A 1 667 ? -3.978 14.532 19.243 1.00 84.62 667 MET A CA 1
ATOM 5342 C C . MET A 1 667 ? -3.086 14.112 20.408 1.00 84.62 667 MET A C 1
ATOM 5344 O O . MET A 1 667 ? -2.206 13.274 20.244 1.00 84.62 667 MET A O 1
ATOM 5348 N N . ARG A 1 668 ? -3.374 14.624 21.613 1.00 83.31 668 ARG A N 1
ATOM 5349 C CA . ARG A 1 668 ? -2.633 14.281 22.845 1.00 83.31 668 ARG A CA 1
ATOM 5350 C C . ARG A 1 668 ? -2.792 12.828 23.295 1.00 83.31 668 ARG A C 1
ATOM 5352 O O . ARG A 1 668 ? -1.900 12.273 23.916 1.00 83.31 668 ARG A O 1
ATOM 5359 N N . ALA A 1 669 ? -3.950 12.237 23.016 1.00 88.62 669 ALA A N 1
ATOM 5360 C CA . ALA A 1 669 ? -4.253 10.846 23.321 1.00 88.62 669 ALA A CA 1
ATOM 5361 C C . ALA A 1 669 ? -5.071 10.261 22.172 1.00 88.62 669 ALA A C 1
ATOM 5363 O O . ALA A 1 669 ? -6.054 10.864 21.733 1.00 88.62 669 ALA A O 1
ATOM 5364 N N . TYR A 1 670 ? -4.668 9.099 21.679 1.00 94.31 670 TYR A N 1
ATOM 5365 C CA . TYR A 1 670 ? -5.347 8.413 20.591 1.00 94.31 670 TYR A CA 1
ATOM 5366 C C . TYR A 1 670 ? -5.217 6.903 20.781 1.00 94.31 670 TYR A C 1
ATOM 5368 O O . TYR A 1 670 ? -4.197 6.412 21.255 1.00 94.31 670 TYR A O 1
ATOM 5376 N N . THR A 1 671 ? -6.261 6.162 20.434 1.00 95.19 671 THR A N 1
ATOM 5377 C CA . THR A 1 671 ? -6.273 4.695 20.389 1.00 95.19 671 THR A CA 1
ATOM 5378 C C . THR A 1 671 ? -7.186 4.257 19.248 1.00 95.19 671 THR A C 1
ATOM 5380 O O . THR A 1 671 ? -7.827 5.101 18.630 1.00 95.19 671 THR A O 1
ATOM 5383 N N . GLN A 1 672 ? -7.247 2.969 18.930 1.00 95.81 672 GLN A N 1
ATOM 5384 C CA . GLN A 1 672 ? -8.199 2.458 17.941 1.00 95.81 672 GLN A CA 1
ATOM 5385 C C . GLN A 1 672 ? -9.294 1.665 18.655 1.00 95.81 672 GLN A C 1
ATOM 5387 O O . GLN A 1 672 ? -9.006 0.796 19.473 1.00 95.81 672 GLN A O 1
ATOM 5392 N N . PHE A 1 673 ? -10.544 2.026 18.379 1.00 97.88 673 PHE A N 1
ATOM 5393 C CA . PHE A 1 673 ? -11.756 1.452 18.969 1.00 97.88 673 PHE A CA 1
ATOM 5394 C C . PHE A 1 673 ? -12.795 1.056 17.907 1.00 97.88 673 PHE A C 1
ATOM 5396 O O . PHE A 1 673 ? -13.659 0.218 18.157 1.00 97.88 673 PHE A O 1
ATOM 5403 N N . THR A 1 674 ? -12.737 1.672 16.728 1.00 97.75 674 THR A N 1
ATOM 5404 C CA . THR A 1 674 ? -13.809 1.657 15.729 1.00 97.75 674 THR A CA 1
ATOM 5405 C C . THR A 1 674 ? -13.813 0.452 14.787 1.00 97.75 674 THR A C 1
ATOM 5407 O O . THR A 1 674 ? -14.587 0.445 13.838 1.00 97.75 674 THR A O 1
ATOM 5410 N N . SER A 1 675 ? -12.951 -0.552 14.976 1.00 97.25 675 SER A N 1
ATOM 5411 C CA . SER A 1 675 ? -12.899 -1.727 14.090 1.00 97.25 675 SER A CA 1
ATOM 5412 C C . SER A 1 675 ? -12.530 -3.057 14.779 1.00 97.25 675 SER A C 1
ATOM 5414 O O . SER A 1 675 ? -11.533 -3.695 14.415 1.00 97.25 675 SER A O 1
ATOM 5416 N N . PRO A 1 676 ? -13.300 -3.497 15.791 1.00 97.81 676 PRO A N 1
ATOM 5417 C CA . PRO A 1 676 ? -13.024 -4.704 16.576 1.00 97.81 676 PRO A CA 1
ATOM 5418 C C . PRO A 1 676 ? -13.203 -6.024 15.817 1.00 97.81 676 PRO A C 1
ATOM 5420 O O . PRO A 1 676 ? -12.695 -7.046 16.276 1.00 97.81 676 PRO A O 1
ATOM 5423 N N . ILE A 1 677 ? -13.884 -6.041 14.666 1.00 96.44 677 ILE A N 1
ATOM 5424 C CA . ILE A 1 677 ? -14.004 -7.242 13.826 1.00 96.44 677 ILE A CA 1
ATOM 5425 C C . ILE A 1 677 ? -12.662 -7.576 13.167 1.00 96.44 677 ILE A C 1
ATOM 5427 O O . ILE A 1 677 ? -12.336 -8.749 12.963 1.00 96.44 677 ILE A O 1
ATOM 5431 N N . ARG A 1 678 ? -11.867 -6.547 12.852 1.00 94.69 678 ARG A N 1
ATOM 5432 C CA . ARG A 1 678 ? -10.633 -6.673 12.066 1.00 94.69 678 ARG A CA 1
ATOM 5433 C C . ARG A 1 678 ? -9.350 -6.316 12.811 1.00 94.69 678 ARG A C 1
ATOM 5435 O O . ARG A 1 678 ? -8.284 -6.606 12.272 1.00 94.69 678 ARG A O 1
ATOM 5442 N N . ARG A 1 679 ? -9.420 -5.738 14.016 1.00 97.00 679 ARG A N 1
ATOM 5443 C CA . ARG A 1 679 ? -8.257 -5.376 14.847 1.00 97.00 679 ARG A CA 1
ATOM 5444 C C . ARG A 1 679 ? -8.427 -5.865 16.285 1.00 97.00 679 ARG A C 1
ATOM 5446 O O . ARG A 1 679 ? -9.374 -5.492 16.971 1.00 97.00 679 ARG A O 1
ATOM 5453 N N . TYR A 1 680 ? -7.466 -6.646 16.775 1.00 97.88 680 TYR A N 1
ATOM 5454 C CA . TYR A 1 680 ? -7.518 -7.202 18.130 1.00 97.88 680 TYR A CA 1
ATOM 5455 C C . TYR A 1 680 ? -7.401 -6.120 19.212 1.00 97.88 680 TYR A C 1
ATOM 5457 O O . TYR A 1 680 ? -8.014 -6.216 20.272 1.00 97.88 680 TYR A O 1
ATOM 5465 N N . ILE A 1 681 ? -6.640 -5.057 18.945 1.00 97.25 681 ILE A N 1
ATOM 5466 C CA . ILE A 1 681 ? -6.458 -3.973 19.913 1.00 97.25 681 ILE A CA 1
ATOM 5467 C C . ILE A 1 681 ? -7.764 -3.216 20.195 1.00 97.25 681 ILE A C 1
ATOM 5469 O O . ILE A 1 681 ? -8.010 -2.828 21.332 1.00 97.25 681 ILE A O 1
ATOM 5473 N N . ASP A 1 682 ? -8.648 -3.091 19.205 1.00 98.31 682 ASP A N 1
ATOM 5474 C CA . ASP A 1 682 ? -9.978 -2.516 19.386 1.00 98.31 682 ASP A CA 1
ATOM 5475 C C . ASP A 1 682 ? -10.824 -3.392 20.320 1.00 98.31 682 ASP A C 1
ATOM 5477 O O . ASP A 1 682 ? -11.469 -2.866 21.221 1.00 98.31 682 ASP A O 1
ATOM 5481 N N . LEU A 1 683 ? -10.758 -4.726 20.197 1.00 98.00 683 LEU A N 1
ATOM 5482 C CA . LEU A 1 683 ? -11.427 -5.657 21.120 1.00 98.00 683 LEU A CA 1
ATOM 5483 C C . LEU A 1 683 ? -10.921 -5.502 22.568 1.00 98.00 683 LEU A C 1
ATOM 5485 O O . LEU A 1 683 ? -11.711 -5.538 23.515 1.00 98.00 683 LEU A O 1
ATOM 5489 N N . VAL A 1 684 ? -9.617 -5.278 22.747 1.00 98.00 684 VAL A N 1
ATOM 5490 C CA . VAL A 1 684 ? -9.008 -4.976 24.054 1.00 98.00 684 VAL A CA 1
ATOM 5491 C C . VAL A 1 684 ? -9.556 -3.658 24.613 1.00 98.00 684 VAL A C 1
ATOM 5493 O O . VAL A 1 684 ? -10.023 -3.619 25.753 1.00 98.00 684 VAL A O 1
ATOM 5496 N N . VAL A 1 685 ? -9.583 -2.594 23.804 1.00 98.06 685 VAL A N 1
ATOM 5497 C CA . VAL A 1 685 ? -10.134 -1.285 24.199 1.00 98.06 685 VAL A CA 1
ATOM 5498 C C . VAL A 1 685 ? -11.633 -1.376 24.503 1.00 98.06 685 VAL A C 1
ATOM 5500 O O . VAL A 1 685 ? -12.092 -0.754 25.459 1.00 98.06 685 VAL A O 1
ATOM 5503 N N . HIS A 1 686 ? -12.400 -2.185 23.764 1.00 98.25 686 HIS A N 1
ATOM 5504 C CA . HIS A 1 686 ? -13.818 -2.454 24.039 1.00 98.25 686 HIS A CA 1
ATOM 5505 C C . HIS A 1 686 ? -14.013 -3.029 25.442 1.00 98.25 686 HIS A C 1
ATOM 5507 O O . HIS A 1 686 ? -14.819 -2.505 26.210 1.00 98.25 686 HIS A O 1
ATOM 5513 N N . ARG A 1 687 ? -13.238 -4.058 25.813 1.00 97.88 687 ARG A N 1
ATOM 5514 C CA . ARG A 1 687 ? -13.288 -4.666 27.156 1.00 97.88 687 ARG A CA 1
ATOM 5515 C C . ARG A 1 687 ? -12.951 -3.655 28.246 1.00 97.88 687 ARG A C 1
ATOM 5517 O O . ARG A 1 687 ? -13.633 -3.607 29.267 1.00 97.88 687 ARG A O 1
ATOM 5524 N N . MET A 1 688 ? -11.939 -2.819 28.020 1.00 97.50 688 MET A N 1
ATOM 5525 C CA . MET A 1 688 ? -11.585 -1.753 28.956 1.00 97.50 688 MET A CA 1
ATOM 5526 C C . MET A 1 688 ? -12.699 -0.710 29.083 1.00 97.50 688 MET A C 1
ATOM 5528 O O . MET A 1 688 ? -13.045 -0.326 30.198 1.00 97.50 688 MET A O 1
ATOM 5532 N N . LEU A 1 689 ? -13.304 -0.273 27.976 1.00 97.44 689 LEU A N 1
ATOM 5533 C CA . LEU A 1 689 ? -14.407 0.687 28.008 1.00 97.44 689 LEU A CA 1
ATOM 5534 C C . LEU A 1 689 ? -15.617 0.115 28.761 1.00 97.44 689 LEU A C 1
ATOM 5536 O O . LEU A 1 689 ? -16.184 0.804 29.606 1.00 97.44 689 LEU A O 1
ATOM 5540 N N . VAL A 1 690 ? -15.969 -1.152 28.519 1.00 97.06 690 VAL A N 1
ATOM 5541 C CA . VAL A 1 690 ? -17.036 -1.860 29.247 1.00 97.06 690 VAL A CA 1
ATOM 5542 C C . VAL A 1 690 ? -16.725 -1.951 30.740 1.00 97.06 690 VAL A C 1
ATOM 5544 O O . VAL A 1 690 ? -17.559 -1.555 31.551 1.00 97.06 690 VAL A O 1
ATOM 5547 N N . ALA A 1 691 ? -15.511 -2.359 31.118 1.00 96.31 691 ALA A N 1
ATOM 5548 C CA . ALA A 1 691 ? -15.091 -2.381 32.519 1.00 96.31 691 ALA A CA 1
ATOM 5549 C C . ALA A 1 691 ? -15.145 -0.985 33.164 1.00 96.31 691 ALA A C 1
ATOM 5551 O O . ALA A 1 691 ? -15.504 -0.853 34.335 1.00 96.31 691 ALA A O 1
ATOM 5552 N N . GLY A 1 692 ? -14.827 0.065 32.400 1.00 94.88 692 GLY A N 1
ATOM 5553 C CA . GLY A 1 692 ? -14.963 1.456 32.821 1.00 94.88 692 GLY A CA 1
ATOM 5554 C C . GLY A 1 692 ? -16.415 1.859 33.085 1.00 94.88 692 GLY A C 1
ATOM 5555 O O . GLY A 1 692 ? -16.690 2.435 34.134 1.00 94.88 692 GLY A O 1
ATOM 5556 N N . MET A 1 693 ? -17.340 1.513 32.183 1.00 94.06 693 MET A N 1
ATOM 5557 C CA . MET A 1 693 ? -18.782 1.771 32.340 1.00 94.06 693 MET A CA 1
ATOM 5558 C C . MET A 1 693 ? -19.385 1.003 33.525 1.00 94.06 693 MET A C 1
ATOM 5560 O O . MET A 1 693 ? -20.227 1.529 34.247 1.00 94.06 693 MET A O 1
ATOM 5564 N N . GLU A 1 694 ? -18.924 -0.225 33.762 1.00 93.44 694 GLU A N 1
ATOM 5565 C CA . GLU A 1 694 ? -19.383 -1.091 34.855 1.00 93.44 694 GLU A CA 1
ATOM 5566 C C . GLU A 1 694 ? -18.652 -0.817 36.188 1.00 93.44 694 GLU A C 1
ATOM 5568 O O . GLU A 1 694 ? -18.868 -1.525 37.170 1.00 93.44 694 GLU A O 1
ATOM 5573 N N . ASN A 1 695 ? -17.775 0.197 36.247 1.00 91.31 695 ASN A N 1
ATOM 5574 C CA . ASN A 1 695 ? -16.931 0.523 37.406 1.00 91.31 695 ASN A CA 1
ATOM 5575 C C . ASN A 1 695 ? -16.092 -0.658 37.943 1.00 91.31 695 ASN A C 1
ATOM 5577 O O . ASN A 1 695 ? -15.713 -0.694 39.116 1.00 91.31 695 ASN A O 1
ATOM 5581 N N . SER A 1 696 ? -15.731 -1.589 37.066 1.00 93.75 696 SER A N 1
ATOM 5582 C CA . SER A 1 696 ? -14.906 -2.760 37.368 1.00 93.75 696 SER A CA 1
ATOM 5583 C C . SER A 1 696 ? -13.400 -2.443 37.323 1.00 93.75 696 SER A C 1
ATOM 5585 O O . SER A 1 696 ? -12.986 -1.324 37.000 1.00 93.75 696 SER A O 1
ATOM 5587 N N . LYS A 1 697 ? -12.562 -3.419 37.709 1.00 92.56 697 LYS A N 1
ATOM 5588 C CA . LYS A 1 697 ? -11.090 -3.337 37.604 1.00 92.56 697 LYS A CA 1
ATOM 5589 C C . LYS A 1 697 ? -10.634 -3.431 36.138 1.00 92.56 697 LYS A C 1
ATOM 5591 O O . LYS A 1 697 ? -11.373 -3.954 35.309 1.00 92.56 697 LYS A O 1
ATOM 5596 N N . CYS A 1 698 ? -9.417 -2.954 35.839 1.00 92.19 698 CYS A N 1
ATOM 5597 C CA . CYS A 1 698 ? -8.792 -3.122 34.517 1.00 92.19 698 CYS A CA 1
ATOM 5598 C C . CYS A 1 698 ? -8.745 -4.631 34.190 1.00 92.19 698 CYS A C 1
ATOM 5600 O O . CYS A 1 698 ? -8.260 -5.386 35.036 1.00 92.19 698 CYS A O 1
ATOM 5602 N N . PRO A 1 699 ? -9.242 -5.085 33.022 1.00 93.94 699 PRO A N 1
ATOM 5603 C CA . PRO A 1 699 ? -9.193 -6.503 32.639 1.00 93.94 699 PRO A CA 1
ATOM 5604 C C . PRO A 1 699 ? -7.775 -7.028 32.369 1.00 93.94 699 PRO A C 1
ATOM 5606 O O . PRO A 1 699 ? -7.587 -8.229 32.206 1.00 93.94 699 PRO A O 1
ATOM 5609 N N . TYR A 1 700 ? -6.796 -6.125 32.299 1.00 94.62 700 TYR A N 1
ATOM 5610 C CA . TYR A 1 700 ? -5.418 -6.403 31.922 1.00 94.62 700 TYR A CA 1
ATOM 5611 C C . TYR A 1 700 ? -4.446 -5.784 32.921 1.00 94.62 700 TYR A C 1
ATOM 5613 O O . TYR A 1 700 ? -4.685 -4.704 33.468 1.00 94.62 700 TYR A O 1
ATOM 5621 N N . THR A 1 701 ? -3.318 -6.449 33.114 1.00 91.44 701 THR A N 1
ATOM 5622 C CA . THR A 1 701 ? -2.140 -5.886 33.773 1.00 91.44 701 THR A CA 1
ATOM 5623 C C . THR A 1 701 ? -1.308 -5.051 32.791 1.00 91.44 701 THR A C 1
ATOM 5625 O O . THR A 1 701 ? -1.458 -5.148 31.571 1.00 91.44 701 THR A O 1
ATOM 5628 N N . ALA A 1 702 ? -0.407 -4.213 33.314 1.00 86.50 702 ALA A N 1
ATOM 5629 C CA . ALA A 1 702 ? 0.501 -3.422 32.480 1.00 86.50 702 ALA A CA 1
ATOM 5630 C C . ALA A 1 702 ? 1.460 -4.304 31.653 1.00 86.50 702 ALA A C 1
ATOM 5632 O O . ALA A 1 702 ? 1.785 -3.960 30.517 1.00 86.50 702 ALA A O 1
ATOM 5633 N N . GLU A 1 703 ? 1.878 -5.448 32.205 1.00 82.25 703 GLU A N 1
ATOM 5634 C CA . GLU A 1 703 ? 2.754 -6.419 31.536 1.00 82.25 703 GLU A CA 1
ATOM 5635 C C . GLU A 1 703 ? 2.036 -7.095 30.360 1.00 82.25 703 GLU A C 1
ATOM 5637 O O . GLU A 1 703 ? 2.526 -7.035 29.233 1.00 82.25 703 GLU A O 1
ATOM 5642 N N . GLU A 1 704 ? 0.824 -7.619 30.579 1.00 88.19 704 GLU A N 1
ATOM 5643 C CA . GLU A 1 704 ? 0.002 -8.203 29.506 1.00 88.19 704 GLU A CA 1
ATOM 5644 C C . GLU A 1 704 ? -0.282 -7.182 28.398 1.00 88.19 704 GLU A C 1
ATOM 5646 O O . GLU A 1 704 ? -0.199 -7.496 27.211 1.00 88.19 704 GLU A O 1
ATOM 5651 N N . MET A 1 705 ? -0.575 -5.928 28.757 1.00 91.56 705 MET A N 1
ATOM 5652 C CA . MET A 1 705 ? -0.801 -4.874 27.767 1.00 91.56 705 MET A CA 1
ATOM 5653 C C . MET A 1 705 ? 0.467 -4.567 26.951 1.00 91.56 705 MET A C 1
ATOM 5655 O O . MET A 1 705 ? 0.384 -4.285 25.751 1.00 91.56 705 MET A O 1
ATOM 5659 N N . ALA A 1 706 ? 1.653 -4.646 27.559 1.00 82.62 706 ALA A N 1
ATOM 5660 C CA . ALA A 1 706 ? 2.919 -4.456 26.853 1.00 82.62 706 ALA A CA 1
ATOM 5661 C C . ALA A 1 706 ? 3.165 -5.579 25.837 1.00 82.62 706 ALA A C 1
ATOM 5663 O O . ALA A 1 706 ? 3.569 -5.312 24.703 1.00 82.62 706 ALA A O 1
ATOM 5664 N N . GLU A 1 707 ? 2.846 -6.820 26.202 1.00 82.25 707 GLU A N 1
ATOM 5665 C CA . GLU A 1 707 ? 2.916 -7.969 25.297 1.00 82.25 707 GLU A CA 1
ATOM 5666 C C . GLU A 1 707 ? 1.906 -7.852 24.148 1.00 82.25 707 GLU A C 1
ATOM 5668 O O . GLU A 1 707 ? 2.260 -8.046 22.982 1.00 82.25 707 GLU A O 1
ATOM 5673 N N . ILE A 1 708 ? 0.661 -7.466 24.452 1.00 90.50 708 ILE A N 1
ATOM 5674 C CA . ILE A 1 708 ? -0.399 -7.254 23.458 1.00 90.50 708 ILE A CA 1
ATOM 5675 C C . ILE A 1 708 ? -0.007 -6.177 22.451 1.00 90.50 708 ILE A C 1
ATOM 5677 O O . ILE A 1 708 ? -0.082 -6.406 21.241 1.00 90.50 708 ILE A O 1
ATOM 5681 N N . THR A 1 709 ? 0.427 -5.010 22.926 1.00 88.00 709 THR A N 1
ATOM 5682 C CA . THR A 1 709 ? 0.811 -3.895 22.049 1.00 88.00 709 THR A CA 1
ATOM 5683 C C . THR A 1 709 ? 2.031 -4.248 21.195 1.00 88.00 709 THR A C 1
ATOM 5685 O O . THR A 1 709 ? 2.034 -3.971 19.993 1.00 88.00 709 THR A O 1
ATOM 5688 N N . HIS A 1 710 ? 3.030 -4.935 21.762 1.00 80.69 710 HIS A N 1
ATOM 5689 C CA . HIS A 1 710 ? 4.199 -5.404 21.016 1.00 80.69 710 HIS A CA 1
ATOM 5690 C C . HIS A 1 710 ? 3.824 -6.392 19.903 1.00 80.69 710 HIS A C 1
ATOM 5692 O O . HIS A 1 710 ? 4.221 -6.215 18.745 1.00 80.69 710 HIS A O 1
ATOM 5698 N N . HIS A 1 711 ? 3.036 -7.416 20.232 1.00 84.31 711 HIS A N 1
ATOM 5699 C CA . HIS A 1 711 ? 2.585 -8.414 19.265 1.00 84.31 711 HIS A CA 1
ATOM 5700 C C . HIS A 1 711 ? 1.731 -7.787 18.159 1.00 84.31 711 HIS A C 1
ATOM 5702 O O . HIS A 1 711 ? 1.987 -8.016 16.972 1.00 84.31 711 HIS A O 1
ATOM 5708 N N . TYR A 1 712 ? 0.777 -6.927 18.524 1.00 91.88 712 TYR A N 1
ATOM 5709 C CA . TYR A 1 712 ? -0.081 -6.243 17.561 1.00 91.88 712 TYR A CA 1
ATOM 5710 C C . TYR A 1 712 ? 0.723 -5.345 16.610 1.00 91.88 712 TYR A C 1
ATOM 5712 O O . TYR A 1 712 ? 0.507 -5.407 15.401 1.00 91.88 712 TYR A O 1
ATOM 5720 N N . ASN A 1 713 ? 1.707 -4.580 17.101 1.00 85.62 713 ASN A N 1
ATOM 5721 C CA . ASN A 1 713 ? 2.596 -3.776 16.248 1.00 85.62 713 ASN A CA 1
ATOM 5722 C C . ASN A 1 713 ? 3.309 -4.632 15.186 1.00 85.62 713 ASN A C 1
ATOM 5724 O O . ASN A 1 713 ? 3.399 -4.244 14.014 1.00 85.62 713 ASN A O 1
ATOM 5728 N N . ASN A 1 714 ? 3.785 -5.820 15.572 1.00 82.75 714 ASN A N 1
ATOM 5729 C CA . ASN A 1 714 ? 4.431 -6.753 14.650 1.00 82.75 714 ASN A CA 1
ATOM 5730 C C . ASN A 1 714 ? 3.441 -7.284 13.595 1.00 82.75 714 ASN A C 1
ATOM 5732 O O . ASN A 1 714 ? 3.781 -7.320 12.409 1.00 82.75 714 ASN A O 1
ATOM 5736 N N . GLN A 1 715 ? 2.221 -7.668 13.991 1.00 87.88 715 GLN A N 1
ATOM 5737 C CA . GLN A 1 715 ? 1.188 -8.139 13.055 1.00 87.88 715 GLN A CA 1
ATOM 5738 C C . GLN A 1 715 ? 0.691 -7.030 12.121 1.00 87.88 715 GLN A C 1
ATOM 5740 O O . GLN A 1 715 ? 0.581 -7.243 10.914 1.00 87.88 715 GLN A O 1
ATOM 5745 N N . HIS A 1 716 ? 0.491 -5.819 12.637 1.00 89.56 716 HIS A N 1
ATOM 5746 C CA . HIS A 1 716 ? 0.103 -4.644 11.855 1.00 89.56 716 HIS A CA 1
ATOM 5747 C C . HIS A 1 716 ? 1.148 -4.294 10.792 1.00 89.56 716 HIS A C 1
ATOM 5749 O O . HIS A 1 716 ? 0.822 -4.087 9.623 1.00 89.56 716 HIS A O 1
ATOM 5755 N N . THR A 1 717 ? 2.433 -4.321 11.162 1.00 85.81 717 THR A N 1
ATOM 5756 C CA . THR A 1 717 ? 3.542 -4.114 10.216 1.00 85.81 717 THR A CA 1
ATOM 5757 C C . THR A 1 717 ? 3.548 -5.182 9.118 1.00 85.81 717 THR A C 1
ATOM 5759 O O . THR A 1 717 ? 3.753 -4.864 7.943 1.00 85.81 717 THR A O 1
ATOM 5762 N N . LYS A 1 718 ? 3.303 -6.454 9.468 1.00 88.06 718 LYS A N 1
ATOM 5763 C CA . LYS A 1 718 ? 3.177 -7.537 8.479 1.00 88.06 718 LYS A CA 1
ATOM 5764 C C . LYS A 1 718 ? 1.985 -7.316 7.548 1.00 88.06 718 LYS A C 1
ATOM 5766 O O . LYS A 1 718 ? 2.159 -7.486 6.344 1.00 88.06 718 LYS A O 1
ATOM 5771 N N . SER A 1 719 ? 0.830 -6.909 8.079 1.00 91.69 719 SER A N 1
ATOM 5772 C CA . SER A 1 719 ? -0.382 -6.633 7.296 1.00 91.69 719 SER A CA 1
ATOM 5773 C C . SER A 1 719 ? -0.166 -5.499 6.293 1.00 91.69 719 SER A C 1
ATOM 5775 O O . SER A 1 719 ? -0.407 -5.687 5.102 1.00 91.69 719 SER A O 1
ATOM 5777 N N . LYS A 1 720 ? 0.447 -4.383 6.713 1.00 89.06 720 LYS A N 1
ATOM 5778 C CA . LYS A 1 720 ? 0.834 -3.288 5.803 1.00 89.06 720 LYS A CA 1
ATOM 5779 C C . LYS A 1 720 ? 1.742 -3.760 4.663 1.00 89.06 720 LYS A C 1
ATOM 5781 O O . LYS A 1 720 ? 1.497 -3.442 3.501 1.00 89.06 720 LYS A O 1
ATOM 5786 N N . ARG A 1 721 ? 2.782 -4.542 4.976 1.00 88.44 721 ARG A N 1
ATOM 5787 C CA . ARG A 1 721 ? 3.714 -5.072 3.962 1.00 88.44 721 ARG A CA 1
ATOM 5788 C C . ARG A 1 721 ? 3.029 -6.042 2.999 1.00 88.44 721 ARG A C 1
ATOM 5790 O O . ARG A 1 721 ? 3.313 -5.999 1.807 1.00 88.44 721 ARG A O 1
ATOM 5797 N N . PHE A 1 722 ? 2.125 -6.881 3.501 1.00 92.31 722 PHE A N 1
ATOM 5798 C CA . PHE A 1 722 ? 1.317 -7.776 2.677 1.00 92.31 722 PHE A CA 1
ATOM 5799 C C . PHE A 1 722 ? 0.384 -6.993 1.739 1.00 92.31 722 PHE A C 1
ATOM 5801 O O . PHE A 1 722 ? 0.323 -7.289 0.546 1.00 92.31 722 PHE A O 1
ATOM 5808 N N . GLY A 1 723 ? -0.276 -5.943 2.240 1.00 90.62 723 GLY A N 1
ATOM 5809 C CA . GLY A 1 723 ? -1.081 -5.033 1.423 1.00 90.62 723 GLY A CA 1
ATOM 5810 C C . GLY A 1 723 ? -0.265 -4.406 0.287 1.00 90.62 723 GLY A C 1
ATOM 5811 O O . GLY A 1 723 ? -0.659 -4.483 -0.871 1.00 90.62 723 GLY A O 1
ATOM 5812 N N . ILE A 1 724 ? 0.927 -3.880 0.584 1.00 88.50 724 ILE A N 1
ATOM 5813 C CA . ILE A 1 724 ? 1.850 -3.329 -0.427 1.00 88.50 724 ILE A CA 1
ATOM 5814 C C . ILE A 1 724 ? 2.233 -4.382 -1.480 1.00 88.50 724 ILE A C 1
ATOM 5816 O O . ILE A 1 724 ? 2.106 -4.130 -2.678 1.00 88.50 724 ILE A O 1
ATOM 5820 N N . ALA A 1 725 ? 2.647 -5.578 -1.052 1.00 91.06 725 ALA A N 1
ATOM 5821 C CA . ALA A 1 725 ? 3.071 -6.641 -1.963 1.00 91.06 725 ALA A CA 1
ATOM 5822 C C . ALA A 1 725 ? 1.924 -7.157 -2.853 1.00 91.06 725 ALA A C 1
ATOM 5824 O O . ALA A 1 725 ? 2.139 -7.497 -4.016 1.00 91.06 725 ALA A O 1
ATOM 5825 N N . THR A 1 726 ? 0.691 -7.197 -2.338 1.00 92.38 726 THR A N 1
ATOM 5826 C CA . THR A 1 726 ? -0.483 -7.601 -3.128 1.00 92.38 726 THR A CA 1
ATOM 5827 C C . THR A 1 726 ? -0.939 -6.519 -4.109 1.00 92.38 726 THR A C 1
ATOM 5829 O O . THR A 1 726 ? -1.354 -6.867 -5.215 1.00 92.38 726 THR A O 1
ATOM 5832 N N . LYS A 1 727 ? -0.798 -5.225 -3.774 1.00 89.00 727 LYS A N 1
ATOM 5833 C CA . LYS A 1 727 ? -0.968 -4.111 -4.732 1.00 89.00 727 LYS A CA 1
ATOM 5834 C C . LYS A 1 727 ? 0.045 -4.203 -5.874 1.00 89.00 727 LYS A C 1
ATOM 5836 O O . LYS A 1 727 ? -0.332 -4.117 -7.042 1.00 89.00 727 LYS A O 1
ATOM 5841 N N . GLU A 1 728 ? 1.312 -4.452 -5.546 1.00 90.12 728 GLU A N 1
ATOM 5842 C CA . GLU A 1 728 ? 2.382 -4.644 -6.531 1.00 90.12 728 GLU A CA 1
ATOM 5843 C C . GLU A 1 728 ? 2.111 -5.854 -7.444 1.00 90.12 728 GLU A C 1
ATOM 5845 O O . GLU A 1 728 ? 2.207 -5.729 -8.665 1.00 90.12 728 GLU A O 1
ATOM 5850 N N . LEU A 1 729 ? 1.677 -6.991 -6.882 1.00 92.56 729 LEU A N 1
ATOM 5851 C CA . LEU A 1 729 ? 1.268 -8.171 -7.654 1.00 92.56 729 LEU A CA 1
ATOM 5852 C C . LEU A 1 729 ? 0.066 -7.879 -8.564 1.00 92.56 729 LEU A C 1
ATOM 5854 O O . LEU A 1 729 ? 0.071 -8.281 -9.725 1.00 92.56 729 LEU A O 1
ATOM 5858 N N . LYS A 1 730 ? -0.962 -7.175 -8.070 1.00 90.00 730 LYS A N 1
ATOM 5859 C CA . LYS A 1 730 ? -2.135 -6.805 -8.879 1.00 90.00 730 LYS A CA 1
ATOM 5860 C C . LYS A 1 730 ? -1.728 -5.939 -10.068 1.00 90.00 730 LYS A C 1
ATOM 5862 O O . LYS A 1 730 ? -2.193 -6.184 -11.180 1.00 90.00 730 LYS A O 1
ATOM 5867 N N . LEU A 1 731 ? -0.833 -4.969 -9.859 1.00 87.50 731 LEU A N 1
ATOM 5868 C CA . LEU A 1 731 ? -0.267 -4.179 -10.950 1.00 87.50 731 LEU A CA 1
ATOM 5869 C C . LEU A 1 731 ? 0.523 -5.066 -11.921 1.00 87.50 731 LEU A C 1
ATOM 5871 O O . LEU A 1 731 ? 0.312 -4.964 -13.122 1.00 87.50 731 LEU A O 1
ATOM 5875 N N . ALA A 1 732 ? 1.378 -5.965 -11.429 1.00 91.44 732 ALA A N 1
ATOM 5876 C CA . ALA A 1 732 ? 2.158 -6.865 -12.278 1.00 91.44 732 ALA A CA 1
ATOM 5877 C C . ALA A 1 732 ? 1.277 -7.783 -13.143 1.00 91.44 732 ALA A C 1
ATOM 5879 O O . ALA A 1 732 ? 1.565 -7.984 -14.317 1.00 91.44 732 ALA A O 1
ATOM 5880 N N . LEU A 1 733 ? 0.181 -8.312 -12.592 1.00 89.81 733 LEU A N 1
ATOM 5881 C CA . LEU A 1 733 ? -0.771 -9.136 -13.341 1.00 89.81 733 LEU A CA 1
ATOM 5882 C C . LEU A 1 733 ? -1.484 -8.330 -14.432 1.00 89.81 733 LEU A C 1
ATOM 5884 O O . LEU A 1 733 ? -1.652 -8.842 -15.533 1.00 89.81 733 LEU A O 1
ATOM 5888 N N . LYS A 1 734 ? -1.826 -7.059 -14.177 1.00 84.94 734 LYS A N 1
ATOM 5889 C CA . LYS A 1 734 ? -2.312 -6.152 -15.233 1.00 84.94 734 LYS A CA 1
ATOM 5890 C C . LYS A 1 734 ? -1.234 -5.901 -16.293 1.00 84.94 734 LYS A C 1
ATOM 5892 O O . LYS A 1 734 ? -1.514 -5.993 -17.483 1.00 84.94 734 LYS A O 1
ATOM 5897 N N . LEU A 1 735 ? 0.006 -5.665 -15.854 1.00 85.69 735 LEU A N 1
ATOM 5898 C CA . LEU A 1 735 ? 1.157 -5.422 -16.726 1.00 85.69 735 LEU A CA 1
ATOM 5899 C C . LEU A 1 735 ? 1.536 -6.624 -17.611 1.00 85.69 735 LEU A C 1
ATOM 5901 O O . LEU A 1 735 ? 2.246 -6.463 -18.603 1.00 85.69 735 LEU A O 1
ATOM 5905 N N . LYS A 1 736 ? 1.097 -7.834 -17.238 1.00 85.00 736 LYS A N 1
ATOM 5906 C CA . LYS A 1 736 ? 1.247 -9.063 -18.032 1.00 85.00 736 LYS A CA 1
ATOM 5907 C C . LYS A 1 736 ? 0.406 -9.017 -19.303 1.00 85.00 736 LYS A C 1
ATOM 5909 O O . LYS A 1 736 ? 0.813 -9.565 -20.322 1.00 85.00 736 LYS A O 1
ATOM 5914 N N . GLU A 1 737 ? -0.766 -8.395 -19.212 1.00 79.44 737 GLU A N 1
ATOM 5915 C CA . GLU A 1 737 ? -1.732 -8.297 -20.306 1.00 79.44 737 GLU A CA 1
ATOM 5916 C C . GLU A 1 737 ? -1.437 -7.093 -21.206 1.00 79.44 737 GLU A C 1
ATOM 5918 O O . GLU A 1 737 ? -1.599 -7.182 -22.423 1.00 79.44 737 GLU A O 1
ATOM 5923 N N . ALA A 1 738 ? -0.977 -5.984 -20.620 1.00 78.19 738 ALA A N 1
ATOM 5924 C CA . ALA A 1 738 ? -0.629 -4.762 -21.337 1.00 78.19 738 ALA A CA 1
ATOM 5925 C C . ALA A 1 738 ? 0.459 -3.971 -20.603 1.00 78.19 738 ALA A C 1
ATOM 5927 O O . ALA A 1 738 ? 0.396 -3.893 -19.385 1.00 78.19 738 ALA A O 1
ATOM 5928 N N . PRO A 1 739 ? 1.440 -3.351 -21.278 1.00 82.56 739 PRO A N 1
ATOM 5929 C CA . PRO A 1 739 ? 2.390 -2.460 -20.638 1.00 82.56 739 PRO A CA 1
ATOM 5930 C C . PRO A 1 739 ? 1.721 -1.130 -20.288 1.00 82.56 739 PRO A C 1
ATOM 5932 O O . PRO A 1 739 ? 0.720 -0.741 -20.890 1.00 82.56 739 PRO A O 1
ATOM 5935 N N . LEU A 1 740 ? 2.306 -0.415 -19.331 1.00 81.12 740 LEU A N 1
ATOM 5936 C CA . LEU A 1 740 ? 1.817 0.889 -18.893 1.00 81.12 740 LEU A CA 1
ATOM 5937 C C . LEU A 1 740 ? 2.878 1.953 -19.146 1.00 81.12 740 LEU A C 1
ATOM 5939 O O . LEU A 1 740 ? 3.958 1.896 -18.557 1.00 81.12 740 LEU A O 1
ATOM 5943 N N . GLN A 1 741 ? 2.563 2.937 -19.979 1.00 80.38 741 GLN A N 1
ATOM 5944 C CA . GLN A 1 741 ? 3.388 4.128 -20.126 1.00 80.38 741 GLN A CA 1
ATOM 5945 C C . GLN A 1 741 ? 3.072 5.103 -18.989 1.00 80.38 741 GLN A C 1
ATOM 5947 O O . GLN A 1 741 ? 1.908 5.390 -18.722 1.00 80.38 741 GLN A O 1
ATOM 5952 N N . VAL A 1 742 ? 4.099 5.579 -18.287 1.00 79.75 742 VAL A N 1
ATOM 5953 C CA . VAL A 1 742 ? 3.950 6.505 -17.159 1.00 79.75 742 VAL A CA 1
ATOM 5954 C C . VAL A 1 742 ? 5.005 7.600 -17.208 1.00 79.75 742 VAL A C 1
ATOM 5956 O O . VAL A 1 742 ? 6.163 7.361 -17.560 1.00 79.75 742 VAL A O 1
ATOM 5959 N N . THR A 1 743 ? 4.609 8.799 -16.796 1.00 81.06 743 THR A N 1
ATOM 5960 C CA . THR A 1 743 ? 5.538 9.882 -16.474 1.00 81.06 743 THR A CA 1
ATOM 5961 C C . THR A 1 743 ? 5.997 9.723 -15.021 1.00 81.06 743 THR A C 1
ATOM 5963 O O . THR A 1 743 ? 5.198 9.477 -14.117 1.00 81.06 743 THR A O 1
ATOM 5966 N N . THR A 1 744 ? 7.305 9.808 -14.809 1.00 85.81 744 THR A N 1
ATOM 5967 C CA . THR A 1 744 ? 8.018 9.581 -13.541 1.00 85.81 744 THR A CA 1
ATOM 5968 C C . THR A 1 744 ? 8.909 10.773 -13.242 1.00 85.81 744 THR A C 1
ATOM 5970 O O . THR A 1 744 ? 9.160 11.574 -14.137 1.00 85.81 744 THR A O 1
ATOM 5973 N N . PHE A 1 745 ? 9.411 10.888 -12.018 1.00 87.50 745 PHE A N 1
ATOM 5974 C CA . PHE A 1 745 ? 10.359 11.934 -11.637 1.00 87.50 745 PHE A CA 1
ATOM 5975 C C . PHE A 1 745 ? 11.673 11.312 -11.184 1.00 87.50 745 PHE A C 1
ATOM 5977 O O . PHE A 1 745 ? 11.670 10.248 -10.564 1.00 87.50 745 PHE A O 1
ATOM 5984 N N . VAL A 1 746 ? 12.796 11.963 -11.470 1.00 90.06 746 VAL A N 1
ATOM 5985 C CA . VAL A 1 746 ? 14.096 11.528 -10.944 1.00 90.06 746 VAL A CA 1
ATOM 5986 C C . VAL A 1 746 ? 14.103 11.693 -9.419 1.00 90.06 746 VAL A C 1
ATOM 5988 O O . VAL A 1 746 ? 14.112 12.814 -8.920 1.00 90.06 746 VAL A O 1
ATOM 5991 N N . GLU A 1 747 ? 14.075 10.571 -8.696 1.00 90.81 747 GLU A N 1
ATOM 5992 C CA . GLU A 1 747 ? 14.041 10.479 -7.225 1.00 90.81 747 GLU A CA 1
ATOM 5993 C C . GLU A 1 747 ? 15.430 10.657 -6.618 1.00 90.81 747 GLU A C 1
ATOM 5995 O O . GLU A 1 747 ? 15.611 11.375 -5.642 1.00 90.81 747 GLU A O 1
ATOM 6000 N N . GLY A 1 748 ? 16.418 9.982 -7.200 1.00 90.06 748 GLY A N 1
ATOM 6001 C CA . GLY A 1 748 ? 17.771 9.938 -6.671 1.00 90.06 748 GLY A CA 1
ATOM 6002 C C . GLY A 1 748 ? 18.767 9.511 -7.733 1.00 90.06 748 GLY A C 1
ATOM 6003 O O . GLY A 1 748 ? 18.431 8.769 -8.656 1.00 90.06 748 GLY A O 1
ATOM 6004 N N . ILE A 1 749 ? 20.001 9.975 -7.593 1.00 91.31 749 ILE A N 1
ATOM 6005 C CA . ILE A 1 749 ? 21.098 9.700 -8.518 1.00 91.31 749 ILE A CA 1
ATOM 6006 C C . ILE A 1 749 ? 22.237 9.075 -7.715 1.00 91.31 749 ILE A C 1
ATOM 6008 O O . ILE A 1 749 ? 22.560 9.529 -6.620 1.00 91.31 749 ILE A O 1
ATOM 6012 N N . THR A 1 750 ? 22.830 8.013 -8.250 1.00 89.94 750 THR A N 1
ATOM 6013 C CA . THR A 1 750 ? 24.056 7.398 -7.729 1.00 89.94 750 THR A CA 1
ATOM 6014 C C . THR A 1 750 ? 25.146 7.473 -8.798 1.00 89.94 750 THR A C 1
ATOM 6016 O O . THR A 1 750 ? 24.912 7.975 -9.896 1.00 89.94 750 THR A O 1
ATOM 6019 N N . GLU A 1 751 ? 26.345 6.962 -8.517 1.00 87.25 751 GLU A N 1
ATOM 6020 C CA . GLU A 1 751 ? 27.402 6.874 -9.535 1.00 87.25 751 GLU A CA 1
ATOM 6021 C C . GLU A 1 751 ? 27.073 5.898 -10.677 1.00 87.25 751 GLU A C 1
ATOM 6023 O O . GLU A 1 751 ? 27.616 6.024 -11.774 1.00 87.25 751 GLU A O 1
ATOM 6028 N N . SER A 1 752 ? 26.194 4.920 -10.432 1.00 89.56 752 SER A N 1
ATOM 6029 C CA . SER A 1 752 ? 25.936 3.800 -11.346 1.00 89.56 752 SER A CA 1
ATOM 6030 C C . SER A 1 752 ? 24.479 3.683 -11.800 1.00 89.56 752 SER A C 1
ATOM 6032 O O . SER A 1 752 ? 24.189 2.900 -12.710 1.00 89.56 752 SER A O 1
ATOM 6034 N N . SER A 1 753 ? 23.556 4.449 -11.217 1.00 92.38 753 SER A N 1
ATOM 6035 C CA . SER A 1 753 ? 22.122 4.346 -11.489 1.00 92.38 753 SER A CA 1
ATOM 6036 C C . SER A 1 753 ? 21.342 5.633 -11.213 1.00 92.38 753 SER A C 1
ATOM 6038 O O . SER A 1 753 ? 21.785 6.541 -10.509 1.00 92.38 753 SER A O 1
ATOM 6040 N N . MET A 1 754 ? 20.117 5.665 -11.734 1.00 92.69 754 MET A N 1
ATOM 6041 C CA . MET A 1 754 ? 19.099 6.662 -11.423 1.00 92.69 754 MET A CA 1
ATOM 6042 C C . MET A 1 754 ? 17.845 5.974 -10.879 1.00 92.69 754 MET A C 1
ATOM 6044 O O . MET A 1 754 ? 17.373 4.986 -11.441 1.00 92.69 754 MET A O 1
ATOM 6048 N N . LYS A 1 755 ? 17.283 6.496 -9.790 1.00 92.94 755 LYS A N 1
ATOM 6049 C CA . LYS A 1 755 ? 16.036 6.022 -9.179 1.00 92.94 755 LYS A CA 1
ATOM 6050 C C . LYS A 1 755 ? 14.877 6.894 -9.634 1.00 92.94 755 LYS A C 1
ATOM 6052 O O . LYS A 1 755 ? 15.003 8.116 -9.677 1.00 92.94 755 LYS A O 1
ATOM 6057 N N . LEU A 1 756 ? 13.754 6.262 -9.960 1.00 91.44 756 LEU A N 1
ATOM 6058 C CA . LEU A 1 756 ? 12.556 6.936 -10.447 1.00 91.44 756 LEU A CA 1
ATOM 6059 C C . LEU A 1 756 ? 11.426 6.865 -9.412 1.00 91.44 756 LEU A C 1
ATOM 6061 O O . LEU A 1 756 ? 11.050 5.785 -8.941 1.00 91.44 756 LEU A O 1
ATOM 6065 N N . LEU A 1 757 ? 10.833 8.020 -9.128 1.00 89.06 757 LEU A N 1
ATOM 6066 C CA . LEU A 1 757 ? 9.597 8.161 -8.377 1.00 89.06 757 LEU A CA 1
ATOM 6067 C C . LEU A 1 757 ? 8.426 8.056 -9.356 1.00 89.06 757 LEU A C 1
ATOM 6069 O O . LEU A 1 757 ? 8.338 8.816 -10.319 1.00 89.06 757 LEU A O 1
ATOM 6073 N N . ILE A 1 758 ? 7.515 7.116 -9.105 1.00 86.88 758 ILE A N 1
ATOM 6074 C CA . ILE A 1 758 ? 6.280 6.967 -9.884 1.00 86.88 758 ILE A CA 1
ATOM 6075 C C . ILE A 1 758 ? 5.124 7.507 -9.033 1.00 86.88 758 ILE A C 1
ATOM 6077 O O . ILE A 1 758 ? 4.753 6.841 -8.055 1.00 86.88 758 ILE A O 1
ATOM 6081 N N . PRO A 1 759 ? 4.550 8.674 -9.385 1.00 81.62 759 PRO A N 1
ATOM 6082 C CA . PRO A 1 759 ? 3.419 9.246 -8.663 1.00 81.62 759 PRO A CA 1
ATOM 6083 C C . PRO A 1 759 ? 2.264 8.251 -8.515 1.00 81.62 759 PRO A C 1
ATOM 6085 O O . PRO A 1 759 ? 1.991 7.440 -9.409 1.00 81.62 759 PRO A O 1
ATOM 6088 N N . TYR A 1 760 ? 1.601 8.289 -7.362 1.00 80.00 760 TYR A N 1
ATOM 6089 C CA . TYR A 1 760 ? 0.488 7.428 -6.952 1.00 80.00 760 TYR A CA 1
ATOM 6090 C C . TYR A 1 760 ? 0.814 5.921 -6.906 1.00 80.00 760 TYR A C 1
ATOM 6092 O O . TYR A 1 760 ? -0.070 5.089 -6.697 1.00 80.00 760 TYR A O 1
ATOM 6100 N N . ARG A 1 761 ? 2.085 5.527 -7.087 1.00 81.88 761 ARG A N 1
ATOM 6101 C CA . ARG A 1 761 ? 2.552 4.126 -7.059 1.00 81.88 761 ARG A CA 1
ATOM 6102 C C . ARG A 1 761 ? 3.800 3.952 -6.191 1.00 81.88 761 ARG A C 1
ATOM 6104 O O . ARG A 1 761 ? 4.686 3.144 -6.484 1.00 81.88 761 ARG A O 1
ATOM 6111 N N . ARG A 1 762 ? 3.838 4.675 -5.065 1.00 79.56 762 ARG A N 1
ATOM 6112 C CA . ARG A 1 762 ? 4.902 4.590 -4.046 1.00 79.56 762 ARG A CA 1
ATOM 6113 C C . ARG A 1 762 ? 5.080 3.176 -3.477 1.00 79.56 762 ARG A C 1
ATOM 6115 O O . ARG A 1 762 ? 6.181 2.838 -3.060 1.00 79.56 762 ARG A O 1
ATOM 6122 N N . TYR A 1 763 ? 4.037 2.338 -3.537 1.00 83.88 763 TYR A N 1
ATOM 6123 C CA . TYR A 1 763 ? 4.066 0.928 -3.121 1.00 83.88 763 TYR A CA 1
ATOM 6124 C C . TYR A 1 763 ? 5.003 0.042 -3.959 1.00 83.88 763 TYR A C 1
ATOM 6126 O O . TYR A 1 763 ? 5.385 -1.030 -3.497 1.00 83.88 763 TYR A O 1
ATOM 6134 N N . ILE A 1 764 ? 5.385 0.460 -5.172 1.00 86.81 764 ILE A N 1
ATOM 6135 C CA . ILE A 1 764 ? 6.398 -0.255 -5.958 1.00 86.81 764 ILE A CA 1
ATOM 6136 C C . ILE A 1 764 ? 7.743 -0.126 -5.229 1.00 86.81 764 ILE A C 1
ATOM 6138 O O . ILE A 1 764 ? 8.103 0.942 -4.743 1.00 86.81 764 ILE A O 1
ATOM 6142 N N . GLN A 1 765 ? 8.511 -1.202 -5.117 1.00 82.62 765 GLN A N 1
ATOM 6143 C CA . GLN A 1 765 ? 9.779 -1.139 -4.385 1.00 82.62 765 GLN A CA 1
ATOM 6144 C C . GLN A 1 765 ? 10.835 -0.337 -5.164 1.00 82.62 765 GLN A C 1
ATOM 6146 O O . GLN A 1 765 ? 10.934 -0.476 -6.383 1.00 82.62 765 GLN A O 1
ATOM 6151 N N . SER A 1 766 ? 11.690 0.437 -4.482 1.00 80.56 766 SER A N 1
ATOM 6152 C CA . SER A 1 766 ? 12.698 1.291 -5.144 1.00 80.56 766 SER A CA 1
ATOM 6153 C C . SER A 1 766 ? 13.619 0.517 -6.099 1.00 80.56 766 SER A C 1
ATOM 6155 O O . SER A 1 766 ? 13.865 0.976 -7.207 1.00 80.56 766 SER A O 1
ATOM 6157 N N . ARG A 1 767 ? 14.028 -0.714 -5.744 1.00 81.56 767 ARG A N 1
ATOM 6158 C CA . ARG A 1 767 ? 14.845 -1.601 -6.609 1.00 81.56 767 ARG A CA 1
ATOM 6159 C C . ARG A 1 767 ? 14.177 -1.962 -7.946 1.00 81.56 767 ARG A C 1
ATOM 6161 O O . ARG A 1 767 ? 14.843 -2.445 -8.853 1.00 81.56 767 ARG A O 1
ATOM 6168 N N . ARG A 1 768 ? 12.854 -1.806 -8.061 1.00 85.19 768 ARG A N 1
ATOM 6169 C CA . ARG A 1 768 ? 12.078 -2.084 -9.283 1.00 85.19 768 ARG A CA 1
ATOM 6170 C C . ARG A 1 768 ? 11.953 -0.857 -10.192 1.00 85.19 768 ARG A C 1
ATOM 6172 O O . ARG A 1 768 ? 11.599 -1.007 -11.358 1.00 85.19 768 ARG A O 1
ATOM 6179 N N . ARG A 1 769 ? 12.242 0.335 -9.658 1.00 87.12 769 ARG A N 1
ATOM 6180 C CA . ARG A 1 769 ? 12.174 1.638 -10.343 1.00 87.12 769 ARG A CA 1
ATOM 6181 C C . ARG A 1 769 ? 13.554 2.274 -10.540 1.00 87.12 769 ARG A C 1
ATOM 6183 O O . ARG A 1 769 ? 13.658 3.461 -10.828 1.00 87.12 769 ARG A O 1
ATOM 6190 N N . GLU A 1 770 ? 14.606 1.494 -10.339 1.00 89.75 770 GLU A N 1
ATOM 6191 C CA . GLU A 1 770 ? 15.988 1.902 -10.543 1.00 89.75 770 GLU A CA 1
ATOM 6192 C C . GLU A 1 770 ? 16.436 1.530 -11.957 1.00 89.75 770 GLU A C 1
ATOM 6194 O O . GLU A 1 770 ? 16.218 0.404 -12.411 1.00 89.75 770 GLU A O 1
ATOM 6199 N N . ILE A 1 771 ? 17.061 2.483 -12.644 1.00 91.25 771 ILE A N 1
ATOM 6200 C CA . ILE A 1 771 ? 17.636 2.332 -13.977 1.00 91.25 771 ILE A CA 1
ATOM 6201 C C . ILE A 1 771 ? 19.155 2.442 -13.853 1.00 91.25 771 ILE A C 1
ATOM 6203 O O . ILE A 1 771 ? 19.680 3.547 -13.691 1.00 91.25 771 ILE A O 1
ATOM 6207 N N . PRO A 1 772 ? 19.882 1.317 -13.916 1.00 92.25 772 PRO A N 1
ATOM 6208 C CA . PRO A 1 772 ? 21.335 1.344 -13.983 1.00 92.25 772 PRO A CA 1
ATOM 6209 C C . PRO A 1 772 ? 21.801 2.041 -15.262 1.00 92.25 772 PRO A C 1
ATOM 6211 O O . PRO A 1 772 ? 21.265 1.790 -16.343 1.00 92.25 772 PRO A O 1
ATOM 6214 N N . PHE A 1 773 ? 22.849 2.857 -15.179 1.00 90.69 773 PHE A N 1
ATOM 6215 C CA . PHE A 1 773 ? 23.436 3.490 -16.361 1.00 90.69 773 PHE A CA 1
ATOM 6216 C C . PHE A 1 773 ? 24.008 2.461 -17.340 1.00 90.69 773 PHE A C 1
ATOM 6218 O O . PHE A 1 773 ? 23.990 2.696 -18.544 1.00 90.69 773 PHE A O 1
ATOM 6225 N N . SER A 1 774 ? 24.408 1.278 -16.862 1.00 88.25 774 SER A N 1
ATOM 6226 C CA . SER A 1 774 ? 24.793 0.152 -17.722 1.00 88.25 774 SER A CA 1
ATOM 6227 C C . SER A 1 774 ? 23.673 -0.291 -18.672 1.00 88.25 774 SER A C 1
ATOM 6229 O O . SER A 1 774 ? 23.958 -0.737 -19.778 1.00 88.25 774 SER A O 1
ATOM 6231 N N . VAL A 1 775 ? 22.402 -0.111 -18.293 1.00 88.44 775 VAL A N 1
ATOM 6232 C CA . VAL A 1 775 ? 21.243 -0.366 -19.165 1.00 88.44 775 VAL A CA 1
ATOM 6233 C C . VAL A 1 775 ? 21.058 0.764 -20.181 1.00 88.44 775 VAL A C 1
ATOM 6235 O O . VAL A 1 775 ? 20.622 0.522 -21.301 1.00 88.44 775 VAL A O 1
ATOM 6238 N N . LEU A 1 776 ? 21.418 2.003 -19.843 1.00 86.94 776 LEU A N 1
ATOM 6239 C CA . LEU A 1 776 ? 21.350 3.124 -20.787 1.00 86.94 776 LEU A CA 1
ATOM 6240 C C . LEU A 1 776 ? 22.495 3.122 -21.810 1.00 86.94 776 LEU A C 1
ATOM 6242 O O . LEU A 1 776 ? 22.362 3.809 -22.821 1.00 86.94 776 LEU A O 1
ATOM 6246 N N . GLN A 1 777 ? 23.558 2.342 -21.572 1.00 83.69 777 GLN A N 1
ATOM 6247 C CA . GLN A 1 777 ? 24.770 2.242 -22.403 1.00 83.69 777 GLN A CA 1
ATOM 6248 C C . GLN A 1 777 ? 25.254 3.615 -22.896 1.00 83.69 777 GLN A C 1
ATOM 6250 O O . GLN A 1 777 ? 25.237 3.908 -24.090 1.00 83.69 777 GLN A O 1
ATOM 6255 N N . PRO A 1 778 ? 25.612 4.521 -21.973 1.00 85.31 778 PRO A N 1
ATOM 6256 C CA . PRO A 1 778 ? 26.148 5.809 -22.365 1.00 85.31 778 PRO A CA 1
ATOM 6257 C C . PRO A 1 778 ? 27.497 5.622 -23.069 1.00 85.31 778 PRO A C 1
ATOM 6259 O O . PRO A 1 778 ? 28.273 4.726 -22.739 1.00 85.31 778 PRO A O 1
ATOM 6262 N N . PHE A 1 779 ? 27.779 6.495 -24.034 1.00 83.00 779 PHE A N 1
ATOM 6263 C CA . PHE A 1 779 ? 29.034 6.482 -24.791 1.00 83.00 779 PHE A CA 1
ATOM 6264 C C . PHE A 1 779 ? 30.240 6.834 -23.903 1.00 83.00 779 PHE A C 1
ATOM 6266 O O . PHE A 1 779 ? 31.345 6.341 -24.116 1.00 83.00 779 PHE A O 1
ATOM 6273 N N . GLU A 1 780 ? 30.014 7.670 -22.889 1.00 84.75 780 GLU A N 1
ATOM 6274 C CA . GLU A 1 780 ? 30.998 8.071 -21.883 1.00 84.75 780 GLU A CA 1
ATOM 6275 C C . GLU A 1 780 ? 30.486 7.729 -20.481 1.00 84.75 780 GLU A C 1
ATOM 6277 O O . GLU A 1 780 ? 29.278 7.613 -20.262 1.00 84.75 780 GLU A O 1
ATOM 6282 N N . LYS A 1 781 ? 31.397 7.600 -19.506 1.00 87.56 781 LYS A N 1
ATOM 6283 C CA . LYS A 1 781 ? 31.002 7.434 -18.101 1.00 87.56 781 LYS A CA 1
ATOM 6284 C C . LYS A 1 781 ? 30.115 8.625 -17.691 1.00 87.56 781 LYS A C 1
ATOM 6286 O O . LYS A 1 781 ? 30.555 9.762 -17.872 1.00 87.56 781 LYS A O 1
ATOM 6291 N N . PRO A 1 782 ? 28.910 8.392 -17.134 1.00 90.44 782 PRO A N 1
ATOM 6292 C CA . PRO A 1 782 ? 28.042 9.468 -16.668 1.00 90.44 782 PRO A CA 1
ATOM 6293 C C . PRO A 1 782 ? 28.774 10.405 -15.709 1.00 90.44 782 PRO A C 1
ATOM 6295 O O . PRO A 1 782 ? 29.455 9.956 -14.784 1.00 90.44 782 PRO A O 1
ATOM 6298 N N . VAL A 1 783 ? 28.630 11.710 -15.931 1.00 90.31 783 VAL A N 1
ATOM 6299 C CA . VAL A 1 783 ? 29.260 12.732 -15.093 1.00 90.31 783 VAL A CA 1
ATOM 6300 C C . VAL A 1 783 ? 28.263 13.128 -14.017 1.00 90.31 783 VAL A C 1
ATOM 6302 O O . VAL A 1 783 ? 27.316 13.869 -14.278 1.00 90.31 783 VAL A O 1
ATOM 6305 N N . VAL A 1 784 ? 28.461 12.590 -12.817 1.00 88.38 784 VAL A N 1
ATOM 6306 C CA . VAL A 1 784 ? 27.636 12.886 -11.642 1.00 88.38 784 VAL A CA 1
ATOM 6307 C C . VAL A 1 784 ? 28.276 14.028 -10.861 1.00 88.38 784 VAL A C 1
ATOM 6309 O O . VAL A 1 784 ? 29.479 14.020 -10.586 1.00 88.38 784 VAL A O 1
ATOM 6312 N N . ASN A 1 785 ? 27.479 15.029 -10.501 1.00 88.19 785 ASN A N 1
ATOM 6313 C CA . ASN A 1 785 ? 27.938 16.115 -9.644 1.00 88.19 785 ASN A CA 1
ATOM 6314 C C . ASN A 1 785 ? 28.246 15.587 -8.229 1.00 88.19 785 ASN A C 1
ATOM 6316 O O . ASN A 1 785 ? 27.557 14.702 -7.730 1.00 88.19 785 ASN A O 1
ATOM 6320 N N . LYS A 1 786 ? 29.228 16.174 -7.531 1.00 80.62 786 LYS A N 1
ATOM 6321 C CA . LYS A 1 786 ? 29.630 15.796 -6.159 1.00 80.62 786 LYS A CA 1
ATOM 6322 C C . LYS A 1 786 ? 28.474 15.791 -5.149 1.00 80.62 786 LYS A C 1
ATOM 6324 O O . LYS A 1 786 ? 28.578 15.142 -4.116 1.00 80.62 786 LYS A O 1
ATOM 6329 N N . GLY A 1 787 ? 27.402 16.537 -5.422 1.00 78.56 787 GLY A N 1
ATOM 6330 C CA . GLY A 1 787 ? 26.192 16.565 -4.599 1.00 78.56 787 GLY A CA 1
ATOM 6331 C C . GLY A 1 787 ? 25.157 15.477 -4.908 1.00 78.56 787 GLY A C 1
ATOM 6332 O O . GLY A 1 787 ? 24.132 15.456 -4.237 1.00 78.56 787 GLY A O 1
ATOM 6333 N N . PHE A 1 788 ? 25.374 14.617 -5.914 1.00 84.06 788 PHE A N 1
ATOM 6334 C CA . PHE A 1 788 ? 24.398 13.627 -6.407 1.00 84.06 788 PHE A CA 1
ATOM 6335 C C . PHE A 1 788 ? 23.029 14.230 -6.790 1.00 84.06 788 PHE A C 1
ATOM 6337 O O . PHE A 1 788 ? 21.995 13.566 -6.751 1.00 84.06 788 PHE A O 1
ATOM 6344 N N . THR A 1 789 ? 23.017 15.511 -7.161 1.00 84.88 789 THR A N 1
ATOM 6345 C CA . THR A 1 789 ? 21.814 16.280 -7.522 1.00 84.88 789 THR A CA 1
ATOM 6346 C C . THR A 1 789 ? 21.492 16.238 -9.006 1.00 84.88 789 THR A C 1
ATOM 6348 O O . THR A 1 789 ? 20.357 16.493 -9.411 1.00 84.88 789 THR A O 1
ATOM 6351 N N . ASP A 1 790 ? 22.505 15.966 -9.818 1.00 88.56 790 ASP A N 1
ATOM 6352 C CA . ASP A 1 790 ? 22.415 15.980 -11.262 1.00 88.56 790 ASP A CA 1
ATOM 6353 C C . ASP A 1 790 ? 23.443 15.033 -11.883 1.00 88.56 790 ASP A C 1
ATOM 6355 O O . ASP A 1 790 ? 24.517 14.782 -11.323 1.00 88.56 790 ASP A O 1
ATOM 6359 N N . VAL A 1 791 ? 23.072 14.484 -13.036 1.00 90.75 791 VAL A N 1
ATOM 6360 C CA . VAL A 1 791 ? 23.915 13.624 -13.859 1.00 90.75 791 VAL A CA 1
ATOM 6361 C C . VAL A 1 791 ? 23.802 14.037 -15.314 1.00 90.75 791 VAL A C 1
ATOM 6363 O O . VAL A 1 791 ? 22.708 14.215 -15.848 1.00 90.75 791 VAL A O 1
ATOM 6366 N N . GLN A 1 792 ? 24.946 14.167 -15.972 1.00 89.62 792 GLN A N 1
ATOM 6367 C CA . GLN A 1 792 ? 25.019 14.341 -17.412 1.00 89.62 792 GLN A CA 1
ATOM 6368 C C . GLN A 1 792 ? 25.341 13.002 -18.065 1.00 89.62 792 GLN A C 1
ATOM 6370 O O . GLN A 1 792 ? 26.318 12.336 -17.712 1.00 89.62 792 GLN A O 1
ATOM 6375 N N . VAL A 1 793 ? 24.502 12.614 -19.020 1.00 86.94 793 VAL A N 1
ATOM 6376 C CA . VAL A 1 793 ? 24.638 11.363 -19.759 1.00 86.94 793 VAL A CA 1
ATOM 6377 C C . VAL A 1 793 ? 24.836 11.691 -21.237 1.00 86.94 793 VAL A C 1
ATOM 6379 O O . VAL A 1 793 ? 24.065 12.455 -21.825 1.00 86.94 793 VAL A O 1
ATOM 6382 N N . THR A 1 794 ? 25.902 11.138 -21.817 1.00 85.19 794 THR A N 1
ATOM 6383 C CA . THR A 1 794 ? 26.287 11.332 -23.220 1.00 85.19 794 THR A CA 1
ATOM 6384 C C . THR A 1 794 ? 26.027 10.054 -23.993 1.00 85.19 794 THR A C 1
ATOM 6386 O O . THR A 1 794 ? 26.466 8.976 -23.588 1.00 85.19 794 THR A O 1
ATOM 6389 N N . TRP A 1 795 ? 25.391 10.176 -25.150 1.00 80.88 795 TRP A N 1
ATOM 6390 C CA . TRP A 1 795 ? 25.186 9.057 -26.058 1.00 80.88 795 TRP A CA 1
ATOM 6391 C C . TRP A 1 795 ? 25.680 9.383 -27.453 1.00 80.88 795 TRP A C 1
ATOM 6393 O O . TRP A 1 795 ? 25.720 10.532 -27.901 1.00 80.88 795 TRP A O 1
ATOM 6403 N N . LYS A 1 796 ? 25.990 8.307 -28.166 1.00 76.75 796 LYS A N 1
ATOM 6404 C CA . LYS A 1 796 ? 26.356 8.329 -29.569 1.00 76.75 796 LYS A CA 1
ATOM 6405 C C . LYS A 1 796 ? 25.468 7.330 -30.288 1.00 76.75 796 LYS A C 1
ATOM 6407 O O . LYS A 1 796 ? 25.719 6.134 -30.241 1.00 76.75 796 LYS A O 1
ATOM 6412 N N . CYS A 1 797 ? 24.414 7.816 -30.934 1.00 69.75 797 CYS A N 1
ATOM 6413 C CA . CYS A 1 797 ? 23.488 6.956 -31.666 1.00 69.75 797 CYS A CA 1
ATOM 6414 C C . CYS A 1 797 ? 23.314 7.443 -33.105 1.00 69.75 797 CYS A C 1
ATOM 6416 O O . CYS A 1 797 ? 23.355 8.640 -33.386 1.00 69.75 797 CYS A O 1
ATOM 6418 N N . SER A 1 798 ? 23.131 6.498 -34.026 1.00 73.31 798 SER A N 1
ATOM 6419 C CA . SER A 1 798 ? 22.814 6.799 -35.423 1.00 73.31 798 SER A CA 1
ATOM 6420 C C . SER A 1 798 ? 21.316 6.591 -35.637 1.00 73.31 798 SER A C 1
ATOM 6422 O O . SER A 1 798 ? 20.870 5.455 -35.812 1.00 73.31 798 SER A O 1
ATOM 6424 N N . MET A 1 799 ? 20.546 7.682 -35.572 1.00 73.88 799 MET A N 1
ATOM 6425 C CA . MET A 1 799 ? 19.099 7.686 -35.813 1.00 73.88 799 MET A CA 1
ATOM 6426 C C . MET A 1 799 ? 18.780 8.117 -37.239 1.00 73.88 799 MET A C 1
ATOM 6428 O O . MET A 1 799 ? 19.321 9.106 -37.733 1.00 73.88 799 MET A O 1
ATOM 6432 N N . TYR A 1 800 ? 17.847 7.413 -37.874 1.00 81.50 800 TYR A N 1
ATOM 6433 C CA . TYR A 1 800 ? 17.395 7.717 -39.225 1.00 81.50 800 TYR A CA 1
ATOM 6434 C C . TYR A 1 800 ? 15.874 7.618 -39.333 1.00 81.50 800 TYR A C 1
ATOM 6436 O O . TYR A 1 800 ? 15.274 6.692 -38.798 1.00 81.50 800 TYR A O 1
ATOM 6444 N N . ASP A 1 801 ? 15.247 8.526 -40.079 1.00 79.06 801 ASP A N 1
ATOM 6445 C CA . ASP A 1 801 ? 13.807 8.499 -40.359 1.00 79.06 801 ASP A CA 1
ATOM 6446 C C . ASP A 1 801 ? 13.553 7.995 -41.786 1.00 79.06 801 ASP A C 1
ATOM 6448 O O . ASP A 1 801 ? 13.906 8.654 -42.771 1.00 79.06 801 ASP A O 1
ATOM 6452 N N . TYR A 1 802 ? 12.941 6.815 -41.911 1.00 82.00 802 TYR A N 1
ATOM 6453 C CA . TYR A 1 802 ? 12.686 6.194 -43.210 1.00 82.00 802 TYR A CA 1
ATOM 6454 C C . TYR A 1 802 ? 11.561 6.884 -44.004 1.00 82.00 802 TYR A C 1
ATOM 6456 O O . TYR A 1 802 ? 11.496 6.752 -45.230 1.00 82.00 802 TYR A O 1
ATOM 6464 N N . SER A 1 803 ? 10.695 7.665 -43.345 1.00 71.81 803 SER A N 1
ATOM 6465 C CA . SER A 1 803 ? 9.584 8.364 -44.006 1.00 71.81 803 SER A CA 1
ATOM 6466 C C . SER A 1 803 ? 10.055 9.483 -44.946 1.00 71.81 803 SER A C 1
ATOM 6468 O O . SER A 1 803 ? 9.418 9.751 -45.966 1.00 71.81 803 SER A O 1
ATOM 6470 N N . ARG A 1 804 ? 11.224 10.081 -44.674 1.00 68.56 804 ARG A N 1
ATOM 6471 C CA . ARG A 1 804 ? 11.782 11.242 -45.394 1.00 68.56 804 ARG A CA 1
ATOM 6472 C C . ARG A 1 804 ? 12.421 10.923 -46.753 1.00 68.56 804 ARG A C 1
ATOM 6474 O O . ARG A 1 804 ? 13.220 11.725 -47.232 1.00 68.56 804 ARG A O 1
ATOM 6481 N N . LYS A 1 805 ? 12.111 9.762 -47.355 1.00 56.47 805 LYS A N 1
ATOM 6482 C CA . LYS A 1 805 ? 12.605 9.242 -48.655 1.00 56.47 805 LYS A CA 1
ATOM 6483 C C . LYS A 1 805 ? 13.515 10.220 -49.421 1.00 56.47 805 LYS A C 1
ATOM 6485 O O . LYS A 1 805 ? 13.018 11.045 -50.178 1.00 56.47 805 LYS A O 1
ATOM 6490 N N . CYS A 1 806 ? 14.831 10.117 -49.200 1.00 51.97 806 CYS A N 1
ATOM 6491 C CA . CYS A 1 806 ? 15.921 10.851 -49.866 1.00 51.97 806 CYS A CA 1
ATOM 6492 C C . CYS A 1 806 ? 15.528 12.178 -50.563 1.00 51.97 806 CYS A C 1
ATOM 6494 O O . CYS A 1 806 ? 15.701 12.298 -51.776 1.00 51.97 806 CYS A O 1
ATOM 6496 N N . GLN A 1 807 ? 15.043 13.185 -49.829 1.00 45.16 807 GLN A N 1
ATOM 6497 C CA . GLN A 1 807 ? 15.097 14.568 -50.315 1.00 45.16 807 GLN A CA 1
ATOM 6498 C C . GLN A 1 807 ? 16.455 15.156 -49.923 1.00 45.16 807 GLN A C 1
ATOM 6500 O O . GLN A 1 807 ? 16.812 15.217 -48.752 1.00 45.16 807 GLN A O 1
ATOM 6505 N N . ALA A 1 808 ? 17.258 15.476 -50.934 1.00 40.25 808 ALA A N 1
ATOM 6506 C CA . ALA A 1 808 ? 18.681 15.783 -50.838 1.00 40.25 808 ALA A CA 1
ATOM 6507 C C . ALA A 1 808 ? 18.989 17.210 -50.342 1.00 40.25 808 ALA A C 1
ATOM 6509 O O . ALA A 1 808 ? 19.831 17.887 -50.925 1.00 40.25 808 ALA A O 1
ATOM 6510 N N . GLU A 1 809 ? 18.354 17.662 -49.262 1.00 39.72 809 GLU A N 1
ATOM 6511 C CA . GLU A 1 809 ? 18.720 18.919 -48.602 1.00 39.72 809 GLU A CA 1
ATOM 6512 C C . GLU A 1 809 ? 18.904 18.679 -47.097 1.00 39.72 809 GLU A C 1
ATOM 6514 O O . GLU A 1 809 ? 17.956 18.658 -46.320 1.00 39.72 809 GLU A O 1
ATOM 6519 N N . SER A 1 810 ? 20.176 18.502 -46.719 1.00 37.19 810 SER A N 1
ATOM 6520 C CA . SER A 1 810 ? 20.697 18.263 -45.363 1.00 37.19 810 SER A CA 1
ATOM 6521 C C . SER A 1 810 ? 20.461 16.851 -44.786 1.00 37.19 810 SER A C 1
ATOM 6523 O O . SER A 1 810 ? 19.406 16.255 -45.013 1.00 37.19 810 SER A O 1
ATOM 6525 N N . PRO A 1 811 ? 21.434 16.268 -44.046 1.00 37.62 811 PRO A N 1
ATOM 6526 C CA . PRO A 1 811 ? 21.215 15.010 -43.342 1.00 37.62 811 PRO A CA 1
ATOM 6527 C C . PRO A 1 811 ? 20.014 15.190 -42.421 1.00 37.62 811 PRO A C 1
ATOM 6529 O O . PRO A 1 811 ? 19.913 16.196 -41.721 1.00 37.62 811 PRO A O 1
ATOM 6532 N N . ALA A 1 812 ? 19.087 14.238 -42.475 1.00 37.00 812 ALA A N 1
ATOM 6533 C CA . ALA A 1 812 ? 17.851 14.264 -41.717 1.00 37.00 812 ALA A CA 1
ATOM 6534 C C . ALA A 1 812 ? 18.145 14.163 -40.211 1.00 37.00 812 ALA A C 1
ATOM 6536 O O . ALA A 1 812 ? 17.981 13.102 -39.621 1.00 37.00 812 ALA A O 1
ATOM 6537 N N . SER A 1 813 ? 18.572 15.258 -39.579 1.00 38.97 813 SER A N 1
ATOM 6538 C CA . SER A 1 813 ? 18.461 15.385 -38.135 1.00 38.97 813 SER A CA 1
ATOM 6539 C C . SER A 1 813 ? 16.964 15.508 -37.849 1.00 38.97 813 SER A C 1
ATOM 6541 O O . SER A 1 813 ? 16.245 16.391 -38.343 1.00 38.97 813 SER A O 1
ATOM 6543 N N . THR A 1 814 ? 16.424 14.509 -37.168 1.00 37.91 814 THR A N 1
ATOM 6544 C CA . THR A 1 814 ? 15.125 14.649 -36.531 1.00 37.91 814 THR A CA 1
ATOM 6545 C C . THR A 1 814 ? 15.367 15.615 -35.384 1.00 37.91 814 THR A C 1
ATOM 6547 O O . THR A 1 814 ? 15.951 15.214 -34.384 1.00 37.91 814 THR A O 1
ATOM 6550 N N . ARG A 1 815 ? 14.997 16.896 -35.546 1.00 39.94 815 ARG A N 1
ATOM 6551 C CA . ARG A 1 815 ? 14.972 17.838 -34.418 1.00 39.94 815 ARG A CA 1
ATOM 6552 C C . ARG A 1 815 ? 14.225 17.154 -33.281 1.00 39.94 815 ARG A C 1
ATOM 6554 O O . ARG A 1 815 ? 13.096 16.710 -33.495 1.00 39.94 815 ARG A O 1
ATOM 6561 N N . VAL A 1 816 ? 14.841 17.074 -32.107 1.00 40.78 816 VAL A N 1
ATOM 6562 C CA . VAL A 1 816 ? 14.174 16.609 -30.889 1.00 40.78 816 VAL A CA 1
ATOM 6563 C C . VAL A 1 816 ? 13.107 17.647 -30.527 1.00 40.78 816 VAL A C 1
ATOM 6565 O O . VAL A 1 816 ? 13.352 18.594 -29.785 1.00 40.78 816 VAL A O 1
ATOM 6568 N N . THR A 1 817 ? 11.923 17.550 -31.137 1.00 37.69 817 THR A N 1
ATOM 6569 C CA . THR A 1 817 ? 10.783 18.399 -30.786 1.00 37.69 817 THR A CA 1
ATOM 6570 C C . THR A 1 817 ? 10.154 17.851 -29.524 1.00 37.69 817 THR A C 1
ATOM 6572 O O . THR A 1 817 ? 9.765 16.688 -29.465 1.00 37.69 817 THR A O 1
ATOM 6575 N N . ASN A 1 818 ? 10.092 18.703 -28.514 1.00 47.44 818 ASN A N 1
ATOM 6576 C CA . ASN A 1 818 ? 9.855 18.326 -27.137 1.00 47.44 818 ASN A CA 1
ATOM 6577 C C . ASN A 1 818 ? 8.367 18.578 -26.820 1.00 47.44 818 ASN A C 1
ATOM 6579 O O . ASN A 1 818 ? 7.968 19.720 -26.611 1.00 47.44 818 ASN A O 1
ATOM 6583 N N . SER A 1 819 ? 7.520 17.543 -26.873 1.00 43.56 819 SER A N 1
ATOM 6584 C CA . SER A 1 819 ? 6.087 17.659 -26.532 1.00 43.56 819 SER A CA 1
ATOM 6585 C C . SER A 1 819 ? 5.806 17.554 -25.028 1.00 43.56 819 SER A C 1
ATOM 6587 O O . SER A 1 819 ? 4.697 17.857 -24.603 1.00 43.56 819 SER A O 1
ATOM 6589 N N . ASP A 1 820 ? 6.804 17.163 -24.229 1.00 55.78 820 ASP A N 1
ATOM 6590 C CA . ASP A 1 820 ? 6.639 16.781 -22.818 1.00 55.78 820 ASP A CA 1
ATOM 6591 C C . ASP A 1 820 ? 7.430 17.679 -21.851 1.00 55.78 820 ASP A C 1
ATOM 6593 O O . ASP A 1 820 ? 7.718 17.295 -20.716 1.00 55.78 820 ASP A O 1
ATOM 6597 N N . VAL A 1 821 ? 7.812 18.878 -22.300 1.00 65.62 821 VAL A N 1
ATOM 6598 C CA . VAL A 1 821 ? 8.560 19.830 -21.473 1.00 65.62 821 VAL A CA 1
ATOM 6599 C C . VAL A 1 821 ? 7.652 20.336 -20.356 1.00 65.62 821 VAL A C 1
ATOM 6601 O O . VAL A 1 821 ? 6.568 20.850 -20.649 1.00 65.62 821 VAL A O 1
ATOM 6604 N N . PRO A 1 822 ? 8.050 20.200 -19.083 1.00 74.75 822 PRO A N 1
ATOM 6605 C CA . PRO A 1 822 ? 7.281 20.767 -17.992 1.00 74.75 822 PRO A CA 1
ATOM 6606 C C . PRO A 1 822 ? 7.209 22.296 -18.114 1.00 74.75 822 PRO A C 1
ATOM 6608 O O . PRO A 1 822 ? 8.098 22.953 -18.654 1.00 74.75 822 PRO A O 1
ATOM 6611 N N . PHE A 1 823 ? 6.126 22.868 -17.604 1.00 81.44 823 PHE A N 1
ATOM 6612 C CA . PHE A 1 823 ? 5.941 24.308 -17.529 1.00 81.44 823 PHE A CA 1
ATOM 6613 C C . PHE A 1 823 ? 6.496 24.828 -16.211 1.00 81.44 823 PHE A C 1
ATOM 6615 O O . PHE A 1 823 ? 6.202 24.289 -15.147 1.00 81.44 823 PHE A O 1
ATOM 6622 N N . THR A 1 824 ? 7.259 25.904 -16.292 1.00 86.50 824 THR A N 1
ATOM 6623 C CA . THR A 1 824 ? 7.714 26.681 -15.148 1.00 86.50 824 THR A CA 1
ATOM 6624 C C . THR A 1 824 ? 6.726 27.820 -14.920 1.00 86.50 824 THR A C 1
ATOM 6626 O O . THR A 1 824 ? 6.508 28.654 -15.804 1.00 86.50 824 THR A O 1
ATOM 6629 N N . ILE A 1 825 ? 6.101 27.843 -13.744 1.00 89.19 825 ILE A N 1
ATOM 6630 C CA . ILE A 1 825 ? 5.168 28.890 -13.322 1.00 89.19 825 ILE A CA 1
ATOM 6631 C C . ILE A 1 825 ? 5.872 29.782 -12.298 1.00 89.19 825 ILE A C 1
ATOM 6633 O O . ILE A 1 825 ? 6.322 29.261 -11.275 1.00 89.19 825 ILE A O 1
ATOM 6637 N N . PRO A 1 826 ? 5.931 31.108 -12.523 1.00 91.00 826 PRO A N 1
ATOM 6638 C CA . PRO A 1 826 ? 6.521 32.030 -11.561 1.00 91.00 826 PRO A CA 1
ATOM 6639 C C . PRO A 1 826 ? 5.889 31.924 -10.171 1.00 91.00 826 PRO A C 1
ATOM 6641 O O . PRO A 1 826 ? 4.664 31.802 -10.050 1.00 91.00 826 PRO A O 1
ATOM 6644 N N . GLU A 1 827 ? 6.716 32.002 -9.126 1.00 88.50 827 GLU A N 1
ATOM 6645 C CA . GLU A 1 827 ? 6.275 31.860 -7.729 1.00 88.50 827 GLU A CA 1
ATOM 6646 C C . GLU A 1 827 ? 5.104 32.800 -7.387 1.00 88.50 827 GLU A C 1
ATOM 6648 O O . GLU A 1 827 ? 4.111 32.367 -6.803 1.00 88.50 827 GLU A O 1
ATOM 6653 N N . ASP A 1 828 ? 5.171 34.074 -7.786 1.00 89.88 828 ASP A N 1
ATOM 6654 C CA . ASP A 1 828 ? 4.133 35.068 -7.484 1.00 89.88 828 ASP A CA 1
ATOM 6655 C C . ASP A 1 828 ? 2.765 34.663 -8.054 1.00 89.88 828 ASP A C 1
ATOM 6657 O O . ASP A 1 828 ? 1.737 34.815 -7.388 1.00 89.88 828 ASP A O 1
ATOM 6661 N N . LYS A 1 829 ? 2.755 34.086 -9.261 1.00 92.31 829 LYS A N 1
ATOM 6662 C CA . LYS A 1 829 ? 1.541 33.579 -9.915 1.00 92.31 829 LYS A CA 1
ATOM 6663 C C . LYS A 1 829 ? 1.040 32.303 -9.268 1.00 92.31 829 LYS A C 1
ATOM 6665 O O . LYS A 1 829 ? -0.166 32.151 -9.086 1.00 92.31 829 LYS A O 1
ATOM 6670 N N . TRP A 1 830 ? 1.941 31.410 -8.874 1.00 91.75 830 TRP A N 1
ATOM 6671 C CA . TRP A 1 830 ? 1.560 30.210 -8.137 1.00 91.75 830 TRP A CA 1
ATOM 6672 C C . TRP A 1 830 ? 0.908 30.552 -6.790 1.00 91.75 830 TRP A C 1
ATOM 6674 O O . TRP A 1 830 ? -0.147 30.020 -6.445 1.00 91.75 830 TRP A O 1
ATOM 6684 N N . GLN A 1 831 ? 1.471 31.513 -6.059 1.00 90.44 831 GLN A N 1
ATOM 6685 C CA . GLN A 1 831 ? 0.906 31.994 -4.798 1.00 90.44 831 GLN A CA 1
ATOM 6686 C C . GLN A 1 831 ? -0.461 32.667 -4.987 1.00 90.44 831 GLN A C 1
ATOM 6688 O O . GLN A 1 831 ? -1.360 32.471 -4.165 1.00 90.44 831 GLN A O 1
ATOM 6693 N N . GLU A 1 832 ? -0.659 33.408 -6.083 1.00 92.06 832 GLU A N 1
ATOM 6694 C CA . GLU A 1 832 ? -1.967 33.960 -6.458 1.00 92.06 832 GLU A CA 1
ATOM 6695 C C . GLU A 1 832 ? -3.011 32.844 -6.649 1.00 92.06 832 GLU A C 1
ATOM 6697 O O . GLU A 1 832 ? -4.119 32.930 -6.106 1.00 92.06 832 GLU A O 1
ATOM 6702 N N . ILE A 1 833 ? -2.640 31.751 -7.331 1.00 91.62 833 ILE A N 1
ATOM 6703 C CA . ILE A 1 833 ? -3.490 30.562 -7.488 1.00 91.62 833 ILE A CA 1
ATOM 6704 C C . ILE A 1 833 ? -3.834 29.963 -6.118 1.00 91.62 833 ILE A C 1
ATOM 6706 O O . ILE A 1 833 ? -5.016 29.788 -5.813 1.00 91.62 833 ILE A O 1
ATOM 6710 N N . LEU A 1 834 ? -2.846 29.703 -5.257 1.00 91.06 834 LEU A N 1
ATOM 6711 C CA . LEU A 1 834 ? -3.091 29.115 -3.934 1.00 91.06 834 LEU A CA 1
ATOM 6712 C C . LEU A 1 834 ? -4.010 29.992 -3.070 1.00 91.06 834 LEU A C 1
ATOM 6714 O O . LEU A 1 834 ? -4.938 29.485 -2.437 1.00 91.06 834 LEU A O 1
ATOM 6718 N N . GLN A 1 835 ? -3.803 31.312 -3.065 1.00 90.44 835 GLN A N 1
ATOM 6719 C CA . GLN A 1 835 ? -4.662 32.247 -2.331 1.00 90.44 835 GLN A CA 1
ATOM 6720 C C . GLN A 1 835 ? -6.084 32.297 -2.891 1.00 90.44 835 GLN A C 1
ATOM 6722 O O . GLN A 1 835 ? -7.055 32.369 -2.128 1.00 90.44 835 GLN A O 1
ATOM 6727 N N . SER A 1 836 ? -6.230 32.224 -4.214 1.00 90.38 836 SER A N 1
ATOM 6728 C CA . SER A 1 836 ? -7.543 32.174 -4.848 1.00 90.38 836 SER A CA 1
ATOM 6729 C C . SER A 1 836 ? -8.306 30.897 -4.466 1.00 90.38 836 SER A C 1
ATOM 6731 O O . SER A 1 836 ? -9.479 30.995 -4.102 1.00 90.38 836 SER A O 1
ATOM 6733 N N . ILE A 1 837 ? -7.642 29.731 -4.420 1.00 90.19 837 ILE A N 1
ATOM 6734 C CA . ILE A 1 837 ? -8.238 28.467 -3.955 1.00 90.19 837 ILE A CA 1
ATOM 6735 C C . ILE A 1 837 ? -8.657 28.582 -2.481 1.00 90.19 837 ILE A C 1
ATOM 6737 O O . ILE A 1 837 ? -9.791 28.248 -2.137 1.00 90.19 837 ILE A O 1
ATOM 6741 N N . LYS A 1 838 ? -7.812 29.152 -1.610 1.00 88.94 838 LYS A N 1
ATOM 6742 C CA . LYS A 1 838 ? -8.172 29.411 -0.201 1.00 88.94 838 LYS A CA 1
ATOM 6743 C C . LYS A 1 838 ? -9.402 30.318 -0.053 1.00 88.94 838 LYS A C 1
ATOM 6745 O O . LYS A 1 838 ? -10.175 30.159 0.890 1.00 88.94 838 LYS A O 1
ATOM 6750 N N . SER A 1 839 ? -9.583 31.307 -0.933 1.00 87.12 839 SER A N 1
ATOM 6751 C CA . SER A 1 839 ? -10.790 32.157 -0.947 1.00 87.12 839 SER A CA 1
ATOM 6752 C C . SER A 1 839 ? -12.002 31.401 -1.497 1.00 87.12 839 SER A C 1
ATOM 6754 O O . SER A 1 839 ? -13.098 31.586 -0.979 1.00 87.12 839 SER A O 1
ATOM 6756 N N . MET A 1 840 ? -11.822 30.508 -2.476 1.00 86.56 840 MET A N 1
ATOM 6757 C CA . MET A 1 840 ? -12.896 29.659 -3.005 1.00 86.56 840 MET A CA 1
ATOM 6758 C C . MET A 1 840 ? -13.499 28.762 -1.916 1.00 86.56 840 MET A C 1
ATOM 6760 O O . MET A 1 840 ? -14.719 28.709 -1.792 1.00 86.56 840 MET A O 1
ATOM 6764 N N . TYR A 1 841 ? -12.671 28.118 -1.087 1.00 83.12 841 TYR A N 1
ATOM 6765 C CA . TYR A 1 841 ? -13.153 27.275 0.017 1.00 83.12 841 TYR A CA 1
ATOM 6766 C C . TYR A 1 841 ? -13.839 28.070 1.144 1.00 83.12 841 TYR A C 1
ATOM 6768 O O . TYR A 1 841 ? -14.710 27.528 1.822 1.00 83.12 841 TYR A O 1
ATOM 6776 N N . ARG A 1 842 ? -13.491 29.353 1.327 1.00 80.75 842 ARG A N 1
ATOM 6777 C CA . ARG A 1 842 ? -14.113 30.239 2.330 1.00 80.75 842 ARG A CA 1
ATOM 6778 C C . ARG A 1 842 ? -15.416 30.879 1.852 1.00 80.75 842 ARG A C 1
ATOM 6780 O O . ARG A 1 842 ? -16.426 30.800 2.542 1.00 80.75 842 ARG A O 1
ATOM 6787 N N . ASP A 1 843 ? -15.391 31.491 0.672 1.00 81.62 843 ASP A N 1
ATOM 6788 C CA . ASP A 1 843 ? -16.453 32.384 0.192 1.00 81.62 843 ASP A CA 1
ATOM 6789 C C . ASP A 1 843 ? -17.284 31.766 -0.948 1.00 81.62 843 ASP A C 1
ATOM 6791 O O . ASP A 1 843 ? -18.257 32.365 -1.406 1.00 81.62 843 ASP A O 1
ATOM 6795 N N . GLY A 1 844 ? -16.881 30.602 -1.474 1.00 76.31 844 GLY A N 1
ATOM 6796 C CA . GLY A 1 844 ? -17.503 29.961 -2.640 1.00 76.31 844 GLY A CA 1
ATOM 6797 C C . GLY A 1 844 ? -17.253 30.681 -3.972 1.00 76.31 844 GLY A C 1
ATOM 6798 O O . GLY A 1 844 ? -17.878 30.340 -4.977 1.00 76.31 844 GLY A O 1
ATOM 6799 N N . ASN A 1 845 ? -16.374 31.691 -4.008 1.00 78.44 845 ASN A N 1
ATOM 6800 C CA . ASN A 1 845 ? -16.129 32.501 -5.202 1.00 78.44 845 ASN A CA 1
ATOM 6801 C C . ASN A 1 845 ? -15.105 31.846 -6.140 1.00 78.44 845 ASN A C 1
ATOM 6803 O O . ASN A 1 845 ? -13.894 31.956 -5.960 1.00 78.44 845 ASN A O 1
ATOM 6807 N N . VAL A 1 846 ? -15.637 31.212 -7.176 1.00 79.62 846 VAL A N 1
ATOM 6808 C CA . VAL A 1 846 ? -14.904 30.474 -8.205 1.00 79.62 846 VAL A CA 1
ATOM 6809 C C . VAL A 1 846 ? -14.153 31.382 -9.196 1.00 79.62 846 VAL A C 1
ATOM 6811 O O . VAL A 1 846 ? -13.103 31.000 -9.712 1.00 79.62 846 VAL A O 1
ATOM 6814 N N . GLU A 1 847 ? -14.651 32.595 -9.460 1.00 82.38 847 GLU A N 1
ATOM 6815 C CA . GLU A 1 847 ? -14.139 33.449 -10.546 1.00 82.38 847 GLU A CA 1
ATOM 6816 C C . GLU A 1 847 ? -12.697 33.903 -10.304 1.00 82.38 847 GLU A C 1
ATOM 6818 O O . GLU A 1 847 ? -11.890 33.961 -11.228 1.00 82.38 847 GLU A O 1
ATOM 6823 N N . LYS A 1 848 ? -12.344 34.159 -9.038 1.00 84.94 848 LYS A N 1
ATOM 6824 C CA . LYS A 1 848 ? -10.980 34.548 -8.654 1.00 84.94 848 LYS A CA 1
ATOM 6825 C C . LYS A 1 848 ? -9.946 33.505 -9.077 1.00 84.94 848 LYS A C 1
ATOM 6827 O O . LYS A 1 848 ? -8.856 33.879 -9.499 1.00 84.94 848 LYS A O 1
ATOM 6832 N N . VAL A 1 849 ? -10.290 32.219 -8.978 1.00 85.19 849 VAL A N 1
ATOM 6833 C CA . VAL A 1 849 ? -9.379 31.126 -9.334 1.00 85.19 849 VAL A CA 1
ATOM 6834 C C . VAL A 1 849 ? -9.177 31.062 -10.842 1.00 85.19 849 VAL A C 1
ATOM 6836 O O . VAL A 1 849 ? -8.046 30.943 -11.308 1.00 85.19 849 VAL A O 1
ATOM 6839 N N . ARG A 1 850 ? -10.257 31.235 -11.617 1.00 84.38 850 ARG A N 1
ATOM 6840 C CA . ARG A 1 850 ? -10.176 31.285 -13.082 1.00 84.38 850 ARG A CA 1
ATOM 6841 C C . ARG A 1 850 ? -9.292 32.439 -13.550 1.00 84.38 850 ARG A C 1
ATOM 6843 O O . ARG A 1 850 ? -8.448 32.237 -14.419 1.00 84.38 850 ARG A O 1
ATOM 6850 N N . THR A 1 851 ? -9.442 33.620 -12.952 1.00 87.50 851 THR A N 1
ATOM 6851 C CA . THR A 1 851 ? -8.592 34.776 -13.265 1.00 87.50 851 THR A CA 1
ATOM 6852 C C . THR A 1 851 ? -7.128 34.507 -12.928 1.00 87.50 851 THR A C 1
ATOM 6854 O O . THR A 1 851 ? -6.272 34.741 -13.777 1.00 87.50 851 THR A O 1
ATOM 6857 N N . ALA A 1 852 ? -6.831 33.967 -11.740 1.00 88.69 852 ALA A N 1
ATOM 6858 C CA . ALA A 1 852 ? -5.460 33.659 -11.330 1.00 88.69 852 ALA A CA 1
ATOM 6859 C C . ALA A 1 852 ? -4.783 32.656 -12.283 1.00 88.69 852 ALA A C 1
ATOM 6861 O O . ALA A 1 852 ? -3.643 32.861 -12.701 1.00 88.69 852 ALA A O 1
ATOM 6862 N N . ILE A 1 853 ? -5.501 31.608 -12.698 1.00 86.31 853 ILE A N 1
ATOM 6863 C CA . ILE A 1 853 ? -4.989 30.622 -13.662 1.00 86.31 853 ILE A CA 1
ATOM 6864 C C . ILE A 1 853 ? -4.829 31.238 -15.053 1.00 86.31 853 ILE A C 1
ATOM 6866 O O . ILE A 1 853 ? -3.819 30.997 -15.710 1.00 86.31 853 ILE A O 1
ATOM 6870 N N . GLY A 1 854 ? -5.776 32.072 -15.492 1.00 85.06 854 GLY A N 1
ATOM 6871 C CA . GLY A 1 854 ? -5.665 32.830 -16.740 1.00 85.06 854 GLY A CA 1
ATOM 6872 C C . GLY A 1 854 ? -4.407 33.700 -16.780 1.00 85.06 854 GLY A C 1
ATOM 6873 O O . GLY A 1 854 ? -3.689 33.703 -17.777 1.00 85.06 854 GLY A O 1
ATOM 6874 N N . THR A 1 855 ? -4.089 34.372 -15.673 1.00 87.94 855 THR A N 1
ATOM 6875 C CA . THR A 1 855 ? -2.844 35.134 -15.519 1.00 87.94 855 THR A CA 1
ATOM 6876 C C . THR A 1 855 ? -1.626 34.212 -15.564 1.00 87.94 855 THR A C 1
ATOM 6878 O O . THR A 1 855 ? -0.700 34.456 -16.336 1.00 87.94 855 THR A O 1
ATOM 6881 N N . ALA A 1 856 ? -1.616 33.122 -14.793 1.00 86.94 856 ALA A N 1
ATOM 6882 C CA . ALA A 1 856 ? -0.500 32.178 -14.777 1.00 86.94 856 ALA A CA 1
ATOM 6883 C C . ALA A 1 856 ? -0.238 31.547 -16.154 1.00 86.94 856 ALA A C 1
ATOM 6885 O O . ALA A 1 856 ? 0.917 31.359 -16.520 1.00 86.94 856 ALA A O 1
ATOM 6886 N N . LEU A 1 857 ? -1.277 31.296 -16.957 1.00 83.19 857 LEU A N 1
ATOM 6887 C CA . LEU A 1 857 ? -1.153 30.789 -18.329 1.00 83.19 857 LEU A CA 1
ATOM 6888 C C . LEU A 1 857 ? -0.387 31.740 -19.257 1.00 83.19 857 LEU A C 1
ATOM 6890 O O . LEU A 1 857 ? 0.318 31.269 -20.144 1.00 83.19 857 LEU A O 1
ATOM 6894 N N . ILE A 1 858 ? -0.505 33.054 -19.055 1.00 82.62 858 ILE A N 1
ATOM 6895 C CA . ILE A 1 858 ? 0.232 34.063 -19.833 1.00 82.62 858 ILE A CA 1
ATOM 6896 C C . ILE A 1 858 ? 1.717 34.068 -19.447 1.00 82.62 858 ILE A C 1
ATOM 6898 O O . ILE A 1 858 ? 2.579 34.328 -20.285 1.00 82.62 858 ILE A O 1
ATOM 6902 N N . HIS A 1 859 ? 2.014 33.794 -18.177 1.00 82.38 859 HIS A N 1
ATOM 6903 C CA . HIS A 1 859 ? 3.362 33.884 -17.622 1.00 82.38 859 HIS A CA 1
ATOM 6904 C C . HIS A 1 859 ? 4.123 32.554 -17.599 1.00 82.38 859 HIS A C 1
ATOM 6906 O O . HIS A 1 859 ? 5.348 32.579 -17.500 1.00 82.38 859 HIS A O 1
ATOM 6912 N N . ALA A 1 860 ? 3.434 31.417 -17.716 1.00 82.50 860 ALA A N 1
ATOM 6913 C CA . ALA A 1 860 ? 4.046 30.096 -17.758 1.00 82.50 860 ALA A CA 1
ATOM 6914 C C . ALA A 1 860 ? 5.000 29.979 -18.953 1.00 82.50 860 ALA A C 1
ATOM 6916 O O . ALA A 1 860 ? 4.617 30.234 -20.096 1.00 82.50 860 ALA A O 1
ATOM 6917 N N . GLN A 1 861 ? 6.237 29.568 -18.686 1.00 81.62 861 GLN A N 1
ATOM 6918 C CA . GLN A 1 861 ? 7.242 29.315 -19.716 1.00 81.62 861 GLN A CA 1
ATOM 6919 C C . GLN A 1 861 ? 7.512 27.810 -19.801 1.00 81.62 861 GLN A C 1
ATOM 6921 O O . GLN A 1 861 ? 7.587 27.159 -18.759 1.00 81.62 861 GLN A O 1
ATOM 6926 N N . PRO A 1 862 ? 7.661 27.221 -20.998 1.00 75.06 862 PRO A N 1
ATOM 6927 C CA . PRO A 1 862 ? 8.229 25.881 -21.098 1.00 75.06 862 PRO A CA 1
ATOM 6928 C C . PRO A 1 862 ? 9.649 25.904 -20.514 1.00 75.06 862 PRO A C 1
ATOM 6930 O O . PRO A 1 862 ? 10.389 26.861 -20.750 1.00 75.06 862 PRO A O 1
ATOM 6933 N N . SER A 1 863 ? 10.023 24.887 -19.736 1.00 69.44 863 SER A N 1
ATOM 6934 C CA . SER A 1 863 ? 11.376 24.807 -19.180 1.00 69.44 863 SER A CA 1
ATOM 6935 C C . SER A 1 863 ? 12.437 24.768 -20.288 1.00 69.44 863 SER A C 1
ATOM 6937 O O . SER A 1 863 ? 12.165 24.325 -21.407 1.00 69.44 863 SER A O 1
ATOM 6939 N N . ASP A 1 864 ? 13.665 25.185 -19.970 1.00 65.38 864 ASP A N 1
ATOM 6940 C CA . ASP A 1 864 ? 14.785 25.091 -20.908 1.00 65.38 864 ASP A CA 1
ATOM 6941 C C . ASP A 1 864 ? 14.930 23.664 -21.448 1.00 65.38 864 ASP A C 1
ATOM 6943 O O . ASP A 1 864 ? 14.714 22.678 -20.735 1.00 65.38 864 ASP A O 1
ATOM 6947 N N . ASN A 1 865 ? 15.288 23.553 -22.728 1.00 60.38 865 ASN A N 1
ATOM 6948 C CA . ASN A 1 865 ? 15.478 22.259 -23.361 1.00 60.38 865 ASN A CA 1
ATOM 6949 C C . ASN A 1 865 ? 16.663 21.532 -22.691 1.00 60.38 865 ASN A C 1
ATOM 6951 O O . ASN A 1 865 ? 17.785 22.032 -22.783 1.00 60.38 865 ASN A O 1
ATOM 6955 N N . PRO A 1 866 ? 16.471 20.358 -22.055 1.00 60.50 866 PRO A N 1
ATOM 6956 C CA . PRO A 1 866 ? 17.566 19.641 -21.399 1.00 60.50 866 PRO A CA 1
ATOM 6957 C C . PRO A 1 866 ? 18.545 18.993 -22.394 1.00 60.50 866 PRO A C 1
ATOM 6959 O O . PRO A 1 866 ? 19.543 18.409 -21.969 1.00 60.50 866 PRO A O 1
ATOM 6962 N N . PHE A 1 867 ? 18.255 19.063 -23.699 1.00 61.34 867 PHE A N 1
ATOM 6963 C CA . PHE A 1 867 ? 19.117 18.566 -24.768 1.00 61.34 867 PHE A CA 1
ATOM 6964 C C . PHE A 1 867 ? 19.990 19.674 -25.350 1.00 61.34 867 PHE A C 1
ATOM 6966 O O . PHE A 1 867 ? 19.486 20.690 -25.835 1.00 61.34 867 PHE A O 1
ATOM 6973 N N . THR A 1 868 ? 21.293 19.418 -25.398 1.00 55.94 868 THR A N 1
ATOM 6974 C CA . THR A 1 868 ? 22.249 20.178 -26.203 1.00 55.94 868 THR A CA 1
ATOM 6975 C C . THR A 1 868 ? 22.643 19.342 -27.425 1.00 55.94 868 THR A C 1
ATOM 6977 O O . THR A 1 868 ? 23.242 18.275 -27.294 1.00 55.94 868 THR A O 1
ATOM 6980 N N . GLU A 1 869 ? 22.271 19.802 -28.625 1.00 52.41 869 GLU A N 1
ATOM 6981 C CA . GLU A 1 869 ? 22.777 19.253 -29.892 1.00 52.41 869 GLU A CA 1
ATOM 6982 C C . GLU A 1 869 ? 24.054 20.013 -30.287 1.00 52.41 869 GLU A C 1
ATOM 6984 O O . GLU A 1 869 ? 24.030 21.238 -30.414 1.00 52.41 869 GLU A O 1
ATOM 6989 N N . GLU A 1 870 ? 25.163 19.307 -30.522 1.00 45.91 870 GLU A N 1
ATOM 6990 C CA . GLU A 1 870 ? 26.263 19.865 -31.316 1.00 45.91 870 GLU A CA 1
ATOM 6991 C C . GLU A 1 870 ? 25.897 19.745 -32.806 1.00 45.91 870 GLU A C 1
ATOM 6993 O O . GLU A 1 870 ? 25.650 18.646 -33.309 1.00 45.91 870 GLU A O 1
ATOM 6998 N N . GLU A 1 871 ? 25.831 20.871 -33.527 1.00 33.72 871 GLU A N 1
ATOM 6999 C CA . GLU A 1 871 ? 25.489 20.898 -34.955 1.00 33.72 871 GLU A CA 1
ATOM 7000 C C . GLU A 1 871 ? 26.515 20.107 -35.794 1.00 33.72 871 GLU A C 1
ATOM 7002 O O . GLU A 1 871 ? 27.600 20.585 -36.123 1.00 33.72 871 GLU A O 1
ATOM 7007 N N . GLY A 1 872 ? 26.155 18.883 -36.189 1.00 36.44 872 GLY A N 1
ATOM 7008 C CA . GLY A 1 872 ? 26.934 18.067 -37.115 1.00 36.44 872 GLY A CA 1
ATOM 7009 C C . GLY A 1 872 ? 26.244 16.747 -37.459 1.00 36.44 872 GLY A C 1
ATOM 7010 O O . GLY A 1 872 ? 25.648 16.095 -36.614 1.00 36.44 872 GLY A O 1
ATOM 7011 N N . SER A 1 873 ? 26.348 16.315 -38.718 1.00 39.28 873 SER A N 1
ATOM 7012 C CA . SER A 1 873 ? 25.679 15.132 -39.312 1.00 39.28 873 SER A CA 1
ATOM 7013 C C . SER A 1 873 ? 25.965 13.743 -38.683 1.00 39.28 873 SER A C 1
ATOM 7015 O O . SER A 1 873 ? 25.555 12.724 -39.237 1.00 39.28 873 SER A O 1
ATOM 7017 N N . ARG A 1 874 ? 26.650 13.694 -37.530 1.00 51.28 874 ARG A N 1
ATOM 7018 C CA . ARG A 1 874 ? 26.921 12.532 -36.659 1.0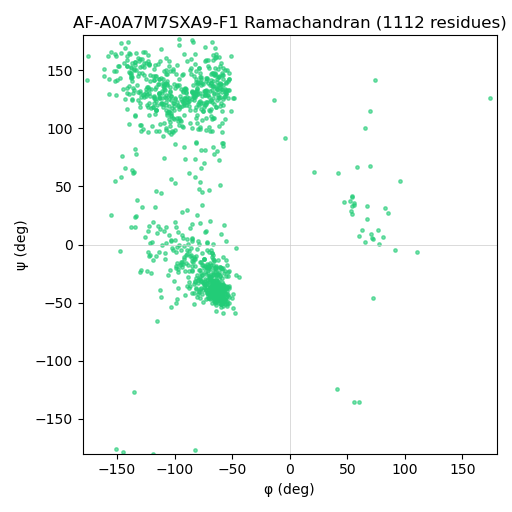0 51.28 874 ARG A CA 1
ATOM 7019 C C . ARG A 1 874 ? 27.085 12.999 -35.197 1.00 51.28 874 ARG A C 1
ATOM 7021 O O . ARG A 1 874 ? 28.144 12.802 -34.606 1.00 51.28 874 ARG A O 1
ATOM 7028 N N . GLY A 1 875 ? 26.096 13.712 -34.664 1.00 57.25 875 GLY A N 1
ATOM 7029 C CA . GLY A 1 875 ? 26.202 14.391 -33.371 1.00 57.25 875 GLY A CA 1
ATOM 7030 C C . GLY A 1 875 ? 26.157 13.434 -32.179 1.00 57.25 875 GLY A C 1
ATOM 7031 O O . GLY A 1 875 ? 25.235 12.627 -32.057 1.00 57.25 875 GLY A O 1
ATOM 7032 N N . ASN A 1 876 ? 27.138 13.550 -31.284 1.00 64.44 876 ASN A N 1
ATOM 7033 C CA . ASN A 1 876 ? 26.941 13.148 -29.896 1.00 64.44 876 ASN A CA 1
ATOM 7034 C C . ASN A 1 876 ? 25.831 14.040 -29.330 1.00 64.44 876 ASN A C 1
ATOM 7036 O O . ASN A 1 876 ? 25.821 15.244 -29.589 1.00 64.44 876 ASN A O 1
ATOM 7040 N N . PHE A 1 877 ? 24.902 13.470 -28.574 1.00 72.19 877 PHE A N 1
ATOM 7041 C CA . PHE A 1 877 ? 23.898 14.263 -27.873 1.00 72.19 877 PHE A CA 1
ATOM 7042 C C . PHE A 1 877 ? 23.998 13.977 -26.384 1.00 72.19 877 PHE A C 1
ATOM 7044 O O . PHE A 1 877 ? 24.342 12.873 -25.946 1.00 72.19 877 PHE A O 1
ATOM 7051 N N . GLN A 1 878 ? 23.734 15.016 -25.607 1.00 76.06 878 GLN A N 1
ATOM 7052 C CA . GLN A 1 878 ? 23.861 14.991 -24.163 1.00 76.06 878 GLN A CA 1
ATOM 7053 C C . GLN A 1 878 ? 22.541 15.415 -23.542 1.00 76.06 878 GLN A C 1
ATOM 7055 O O . GLN A 1 878 ? 21.852 16.301 -24.055 1.00 76.06 878 GLN A O 1
ATOM 7060 N N . ARG A 1 879 ? 22.200 14.772 -22.427 1.00 82.12 879 ARG A N 1
ATOM 7061 C CA . ARG A 1 879 ? 21.090 15.184 -21.573 1.00 82.12 879 ARG A CA 1
ATOM 7062 C C . ARG A 1 879 ? 21.568 15.251 -20.134 1.00 82.12 879 ARG A C 1
ATOM 7064 O O . ARG A 1 879 ? 22.200 14.317 -19.638 1.00 82.12 879 ARG A O 1
ATOM 7071 N N . SER A 1 880 ? 21.249 16.354 -19.472 1.00 84.12 880 SER A N 1
ATOM 7072 C CA . SER A 1 880 ? 21.373 16.468 -18.021 1.00 84.12 880 SER A CA 1
ATOM 7073 C C . SER A 1 880 ? 20.047 16.066 -17.378 1.00 84.12 880 SER A C 1
ATOM 7075 O O . SER A 1 880 ? 18.987 16.484 -17.845 1.00 84.12 880 SER A O 1
ATOM 7077 N N . TYR A 1 881 ? 20.117 15.237 -16.341 1.00 86.25 881 TYR A N 1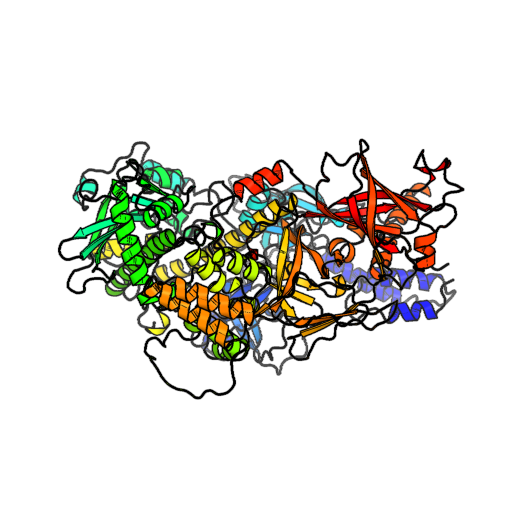
ATOM 7078 C CA . TYR A 1 881 ? 18.996 14.893 -15.474 1.00 86.25 881 TYR A CA 1
ATOM 7079 C C . TYR A 1 881 ? 19.266 15.449 -14.089 1.00 86.25 881 TYR A C 1
ATOM 7081 O O . TYR A 1 881 ? 20.322 15.188 -13.515 1.00 86.25 881 TYR A O 1
ATOM 7089 N N . LYS A 1 882 ? 18.298 16.170 -13.547 1.00 86.69 882 LYS A N 1
ATOM 7090 C CA . LYS A 1 882 ? 18.297 16.711 -12.191 1.00 86.69 882 LYS A CA 1
ATOM 7091 C C . LYS A 1 882 ? 17.219 16.027 -11.367 1.00 86.69 882 LYS A C 1
ATOM 7093 O O . LYS A 1 882 ? 16.252 15.496 -11.914 1.00 86.69 882 LYS A O 1
ATOM 7098 N N . LEU A 1 883 ? 17.366 16.062 -10.045 1.00 87.38 883 LEU A N 1
ATOM 7099 C CA . LEU A 1 883 ? 16.298 15.628 -9.144 1.00 87.38 883 LEU A CA 1
ATOM 7100 C C . LEU A 1 883 ? 14.994 16.369 -9.479 1.00 87.38 883 LEU A C 1
ATOM 7102 O O . LEU A 1 883 ? 14.958 17.598 -9.535 1.00 87.38 883 LEU A O 1
ATOM 7106 N N . GLY A 1 884 ? 13.932 15.602 -9.708 1.00 82.44 884 GLY A N 1
ATOM 7107 C CA . GLY A 1 884 ? 12.604 16.107 -10.047 1.00 82.44 884 GLY A CA 1
ATOM 7108 C C . GLY A 1 884 ? 12.359 16.243 -11.545 1.00 82.44 884 GLY A C 1
ATOM 7109 O O . GLY A 1 884 ? 11.233 16.529 -11.937 1.00 82.44 884 GLY A O 1
ATOM 7110 N N . ASP A 1 885 ? 13.351 15.998 -12.403 1.00 82.25 885 ASP A N 1
ATOM 7111 C CA . ASP A 1 885 ? 13.114 16.048 -13.843 1.00 82.25 885 ASP A CA 1
ATOM 7112 C C . ASP A 1 885 ? 12.117 14.956 -14.265 1.00 82.25 885 ASP A C 1
ATOM 7114 O O . ASP A 1 885 ? 12.240 13.797 -13.842 1.00 82.25 885 ASP A O 1
ATOM 7118 N N . PRO A 1 886 ? 11.126 15.284 -15.113 1.00 80.62 886 PRO A N 1
ATOM 7119 C CA . PRO A 1 886 ? 10.208 14.290 -15.631 1.00 80.62 886 PRO A CA 1
ATOM 7120 C C . PRO A 1 886 ? 10.910 13.339 -16.611 1.00 80.62 886 PRO A C 1
ATOM 7122 O O . PRO A 1 886 ? 11.608 13.747 -17.544 1.00 80.62 886 PRO A O 1
ATOM 7125 N N . CYS A 1 887 ? 10.682 12.044 -16.413 1.00 81.81 887 CYS A N 1
ATOM 7126 C CA . CYS A 1 887 ? 11.137 10.956 -17.270 1.00 81.81 887 CYS A CA 1
ATOM 7127 C C . CYS A 1 887 ? 9.947 10.077 -17.642 1.00 81.81 887 CYS A C 1
ATOM 7129 O O . CYS A 1 887 ? 9.221 9.606 -16.767 1.00 81.81 887 CYS A O 1
ATOM 7131 N N . ARG A 1 888 ? 9.752 9.810 -18.929 1.00 81.75 888 ARG A N 1
ATOM 7132 C CA . ARG A 1 888 ? 8.711 8.890 -19.384 1.00 81.75 888 ARG A CA 1
ATOM 7133 C C . ARG A 1 888 ? 9.287 7.479 -19.479 1.00 81.75 888 ARG A C 1
ATOM 7135 O O . ARG A 1 888 ? 10.389 7.276 -19.980 1.00 81.75 888 ARG A O 1
ATOM 7142 N N . VAL A 1 889 ? 8.556 6.494 -18.975 1.00 86.25 889 VAL A N 1
ATOM 7143 C CA . VAL A 1 889 ? 8.962 5.085 -19.034 1.00 86.25 889 VAL A CA 1
ATOM 7144 C C . VAL A 1 889 ? 7.772 4.205 -19.376 1.00 86.25 889 VAL A C 1
ATOM 7146 O O . VAL A 1 889 ? 6.634 4.522 -19.037 1.00 86.25 889 VAL A O 1
ATOM 7149 N N . GLN A 1 890 ? 8.037 3.070 -20.011 1.00 87.62 890 GLN A N 1
ATOM 7150 C CA . GLN A 1 890 ? 7.071 1.988 -20.141 1.00 87.62 890 GLN A CA 1
ATOM 7151 C C . GLN A 1 890 ? 7.373 0.917 -19.101 1.00 87.62 890 GLN A C 1
ATOM 7153 O O . GLN A 1 890 ? 8.478 0.377 -19.062 1.00 87.62 890 GLN A O 1
ATOM 7158 N N . MET A 1 891 ? 6.384 0.572 -18.286 1.00 88.00 891 MET A N 1
ATOM 7159 C CA . MET A 1 891 ? 6.440 -0.550 -17.360 1.00 88.00 891 MET A CA 1
ATOM 7160 C C . MET A 1 891 ? 5.867 -1.819 -17.990 1.00 88.00 891 MET A C 1
ATOM 7162 O O . MET A 1 891 ? 4.895 -1.760 -18.741 1.00 88.00 891 MET A O 1
ATOM 7166 N N . HIS A 1 892 ? 6.421 -2.971 -17.621 1.00 88.81 892 HIS A N 1
ATOM 7167 C CA . HIS A 1 892 ? 5.898 -4.291 -17.967 1.00 88.81 892 HIS A CA 1
ATOM 7168 C C . HIS A 1 892 ? 6.018 -5.266 -16.783 1.00 88.81 892 HIS A C 1
ATOM 7170 O O . HIS A 1 892 ? 6.584 -4.936 -15.736 1.00 88.81 892 HIS A O 1
ATOM 7176 N N . ALA A 1 893 ? 5.469 -6.470 -16.944 1.00 90.56 893 ALA A N 1
ATOM 7177 C CA . ALA A 1 893 ? 5.574 -7.537 -15.960 1.00 90.56 893 ALA A CA 1
ATOM 7178 C C . ALA A 1 893 ? 6.780 -8.456 -16.214 1.00 90.56 893 ALA A C 1
ATOM 7180 O O . ALA A 1 893 ? 6.849 -9.127 -17.246 1.00 90.56 893 ALA A O 1
ATOM 7181 N N . GLN A 1 894 ? 7.683 -8.566 -15.237 1.00 87.62 894 GLN A N 1
ATOM 7182 C CA . GLN A 1 894 ? 8.814 -9.496 -15.259 1.00 87.62 894 GLN A CA 1
ATOM 7183 C C . GLN A 1 894 ? 8.729 -10.507 -14.109 1.00 87.62 894 GLN A C 1
ATOM 7185 O O . GLN A 1 894 ? 8.376 -10.165 -12.979 1.00 87.62 894 GLN A O 1
ATOM 7190 N N . MET A 1 895 ? 9.102 -11.760 -14.382 1.00 87.94 895 MET A N 1
ATOM 7191 C CA . MET A 1 895 ? 9.288 -12.785 -13.354 1.00 87.94 895 MET A CA 1
ATOM 7192 C C . MET A 1 895 ? 10.593 -12.523 -12.586 1.00 87.94 895 MET A C 1
ATOM 7194 O O . MET A 1 895 ? 11.672 -12.561 -13.173 1.00 87.94 895 MET A O 1
ATOM 7198 N N . MET A 1 896 ? 10.521 -12.282 -11.276 1.00 85.56 896 MET A N 1
ATOM 7199 C CA . MET A 1 896 ? 11.679 -12.069 -10.397 1.00 85.56 896 MET A CA 1
ATOM 7200 C C . MET A 1 896 ? 11.460 -12.783 -9.061 1.00 85.56 896 MET A C 1
ATOM 7202 O O . MET A 1 896 ? 10.412 -12.629 -8.448 1.00 85.56 896 MET A O 1
ATOM 7206 N N . GLU A 1 897 ? 12.436 -13.585 -8.613 1.00 86.94 897 GLU A N 1
ATOM 7207 C CA . GLU A 1 897 ? 12.340 -14.352 -7.351 1.00 86.94 897 GLU A CA 1
ATOM 7208 C C . GLU A 1 897 ? 11.042 -15.192 -7.267 1.00 86.94 897 GLU A C 1
ATOM 7210 O O . GLU A 1 897 ? 10.401 -15.291 -6.225 1.00 86.94 897 GLU A O 1
ATOM 7215 N N . GLY A 1 898 ? 10.627 -15.758 -8.407 1.00 89.25 898 GLY A N 1
ATOM 7216 C CA . GLY A 1 898 ? 9.426 -16.587 -8.555 1.00 89.25 898 GLY A CA 1
ATOM 7217 C C . GLY A 1 898 ? 8.087 -15.851 -8.480 1.00 89.25 898 GLY A C 1
ATOM 7218 O O . GLY A 1 898 ? 7.043 -16.498 -8.529 1.00 89.25 898 GLY A O 1
ATOM 7219 N N . MET A 1 899 ? 8.104 -14.521 -8.399 1.00 92.00 899 MET A N 1
ATOM 7220 C CA . MET A 1 899 ? 6.923 -13.661 -8.400 1.00 92.00 899 MET A CA 1
ATOM 7221 C C . MET A 1 899 ? 6.884 -12.801 -9.661 1.00 92.00 899 MET A C 1
ATOM 7223 O O . MET A 1 899 ? 7.912 -12.303 -10.125 1.00 92.00 899 MET A O 1
ATOM 7227 N N . LEU A 1 900 ? 5.691 -12.586 -10.209 1.00 92.44 900 LEU A N 1
ATOM 7228 C CA . LEU A 1 900 ? 5.503 -11.580 -11.242 1.00 92.44 900 LEU A CA 1
ATOM 7229 C C . LEU A 1 900 ? 5.550 -10.180 -10.614 1.00 92.44 900 LEU A C 1
ATOM 7231 O O . LEU A 1 900 ? 4.883 -9.920 -9.615 1.00 92.44 900 LEU A O 1
ATOM 7235 N N . THR A 1 901 ? 6.353 -9.287 -11.189 1.00 91.31 901 THR A N 1
ATOM 7236 C CA . THR A 1 901 ? 6.664 -7.971 -10.611 1.00 91.31 901 THR A CA 1
ATOM 7237 C C . THR A 1 901 ? 6.697 -6.874 -11.680 1.00 91.31 901 THR A C 1
ATOM 7239 O O . THR A 1 901 ? 7.071 -7.164 -12.820 1.00 91.31 901 THR A O 1
ATOM 7242 N N . PRO A 1 902 ? 6.333 -5.620 -11.351 1.00 92.06 902 PRO A N 1
ATOM 7243 C CA . PRO A 1 902 ? 6.490 -4.488 -12.261 1.00 92.06 902 PRO A CA 1
ATOM 7244 C C . PRO A 1 902 ? 7.969 -4.153 -12.470 1.00 92.06 902 PRO A C 1
ATOM 7246 O O . PRO A 1 902 ? 8.743 -4.131 -11.511 1.00 92.06 902 PRO A O 1
ATOM 7249 N N . LYS A 1 903 ? 8.361 -3.841 -13.706 1.00 90.75 903 LYS A N 1
ATOM 7250 C CA . LYS A 1 903 ? 9.698 -3.332 -14.032 1.00 90.75 903 LYS A CA 1
ATOM 7251 C C . LYS A 1 903 ? 9.657 -2.405 -15.240 1.00 90.75 903 LYS A C 1
ATOM 7253 O O . LYS A 1 903 ? 8.774 -2.529 -16.085 1.00 90.75 903 LYS A O 1
ATOM 7258 N N . VAL A 1 904 ? 10.611 -1.484 -15.326 1.00 90.81 904 VAL A N 1
ATOM 7259 C CA . VAL A 1 904 ? 10.795 -0.639 -16.510 1.00 90.81 904 VAL A CA 1
ATOM 7260 C C . VAL A 1 904 ? 11.297 -1.480 -17.688 1.00 90.81 904 VAL A C 1
ATOM 7262 O O . VAL A 1 904 ? 12.330 -2.136 -17.585 1.00 90.81 904 VAL A O 1
ATOM 7265 N N . GLN A 1 905 ? 10.547 -1.444 -18.790 1.00 90.94 905 GLN A N 1
ATOM 7266 C CA . GLN A 1 905 ? 10.850 -2.081 -20.071 1.00 90.94 905 GLN A CA 1
ATOM 7267 C C . GLN A 1 905 ? 11.459 -1.100 -21.070 1.00 90.94 905 GLN A C 1
ATOM 7269 O O . GLN A 1 905 ? 12.474 -1.413 -21.682 1.00 90.94 905 GLN A O 1
ATOM 7274 N N . LEU A 1 906 ? 10.827 0.064 -21.254 1.00 89.06 906 LEU A N 1
ATOM 7275 C CA . LEU A 1 906 ? 11.338 1.127 -22.119 1.00 89.06 906 LEU A CA 1
ATOM 7276 C C . LEU A 1 906 ? 11.640 2.359 -21.282 1.00 89.06 906 LEU A C 1
ATOM 7278 O O . LEU A 1 906 ? 10.815 2.779 -20.470 1.00 89.06 906 LEU A O 1
ATOM 7282 N N . PHE A 1 907 ? 12.802 2.951 -21.511 1.00 88.69 907 PHE A N 1
ATOM 7283 C CA . PHE A 1 907 ? 13.152 4.252 -20.969 1.00 88.69 907 PHE A CA 1
ATOM 7284 C C . PHE A 1 907 ? 13.102 5.277 -22.101 1.00 88.69 907 PHE A C 1
ATOM 7286 O O . PHE A 1 907 ? 13.902 5.201 -23.036 1.00 88.69 907 PHE A O 1
ATOM 7293 N N . ASN A 1 908 ? 12.151 6.212 -22.040 1.00 81.12 908 ASN A N 1
ATOM 7294 C CA . ASN A 1 908 ? 12.023 7.249 -23.052 1.00 81.12 908 ASN A CA 1
ATOM 7295 C C . ASN A 1 908 ? 13.114 8.292 -22.824 1.00 81.12 908 ASN A C 1
ATOM 7297 O O . ASN A 1 908 ? 13.090 9.076 -21.870 1.00 81.12 908 ASN A O 1
ATOM 7301 N N . MET A 1 909 ? 14.098 8.275 -23.709 1.00 74.31 909 MET A N 1
ATOM 7302 C CA . MET A 1 909 ? 15.194 9.217 -23.649 1.00 74.31 909 MET A CA 1
ATOM 7303 C C . MET A 1 909 ? 14.845 10.491 -24.409 1.00 74.31 909 MET A C 1
ATOM 7305 O O . MET A 1 909 ? 15.190 11.557 -23.918 1.00 74.31 909 MET A O 1
ATOM 7309 N N . THR A 1 910 ? 14.141 10.394 -25.543 1.00 68.62 910 THR A N 1
ATOM 7310 C CA . THR A 1 910 ? 13.547 11.519 -26.291 1.00 68.62 910 THR A CA 1
ATOM 7311 C C . THR A 1 910 ? 12.153 11.125 -26.800 1.00 68.62 910 THR A C 1
ATOM 7313 O O . THR A 1 910 ? 11.878 9.928 -26.904 1.00 68.62 910 THR A O 1
ATOM 7316 N N . PRO A 1 911 ? 11.293 12.067 -27.241 1.00 60.78 911 PRO A N 1
ATOM 7317 C CA . PRO A 1 911 ? 9.977 11.737 -27.811 1.00 60.78 911 PRO A CA 1
ATOM 7318 C C . PRO A 1 911 ? 9.991 10.761 -29.001 1.00 60.78 911 PRO A C 1
ATOM 7320 O O . PRO A 1 911 ? 8.944 10.241 -29.381 1.00 60.78 911 PRO A O 1
ATOM 7323 N N . HIS A 1 912 ? 11.157 10.503 -29.603 1.00 66.94 912 HIS A N 1
ATOM 7324 C CA . HIS A 1 912 ? 11.312 9.573 -30.722 1.00 66.94 912 HIS A CA 1
ATOM 7325 C C . HIS A 1 912 ? 12.298 8.426 -30.442 1.00 66.94 912 HIS A C 1
ATOM 7327 O O . HIS A 1 912 ? 12.538 7.601 -31.327 1.00 66.94 912 HIS A O 1
ATOM 7333 N N . LEU A 1 913 ? 12.883 8.355 -29.243 1.00 74.31 913 LEU A N 1
ATOM 7334 C CA . LEU A 1 913 ? 13.861 7.334 -28.886 1.00 74.31 913 LEU A CA 1
ATOM 7335 C C . LEU A 1 913 ? 13.567 6.735 -27.512 1.00 74.31 913 LEU A C 1
ATOM 7337 O O . LEU A 1 913 ? 13.774 7.363 -26.471 1.00 74.31 913 LEU A O 1
ATOM 7341 N N . ASP A 1 914 ? 13.154 5.475 -27.554 1.00 80.81 914 ASP A N 1
ATOM 7342 C CA . ASP A 1 914 ? 12.982 4.606 -26.402 1.00 80.81 914 ASP A CA 1
ATOM 7343 C C . ASP A 1 914 ? 14.144 3.619 -26.329 1.00 80.81 914 ASP A C 1
ATOM 7345 O O . ASP A 1 914 ? 14.454 2.966 -27.319 1.00 80.81 914 ASP A O 1
ATOM 7349 N N . ILE A 1 915 ? 14.761 3.486 -25.157 1.00 87.00 915 ILE A N 1
ATOM 7350 C CA . ILE A 1 915 ? 15.788 2.478 -24.888 1.00 87.00 915 ILE A CA 1
ATOM 7351 C C . ILE A 1 915 ? 15.115 1.237 -24.304 1.00 87.00 915 ILE A C 1
ATOM 7353 O O . ILE A 1 915 ? 14.476 1.320 -23.252 1.00 87.00 915 ILE A O 1
ATOM 7357 N N . CYS A 1 916 ? 15.294 0.079 -24.941 1.00 90.94 916 CYS A N 1
ATOM 7358 C CA . CYS A 1 916 ? 14.780 -1.185 -24.421 1.00 90.94 916 CYS A CA 1
ATOM 7359 C C . CYS A 1 916 ? 15.693 -1.784 -23.335 1.00 90.94 916 CYS A C 1
ATOM 7361 O O . CYS A 1 916 ? 16.779 -2.301 -23.596 1.00 90.94 916 CYS A O 1
ATOM 7363 N N . ALA A 1 917 ? 15.218 -1.752 -22.089 1.00 91.00 917 ALA A N 1
ATOM 7364 C CA . ALA A 1 917 ? 15.923 -2.263 -20.919 1.00 91.00 917 ALA A CA 1
ATOM 7365 C C . ALA A 1 917 ? 16.028 -3.799 -20.895 1.00 91.00 917 ALA A C 1
ATOM 7367 O O . ALA A 1 917 ? 16.975 -4.338 -20.312 1.00 91.00 917 ALA A O 1
ATOM 7368 N N . ASP A 1 918 ? 15.088 -4.503 -21.534 1.00 89.00 918 ASP A N 1
ATOM 7369 C CA . ASP A 1 918 ? 15.011 -5.968 -21.529 1.00 89.00 918 ASP A CA 1
ATOM 7370 C C . ASP A 1 918 ? 16.230 -6.596 -22.205 1.00 89.00 918 ASP A C 1
ATOM 7372 O O . ASP A 1 918 ? 16.957 -7.370 -21.576 1.00 89.00 918 ASP A O 1
ATOM 7376 N N . HIS A 1 919 ? 16.500 -6.246 -23.467 1.00 88.75 919 HIS A N 1
ATOM 7377 C CA . HIS A 1 919 ? 17.614 -6.852 -24.193 1.00 88.75 919 HIS A CA 1
ATOM 7378 C C . HIS A 1 919 ? 18.975 -6.354 -23.711 1.00 88.75 919 HIS A C 1
ATOM 7380 O O . HIS A 1 919 ? 19.953 -7.085 -23.832 1.00 88.75 919 HIS A O 1
ATOM 7386 N N . ARG A 1 920 ? 19.044 -5.152 -23.128 1.00 89.62 920 ARG A N 1
ATOM 7387 C CA . ARG A 1 920 ? 20.280 -4.609 -22.548 1.00 89.62 920 ARG A CA 1
ATOM 7388 C C . ARG A 1 920 ? 20.639 -5.267 -21.222 1.00 89.62 920 ARG A C 1
ATOM 7390 O O . ARG A 1 920 ? 21.802 -5.557 -20.970 1.00 89.62 920 ARG A O 1
ATOM 7397 N N . SER A 1 921 ? 19.636 -5.598 -20.410 1.00 86.56 921 SER A N 1
ATOM 7398 C CA . SER A 1 921 ? 19.845 -6.327 -19.153 1.00 86.56 921 SER A CA 1
ATOM 7399 C C . SER A 1 921 ? 19.977 -7.840 -19.362 1.00 86.56 921 SER A C 1
ATOM 7401 O O . SER A 1 921 ? 20.713 -8.513 -18.643 1.00 86.56 921 SER A O 1
ATOM 7403 N N . GLN A 1 922 ? 19.214 -8.409 -20.300 1.00 85.69 922 GLN A N 1
ATOM 7404 C CA . GLN A 1 922 ? 19.073 -9.855 -20.511 1.00 85.69 922 GLN A CA 1
ATOM 7405 C C . GLN A 1 922 ? 19.137 -10.224 -22.009 1.00 85.69 922 GLN A C 1
ATOM 7407 O O . GLN A 1 922 ? 18.204 -10.835 -22.547 1.00 85.69 922 GLN A O 1
ATOM 7412 N N . PRO A 1 923 ? 20.262 -9.938 -22.694 1.00 88.06 923 PRO A N 1
ATOM 7413 C CA . PRO A 1 923 ? 20.394 -10.122 -24.145 1.00 88.06 923 PRO A CA 1
ATOM 7414 C C . PRO A 1 923 ? 20.172 -11.569 -24.586 1.00 88.06 923 PRO A C 1
ATOM 7416 O O . PRO A 1 923 ? 19.568 -11.844 -25.623 1.00 88.06 923 PRO A O 1
ATOM 7419 N N . ILE A 1 924 ? 20.633 -12.520 -23.771 1.00 84.75 924 ILE A N 1
ATOM 7420 C CA . ILE A 1 924 ? 20.528 -13.948 -24.069 1.00 84.75 924 ILE A CA 1
ATOM 7421 C C . ILE A 1 924 ? 19.068 -14.403 -24.080 1.00 84.75 924 ILE A C 1
ATOM 7423 O O . ILE A 1 924 ? 18.706 -15.184 -24.950 1.00 84.75 924 ILE A O 1
ATOM 7427 N N . GLN A 1 925 ? 18.236 -13.929 -23.146 1.00 83.38 925 GLN A N 1
ATOM 7428 C CA . GLN A 1 925 ? 16.822 -14.315 -23.090 1.00 83.38 925 GLN A CA 1
ATOM 7429 C C . GLN A 1 925 ? 16.042 -13.727 -24.274 1.00 83.38 925 GLN A C 1
ATOM 7431 O O . GLN A 1 925 ? 15.206 -14.418 -24.856 1.00 83.38 925 GLN A O 1
ATOM 7436 N N . CYS A 1 926 ? 16.395 -12.502 -24.675 1.00 84.88 926 CYS A N 1
ATOM 7437 C CA . CYS A 1 926 ? 15.735 -11.766 -25.750 1.00 84.88 926 CYS A CA 1
ATOM 7438 C C . CYS A 1 926 ? 16.054 -12.296 -27.153 1.00 84.88 926 CYS A C 1
ATOM 7440 O O . CYS A 1 926 ? 15.191 -12.259 -28.028 1.00 84.88 926 CYS A O 1
ATOM 7442 N N . PHE A 1 927 ? 17.271 -12.796 -27.385 1.00 84.75 927 PHE A N 1
ATOM 7443 C CA . PHE A 1 927 ? 17.734 -13.147 -28.735 1.00 84.75 927 PHE A CA 1
ATOM 7444 C C . PHE A 1 927 ? 18.177 -14.604 -28.917 1.00 84.75 927 PHE A C 1
ATOM 7446 O O . PHE A 1 927 ? 18.432 -15.024 -30.047 1.00 84.75 927 PHE A O 1
ATOM 7453 N N . SER A 1 928 ? 18.305 -15.384 -27.840 1.00 81.94 928 SER A N 1
ATOM 7454 C CA . SER A 1 928 ? 18.832 -16.753 -27.883 1.00 81.94 928 SER A CA 1
ATOM 7455 C C . SER A 1 928 ? 18.142 -17.675 -26.868 1.00 81.94 928 SER A C 1
ATOM 7457 O O . SER A 1 928 ? 17.205 -17.306 -26.162 1.00 81.94 928 SER A O 1
ATOM 7459 N N . ARG A 1 929 ? 18.580 -18.935 -26.820 1.00 77.75 929 ARG A N 1
ATOM 7460 C CA . ARG A 1 929 ? 18.181 -19.921 -25.809 1.00 77.75 929 ARG A CA 1
ATOM 7461 C C . ARG A 1 929 ? 19.346 -20.161 -24.854 1.00 77.75 929 ARG A C 1
ATOM 7463 O O . ARG A 1 929 ? 20.486 -20.283 -25.296 1.00 77.75 929 ARG A O 1
ATOM 7470 N N . ILE A 1 930 ? 19.056 -20.264 -23.558 1.00 74.19 930 ILE A N 1
ATOM 7471 C CA . ILE A 1 930 ? 20.064 -20.593 -22.542 1.00 74.19 930 ILE A CA 1
ATOM 7472 C C . ILE A 1 930 ? 20.521 -22.042 -22.754 1.00 74.19 930 ILE A C 1
ATOM 7474 O O . ILE A 1 930 ? 19.707 -22.967 -22.723 1.00 74.19 930 ILE A O 1
ATOM 7478 N N . ALA A 1 931 ? 21.822 -22.239 -22.960 1.00 72.44 931 ALA A N 1
ATOM 7479 C CA . ALA A 1 931 ? 22.432 -23.556 -23.060 1.00 72.44 931 ALA A CA 1
ATOM 7480 C C . ALA A 1 931 ? 22.374 -24.247 -21.692 1.00 72.44 931 ALA A C 1
ATOM 7482 O O . ALA A 1 931 ? 22.960 -23.782 -20.717 1.00 72.44 931 ALA A O 1
ATOM 7483 N N . THR A 1 932 ? 21.652 -25.363 -21.608 1.00 64.81 932 THR A N 1
ATOM 7484 C CA . THR A 1 932 ? 21.523 -26.139 -20.363 1.00 64.81 932 THR A CA 1
ATOM 7485 C C . THR A 1 932 ? 22.537 -27.272 -20.257 1.00 64.81 932 THR A C 1
ATOM 7487 O O . THR A 1 932 ? 22.703 -27.835 -19.182 1.00 64.81 932 THR A O 1
ATOM 7490 N N . ASN A 1 933 ? 23.187 -27.629 -21.367 1.00 65.44 933 ASN A N 1
ATOM 7491 C CA . ASN A 1 933 ? 24.058 -28.794 -21.465 1.00 65.44 933 ASN A CA 1
ATOM 7492 C C . ASN A 1 933 ? 25.485 -28.337 -21.759 1.00 65.44 933 ASN A C 1
ATOM 7494 O O . ASN A 1 933 ? 25.754 -27.792 -22.830 1.00 65.44 933 ASN A O 1
ATOM 7498 N N . ILE A 1 934 ? 26.393 -28.590 -20.819 1.00 65.31 934 ILE A N 1
ATOM 7499 C CA . ILE A 1 934 ? 27.815 -28.283 -20.980 1.00 65.31 934 ILE A CA 1
ATOM 7500 C C . ILE A 1 934 ? 28.428 -29.319 -21.944 1.00 65.31 934 ILE A C 1
ATOM 7502 O O . ILE A 1 934 ? 28.165 -30.516 -21.777 1.00 65.31 934 ILE A O 1
ATOM 7506 N N . PRO A 1 935 ? 29.206 -28.903 -22.961 1.00 66.50 935 PRO A N 1
ATOM 7507 C CA . PRO A 1 935 ? 29.920 -29.822 -23.839 1.00 66.50 935 PRO A CA 1
ATOM 7508 C C . PRO A 1 935 ? 30.912 -30.675 -23.040 1.00 66.50 935 PRO A C 1
ATOM 7510 O O . PRO A 1 935 ? 31.637 -30.159 -22.191 1.00 66.50 935 PRO A O 1
ATOM 7513 N N . GLY A 1 936 ? 30.948 -31.978 -23.303 1.00 69.31 936 GLY A N 1
ATOM 7514 C CA . GLY A 1 936 ? 31.772 -32.945 -22.584 1.00 69.31 936 GLY A CA 1
ATOM 7515 C C . GLY A 1 936 ? 32.480 -33.915 -23.527 1.00 69.31 936 GLY A C 1
ATOM 7516 O O . GLY A 1 936 ? 33.211 -33.512 -24.427 1.00 69.31 936 GLY A O 1
ATOM 7517 N N . ARG A 1 937 ? 32.316 -35.220 -23.280 1.00 67.56 937 ARG A N 1
ATOM 7518 C CA . ARG A 1 937 ? 32.729 -36.275 -24.217 1.00 67.56 937 ARG A CA 1
ATOM 7519 C C . ARG A 1 937 ? 31.506 -36.757 -24.984 1.00 67.56 937 ARG A C 1
ATOM 7521 O O . ARG A 1 937 ? 30.837 -37.692 -24.559 1.00 67.56 937 ARG A O 1
ATOM 7528 N N . GLU A 1 938 ? 31.191 -36.089 -26.082 1.00 77.81 938 GLU A N 1
ATOM 7529 C CA . GLU A 1 938 ? 30.123 -36.497 -26.991 1.00 77.81 938 GLU A CA 1
ATOM 7530 C C . GLU A 1 938 ? 30.586 -37.628 -27.912 1.00 77.81 938 GLU A C 1
ATOM 7532 O O . GLU A 1 938 ? 31.690 -37.601 -28.454 1.00 77.81 938 GLU A O 1
ATOM 7537 N N . GLU A 1 939 ? 29.705 -38.597 -28.158 1.00 75.81 939 GLU A N 1
ATOM 7538 C CA . GLU A 1 939 ? 29.975 -39.713 -29.074 1.00 75.81 939 GLU A CA 1
ATOM 7539 C C . GLU A 1 939 ? 29.882 -39.294 -30.554 1.00 75.81 939 GLU A C 1
ATOM 7541 O O . GLU A 1 939 ? 30.396 -39.979 -31.437 1.00 75.81 939 GLU A O 1
ATOM 7546 N N . ASN A 1 940 ? 29.239 -38.153 -30.848 1.00 84.69 940 ASN A N 1
ATOM 7547 C CA . ASN A 1 940 ? 29.011 -37.668 -32.207 1.00 84.69 940 ASN A CA 1
ATOM 7548 C C . ASN A 1 940 ? 29.287 -36.162 -32.350 1.00 84.69 940 ASN A C 1
ATOM 7550 O O . ASN A 1 940 ? 28.776 -35.331 -31.597 1.00 84.69 940 ASN A O 1
ATOM 7554 N N . ILE A 1 941 ? 30.004 -35.802 -33.420 1.00 86.12 941 ILE A N 1
ATOM 7555 C CA . ILE A 1 941 ? 30.293 -34.423 -33.839 1.00 86.12 941 ILE A CA 1
ATOM 7556 C C . ILE A 1 941 ? 29.020 -33.573 -33.965 1.00 86.12 941 ILE A C 1
ATOM 7558 O O . ILE A 1 941 ? 29.055 -32.381 -33.666 1.00 86.12 941 ILE A O 1
ATOM 7562 N N . LYS A 1 942 ? 27.893 -34.143 -34.414 1.00 83.31 942 LYS A N 1
ATOM 7563 C CA . LYS A 1 942 ? 26.622 -33.403 -34.514 1.00 83.31 942 LYS A CA 1
ATOM 7564 C C . LYS A 1 942 ? 26.132 -32.927 -33.147 1.00 83.31 942 LYS A C 1
ATOM 7566 O O . LYS A 1 942 ? 25.702 -31.783 -33.028 1.00 83.31 942 LYS A O 1
ATOM 7571 N N . GLU A 1 943 ? 26.226 -33.779 -32.132 1.00 77.81 943 GLU A N 1
ATOM 7572 C CA . GLU A 1 943 ? 25.809 -33.452 -30.769 1.00 77.81 943 GLU A CA 1
ATOM 7573 C C . GLU A 1 943 ? 26.766 -32.438 -30.132 1.00 77.81 943 GLU A C 1
ATOM 7575 O O . GLU A 1 943 ? 26.318 -31.427 -29.592 1.00 77.81 943 GLU A O 1
ATOM 7580 N N . TYR A 1 944 ? 28.077 -32.644 -30.310 1.00 82.31 944 TYR A N 1
ATOM 7581 C CA . TYR A 1 944 ? 29.112 -31.698 -29.888 1.00 82.31 944 TYR A CA 1
ATOM 7582 C C . TYR A 1 944 ? 28.871 -30.302 -30.478 1.00 82.31 944 TYR A C 1
ATOM 7584 O O . TYR A 1 944 ? 28.800 -29.310 -29.751 1.00 82.31 944 TYR A O 1
ATOM 7592 N N . LYS A 1 945 ? 28.659 -30.226 -31.801 1.00 81.62 945 LYS A N 1
ATOM 7593 C CA . LYS A 1 945 ? 28.345 -28.971 -32.499 1.00 81.62 945 LYS A CA 1
ATOM 7594 C C . LYS A 1 945 ? 27.058 -28.347 -31.976 1.00 81.62 945 LYS A C 1
ATOM 7596 O O . LYS A 1 945 ? 27.028 -27.142 -31.771 1.00 81.62 945 LYS A O 1
ATOM 7601 N N . SER A 1 946 ? 26.009 -29.136 -31.744 1.00 79.81 946 SER A N 1
ATOM 7602 C CA . SER A 1 946 ? 24.736 -28.612 -31.245 1.00 79.81 946 SER A CA 1
ATOM 7603 C C . SER A 1 946 ? 24.869 -27.954 -29.868 1.00 79.81 946 SER A C 1
ATOM 7605 O O . SER A 1 946 ? 24.243 -26.919 -29.650 1.00 79.81 946 SER A O 1
ATOM 7607 N N . LYS A 1 947 ? 25.669 -28.517 -28.951 1.00 79.31 947 LYS A N 1
ATOM 7608 C CA . LYS A 1 947 ? 25.895 -27.934 -27.615 1.00 79.31 947 LYS A CA 1
ATOM 7609 C C . LYS A 1 947 ? 26.748 -26.664 -27.689 1.00 79.31 947 LYS A C 1
ATOM 7611 O O . LYS A 1 947 ? 26.363 -25.635 -27.139 1.00 79.31 947 LYS A O 1
ATOM 7616 N N . TRP A 1 948 ? 27.850 -26.695 -28.443 1.00 81.88 948 TRP A N 1
ATOM 7617 C CA . TRP A 1 948 ? 28.720 -25.525 -28.617 1.00 81.88 948 TRP A CA 1
ATOM 7618 C C . TRP A 1 948 ? 28.052 -24.369 -29.359 1.00 81.88 948 TRP A C 1
ATOM 7620 O O . TRP A 1 948 ? 28.234 -23.220 -28.974 1.00 81.88 948 TRP A O 1
ATOM 7630 N N . LEU A 1 949 ? 27.251 -24.643 -30.394 1.00 82.00 949 LEU A N 1
ATOM 7631 C CA . LEU A 1 949 ? 26.554 -23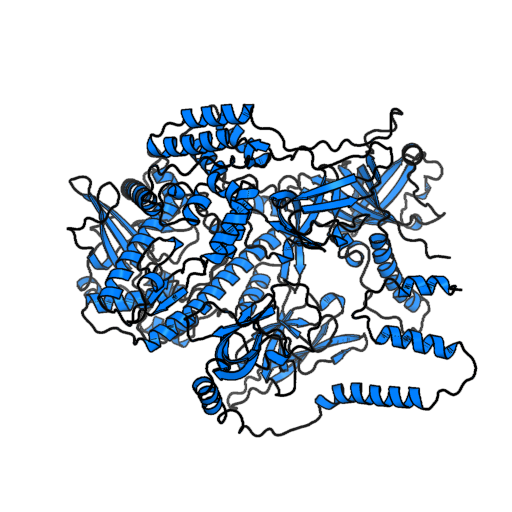.592 -31.140 1.00 82.00 949 LEU A CA 1
ATOM 7632 C C . LEU A 1 949 ? 25.574 -22.809 -30.259 1.00 82.00 949 LEU A C 1
ATOM 7634 O O . LEU A 1 949 ? 25.414 -21.611 -30.467 1.00 82.00 949 LEU A O 1
ATOM 7638 N N . GLN A 1 950 ? 24.957 -23.448 -29.260 1.00 77.62 950 GLN A N 1
ATOM 7639 C CA . GLN A 1 950 ? 24.097 -22.747 -28.302 1.00 77.62 950 GLN A CA 1
ATOM 7640 C C . GLN A 1 950 ? 24.905 -21.800 -27.408 1.00 77.62 950 GLN A C 1
ATOM 7642 O O . GLN A 1 950 ? 24.530 -20.638 -27.268 1.00 77.62 950 GLN A O 1
ATOM 7647 N N . ILE A 1 951 ? 26.043 -22.254 -26.873 1.00 81.19 951 ILE A N 1
ATOM 7648 C CA . ILE A 1 951 ? 26.935 -21.418 -26.051 1.00 81.19 951 ILE A CA 1
ATOM 7649 C C . ILE A 1 951 ? 27.487 -20.246 -26.867 1.00 81.19 951 ILE A C 1
ATOM 7651 O O . ILE A 1 951 ? 27.405 -19.098 -26.439 1.00 81.19 951 ILE A O 1
ATOM 7655 N N . LEU A 1 952 ? 27.981 -20.509 -28.079 1.00 83.38 952 LEU A N 1
ATOM 7656 C CA . LEU A 1 952 ? 28.473 -19.467 -28.981 1.00 83.38 952 LEU A CA 1
ATOM 7657 C C . LEU A 1 952 ? 27.370 -18.469 -29.354 1.00 83.38 952 LEU A C 1
ATOM 7659 O O . LEU A 1 952 ? 27.649 -17.281 -29.487 1.00 83.38 952 LEU A O 1
ATOM 7663 N N . SER A 1 953 ? 26.119 -18.922 -29.480 1.00 80.88 953 SER A N 1
ATOM 7664 C CA . SER A 1 953 ? 24.972 -18.031 -29.683 1.00 80.88 953 SER A CA 1
ATOM 7665 C C . SER A 1 953 ? 24.748 -17.118 -28.477 1.00 80.88 953 SER A C 1
ATOM 7667 O O . SER A 1 953 ? 24.529 -15.927 -28.662 1.00 80.88 953 SER A O 1
ATOM 7669 N N . MET A 1 954 ? 24.845 -17.638 -27.246 1.00 83.62 954 MET A N 1
ATOM 7670 C CA . MET A 1 954 ? 24.738 -16.825 -26.026 1.00 83.62 954 MET A CA 1
ATOM 7671 C C . MET A 1 954 ? 25.844 -15.767 -25.943 1.00 83.62 954 MET A C 1
ATOM 7673 O O . MET A 1 954 ? 25.541 -14.597 -25.719 1.00 83.62 954 MET A O 1
ATOM 7677 N N . ILE A 1 955 ? 27.100 -16.165 -26.179 1.00 83.44 955 ILE A N 1
ATOM 7678 C CA . ILE A 1 955 ? 28.258 -15.255 -26.194 1.00 83.44 955 ILE A CA 1
ATOM 7679 C C . ILE A 1 955 ? 28.078 -14.196 -27.286 1.00 83.44 955 ILE A C 1
ATOM 7681 O O . ILE A 1 955 ? 28.273 -13.011 -27.043 1.00 83.44 955 ILE A O 1
ATOM 7685 N N . SER A 1 956 ? 27.636 -14.604 -28.480 1.00 83.81 956 SER A N 1
ATOM 7686 C CA . SER A 1 956 ? 27.365 -13.679 -29.580 1.00 83.81 956 SER A CA 1
ATOM 7687 C C . SER A 1 956 ? 26.269 -12.670 -29.236 1.00 83.81 956 SER A C 1
ATOM 7689 O O . SER A 1 956 ? 26.423 -11.510 -29.597 1.00 83.81 956 SER A O 1
ATOM 7691 N N . CYS A 1 957 ? 25.186 -13.078 -28.566 1.00 83.38 957 CYS A N 1
ATOM 7692 C CA . CYS A 1 957 ? 24.138 -12.160 -28.107 1.00 83.38 957 CYS A CA 1
ATOM 7693 C C . CYS A 1 957 ? 24.660 -11.175 -27.066 1.00 83.38 957 CYS A C 1
ATOM 7695 O O . CYS A 1 957 ? 24.394 -9.985 -27.185 1.00 83.38 957 CYS A O 1
ATOM 7697 N N . HIS A 1 958 ? 25.399 -11.669 -26.071 1.00 85.44 958 HIS A N 1
ATOM 7698 C CA . HIS A 1 958 ? 25.978 -10.824 -25.034 1.00 85.44 958 HIS A CA 1
ATOM 7699 C C . HIS A 1 958 ? 26.917 -9.782 -25.649 1.00 85.44 958 HIS A C 1
ATOM 7701 O O . HIS A 1 958 ? 26.675 -8.592 -25.502 1.00 85.44 958 HIS A O 1
ATOM 7707 N N . ASN A 1 959 ? 27.895 -10.213 -26.448 1.00 85.62 959 ASN A N 1
ATOM 7708 C CA . ASN A 1 959 ? 28.865 -9.307 -27.063 1.00 85.62 959 ASN A CA 1
ATOM 7709 C C . ASN A 1 959 ? 28.223 -8.337 -28.069 1.00 85.62 959 ASN A C 1
ATOM 7711 O O . ASN A 1 959 ? 28.673 -7.205 -28.184 1.00 85.62 959 ASN A O 1
ATOM 7715 N N . ALA A 1 960 ? 27.181 -8.758 -28.800 1.00 83.31 960 ALA A N 1
ATOM 7716 C CA . ALA A 1 960 ? 26.465 -7.881 -29.733 1.00 83.31 960 ALA A CA 1
ATOM 7717 C C . ALA A 1 960 ? 25.802 -6.699 -29.024 1.00 83.31 960 ALA A C 1
ATOM 7719 O O . ALA A 1 960 ? 25.868 -5.580 -29.519 1.00 83.31 960 ALA A O 1
ATOM 7720 N N . VAL A 1 961 ? 25.193 -6.947 -27.864 1.00 84.81 961 VAL A N 1
ATOM 7721 C CA . VAL A 1 961 ? 24.583 -5.888 -27.058 1.00 84.81 961 VAL A CA 1
ATOM 7722 C C . VAL A 1 961 ? 25.652 -5.083 -26.321 1.00 84.81 961 VAL A C 1
ATOM 7724 O O . VAL A 1 961 ? 25.590 -3.862 -26.340 1.00 84.81 961 VAL A O 1
ATOM 7727 N N . SER A 1 962 ? 26.672 -5.725 -25.744 1.00 82.00 962 SER A N 1
ATOM 7728 C CA . SER A 1 962 ? 27.738 -5.033 -25.003 1.00 82.00 962 SER A CA 1
ATOM 7729 C C . SER A 1 962 ? 28.577 -4.081 -25.865 1.00 82.00 962 SER A C 1
ATOM 7731 O O . SER A 1 962 ? 29.044 -3.072 -25.351 1.00 82.00 962 SER A O 1
ATOM 7733 N N . ASN A 1 963 ? 28.762 -4.376 -27.158 1.00 77.19 963 ASN A N 1
ATOM 7734 C CA . ASN A 1 963 ? 29.518 -3.511 -28.071 1.00 77.19 963 ASN A CA 1
ATOM 7735 C C . ASN A 1 963 ? 28.762 -2.230 -28.482 1.00 77.19 963 ASN A C 1
ATOM 7737 O O . ASN A 1 963 ? 29.398 -1.309 -28.979 1.00 77.19 963 ASN A O 1
ATOM 7741 N N . ASP A 1 964 ? 27.434 -2.196 -28.313 1.00 71.81 964 ASP A N 1
ATOM 7742 C CA . ASP A 1 964 ? 26.529 -1.068 -28.605 1.00 71.81 964 ASP A CA 1
ATOM 7743 C C . ASP A 1 964 ? 26.706 -0.373 -29.979 1.00 71.81 964 ASP A C 1
ATOM 7745 O O . ASP A 1 964 ? 26.504 0.830 -30.135 1.00 71.81 964 ASP A O 1
ATOM 7749 N N . ASP A 1 965 ? 27.015 -1.141 -31.031 1.00 76.06 965 ASP A N 1
ATOM 7750 C CA . ASP A 1 965 ? 26.953 -0.676 -32.429 1.00 76.06 965 ASP A CA 1
ATOM 7751 C C . ASP A 1 965 ? 25.507 -0.765 -32.967 1.00 76.06 965 ASP A C 1
ATOM 7753 O O . ASP A 1 965 ? 25.211 -1.481 -33.940 1.00 76.06 965 ASP A O 1
ATOM 7757 N N . THR A 1 966 ? 24.585 -0.080 -32.282 1.00 79.94 966 THR A N 1
ATOM 7758 C CA . THR A 1 966 ? 23.144 -0.103 -32.567 1.00 79.94 966 THR A CA 1
ATOM 7759 C C . THR A 1 966 ? 22.759 0.981 -33.580 1.00 79.94 966 THR A C 1
ATOM 7761 O O . THR A 1 966 ? 23.044 2.167 -33.401 1.00 79.94 966 THR A O 1
ATOM 7764 N N . ILE A 1 967 ? 22.067 0.591 -34.654 1.00 83.56 967 ILE A N 1
ATOM 7765 C CA . ILE A 1 967 ? 21.505 1.516 -35.653 1.00 83.56 967 ILE A CA 1
ATOM 7766 C C . ILE A 1 967 ? 19.996 1.609 -35.449 1.00 83.56 967 ILE A C 1
ATOM 7768 O O . ILE A 1 967 ? 19.321 0.582 -35.437 1.00 83.56 967 ILE A O 1
ATOM 7772 N N . ILE A 1 968 ? 19.455 2.823 -35.349 1.00 83.56 968 ILE A N 1
ATOM 7773 C CA . ILE A 1 968 ? 18.031 3.043 -35.079 1.00 83.56 968 ILE A CA 1
ATOM 7774 C C . ILE A 1 968 ? 17.370 3.648 -36.313 1.00 83.56 968 ILE A C 1
ATOM 7776 O O . ILE A 1 968 ? 17.759 4.718 -36.782 1.00 83.56 968 ILE A O 1
ATOM 7780 N N . ILE A 1 969 ? 16.358 2.966 -36.847 1.00 85.69 969 ILE A N 1
ATOM 7781 C CA . ILE A 1 969 ? 15.593 3.427 -38.007 1.00 85.69 969 ILE A CA 1
ATOM 7782 C C . ILE A 1 969 ? 14.122 3.557 -37.614 1.00 85.69 969 ILE A C 1
ATOM 7784 O O . ILE A 1 969 ? 13.471 2.575 -37.269 1.00 85.69 969 ILE A O 1
ATOM 7788 N N . GLN A 1 970 ? 13.594 4.772 -37.677 1.00 83.56 970 GLN A N 1
ATOM 7789 C CA . GLN A 1 970 ? 12.205 5.108 -37.379 1.00 83.56 970 GLN A CA 1
ATOM 7790 C C . GLN A 1 970 ? 11.322 4.994 -38.624 1.00 83.56 970 GLN A C 1
ATOM 7792 O O . GLN A 1 970 ? 11.792 5.110 -39.760 1.00 83.56 970 GLN A O 1
ATOM 7797 N N . ASN A 1 971 ? 10.017 4.831 -38.395 1.00 79.81 971 ASN A N 1
ATOM 7798 C CA . ASN A 1 971 ? 8.977 4.783 -39.425 1.00 79.81 971 ASN A CA 1
ATOM 7799 C C . ASN A 1 971 ? 9.215 3.709 -40.501 1.00 79.81 971 ASN A C 1
ATOM 7801 O O . ASN A 1 971 ? 8.869 3.899 -41.670 1.00 79.81 971 ASN A O 1
ATOM 7805 N N . VAL A 1 972 ? 9.797 2.567 -40.121 1.00 85.50 972 VAL A N 1
ATOM 7806 C CA . VAL A 1 972 ? 9.995 1.437 -41.036 1.00 85.50 972 VAL A CA 1
ATOM 7807 C C . VAL A 1 972 ? 8.653 0.725 -41.242 1.00 85.50 972 VAL A C 1
ATOM 7809 O O . VAL A 1 972 ? 8.058 0.271 -40.261 1.00 85.50 972 VAL A O 1
ATOM 7812 N N . PRO A 1 973 ? 8.154 0.603 -42.486 1.00 83.50 973 PRO A N 1
ATOM 7813 C CA . PRO A 1 973 ? 6.931 -0.132 -42.765 1.00 83.50 973 PRO A CA 1
ATOM 7814 C C . PRO A 1 973 ? 7.215 -1.637 -42.742 1.00 83.50 973 PRO A C 1
ATOM 7816 O O . PRO A 1 973 ? 7.959 -2.151 -43.580 1.00 83.50 973 PRO A O 1
ATOM 7819 N N . ILE A 1 974 ? 6.593 -2.351 -41.804 1.00 83.06 974 ILE A N 1
ATOM 7820 C CA . ILE A 1 974 ? 6.725 -3.807 -41.670 1.00 83.06 974 ILE A CA 1
ATOM 7821 C C . ILE A 1 974 ? 5.448 -4.492 -42.154 1.00 83.06 974 ILE A C 1
ATOM 7823 O O . ILE A 1 974 ? 4.342 -4.050 -41.851 1.00 83.06 974 ILE A O 1
ATOM 7827 N N . THR A 1 975 ? 5.608 -5.581 -42.903 1.00 82.19 975 THR A N 1
ATOM 7828 C CA . THR A 1 975 ? 4.535 -6.508 -43.273 1.00 82.19 975 THR A CA 1
ATOM 7829 C C . THR A 1 975 ? 4.644 -7.771 -42.427 1.00 82.19 975 THR A C 1
ATOM 7831 O O . THR A 1 975 ? 5.725 -8.352 -42.311 1.00 82.19 975 THR A O 1
ATOM 7834 N N . TRP A 1 976 ? 3.526 -8.214 -41.858 1.00 80.38 976 TRP A N 1
ATOM 7835 C CA . TRP A 1 976 ? 3.473 -9.336 -40.925 1.00 80.38 976 TRP A CA 1
ATOM 7836 C C . TRP A 1 976 ? 2.850 -10.579 -41.558 1.00 80.38 976 TRP A C 1
ATOM 7838 O O . TRP A 1 976 ? 1.945 -10.483 -42.384 1.00 80.38 976 TRP A O 1
ATOM 7848 N N . ARG A 1 977 ? 3.323 -11.765 -41.162 1.00 76.12 977 ARG A N 1
ATOM 7849 C CA . ARG A 1 977 ? 2.729 -13.052 -41.539 1.00 76.12 977 ARG A CA 1
ATOM 7850 C C . ARG A 1 977 ? 2.677 -13.963 -40.313 1.00 76.12 977 ARG A C 1
ATOM 7852 O O . ARG A 1 977 ? 3.694 -14.257 -39.686 1.00 76.12 977 ARG A O 1
ATOM 7859 N N . LYS A 1 978 ? 1.483 -14.458 -39.987 1.00 70.62 978 LYS A N 1
ATOM 7860 C CA . LYS A 1 978 ? 1.283 -15.469 -38.940 1.00 70.62 978 LYS A CA 1
ATOM 7861 C C . LYS A 1 978 ? 1.251 -16.859 -39.573 1.00 70.62 978 LYS A C 1
ATOM 7863 O O . LYS A 1 978 ? 0.372 -17.149 -40.380 1.00 70.62 978 LYS A O 1
ATOM 7868 N N . THR A 1 979 ? 2.193 -17.725 -39.206 1.00 64.06 979 THR A N 1
ATOM 7869 C CA . THR A 1 979 ? 2.101 -19.169 -39.490 1.00 64.06 979 THR A CA 1
ATOM 7870 C C . THR A 1 979 ? 1.524 -19.910 -38.280 1.00 64.06 979 THR A C 1
ATOM 7872 O O . THR A 1 979 ? 1.340 -19.322 -37.215 1.00 64.06 979 THR A O 1
ATOM 7875 N N . SER A 1 980 ? 1.217 -21.203 -38.420 1.00 55.72 980 SER A N 1
ATOM 7876 C CA . SER A 1 980 ? 0.642 -22.028 -37.344 1.00 55.72 980 SER A CA 1
ATOM 7877 C C . SER A 1 980 ? 1.522 -22.141 -36.090 1.00 55.72 980 SER A C 1
ATOM 7879 O O . SER A 1 980 ? 1.003 -22.483 -35.031 1.00 55.72 980 SER A O 1
ATOM 7881 N N . SER A 1 981 ? 2.828 -21.865 -36.190 1.00 58.34 981 SER A N 1
ATOM 7882 C CA . SER A 1 981 ? 3.794 -21.987 -35.086 1.00 58.34 981 SER A CA 1
ATOM 7883 C C . SER A 1 981 ? 4.662 -20.748 -34.846 1.00 58.34 981 SER A C 1
ATOM 7885 O O . SER A 1 981 ? 5.181 -20.600 -33.744 1.00 58.34 981 SER A O 1
ATOM 7887 N N . GLU A 1 982 ? 4.834 -19.859 -35.832 1.00 70.00 982 GLU A N 1
ATOM 7888 C CA . GLU A 1 982 ? 5.778 -18.736 -35.749 1.00 70.00 982 GLU A CA 1
ATOM 7889 C C . GLU A 1 982 ? 5.180 -17.434 -36.298 1.00 70.00 982 GLU A C 1
ATOM 7891 O O . GLU A 1 982 ? 4.419 -17.427 -37.275 1.00 70.00 982 GLU A O 1
ATOM 7896 N N . PHE A 1 983 ? 5.542 -16.317 -35.664 1.00 78.12 983 PHE A N 1
ATOM 7897 C CA . PHE A 1 983 ? 5.193 -14.977 -36.124 1.00 78.12 983 PHE A CA 1
ATOM 7898 C C . PHE A 1 983 ? 6.403 -14.373 -36.834 1.00 78.12 983 PHE A C 1
ATOM 7900 O O . PHE A 1 983 ? 7.457 -14.186 -36.218 1.00 78.12 983 PHE A O 1
ATOM 7907 N N . THR A 1 984 ? 6.267 -14.107 -38.130 1.00 82.19 984 THR A N 1
ATOM 7908 C CA . THR A 1 984 ? 7.352 -13.586 -38.962 1.00 82.19 984 THR A CA 1
ATOM 7909 C C . THR A 1 984 ? 6.990 -12.220 -39.517 1.00 82.19 984 THR A C 1
ATOM 7911 O O . THR A 1 984 ? 5.818 -11.886 -39.709 1.00 82.19 984 THR A O 1
ATOM 7914 N N . GLY A 1 985 ? 8.011 -11.406 -39.750 1.00 83.19 985 GLY A N 1
ATOM 7915 C CA . GLY A 1 985 ? 7.868 -10.089 -40.346 1.00 83.19 985 GLY A CA 1
ATOM 7916 C C . GLY A 1 985 ? 8.850 -9.890 -41.489 1.00 83.19 985 GLY A C 1
ATOM 7917 O O . GLY A 1 985 ? 9.873 -10.576 -41.599 1.00 83.19 985 GLY A O 1
ATOM 7918 N N . HIS A 1 986 ? 8.510 -8.953 -42.363 1.00 85.00 986 HIS A N 1
ATOM 7919 C CA . HIS A 1 986 ? 9.326 -8.565 -43.501 1.00 85.00 986 HIS A CA 1
ATOM 7920 C C . HIS A 1 986 ? 9.257 -7.054 -43.720 1.00 85.00 986 HIS A C 1
ATOM 7922 O O . HIS A 1 986 ? 8.174 -6.470 -43.732 1.00 85.00 986 HIS A O 1
ATOM 7928 N N . PHE A 1 987 ? 10.411 -6.433 -43.951 1.00 86.06 987 PHE A N 1
ATOM 7929 C CA . PHE A 1 987 ? 10.507 -5.062 -44.450 1.00 86.06 987 PHE A CA 1
ATOM 7930 C C . PHE A 1 987 ? 11.616 -4.948 -45.495 1.00 86.06 987 PHE A C 1
ATOM 7932 O O . PHE A 1 987 ? 12.478 -5.819 -45.618 1.00 86.06 987 PHE A O 1
ATOM 7939 N N . GLN A 1 988 ? 11.591 -3.858 -46.262 1.00 84.44 988 GLN A N 1
ATOM 7940 C CA . GLN A 1 988 ? 12.595 -3.574 -47.282 1.00 84.44 988 GLN A CA 1
ATOM 7941 C C . GLN A 1 988 ? 13.189 -2.186 -47.077 1.00 84.44 988 GLN A C 1
ATOM 7943 O O . GLN A 1 988 ? 12.448 -1.207 -47.001 1.00 84.44 988 GLN A O 1
ATOM 7948 N N . LEU A 1 989 ? 14.520 -2.106 -47.053 1.00 84.88 989 LEU A N 1
ATOM 7949 C CA . LEU A 1 989 ? 15.256 -0.842 -46.998 1.00 84.88 989 LEU A CA 1
ATOM 7950 C C . LEU A 1 989 ? 15.816 -0.507 -48.381 1.00 84.88 989 LEU A C 1
ATOM 7952 O O . LEU A 1 989 ? 16.540 -1.303 -48.979 1.00 84.88 989 LEU A O 1
ATOM 7956 N N . GLU A 1 990 ? 15.504 0.668 -48.923 1.00 83.88 990 GLU A N 1
ATOM 7957 C CA . GLU A 1 990 ? 16.054 1.096 -50.213 1.00 83.88 990 GLU A CA 1
ATOM 7958 C C . GLU A 1 990 ? 17.588 1.221 -50.164 1.00 83.88 990 GLU A C 1
ATOM 7960 O O . GLU A 1 990 ? 18.152 1.895 -49.301 1.00 83.88 990 GLU A O 1
ATOM 7965 N N . LYS A 1 991 ? 18.297 0.640 -51.145 1.00 81.25 991 LYS A N 1
ATOM 7966 C CA . LYS A 1 991 ? 19.771 0.731 -51.212 1.00 81.25 991 LYS A CA 1
ATOM 7967 C C . LYS A 1 991 ? 20.256 2.177 -51.343 1.00 81.25 991 LYS A C 1
ATOM 7969 O O . LYS A 1 991 ? 21.378 2.476 -50.949 1.00 81.25 991 LYS A O 1
ATOM 7974 N N . ASN A 1 992 ? 19.431 3.067 -51.901 1.00 81.25 992 ASN A N 1
ATOM 7975 C CA . ASN A 1 992 ? 19.736 4.494 -51.974 1.00 81.25 992 ASN A CA 1
ATOM 7976 C C . ASN A 1 992 ? 19.720 5.147 -50.585 1.00 81.25 992 ASN A C 1
ATOM 7978 O O . ASN A 1 992 ? 20.675 5.831 -50.233 1.00 81.25 992 ASN A O 1
ATOM 7982 N N . PHE A 1 993 ? 18.698 4.860 -49.772 1.00 83.88 993 PHE A N 1
ATOM 7983 C CA . PHE A 1 993 ? 18.605 5.331 -48.390 1.00 83.88 993 PHE A CA 1
ATOM 7984 C C . PHE A 1 993 ? 19.822 4.900 -47.564 1.00 83.88 993 PHE A C 1
ATOM 7986 O O . PHE A 1 993 ? 20.437 5.737 -46.909 1.00 83.88 993 PHE A O 1
ATOM 7993 N N . LEU A 1 994 ? 20.223 3.627 -47.656 1.00 80.94 994 LEU A N 1
ATOM 7994 C CA . LEU A 1 994 ? 21.403 3.114 -46.949 1.00 80.94 994 LEU A CA 1
ATOM 7995 C C . LEU A 1 994 ? 22.691 3.834 -47.379 1.00 80.94 994 LEU A C 1
ATOM 7997 O O . LEU A 1 994 ? 23.498 4.216 -46.536 1.00 80.94 994 LEU A O 1
ATOM 8001 N N . LYS A 1 995 ? 22.872 4.060 -48.688 1.00 79.44 995 LYS A N 1
ATOM 8002 C CA . LYS A 1 995 ? 24.053 4.746 -49.236 1.00 79.44 995 LYS A CA 1
ATOM 8003 C C . LYS A 1 995 ? 24.132 6.211 -48.816 1.00 79.44 995 LYS A C 1
ATOM 8005 O O . LYS A 1 995 ? 25.200 6.641 -48.396 1.00 79.44 995 LYS A O 1
ATOM 8010 N N . VAL A 1 996 ? 23.029 6.953 -48.932 1.00 77.69 996 VAL A N 1
ATOM 8011 C CA . VAL A 1 996 ? 22.961 8.385 -48.588 1.00 77.69 996 VAL A CA 1
ATOM 8012 C C . VAL A 1 996 ? 23.216 8.606 -47.099 1.00 77.69 996 VAL A C 1
ATOM 8014 O O . VAL A 1 996 ? 23.913 9.541 -46.728 1.00 77.69 996 VAL A O 1
ATOM 8017 N N . ASN A 1 997 ? 22.705 7.715 -46.251 1.00 73.31 997 ASN A N 1
ATOM 8018 C CA . ASN A 1 997 ? 22.850 7.805 -44.800 1.00 73.31 997 ASN A CA 1
ATOM 8019 C C . ASN A 1 997 ? 24.111 7.109 -44.255 1.00 73.31 997 ASN A C 1
ATOM 8021 O O . ASN A 1 997 ? 24.304 7.038 -43.042 1.00 73.31 997 ASN A O 1
ATOM 8025 N N . HIS A 1 998 ? 24.974 6.593 -45.141 1.00 75.50 998 HIS A N 1
ATOM 8026 C CA . HIS A 1 998 ? 26.191 5.851 -44.796 1.00 75.50 998 HIS A CA 1
ATOM 8027 C C . HIS A 1 998 ? 25.959 4.656 -43.851 1.00 75.50 998 HIS A C 1
ATOM 8029 O O . HIS A 1 998 ? 26.832 4.314 -43.053 1.00 75.50 998 HIS A O 1
ATOM 8035 N N . ILE A 1 999 ? 24.801 4.002 -43.963 1.00 76.00 999 ILE A N 1
ATOM 8036 C CA . ILE A 1 999 ? 24.434 2.833 -43.161 1.00 76.00 999 ILE A CA 1
ATOM 8037 C C . ILE A 1 999 ? 25.064 1.591 -43.795 1.00 76.00 999 ILE A C 1
ATOM 8039 O O . ILE A 1 999 ? 24.728 1.211 -44.921 1.00 76.00 999 ILE A O 1
ATOM 8043 N N . GLN A 1 1000 ? 25.977 0.944 -43.072 1.00 70.31 1000 GLN A N 1
ATOM 8044 C CA . GLN A 1 1000 ? 26.606 -0.302 -43.507 1.00 70.31 1000 GLN A CA 1
ATOM 8045 C C . GLN A 1 1000 ? 25.891 -1.502 -42.887 1.00 70.31 1000 GLN A C 1
ATOM 8047 O O . GLN A 1 1000 ? 26.051 -1.798 -41.707 1.00 70.31 1000 GLN A O 1
ATOM 8052 N N . ILE A 1 1001 ? 25.118 -2.211 -43.711 1.00 69.56 1001 ILE A N 1
ATOM 8053 C CA . ILE A 1 1001 ? 24.539 -3.506 -43.352 1.00 69.56 1001 ILE A CA 1
ATOM 8054 C C . ILE A 1 1001 ? 25.365 -4.592 -44.052 1.00 69.56 1001 ILE A C 1
ATOM 8056 O O . ILE A 1 1001 ? 25.360 -4.695 -45.279 1.00 69.56 1001 ILE A O 1
ATOM 8060 N N . TRP A 1 1002 ? 26.124 -5.369 -43.280 1.00 60.75 1002 TRP A N 1
ATOM 8061 C CA . TRP A 1 1002 ? 27.018 -6.415 -43.761 1.00 60.75 1002 TRP A CA 1
ATOM 8062 C C . TRP A 1 1002 ? 26.220 -7.623 -44.253 1.00 60.75 1002 TRP A C 1
ATOM 8064 O O . TRP A 1 1002 ? 25.665 -8.401 -43.473 1.00 60.75 1002 TRP A O 1
ATOM 8074 N N . GLU A 1 1003 ? 26.212 -7.800 -45.570 1.00 56.16 1003 GLU A N 1
ATOM 8075 C CA . GLU A 1 1003 ? 25.653 -8.959 -46.254 1.00 56.16 1003 GLU A CA 1
ATOM 8076 C C . GLU A 1 1003 ? 26.813 -9.860 -46.704 1.00 56.16 1003 GLU A C 1
ATOM 8078 O O . GLU A 1 1003 ? 27.555 -9.549 -47.638 1.00 56.16 1003 GLU A O 1
ATOM 8083 N N . THR A 1 1004 ? 27.025 -10.988 -46.022 1.00 48.97 1004 THR A N 1
ATOM 8084 C CA . THR A 1 1004 ? 27.843 -12.064 -46.610 1.00 48.97 1004 THR A CA 1
ATOM 8085 C C . THR A 1 1004 ? 26.933 -12.934 -47.461 1.00 48.97 1004 THR A C 1
ATOM 8087 O O . THR A 1 1004 ? 25.763 -13.063 -47.120 1.00 48.97 1004 THR A O 1
ATOM 8090 N N . ARG A 1 1005 ? 27.462 -13.553 -48.533 1.00 44.19 1005 ARG A N 1
ATOM 8091 C CA . ARG A 1 1005 ? 26.734 -14.285 -49.603 1.00 44.19 1005 ARG A CA 1
ATOM 8092 C C . ARG A 1 1005 ? 25.636 -15.290 -49.168 1.00 44.19 1005 ARG A C 1
ATOM 8094 O O . ARG A 1 1005 ? 25.035 -15.883 -50.057 1.00 44.19 1005 ARG A O 1
ATOM 8101 N N . LYS A 1 1006 ? 25.405 -15.530 -47.868 1.00 47.56 1006 LYS A N 1
ATOM 8102 C CA . LYS A 1 1006 ? 24.340 -16.387 -47.320 1.00 47.56 1006 LYS A CA 1
ATOM 8103 C C . LYS A 1 1006 ? 23.728 -15.977 -45.957 1.00 47.56 1006 LYS A C 1
ATOM 8105 O O . LYS A 1 1006 ? 22.828 -16.683 -45.512 1.00 47.56 1006 LYS A O 1
ATOM 8110 N N . VAL A 1 1007 ? 24.213 -14.952 -45.235 1.00 53.81 1007 VAL A N 1
ATOM 8111 C CA . VAL A 1 1007 ? 23.714 -14.646 -43.866 1.00 53.81 1007 VAL A CA 1
ATOM 8112 C C . VAL A 1 1007 ? 23.833 -13.157 -43.516 1.00 53.81 1007 VAL A C 1
ATOM 8114 O O . VAL A 1 1007 ? 24.924 -12.582 -43.591 1.00 53.81 1007 VAL A O 1
ATOM 8117 N N . ILE A 1 1008 ? 22.723 -12.579 -43.049 1.00 56.72 1008 ILE A N 1
ATOM 8118 C CA . ILE A 1 1008 ? 22.628 -11.252 -42.428 1.00 56.72 1008 ILE A CA 1
ATOM 8119 C C . ILE A 1 1008 ? 22.996 -11.365 -40.928 1.00 56.72 1008 ILE A C 1
ATOM 8121 O O . ILE A 1 1008 ? 22.468 -12.218 -40.209 1.00 56.72 1008 ILE A O 1
ATOM 8125 N N . LYS A 1 1009 ? 23.928 -10.533 -40.438 1.00 68.75 1009 LYS A N 1
ATOM 8126 C CA . LYS A 1 1009 ? 24.561 -10.643 -39.103 1.00 68.75 1009 LYS A CA 1
ATOM 8127 C C . LYS A 1 1009 ? 23.966 -9.698 -38.035 1.00 68.75 1009 LYS A C 1
ATOM 8129 O O . LYS A 1 1009 ? 24.716 -8.989 -37.374 1.00 68.75 1009 LYS A O 1
ATOM 8134 N N . TYR A 1 1010 ? 22.649 -9.695 -37.823 1.00 78.94 1010 TYR A N 1
ATOM 8135 C CA . TYR A 1 1010 ? 22.030 -8.762 -36.861 1.00 78.94 1010 TYR A CA 1
ATOM 8136 C C . TYR A 1 1010 ? 20.964 -9.414 -35.975 1.00 78.94 1010 TYR A C 1
ATOM 8138 O O . TYR A 1 1010 ? 20.397 -10.453 -36.332 1.00 78.94 1010 TYR A O 1
ATOM 8146 N N . TYR A 1 1011 ? 20.731 -8.807 -34.814 1.00 86.56 1011 TYR A N 1
ATOM 8147 C CA . TYR A 1 1011 ? 19.520 -8.972 -34.008 1.00 86.56 1011 TYR A CA 1
ATOM 8148 C C . TYR A 1 1011 ? 18.658 -7.718 -34.156 1.00 86.56 1011 TYR A C 1
ATOM 8150 O O . TYR A 1 1011 ? 19.185 -6.651 -34.470 1.00 86.56 1011 TYR A O 1
ATOM 8158 N N . LEU A 1 1012 ? 17.345 -7.852 -33.979 1.00 89.31 1012 LEU A N 1
ATOM 8159 C CA . LEU A 1 1012 ? 16.417 -6.733 -34.135 1.00 89.31 1012 LEU A CA 1
ATOM 8160 C C . LEU A 1 1012 ? 15.598 -6.549 -32.857 1.00 89.31 1012 LEU A C 1
ATOM 8162 O O . LEU A 1 1012 ? 14.988 -7.511 -32.388 1.00 89.31 1012 LEU A O 1
ATOM 8166 N N . CYS A 1 1013 ? 15.543 -5.326 -32.337 1.00 91.00 1013 CYS A N 1
ATOM 8167 C CA . CYS A 1 1013 ? 14.528 -4.904 -31.371 1.00 91.00 1013 CYS A CA 1
ATOM 8168 C C . CYS A 1 1013 ? 13.563 -3.955 -32.091 1.00 91.00 1013 CYS A C 1
ATOM 8170 O O . CYS A 1 1013 ? 13.986 -2.961 -32.672 1.00 91.00 1013 CYS A O 1
ATOM 8172 N N . ILE A 1 1014 ? 12.279 -4.302 -32.150 1.00 89.31 1014 ILE A N 1
ATOM 8173 C CA . ILE A 1 1014 ? 11.270 -3.555 -32.911 1.00 89.31 1014 ILE A CA 1
ATOM 8174 C C . ILE A 1 1014 ? 10.236 -3.002 -31.941 1.00 89.31 1014 ILE A C 1
ATOM 8176 O O . ILE A 1 1014 ? 9.628 -3.764 -31.187 1.00 89.31 1014 ILE A O 1
ATOM 8180 N N . HIS A 1 1015 ? 10.016 -1.691 -31.993 1.00 88.06 1015 HIS A N 1
ATOM 8181 C CA . HIS A 1 1015 ? 8.995 -0.989 -31.225 1.00 88.06 1015 HIS A CA 1
ATOM 8182 C C . HIS A 1 1015 ? 7.829 -0.628 -32.147 1.00 88.06 1015 HIS A C 1
ATOM 8184 O O . HIS A 1 1015 ? 7.987 0.103 -33.130 1.00 88.06 1015 HIS A O 1
ATOM 8190 N N . LEU A 1 1016 ? 6.651 -1.155 -31.830 1.00 81.62 1016 LEU A N 1
ATOM 8191 C CA . LEU A 1 1016 ? 5.391 -0.834 -32.491 1.00 81.62 1016 LEU A CA 1
ATOM 8192 C C . LEU A 1 1016 ? 4.603 0.101 -31.577 1.00 81.62 1016 LEU A C 1
ATOM 8194 O O . LEU A 1 1016 ? 3.952 -0.366 -30.645 1.00 81.62 1016 LEU A O 1
ATOM 8198 N N . ALA A 1 1017 ? 4.725 1.406 -31.809 1.00 74.38 1017 ALA A N 1
ATOM 8199 C CA . ALA A 1 1017 ? 4.112 2.437 -30.976 1.00 74.38 1017 ALA A CA 1
ATOM 8200 C C . ALA A 1 1017 ? 2.635 2.679 -31.331 1.00 74.38 1017 ALA A C 1
ATOM 8202 O O . ALA A 1 1017 ? 2.228 2.485 -32.477 1.00 74.38 1017 ALA A O 1
ATOM 8203 N N . ASN A 1 1018 ? 1.866 3.177 -30.355 1.00 65.75 1018 ASN A N 1
ATOM 8204 C CA . ASN A 1 1018 ? 0.466 3.602 -30.503 1.00 65.75 1018 ASN A CA 1
ATOM 8205 C C . ASN A 1 1018 ? -0.453 2.527 -31.109 1.00 65.75 1018 ASN A C 1
ATOM 8207 O O . ASN A 1 1018 ? -1.289 2.824 -31.961 1.00 65.75 1018 ASN A O 1
ATOM 8211 N N . LEU A 1 1019 ? -0.281 1.268 -30.703 1.00 66.94 1019 LEU A N 1
ATOM 8212 C CA . LEU A 1 1019 ? -1.186 0.209 -31.135 1.00 66.94 1019 LEU A CA 1
ATOM 8213 C C . LEU A 1 1019 ? -2.542 0.345 -30.426 1.00 66.94 1019 LEU A C 1
ATOM 8215 O O . LEU A 1 1019 ? -2.601 0.244 -29.199 1.00 66.94 1019 LEU A O 1
ATOM 8219 N N . ASP A 1 1020 ? -3.622 0.470 -31.203 1.00 58.47 1020 ASP A N 1
ATOM 8220 C CA . ASP A 1 1020 ? -5.000 0.303 -30.726 1.00 58.47 1020 ASP A CA 1
ATOM 8221 C C . ASP A 1 1020 ? -5.268 -1.189 -30.491 1.00 58.47 1020 ASP A C 1
ATOM 8223 O O . ASP A 1 1020 ? -5.784 -1.913 -31.347 1.00 58.47 1020 ASP A O 1
ATOM 8227 N N . VAL A 1 1021 ? -4.833 -1.697 -29.338 1.00 57.81 1021 VAL A N 1
ATOM 8228 C CA . VAL A 1 1021 ? -5.077 -3.091 -28.964 1.00 57.81 1021 VAL A CA 1
ATOM 8229 C C . VAL A 1 1021 ? -6.349 -3.167 -28.123 1.00 57.81 1021 VAL A C 1
ATOM 8231 O O . VAL A 1 1021 ? -6.340 -2.911 -26.924 1.00 57.81 1021 VAL A O 1
ATOM 8234 N N . GLU A 1 1022 ? -7.459 -3.581 -28.728 1.00 57.16 1022 GLU A N 1
ATOM 8235 C CA . GLU A 1 1022 ? -8.650 -4.000 -27.981 1.00 57.16 1022 GLU A CA 1
ATOM 8236 C C . GLU A 1 1022 ? -8.595 -5.510 -27.725 1.00 57.16 1022 GLU A C 1
ATOM 8238 O O . GLU A 1 1022 ? -9.158 -6.315 -28.467 1.00 57.16 1022 GLU A O 1
ATOM 8243 N N . THR A 1 1023 ? -7.891 -5.935 -26.671 1.00 60.72 1023 THR A N 1
ATOM 8244 C CA . THR A 1 1023 ? -8.044 -7.314 -26.177 1.00 60.72 1023 THR A CA 1
ATOM 8245 C C . THR A 1 1023 ? -9.212 -7.404 -25.196 1.00 60.72 1023 THR A C 1
ATOM 8247 O O . THR A 1 1023 ? -9.516 -6.458 -24.473 1.00 60.72 1023 THR A O 1
ATOM 8250 N N . LYS A 1 1024 ? -9.848 -8.579 -25.096 1.00 61.31 1024 LYS A N 1
ATOM 8251 C CA . LYS A 1 1024 ? -10.856 -8.852 -24.055 1.00 61.31 1024 LYS A CA 1
ATOM 8252 C C . LYS A 1 1024 ? -10.312 -8.593 -22.640 1.00 61.31 1024 LYS A C 1
ATOM 8254 O O . LYS A 1 1024 ? -11.043 -8.096 -21.791 1.00 61.31 1024 LYS A O 1
ATOM 8259 N N . ALA A 1 1025 ? -9.036 -8.903 -22.402 1.00 61.28 1025 ALA A N 1
ATOM 8260 C CA . ALA A 1 1025 ? -8.358 -8.615 -21.140 1.00 61.28 1025 ALA A CA 1
ATOM 8261 C C . ALA A 1 1025 ? -8.204 -7.102 -20.913 1.00 61.28 1025 ALA A C 1
ATOM 8263 O O . ALA A 1 1025 ? -8.487 -6.619 -19.823 1.00 61.28 1025 ALA A O 1
ATOM 8264 N N . LEU A 1 1026 ? -7.853 -6.339 -21.952 1.00 61.94 1026 LEU A N 1
ATOM 8265 C CA . LEU A 1 1026 ? -7.807 -4.878 -21.903 1.00 61.94 1026 LEU A CA 1
ATOM 8266 C C . LEU A 1 1026 ? -9.178 -4.256 -21.670 1.00 61.94 1026 LEU A C 1
ATOM 8268 O O . LEU A 1 1026 ? -9.263 -3.311 -20.901 1.00 61.94 1026 LEU A O 1
ATOM 8272 N N . LEU A 1 1027 ? -10.248 -4.791 -22.261 1.00 60.19 1027 LEU A N 1
ATOM 8273 C CA . LEU A 1 1027 ? -11.615 -4.340 -21.988 1.00 60.19 1027 LEU A CA 1
ATOM 8274 C C . LEU A 1 1027 ? -12.018 -4.606 -20.534 1.00 60.19 1027 LEU A C 1
ATOM 8276 O O . LEU A 1 1027 ? -12.596 -3.730 -19.912 1.00 60.19 1027 LEU A O 1
ATOM 8280 N N . GLN A 1 1028 ? -11.643 -5.750 -19.953 1.00 60.00 1028 GLN A N 1
ATOM 8281 C CA . GLN A 1 1028 ? -11.871 -6.030 -18.527 1.00 60.00 1028 GLN A CA 1
ATOM 8282 C C . GLN A 1 1028 ? -11.035 -5.131 -17.610 1.00 60.00 1028 GLN A C 1
ATOM 8284 O O . GLN A 1 1028 ? -11.535 -4.661 -16.590 1.00 60.00 1028 GLN A O 1
ATOM 8289 N N . ILE A 1 1029 ? -9.773 -4.871 -17.974 1.00 59.50 1029 ILE A N 1
ATOM 8290 C CA . ILE A 1 1029 ? -8.928 -3.900 -17.274 1.00 59.50 1029 ILE A CA 1
ATOM 8291 C C . ILE A 1 1029 ? -9.599 -2.534 -17.348 1.00 59.50 1029 ILE A C 1
ATOM 8293 O O . ILE A 1 1029 ? -9.821 -1.955 -16.294 1.00 59.50 1029 ILE A O 1
ATOM 8297 N N . LYS A 1 1030 ? -9.991 -2.077 -18.546 1.00 58.28 1030 LYS A N 1
ATOM 8298 C CA . LYS A 1 1030 ? -10.695 -0.814 -18.795 1.00 58.28 1030 LYS A CA 1
ATOM 8299 C C . LYS A 1 1030 ? -12.023 -0.739 -18.050 1.00 58.28 1030 LYS A C 1
ATOM 8301 O O . LYS A 1 1030 ? -12.255 0.286 -17.453 1.00 58.28 1030 LYS A O 1
ATOM 8306 N N . GLU A 1 1031 ? -12.858 -1.773 -17.994 1.00 51.97 1031 GLU A N 1
ATOM 8307 C CA . GLU A 1 1031 ? -14.123 -1.777 -17.234 1.00 51.97 1031 GLU A CA 1
ATOM 8308 C C . GLU A 1 1031 ? -13.892 -1.690 -15.721 1.00 51.97 1031 GLU A C 1
ATOM 8310 O O . GLU A 1 1031 ? -14.525 -0.886 -15.040 1.00 51.97 1031 GLU A O 1
ATOM 8315 N N . TYR A 1 1032 ? -12.943 -2.469 -15.191 1.00 50.34 1032 TYR A N 1
ATOM 8316 C CA . TYR A 1 1032 ? -12.553 -2.401 -13.779 1.00 50.34 1032 TYR A CA 1
ATOM 8317 C C . TYR A 1 1032 ? -11.941 -1.038 -13.429 1.00 50.34 1032 TYR A C 1
ATOM 8319 O O . TYR A 1 1032 ? -12.023 -0.552 -12.298 1.00 50.34 1032 TYR A O 1
ATOM 8327 N N . ASP A 1 1033 ? -11.299 -0.426 -14.420 1.00 50.31 1033 ASP A N 1
ATOM 8328 C CA . ASP A 1 1033 ? -10.596 0.826 -14.291 1.00 50.31 1033 ASP A CA 1
ATOM 8329 C C . ASP A 1 1033 ? -11.434 2.071 -14.649 1.00 50.31 1033 ASP A C 1
ATOM 8331 O O . ASP A 1 1033 ? -11.094 3.152 -14.153 1.00 50.31 1033 ASP A O 1
ATOM 8335 N N . ASN A 1 1034 ? -12.536 1.897 -15.390 1.00 38.22 1034 ASN A N 1
ATOM 8336 C CA . ASN A 1 1034 ? -13.552 2.866 -15.817 1.00 38.22 1034 ASN A CA 1
ATOM 8337 C C . ASN A 1 1034 ? -14.495 3.176 -14.657 1.00 38.22 1034 ASN A C 1
ATOM 8339 O O . ASN A 1 1034 ? -15.702 2.945 -14.688 1.00 38.22 1034 ASN A O 1
ATOM 8343 N N . ARG A 1 1035 ? -13.947 3.799 -13.617 1.00 49.06 1035 ARG A N 1
ATOM 8344 C CA . ARG A 1 1035 ? -14.758 4.750 -12.863 1.00 49.06 1035 ARG A CA 1
ATOM 8345 C C . ARG A 1 1035 ? -14.790 6.016 -13.710 1.00 49.06 1035 ARG A C 1
ATOM 8347 O O . ARG A 1 1035 ? -13.825 6.771 -13.681 1.00 49.06 1035 ARG A O 1
ATOM 8354 N N . GLU A 1 1036 ? -15.881 6.247 -14.441 1.00 39.47 1036 GLU A N 1
ATOM 8355 C CA . GLU A 1 1036 ? -16.172 7.443 -15.268 1.00 39.47 1036 GLU A CA 1
ATOM 8356 C C . GLU A 1 1036 ? -16.138 8.791 -14.488 1.00 39.47 1036 GLU A C 1
ATOM 8358 O O . GLU A 1 1036 ? -16.687 9.787 -14.929 1.00 39.47 1036 GLU A O 1
ATOM 8363 N N . HIS A 1 1037 ? -15.537 8.836 -13.294 1.00 42.84 1037 HIS A N 1
ATOM 8364 C CA . HIS A 1 1037 ? -15.655 9.906 -12.299 1.00 42.84 1037 HIS A CA 1
ATOM 8365 C C . HIS A 1 1037 ? -14.285 10.327 -11.718 1.00 42.84 1037 HIS A C 1
ATOM 8367 O O . HIS A 1 1037 ? -14.208 10.784 -10.584 1.00 42.84 1037 HIS A O 1
ATOM 8373 N N . ARG A 1 1038 ? -13.166 10.121 -12.433 1.00 50.81 1038 ARG A N 1
ATOM 8374 C CA . ARG A 1 1038 ? -11.801 10.423 -11.932 1.00 50.81 1038 ARG A CA 1
ATOM 8375 C C . ARG A 1 1038 ? -11.123 11.590 -12.664 1.00 50.81 1038 ARG A C 1
ATOM 8377 O O . ARG A 1 1038 ? -9.941 11.512 -12.988 1.00 50.81 1038 ARG A O 1
ATOM 8384 N N . HIS A 1 1039 ? -11.841 12.687 -12.902 1.00 50.69 1039 HIS A N 1
ATOM 8385 C CA . HIS A 1 1039 ? -11.235 13.924 -13.424 1.00 50.69 1039 HIS A CA 1
ATOM 8386 C C . HIS A 1 1039 ? -10.370 14.658 -12.371 1.00 50.69 1039 HIS A C 1
ATOM 8388 O O . HIS A 1 1039 ? -9.516 15.462 -12.730 1.00 50.69 1039 HIS A O 1
ATOM 8394 N N . HIS A 1 1040 ? -10.525 14.321 -11.082 1.00 55.66 1040 HIS A N 1
ATOM 8395 C CA . HIS A 1 1040 ? -9.888 14.996 -9.938 1.00 55.66 1040 HIS A CA 1
ATOM 8396 C C . HIS A 1 1040 ? -8.444 14.566 -9.626 1.00 55.66 1040 HIS A C 1
ATOM 8398 O O . HIS A 1 1040 ? -7.785 15.203 -8.807 1.00 55.66 1040 HIS A O 1
ATOM 8404 N N . VAL A 1 1041 ? -7.953 13.469 -10.217 1.00 56.09 1041 VAL A N 1
ATOM 8405 C CA . VAL A 1 1041 ? -6.592 12.957 -9.972 1.00 56.09 1041 VAL A CA 1
ATOM 8406 C C . VAL A 1 1041 ? -5.723 13.246 -11.193 1.00 56.09 1041 VAL A C 1
ATOM 8408 O O . VAL A 1 1041 ? -6.189 13.150 -12.332 1.00 56.09 1041 VAL A O 1
ATOM 8411 N N . GLY A 1 1042 ? -4.465 13.630 -10.961 1.00 55.66 1042 GLY A N 1
ATOM 8412 C CA . GLY A 1 1042 ? -3.530 14.004 -12.021 1.00 55.66 1042 GLY A CA 1
ATOM 8413 C C . GLY A 1 1042 ? -3.418 12.976 -13.155 1.00 55.66 1042 GLY A C 1
ATOM 8414 O O . GLY A 1 1042 ? -3.794 11.812 -13.002 1.00 55.66 1042 GLY A O 1
ATOM 8415 N N . PRO A 1 1043 ? -2.880 13.377 -14.319 1.00 55.25 1043 PRO A N 1
ATOM 8416 C CA . PRO A 1 1043 ? -2.666 12.497 -15.474 1.00 55.25 1043 PRO A CA 1
ATOM 8417 C C . PRO A 1 1043 ? -1.816 11.266 -15.138 1.00 55.25 1043 PRO A C 1
ATOM 8419 O O . PRO A 1 1043 ? -1.987 10.228 -15.751 1.00 55.25 1043 PRO A O 1
ATOM 8422 N N . PHE A 1 1044 ? -1.003 11.310 -14.083 1.00 60.97 1044 PHE A N 1
ATOM 8423 C CA . PHE A 1 1044 ? -0.181 10.181 -13.639 1.00 60.97 1044 PHE A CA 1
ATOM 8424 C C . PHE A 1 1044 ? -0.980 8.994 -13.070 1.00 60.97 1044 PHE A C 1
ATOM 8426 O O . PHE A 1 1044 ? -0.458 7.879 -12.961 1.00 60.97 1044 PHE A O 1
ATOM 8433 N N . ASN A 1 1045 ? -2.247 9.216 -12.704 1.00 53.66 1045 ASN A N 1
ATOM 8434 C CA . ASN A 1 1045 ? -3.204 8.161 -12.358 1.00 53.66 1045 ASN A CA 1
ATOM 8435 C C . ASN A 1 1045 ? -4.181 7.871 -13.518 1.00 53.66 1045 ASN A C 1
ATOM 8437 O O . ASN A 1 1045 ? -4.990 6.947 -13.413 1.00 53.66 1045 ASN A O 1
ATOM 8441 N N . ALA A 1 1046 ? -4.117 8.640 -14.619 1.00 48.44 1046 ALA A N 1
ATOM 8442 C CA . ALA A 1 1046 ? -4.841 8.314 -15.839 1.00 48.44 1046 ALA A CA 1
ATOM 8443 C C . ALA A 1 1046 ? -4.262 7.018 -16.398 1.00 48.44 1046 ALA A C 1
ATOM 8445 O O . ALA A 1 1046 ? -3.056 6.772 -16.430 1.00 48.44 1046 ALA A O 1
ATOM 8446 N N . LYS A 1 1047 ? -5.169 6.110 -16.710 1.00 55.22 1047 LYS A N 1
ATOM 8447 C CA . LYS A 1 1047 ? -4.846 4.739 -17.043 1.00 55.22 1047 LYS A CA 1
ATOM 8448 C C . LYS A 1 1047 ? -4.648 4.688 -18.544 1.00 55.22 1047 LYS A C 1
ATOM 8450 O O . LYS A 1 1047 ? -5.517 4.194 -19.256 1.00 55.22 1047 LYS A O 1
ATOM 8455 N N . ASP A 1 1048 ? -3.512 5.226 -18.987 1.00 54.28 1048 ASP A N 1
ATOM 8456 C CA . ASP A 1 1048 ? -3.078 5.317 -20.388 1.00 54.28 1048 ASP A CA 1
ATOM 8457 C C . ASP A 1 1048 ? -2.712 3.933 -20.961 1.00 54.28 1048 ASP A C 1
ATOM 8459 O O . ASP A 1 1048 ? -1.700 3.731 -21.624 1.00 54.28 1048 ASP A O 1
ATOM 8463 N N . TRP A 1 1049 ? -3.574 2.945 -20.722 1.00 62.38 1049 TRP A N 1
ATOM 8464 C CA . TRP A 1 1049 ? -3.569 1.647 -21.385 1.00 62.38 1049 TRP A CA 1
ATOM 8465 C C . TRP A 1 1049 ? -3.928 1.764 -22.876 1.00 62.38 1049 TRP A C 1
ATOM 8467 O O . TRP A 1 1049 ? -3.883 0.762 -23.587 1.00 62.38 1049 TRP A O 1
ATOM 8477 N N . GLU A 1 1050 ? -4.343 2.951 -23.338 1.00 54.06 1050 GLU A N 1
ATOM 8478 C CA . GLU A 1 1050 ? -4.865 3.205 -24.685 1.00 54.06 1050 GLU A CA 1
ATOM 8479 C C . GLU A 1 1050 ? -3.781 3.321 -25.757 1.00 54.06 1050 GLU A C 1
ATOM 8481 O O . GLU A 1 1050 ? -4.027 2.943 -26.895 1.00 54.06 1050 GLU A O 1
ATOM 8486 N N . LYS A 1 1051 ? -2.575 3.785 -25.409 1.00 62.09 1051 LYS A N 1
ATOM 8487 C CA . LYS A 1 1051 ? -1.448 3.889 -26.347 1.00 62.09 1051 LYS A CA 1
ATOM 8488 C C . LYS A 1 1051 ? -0.328 2.970 -25.889 1.00 62.09 1051 LYS A C 1
ATOM 8490 O O . LYS A 1 1051 ? 0.451 3.320 -25.010 1.00 62.09 1051 LYS A O 1
ATOM 8495 N N . GLN A 1 1052 ? -0.264 1.778 -26.474 1.00 70.12 1052 GLN A N 1
ATOM 8496 C CA . GLN A 1 1052 ? 0.736 0.775 -26.108 1.00 70.12 1052 GLN A CA 1
ATOM 8497 C C . GLN A 1 1052 ? 1.882 0.747 -27.112 1.00 70.12 1052 GLN A C 1
ATOM 8499 O O . GLN A 1 1052 ? 1.648 0.756 -28.325 1.00 70.12 1052 GLN A O 1
ATOM 8504 N N . THR A 1 1053 ? 3.110 0.631 -26.601 1.00 78.19 1053 THR A N 1
ATOM 8505 C CA . THR A 1 1053 ? 4.279 0.298 -27.415 1.00 78.19 1053 THR A CA 1
ATOM 8506 C C . THR A 1 1053 ? 4.624 -1.177 -27.230 1.00 78.19 1053 THR A C 1
ATOM 8508 O O . THR A 1 1053 ? 5.105 -1.609 -26.181 1.00 78.19 1053 THR A O 1
ATOM 8511 N N . CYS A 1 1054 ? 4.375 -1.991 -28.257 1.00 82.38 1054 CYS A N 1
ATOM 8512 C CA . CYS A 1 1054 ? 4.792 -3.392 -28.243 1.00 82.38 1054 CYS A CA 1
ATOM 8513 C C . CYS A 1 1054 ? 6.279 -3.492 -28.596 1.00 82.38 1054 CYS A C 1
ATOM 8515 O O . CYS A 1 1054 ? 6.710 -2.982 -29.628 1.00 82.38 1054 CYS A O 1
ATOM 8517 N N . VAL A 1 1055 ? 7.040 -4.211 -27.772 1.00 87.88 1055 VAL A N 1
ATOM 8518 C CA . VAL A 1 1055 ? 8.466 -4.489 -27.973 1.00 87.88 1055 VAL A CA 1
ATOM 8519 C C . VAL A 1 1055 ? 8.621 -5.921 -28.465 1.00 87.88 1055 VAL A C 1
ATOM 8521 O O . VAL A 1 1055 ? 8.091 -6.857 -27.857 1.00 87.88 1055 VAL A O 1
ATOM 8524 N N . LEU A 1 1056 ? 9.332 -6.095 -29.575 1.00 88.19 1056 LEU A N 1
ATOM 8525 C CA . LEU A 1 1056 ? 9.579 -7.385 -30.210 1.00 88.19 1056 LEU A CA 1
ATOM 8526 C C . LEU A 1 1056 ? 11.081 -7.613 -30.366 1.00 88.19 1056 LEU A C 1
ATOM 8528 O O . LEU A 1 1056 ? 11.754 -6.879 -31.086 1.00 88.19 1056 LEU A O 1
ATOM 8532 N N . HIS A 1 1057 ? 11.592 -8.682 -29.765 1.00 90.94 1057 HIS A N 1
ATOM 8533 C CA . HIS A 1 1057 ? 12.967 -9.128 -29.961 1.00 90.94 1057 HIS A CA 1
ATOM 8534 C C . HIS A 1 1057 ? 12.989 -10.232 -31.013 1.00 90.94 1057 HIS A C 1
ATOM 8536 O O . HIS A 1 1057 ? 12.344 -11.275 -30.861 1.00 90.94 1057 HIS A O 1
ATOM 8542 N N . CYS A 1 1058 ? 13.705 -9.989 -32.105 1.00 88.31 1058 CYS A N 1
ATOM 8543 C CA . CYS A 1 1058 ? 13.640 -10.812 -33.301 1.00 88.31 1058 CYS A CA 1
ATOM 8544 C C . CYS A 1 1058 ? 15.020 -11.298 -33.742 1.00 88.31 1058 CYS A C 1
ATOM 8546 O O . CYS A 1 1058 ? 16.050 -10.647 -33.541 1.00 88.31 1058 CYS A O 1
ATOM 8548 N N . SER A 1 1059 ? 15.016 -12.449 -34.412 1.00 82.88 1059 SER A N 1
ATOM 8549 C CA . SER A 1 1059 ? 16.186 -13.013 -35.081 1.00 82.88 1059 SER A CA 1
ATOM 8550 C C . SER A 1 1059 ? 15.946 -13.087 -36.587 1.00 82.88 1059 SER A C 1
ATOM 8552 O O . SER A 1 1059 ? 14.822 -13.291 -37.045 1.00 82.88 1059 SER A O 1
ATOM 8554 N N . ILE A 1 1060 ? 16.997 -12.869 -37.373 1.00 80.69 1060 ILE A N 1
ATOM 8555 C CA . ILE A 1 1060 ? 16.894 -12.807 -38.834 1.00 80.69 1060 ILE A CA 1
ATOM 8556 C C . ILE A 1 1060 ? 16.882 -14.224 -39.417 1.00 80.69 1060 ILE A C 1
ATOM 8558 O O . ILE A 1 1060 ? 17.716 -15.058 -39.052 1.00 80.69 1060 ILE A O 1
ATOM 8562 N N . LEU A 1 1061 ? 15.932 -14.487 -40.317 1.00 70.19 1061 LEU A N 1
ATOM 8563 C CA . LEU A 1 1061 ? 15.786 -15.767 -41.009 1.00 70.19 1061 LEU A CA 1
ATOM 8564 C C . LEU A 1 1061 ? 16.818 -15.879 -42.139 1.00 70.19 1061 LEU A C 1
ATOM 8566 O O . LEU A 1 1061 ? 17.153 -14.893 -42.794 1.00 70.19 1061 LEU A O 1
ATOM 8570 N N . LYS A 1 1062 ? 17.345 -17.087 -42.369 1.00 61.06 1062 LYS A N 1
ATOM 8571 C CA . LYS A 1 1062 ? 18.274 -17.348 -43.479 1.00 61.06 1062 LYS A CA 1
ATOM 8572 C C . LYS A 1 1062 ? 17.498 -17.479 -44.792 1.00 61.06 1062 LYS A C 1
ATOM 8574 O O . LYS A 1 1062 ? 16.413 -18.051 -44.811 1.00 61.06 1062 LYS A O 1
ATOM 8579 N N . ASP A 1 1063 ? 18.107 -17.058 -45.902 1.00 50.75 1063 ASP A N 1
ATOM 8580 C CA . ASP A 1 1063 ? 17.522 -17.160 -47.253 1.00 50.75 1063 ASP A CA 1
ATOM 8581 C C . ASP A 1 1063 ? 17.149 -18.592 -47.684 1.00 50.75 1063 ASP A C 1
ATOM 8583 O O . ASP A 1 1063 ? 16.346 -18.771 -48.596 1.00 50.75 1063 ASP A O 1
ATOM 8587 N N . GLU A 1 1064 ? 17.721 -19.625 -47.053 1.00 43.91 1064 GLU A N 1
ATOM 8588 C CA . GLU A 1 1064 ? 17.418 -21.030 -47.371 1.00 43.91 1064 GLU A CA 1
ATOM 8589 C C . GLU A 1 1064 ? 16.041 -21.486 -46.832 1.00 43.91 1064 GLU A C 1
ATOM 8591 O O . GLU A 1 1064 ? 15.473 -22.429 -47.383 1.00 43.91 1064 GLU A O 1
ATOM 8596 N N . ASP A 1 1065 ? 15.467 -20.783 -45.844 1.00 42.12 1065 ASP A N 1
ATOM 8597 C CA . ASP A 1 1065 ? 14.204 -21.142 -45.172 1.00 42.12 1065 ASP A CA 1
ATOM 8598 C C . ASP A 1 1065 ? 12.973 -20.380 -45.713 1.00 42.12 1065 ASP A C 1
ATOM 8600 O O . ASP A 1 1065 ? 11.834 -20.673 -45.349 1.00 42.12 1065 ASP A O 1
ATOM 8604 N N . CYS A 1 1066 ? 13.172 -19.413 -46.615 1.00 43.28 1066 CYS A N 1
ATOM 8605 C CA . CYS A 1 1066 ? 12.102 -18.604 -47.198 1.00 43.28 1066 CYS A CA 1
ATOM 8606 C C . CYS A 1 1066 ? 11.849 -19.021 -48.658 1.00 43.28 1066 CYS A C 1
ATOM 8608 O O . CYS A 1 1066 ? 12.677 -18.782 -49.540 1.00 43.28 1066 CYS A O 1
ATOM 8610 N N . GLN A 1 1067 ? 10.691 -19.636 -48.940 1.00 43.81 1067 GLN A N 1
ATOM 8611 C CA . GLN A 1 1067 ? 10.316 -20.067 -50.301 1.00 43.81 1067 GLN A CA 1
ATOM 8612 C C . GLN A 1 1067 ? 10.244 -18.901 -51.312 1.00 43.81 1067 GLN A C 1
ATOM 8614 O O . GLN A 1 1067 ? 10.403 -19.133 -52.510 1.00 43.81 1067 GLN A O 1
ATOM 8619 N N . ASP A 1 1068 ? 10.110 -17.658 -50.833 1.00 44.59 1068 ASP A N 1
ATOM 8620 C CA . ASP A 1 1068 ? 9.990 -16.436 -51.641 1.00 44.59 1068 ASP A CA 1
ATOM 8621 C C . ASP A 1 1068 ? 11.355 -15.765 -51.974 1.00 44.59 1068 ASP A C 1
ATOM 8623 O O . ASP A 1 1068 ? 11.420 -14.866 -52.820 1.00 44.59 1068 ASP A O 1
ATOM 8627 N N . CYS A 1 1069 ? 12.478 -16.211 -51.382 1.00 40.03 1069 CYS A N 1
ATOM 8628 C CA . CYS A 1 1069 ? 13.798 -15.562 -51.533 1.00 40.03 1069 CYS A CA 1
ATOM 8629 C C . CYS A 1 1069 ? 14.508 -15.817 -52.880 1.00 40.03 1069 CYS A C 1
ATOM 8631 O O . CYS A 1 1069 ? 15.527 -15.192 -53.177 1.00 40.03 1069 CYS A O 1
ATOM 8633 N N . ARG A 1 1070 ? 13.993 -16.698 -53.751 1.00 42.28 1070 ARG A N 1
ATOM 8634 C CA . ARG A 1 1070 ? 14.669 -17.038 -55.025 1.00 42.28 1070 ARG A CA 1
ATOM 8635 C C . ARG A 1 1070 ? 14.453 -16.031 -56.162 1.00 42.28 1070 ARG A C 1
ATOM 8637 O O . ARG A 1 1070 ? 15.068 -16.178 -57.214 1.00 42.28 1070 ARG A O 1
ATOM 8644 N N . THR A 1 1071 ? 13.642 -14.994 -55.960 1.00 44.03 1071 THR A N 1
ATOM 8645 C CA . THR A 1 1071 ? 13.241 -14.046 -57.020 1.00 44.03 1071 THR A CA 1
ATOM 8646 C C . THR A 1 1071 ? 13.963 -12.690 -57.003 1.00 44.03 1071 THR A C 1
ATOM 8648 O O . THR A 1 1071 ? 13.755 -11.887 -57.909 1.00 44.03 1071 THR A O 1
ATOM 8651 N N . PHE A 1 1072 ? 14.844 -12.414 -56.031 1.00 45.84 1072 PHE A N 1
ATOM 8652 C CA . PHE A 1 1072 ? 15.310 -11.044 -55.743 1.00 45.84 1072 PHE A CA 1
ATOM 8653 C C . PHE A 1 1072 ? 16.812 -10.766 -55.944 1.00 45.84 1072 PHE A C 1
ATOM 8655 O O . PHE A 1 1072 ? 17.373 -9.877 -55.313 1.00 45.84 1072 PHE A O 1
ATOM 8662 N N . GLN A 1 1073 ? 17.483 -11.420 -56.898 1.00 46.66 1073 GLN A N 1
ATOM 8663 C CA . GLN A 1 1073 ? 18.890 -11.090 -57.213 1.00 46.66 1073 GLN A CA 1
ATOM 8664 C C . GLN A 1 1073 ? 19.094 -9.735 -57.938 1.00 46.66 1073 GLN A C 1
ATOM 8666 O O . GLN A 1 1073 ? 20.230 -9.369 -58.224 1.00 46.66 1073 GLN A O 1
ATOM 8671 N N . ASN A 1 1074 ? 18.029 -8.958 -58.194 1.00 48.47 1074 ASN A N 1
ATOM 8672 C CA . ASN A 1 1074 ? 18.088 -7.660 -58.889 1.00 48.47 1074 ASN A CA 1
ATOM 8673 C C . ASN A 1 1074 ? 17.261 -6.527 -58.228 1.00 48.47 1074 ASN A C 1
ATOM 8675 O O . ASN A 1 1074 ? 16.880 -5.565 -58.897 1.00 48.47 1074 ASN A O 1
ATOM 8679 N N . SER A 1 1075 ? 16.965 -6.591 -56.922 1.00 55.38 1075 SER A N 1
ATOM 8680 C CA . SER A 1 1075 ? 16.187 -5.534 -56.250 1.00 55.38 1075 SER A CA 1
ATOM 8681 C C . SER A 1 1075 ? 17.004 -4.273 -55.925 1.00 55.38 1075 SER A C 1
ATOM 8683 O O . SER A 1 1075 ? 18.146 -4.321 -55.447 1.00 55.38 1075 SER A O 1
ATOM 8685 N N . LYS A 1 1076 ? 16.367 -3.106 -56.126 1.00 69.62 1076 LYS A N 1
ATOM 8686 C CA . LYS A 1 1076 ? 16.816 -1.779 -55.648 1.00 69.62 1076 LYS A CA 1
ATOM 8687 C C . LYS A 1 1076 ? 16.745 -1.632 -54.113 1.00 69.62 1076 LYS A C 1
ATOM 8689 O O . LYS A 1 1076 ? 17.189 -0.617 -53.577 1.00 69.62 1076 LYS A O 1
ATOM 8694 N N . SER A 1 1077 ? 16.224 -2.635 -53.413 1.00 75.50 1077 SER A N 1
ATOM 8695 C CA . SER A 1 1077 ? 16.033 -2.697 -51.963 1.00 75.50 1077 SER A CA 1
ATOM 8696 C C . SER A 1 1077 ? 16.755 -3.902 -51.344 1.00 75.50 1077 SER A C 1
ATOM 8698 O O . SER A 1 1077 ? 17.011 -4.895 -52.029 1.00 75.50 1077 SER A O 1
ATOM 8700 N N . LEU A 1 1078 ? 17.108 -3.789 -50.063 1.00 78.94 1078 LEU A N 1
ATOM 8701 C CA . LEU A 1 1078 ? 17.576 -4.868 -49.197 1.00 78.94 1078 LEU A CA 1
ATOM 8702 C C . LEU A 1 1078 ? 16.358 -5.462 -48.464 1.00 78.94 1078 LEU A C 1
ATOM 8704 O O . LEU A 1 1078 ? 15.764 -4.751 -47.646 1.00 78.94 1078 LEU A O 1
ATOM 8708 N N . PRO A 1 1079 ? 15.955 -6.710 -48.757 1.00 79.25 1079 PRO A N 1
ATOM 8709 C CA . PRO A 1 1079 ? 14.897 -7.381 -48.013 1.00 79.25 1079 PRO A CA 1
ATOM 8710 C C . PRO A 1 1079 ? 15.422 -7.892 -46.666 1.00 79.25 1079 PRO A C 1
ATOM 8712 O O . PRO A 1 1079 ? 16.508 -8.462 -46.589 1.00 79.25 1079 PRO A O 1
ATOM 8715 N N . VAL A 1 1080 ? 14.641 -7.708 -45.604 1.00 82.56 1080 VAL A N 1
ATOM 8716 C CA . VAL A 1 1080 ? 14.925 -8.254 -44.272 1.00 82.56 1080 VAL A CA 1
ATOM 8717 C C . VAL A 1 1080 ? 13.738 -9.099 -43.837 1.00 82.56 1080 VAL A C 1
ATOM 8719 O O . VAL A 1 1080 ? 12.628 -8.592 -43.694 1.00 82.56 1080 VAL A O 1
ATOM 8722 N N . HIS A 1 1081 ? 13.987 -10.390 -43.619 1.00 83.00 1081 HIS A N 1
ATOM 8723 C CA . HIS A 1 1081 ? 13.015 -11.346 -43.095 1.00 83.00 1081 HIS A CA 1
ATOM 8724 C C . HIS A 1 1081 ? 13.420 -11.767 -41.686 1.00 83.00 1081 HIS A C 1
ATOM 8726 O O . HIS A 1 1081 ? 14.570 -12.136 -41.451 1.00 83.00 1081 HIS A O 1
ATOM 8732 N N . PHE A 1 1082 ? 12.486 -11.746 -40.743 1.00 85.56 1082 PHE A N 1
ATOM 8733 C CA . PHE A 1 1082 ? 12.784 -12.061 -39.350 1.00 85.56 1082 PHE A CA 1
ATOM 8734 C C . PHE A 1 1082 ? 11.667 -12.862 -38.687 1.00 85.56 1082 PHE A C 1
ATOM 8736 O O . PHE A 1 1082 ? 10.514 -12.846 -39.122 1.00 85.56 1082 PHE A O 1
ATOM 8743 N N . VAL A 1 1083 ? 12.032 -13.554 -37.612 1.00 85.31 1083 VAL A N 1
ATOM 8744 C CA . VAL A 1 1083 ? 11.124 -14.280 -36.727 1.00 85.31 1083 VAL A CA 1
ATOM 8745 C C . VAL A 1 1083 ? 11.167 -13.661 -35.336 1.00 85.31 1083 VAL A C 1
ATOM 8747 O O . VAL A 1 1083 ? 12.240 -13.338 -34.815 1.00 85.31 1083 VAL A O 1
ATOM 8750 N N . VAL A 1 1084 ? 9.990 -13.479 -34.741 1.00 85.19 1084 VAL A N 1
ATOM 8751 C CA . VAL A 1 1084 ? 9.847 -12.975 -33.373 1.00 85.19 1084 VAL A CA 1
ATOM 8752 C C . VAL A 1 1084 ? 10.249 -14.079 -32.395 1.00 85.19 1084 VAL A C 1
ATOM 8754 O O . VAL A 1 1084 ? 9.638 -15.147 -32.382 1.00 85.19 1084 VAL A O 1
ATOM 8757 N N . HIS A 1 1085 ? 11.265 -13.821 -31.570 1.00 83.31 1085 HIS A N 1
ATOM 8758 C CA . HIS A 1 1085 ? 11.710 -14.734 -30.509 1.00 83.31 1085 HIS A CA 1
ATOM 8759 C C . HIS A 1 1085 ? 11.002 -14.436 -29.185 1.00 83.31 1085 HIS A C 1
ATOM 8761 O O . HIS A 1 1085 ? 10.520 -15.351 -28.522 1.00 83.31 1085 HIS A O 1
ATOM 8767 N N . GLN A 1 1086 ? 10.882 -13.154 -28.831 1.00 83.69 1086 GLN A N 1
ATOM 8768 C CA . GLN A 1 1086 ? 10.182 -12.690 -27.632 1.00 83.69 1086 GLN A CA 1
ATOM 8769 C C . GLN A 1 1086 ? 9.344 -11.446 -27.948 1.00 83.69 1086 GLN A C 1
ATOM 8771 O O . GLN A 1 1086 ? 9.721 -10.629 -28.786 1.00 83.69 1086 GLN A O 1
ATOM 8776 N N . LYS A 1 1087 ? 8.205 -11.296 -27.263 1.00 81.00 1087 LYS A N 1
ATOM 8777 C CA . LYS A 1 1087 ? 7.301 -10.145 -27.387 1.00 81.00 1087 LYS A CA 1
ATOM 8778 C C . LYS A 1 1087 ? 6.801 -9.687 -26.022 1.00 81.00 1087 LYS A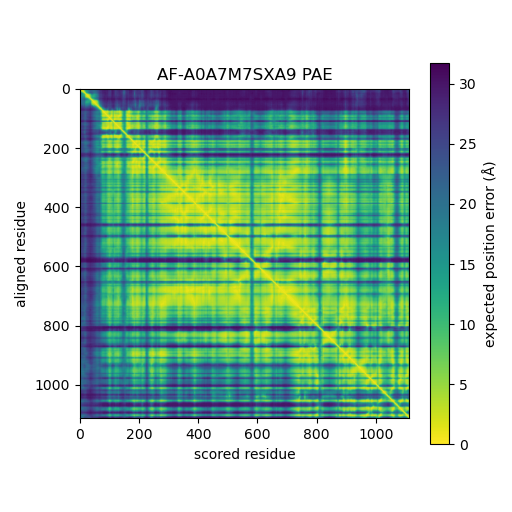 C 1
ATOM 8780 O O . LYS A 1 1087 ? 6.594 -10.531 -25.150 1.00 81.00 1087 LYS A O 1
ATOM 8785 N N . SER A 1 1088 ? 6.594 -8.382 -25.859 1.00 73.75 1088 SER A N 1
ATOM 8786 C CA . SER A 1 1088 ? 6.073 -7.802 -24.616 1.00 73.75 1088 SER A CA 1
ATOM 8787 C C . SER A 1 1088 ? 4.563 -7.983 -24.442 1.00 73.75 1088 SER A C 1
ATOM 8789 O O . SER A 1 1088 ? 4.113 -8.148 -23.315 1.00 73.75 1088 SER A O 1
ATOM 8791 N N . VAL A 1 1089 ? 3.797 -8.013 -25.540 1.00 69.69 1089 VAL A N 1
ATOM 8792 C CA . VAL A 1 1089 ? 2.337 -8.219 -25.548 1.00 69.69 1089 VAL A CA 1
ATOM 8793 C C . VAL A 1 1089 ? 1.869 -9.087 -26.713 1.00 69.69 1089 VAL A C 1
ATOM 8795 O O . VAL A 1 1089 ? 2.600 -9.281 -27.693 1.00 69.69 1089 VAL A O 1
ATOM 8798 N N . PRO A 1 1090 ? 0.647 -9.649 -26.642 1.00 64.19 1090 PRO A N 1
ATOM 8799 C CA . PRO A 1 1090 ? -0.017 -10.211 -27.808 1.00 64.19 1090 PRO A CA 1
ATOM 8800 C C . PRO A 1 1090 ? -0.138 -9.162 -28.922 1.00 64.19 1090 PRO A C 1
ATOM 8802 O O . PRO A 1 1090 ? -0.539 -8.029 -28.684 1.00 64.19 1090 PRO A O 1
ATOM 8805 N N . LEU A 1 1091 ? 0.196 -9.550 -30.153 1.00 64.25 1091 LEU A N 1
ATOM 8806 C CA . LEU A 1 1091 ? 0.008 -8.687 -31.317 1.00 64.25 1091 LEU A CA 1
ATOM 8807 C C . LEU A 1 1091 ? -1.476 -8.678 -31.721 1.00 64.25 1091 LEU A C 1
ATOM 8809 O O . LEU A 1 1091 ? 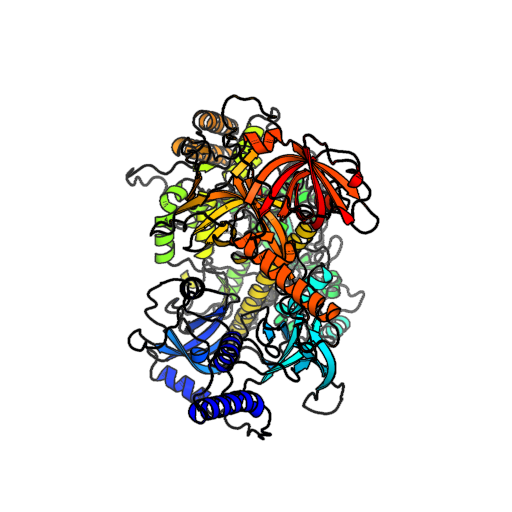-2.112 -9.734 -31.627 1.00 64.25 1091 LEU A O 1
ATOM 8813 N N . PRO A 1 1092 ? -2.024 -7.540 -32.187 1.00 55.91 1092 PRO A N 1
ATOM 8814 C CA . PRO A 1 1092 ? -3.433 -7.440 -32.550 1.00 55.91 1092 PRO A CA 1
ATOM 8815 C C . PRO A 1 1092 ? -3.811 -8.439 -33.654 1.00 55.91 1092 PRO A C 1
ATOM 8817 O O . PRO A 1 1092 ? -3.143 -8.533 -34.691 1.00 55.91 1092 PRO A O 1
ATOM 8820 N N . GLU A 1 1093 ? -4.904 -9.180 -33.437 1.00 53.25 1093 GLU A N 1
ATOM 8821 C CA . GLU A 1 1093 ? -5.364 -10.273 -34.313 1.00 53.25 1093 GLU A CA 1
ATOM 8822 C C . GLU A 1 1093 ? -5.838 -9.798 -35.704 1.00 53.25 1093 GLU A C 1
ATOM 8824 O O . GLU A 1 1093 ? -5.952 -10.613 -36.617 1.00 53.25 1093 GLU A O 1
ATOM 8829 N N . GLY A 1 1094 ? -6.037 -8.486 -35.900 1.00 51.25 1094 GLY A N 1
ATOM 8830 C CA . GLY A 1 1094 ? -6.452 -7.866 -37.168 1.00 51.25 1094 GLY A CA 1
ATOM 8831 C C . GLY A 1 1094 ? -5.325 -7.367 -38.088 1.00 51.25 1094 GLY A C 1
ATOM 8832 O O . GLY A 1 1094 ? -5.608 -6.746 -39.105 1.00 51.25 1094 GLY A O 1
ATOM 8833 N N . SER A 1 1095 ? -4.049 -7.606 -37.768 1.00 48.78 1095 SER A N 1
ATOM 8834 C CA . SER A 1 1095 ? -2.901 -6.963 -38.447 1.00 48.78 1095 SER A CA 1
ATOM 8835 C C . SER A 1 1095 ? -2.379 -7.656 -39.719 1.00 48.78 1095 SER A C 1
ATOM 8837 O O . SER A 1 1095 ? -1.293 -7.321 -40.191 1.00 48.78 1095 SER A O 1
ATOM 8839 N N . ASN A 1 1096 ? -3.125 -8.595 -40.312 1.00 45.38 1096 ASN A N 1
ATOM 8840 C CA . ASN A 1 1096 ? -2.631 -9.361 -41.466 1.00 45.38 1096 ASN A CA 1
ATOM 8841 C C . ASN A 1 1096 ? -2.408 -8.530 -42.752 1.00 45.38 1096 ASN A C 1
ATOM 8843 O O . ASN A 1 1096 ? -1.782 -9.058 -43.663 1.00 45.38 1096 ASN A O 1
ATOM 8847 N N . ASP A 1 1097 ? -2.835 -7.258 -42.823 1.00 42.19 1097 ASP A N 1
ATOM 8848 C CA . ASP A 1 1097 ? -2.750 -6.438 -44.050 1.00 42.19 1097 ASP A CA 1
ATOM 8849 C C . ASP A 1 1097 ? -2.307 -4.964 -43.856 1.00 42.19 1097 ASP A C 1
ATOM 8851 O O . ASP A 1 1097 ? -2.445 -4.148 -44.772 1.00 42.19 1097 ASP A O 1
ATOM 8855 N N . HIS A 1 1098 ? -1.743 -4.571 -42.704 1.00 50.03 1098 HIS A N 1
ATOM 8856 C CA . HIS A 1 1098 ? -1.385 -3.161 -42.457 1.00 50.03 1098 HIS A CA 1
ATOM 8857 C C . HIS A 1 1098 ? 0.102 -2.933 -42.159 1.00 50.03 1098 HIS A C 1
ATOM 8859 O O . HIS A 1 1098 ? 0.687 -3.549 -41.270 1.00 50.03 1098 HIS A O 1
ATOM 8865 N N . HIS A 1 1099 ? 0.703 -1.996 -42.902 1.00 56.81 1099 HIS A N 1
ATOM 8866 C CA . HIS A 1 1099 ? 2.010 -1.427 -42.592 1.00 56.81 1099 HIS A CA 1
ATOM 8867 C C . HIS A 1 1099 ? 1.899 -0.591 -41.316 1.00 56.81 1099 HIS A C 1
ATOM 8869 O O . HIS A 1 1099 ? 1.324 0.495 -41.335 1.00 56.81 1099 HIS A O 1
ATOM 8875 N N . VAL A 1 1100 ? 2.459 -1.087 -40.217 1.00 64.38 1100 VAL A N 1
ATOM 8876 C CA . VAL A 1 1100 ? 2.575 -0.319 -38.972 1.00 64.38 1100 VAL A CA 1
ATOM 8877 C C . VAL A 1 1100 ? 3.913 0.412 -38.996 1.00 64.38 1100 VAL A C 1
ATOM 8879 O O . VAL A 1 1100 ? 4.952 -0.211 -39.231 1.00 64.38 1100 VAL A O 1
ATOM 8882 N N . ALA A 1 1101 ? 3.889 1.731 -38.796 1.00 63.50 1101 ALA A N 1
ATOM 8883 C CA . ALA A 1 1101 ? 5.107 2.508 -38.608 1.00 63.50 1101 ALA A CA 1
ATOM 8884 C C . ALA A 1 1101 ? 5.814 2.016 -37.340 1.00 63.50 1101 ALA A C 1
ATOM 8886 O O . ALA A 1 1101 ? 5.201 1.906 -36.280 1.00 63.50 1101 ALA A O 1
ATOM 8887 N N . SER A 1 1102 ? 7.093 1.680 -37.468 1.00 80.31 1102 SER A N 1
ATOM 8888 C CA . SER A 1 1102 ? 7.855 1.047 -36.396 1.00 80.31 1102 SER A CA 1
ATOM 8889 C C . SER A 1 1102 ? 9.228 1.677 -36.236 1.00 80.31 1102 SER A C 1
ATOM 8891 O O . SER A 1 1102 ? 9.814 2.163 -37.210 1.00 80.31 1102 SER A O 1
ATOM 8893 N N . THR A 1 1103 ? 9.740 1.647 -35.011 1.00 85.88 1103 THR A N 1
ATOM 8894 C CA . THR A 1 1103 ? 11.152 1.916 -34.734 1.00 85.88 1103 THR A CA 1
ATOM 8895 C C . THR A 1 1103 ? 11.882 0.582 -34.694 1.00 85.88 1103 THR A C 1
ATOM 8897 O O . THR A 1 1103 ? 11.477 -0.328 -33.975 1.00 85.88 1103 THR A O 1
ATOM 8900 N N . VAL A 1 1104 ? 12.933 0.449 -35.497 1.00 87.62 1104 VAL A N 1
ATOM 8901 C CA . VAL A 1 1104 ? 13.742 -0.765 -35.608 1.00 87.62 1104 VAL A CA 1
ATOM 8902 C C . VAL A 1 1104 ? 15.150 -0.454 -35.129 1.00 87.62 1104 VAL A C 1
ATOM 8904 O O . VAL A 1 1104 ? 15.868 0.326 -35.755 1.00 87.62 1104 VAL A O 1
ATOM 8907 N N . GLU A 1 1105 ? 15.549 -1.096 -34.040 1.00 88.94 1105 GLU A N 1
ATOM 8908 C CA . GLU A 1 1105 ? 16.924 -1.142 -33.565 1.00 88.94 1105 GLU A CA 1
ATOM 8909 C C . GLU A 1 1105 ? 17.625 -2.354 -34.185 1.00 88.94 1105 GLU A C 1
ATOM 8911 O O . GLU A 1 1105 ? 17.209 -3.503 -34.011 1.00 88.94 1105 GLU A O 1
ATOM 8916 N N . ILE A 1 1106 ? 18.691 -2.092 -34.934 1.00 87.25 1106 ILE A N 1
ATOM 8917 C CA . ILE A 1 1106 ? 19.522 -3.094 -35.592 1.00 87.25 1106 ILE A CA 1
ATOM 8918 C C . ILE A 1 1106 ? 20.803 -3.249 -34.774 1.00 87.25 1106 ILE A C 1
ATOM 8920 O O . ILE A 1 1106 ? 21.641 -2.350 -34.755 1.00 87.2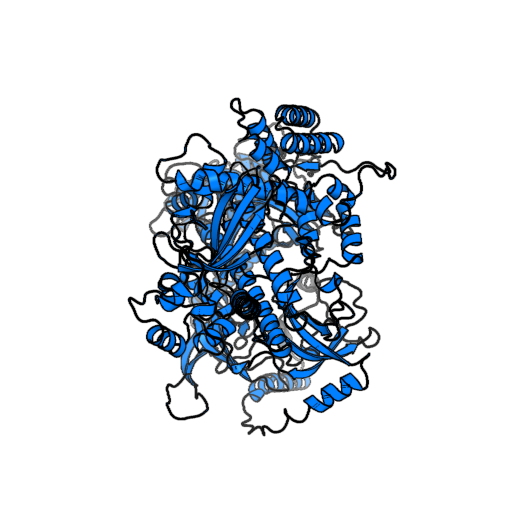5 1106 ILE A O 1
ATOM 8924 N N . ILE A 1 1107 ? 20.958 -4.406 -34.130 1.00 86.00 1107 ILE A N 1
ATOM 8925 C CA . ILE A 1 1107 ? 22.069 -4.710 -33.221 1.00 86.00 1107 ILE A CA 1
ATOM 8926 C C . ILE A 1 1107 ? 23.077 -5.603 -33.948 1.00 86.00 1107 ILE A C 1
ATOM 8928 O O . ILE A 1 1107 ? 22.760 -6.726 -34.367 1.00 86.00 1107 ILE A O 1
ATOM 8932 N N . SER A 1 1108 ? 24.294 -5.094 -34.122 1.00 79.62 1108 SER A N 1
ATOM 8933 C CA . SER A 1 1108 ? 25.357 -5.727 -34.907 1.00 79.62 1108 SER A CA 1
ATOM 8934 C C . SER A 1 1108 ? 25.963 -6.939 -34.203 1.00 79.62 1108 SER A C 1
ATOM 8936 O O . SER A 1 1108 ? 26.407 -6.854 -33.061 1.00 79.62 1108 SER A O 1
ATOM 8938 N N . LYS A 1 1109 ? 26.049 -8.088 -34.889 1.00 72.62 1109 LYS A N 1
ATOM 8939 C CA . LYS A 1 1109 ? 26.823 -9.223 -34.363 1.00 72.62 1109 LYS A CA 1
ATOM 8940 C C . LYS A 1 1109 ? 28.315 -8.949 -34.569 1.00 72.62 1109 LYS A C 1
ATOM 8942 O O . LYS A 1 1109 ? 28.706 -8.712 -35.716 1.00 72.62 1109 LYS A O 1
ATOM 8947 N N . PRO A 1 1110 ? 29.155 -9.052 -33.525 1.00 61.31 1110 PRO A N 1
ATOM 8948 C CA . PRO A 1 1110 ? 30.594 -8.920 -33.689 1.00 61.31 1110 PRO A CA 1
ATOM 8949 C C . PRO A 1 1110 ? 31.093 -9.972 -34.678 1.00 61.31 1110 PRO A C 1
ATOM 8951 O O . PRO A 1 1110 ? 30.663 -11.132 -34.654 1.00 61.31 1110 PRO A O 1
ATOM 8954 N N . GLU A 1 1111 ? 31.989 -9.573 -35.581 1.00 52.22 1111 GLU A N 1
ATOM 8955 C CA . GLU A 1 1111 ? 32.697 -10.561 -36.381 1.00 52.22 1111 GLU A CA 1
ATOM 8956 C C . GLU A 1 1111 ? 33.536 -11.428 -35.437 1.00 52.22 1111 GLU A C 1
ATOM 8958 O O . GLU A 1 1111 ? 34.214 -10.881 -34.566 1.00 52.22 1111 GLU A O 1
ATOM 8963 N N . PRO A 1 1112 ? 33.528 -12.767 -35.573 1.00 44.59 1112 PRO A N 1
ATOM 8964 C CA . PRO A 1 1112 ? 34.576 -13.550 -34.946 1.00 44.59 1112 PRO A CA 1
ATOM 8965 C C . PRO A 1 1112 ? 35.893 -13.034 -35.528 1.00 44.59 1112 PRO A C 1
ATOM 8967 O O . PRO A 1 1112 ? 36.093 -13.119 -36.744 1.00 44.59 1112 PRO A O 1
ATOM 8970 N N . ILE A 1 1113 ? 36.727 -12.432 -34.675 1.00 34.81 1113 ILE A N 1
ATOM 8971 C CA . ILE A 1 1113 ? 38.073 -11.980 -35.036 1.00 34.81 1113 ILE A CA 1
ATOM 8972 C C . ILE A 1 1113 ? 38.746 -13.183 -35.703 1.00 34.81 1113 ILE A C 1
ATOM 8974 O O . ILE A 1 1113 ? 38.836 -14.255 -35.102 1.00 34.81 1113 ILE A O 1
ATOM 8978 N N . ARG A 1 1114 ? 39.057 -13.034 -36.992 1.00 26.88 1114 ARG A N 1
ATOM 8979 C CA . ARG A 1 1114 ? 39.547 -14.119 -37.847 1.00 26.88 1114 ARG A CA 1
ATOM 8980 C C . ARG A 1 1114 ? 40.912 -14.627 -37.419 1.00 26.88 1114 ARG A C 1
ATOM 8982 O O . ARG A 1 1114 ? 41.770 -13.780 -37.092 1.00 26.88 1114 ARG A O 1
#

Radius of gyration: 33.66 Å; Cα contacts (8 Å, |Δi|>4): 1957; chains: 1; bounding box: 97×82×96 Å

InterPro domains:
  IPR001900 Ribonuclease II/R [PF00773] (320-691)
  IPR001900 Ribonuclease II/R [SM00955] (320-695)
  IPR012340 Nucleic acid-binding, OB-fold [SSF50249] (89-269)
  IPR012340 Nucleic acid-binding, OB-fold [SSF50249] (282-737)
  IPR022966 Ribonuclease II/R, conserved site [PS01175] (662-686)
  IPR039691 Zinc finger CCCH domain-containing protein A/B [PTHR14928] (46-1114)
  IPR056787 3'-5' exoribonuclease HELZ2, OB-fold domain [PF25049] (76-170)

Secondary structure (DSSP, 8-state):
---HHHHHHHHSSS-SS---HHHHHHHHHHHHHHS------SHHHHHHHHHHHHHHHHHHTT-------S-SSTTSHHHHHHHHHH-TTTEEEEEEEE-TT--EEEEESSTT----EE---HHHHTT--TT-EEEEEEEEGGG-S------S------EEEEEEEEEE-SS-GGG-EEEEEE-SS-TTEEEESSTTS--EEETT-EE-TTS-EEEEEEEE---TT-SS--EEEEEEEEE-GGGTTT-EEEEEEEE--TT-SS-EEEEEEEE--B-SHHHHHHHHHHHHT---S--HHHHHHHHHHS-TT----HHHHHTSEE-TTTS-EEEEE-TT-----EEEEEEEETTTEEEEEEEEE-HHHHS-TTSHHHHHHHHH-B-B--SSSS--B-SS-HHHIIIIIS--TTSEEEEEEEEEEE-TTS-B-TTSPPEEEEEEEEEEEEEEHHHHHHHHH-SS---GGGHHHHHHHHHHHHHHHHHHHHHHGGGGGPPPSTTTTTTTTTSHHHHHHHHHHHHHHHHHHHHHHHHH-TTT-EEEEBPPPPHHHHHHHHHHHHHHHTT-HHHHHHH-TT-TT-S-------S--PPEEE-HHHHHHHHHHHH-TT--HHHHHHHHHHHH-GGGSHHHHHHHHHHHHHSPPPEEEE--TT--HHHH-BGGGTBSS----S-TTTBHHHHHHHHHHHHHHTTPPPSS-HHHHHHHHHHHHHHHHHHHHHHHHHHHHHHHHHHHHS-EEEEEEEEEE-SSEEEEE-TT-TTS-GGGSEEEHHHH--SS--EE-TTSSEEEEEE--EEEEGGGTT--SS--------S-PPEEE-HHHHHHHHHHHHHHHHH---HHHHHHHHHHHHH-EEPPPSEEE-SSTT--EEEEEETT-EEEEEEEEEEETTEEEEEEEEEEEETTEEEEHHHHH-HHHHHS----S-----SSHHHHHHHHHHHHHHHHHHHHHHT--EEEEEEEEEEEEE-SS-EEEEEEEEHHHHHHTT----EETTEE-EEEEEEEEEE----HHHHHHHHHH--TT-TTS-GGGS--TTSEEEEEEEEEPPTTS-TTGGG-TT-SEEEEEEEEEEESSPPPTT-TT--EEEEEEEEEPPP---

pLDDT: mean 76.59, std 19.32, range [24.19, 98.69]

Solvent-accessible surface area (backbone atoms only — not comparable to full-atom values): 62146 Å² total; per-residue (Å²): 138,85,57,76,69,66,54,56,58,64,63,74,73,58,76,95,73,89,80,65,73,67,60,59,53,50,53,54,58,51,57,64,73,71,61,90,84,76,90,73,69,62,65,60,53,50,49,53,49,54,52,48,48,51,58,43,47,72,58,50,77,76,72,69,93,67,91,77,79,89,79,76,72,86,78,48,46,68,54,55,52,48,47,25,74,75,36,56,90,44,24,37,54,18,37,30,43,37,40,68,90,55,60,36,31,30,38,56,69,75,81,82,62,93,63,68,31,38,33,88,41,73,77,33,41,55,88,71,49,57,55,16,32,26,37,30,37,60,43,59,78,86,78,77,89,83,80,81,92,70,99,72,74,95,59,88,72,66,53,38,31,31,51,75,47,73,66,43,74,70,64,72,59,66,78,42,61,39,40,22,28,40,37,88,86,42,64,42,34,34,37,38,73,57,36,41,44,76,48,24,37,42,52,72,44,42,69,45,99,70,75,23,25,26,44,34,28,36,41,79,59,92,64,96,82,63,100,64,83,61,61,52,81,74,49,77,45,80,41,47,79,91,39,22,57,38,47,33,30,35,31,31,45,69,52,66,57,96,89,52,98,43,34,38,24,40,34,54,45,82,48,76,55,21,78,45,72,70,42,30,49,52,49,51,34,44,61,68,67,61,71,86,70,78,56,66,68,24,54,51,52,47,44,70,77,52,42,92,87,67,70,88,51,68,71,62,52,75,75,25,50,73,36,52,84,80,48,70,30,30,31,75,41,64,87,85,66,66,72,41,28,51,34,40,32,51,46,83,43,88,87,59,24,32,42,38,35,45,34,22,38,40,48,49,78,79,48,46,86,87,34,60,49,35,52,48,25,55,75,44,21,37,41,40,58,54,89,58,99,64,86,55,43,55,30,50,60,67,66,55,34,59,76,67,39,24,60,50,51,79,39,83,36,51,22,42,31,42,37,41,50,23,41,78,57,39,45,74,41,83,96,51,78,72,44,78,45,51,29,35,36,30,21,74,37,76,35,30,39,67,56,45,29,47,47,61,75,38,84,81,75,67,50,86,90,48,58,89,52,37,62,36,50,42,52,44,38,54,24,22,53,40,41,40,34,75,73,46,48,80,35,49,83,56,79,69,69,94,55,50,92,82,29,37,72,65,23,49,62,35,43,45,28,52,50,46,52,51,51,52,50,17,32,52,51,27,50,55,39,34,75,75,35,54,54,49,28,70,33,42,20,16,53,71,49,54,67,70,60,49,53,51,49,41,72,76,34,53,50,53,30,82,80,31,63,54,56,42,48,70,78,47,76,83,59,86,80,64,78,85,73,92,71,79,98,73,76,84,68,50,58,44,53,33,39,41,65,44,54,50,51,48,48,53,44,67,68,42,94,78,65,44,71,65,45,53,54,24,38,48,38,41,70,62,38,42,62,51,21,39,60,41,30,50,49,51,52,56,49,59,71,56,47,50,74,70,43,52,42,58,33,39,96,83,57,49,69,83,72,38,20,20,50,94,75,74,33,68,45,27,29,64,52,65,41,36,70,43,27,40,63,13,35,52,46,46,46,42,46,52,25,56,76,70,71,51,69,75,91,58,51,47,66,58,40,43,53,51,29,52,52,35,45,55,36,51,54,46,35,54,52,48,34,33,53,39,49,36,35,53,50,8,58,52,19,54,70,43,49,41,58,43,65,26,22,32,64,45,51,57,94,58,32,38,31,48,39,44,48,98,44,75,65,51,57,66,87,41,38,47,46,46,44,77,50,68,59,47,71,47,82,62,50,60,45,98,80,44,51,37,35,38,41,34,37,69,66,56,69,41,63,56,75,64,68,85,60,95,74,69,79,71,74,76,73,87,67,77,88,73,53,34,30,35,32,50,40,73,42,52,51,44,33,53,52,24,48,57,43,24,78,71,73,68,47,58,65,58,33,53,51,30,48,55,53,33,62,74,62,43,38,70,49,81,75,57,63,54,76,54,96,54,100,80,40,54,40,38,39,61,47,40,68,29,41,80,40,44,33,28,32,28,44,42,81,51,79,24,29,36,30,56,30,66,36,28,44,44,77,47,95,88,40,67,46,57,34,53,46,56,74,38,26,34,73,32,67,42,61,84,64,76,59,82,79,78,91,64,96,41,70,69,60,44,49,57,36,47,53,32,46,53,44,33,51,45,35,43,50,16,54,74,67,58,60,50,39,37,35,31,51,42,57,37,46,51,46,80,55,102,88,50,51,34,40,37,36,68,47,46,50,61,57,32,60,76,69,68,55,84,79,68,74,52,103,72,50,72,55,48,39,37,43,35,37,38,60,66,40,84,63,85,42,75,66,51,51,52,51,46,58,77,62,56,62,95,64,60,80,35,54,40,57,68,73,53,80,46,66,66,55,30,66,41,43,34,24,24,40,60,60,49,64,91,80,41,93,76,58,84,77,59,95,80,58,73,44,48,78,46,47,32,36,61,70,37,64,65,45,86,75,64,92,82,48,76,84,52,70,48,58,19,38,38,35,42,32,39,48,71,75,78,84,126

Nearest PDB structures (foldseek):
  8qcf-assembly1_K  TM=7.149E-01  e=1.645E-33  Saccharomyces cerevisiae
  4ro1-assembly1_A  TM=6.970E-01  e=7.670E-31  Schizosaccharomyces pombe 972h-
  4ro1-assembly2_B  TM=6.898E-01  e=6.983E-31  Schizosaccharomyces pombe 972h-
  9g8m-assembly1_M  TM=6.641E-01  e=6.690E-32  Homo sapiens
  9g8p-assembly1_M  TM=6.677E-01  e=6.357E-31  Homo sapiens

Organism: Strongylocentrotus purpuratus (NCBI:txid7668)